Protein 1H21 (pdb70)

Organism: Desulfovibrio desulfuricans (strain ATCC 27774 / DSM 6949 / MB) (NCBI:txid525146)

Foldseek 3Di:
DPPFDDCGFLRDDADAADLQQLLVQLLVQCPVVVLHLLLSLLCSGLVVCCVVPNPPSVVDPRSVLSCCHCNGPVPQFARNLLCSLLVVNRSHDDDVQSVQLSVQLQLCQQPDWDDPDAPAVVQPQDHDDDGTDHQLFSTRCSNQVVRCVVVVHDCPHSRVSSRRSSVSSVSSSSSSVSSNVCVVCPSNDGRPDDQDPQLVVVCVQCVDPPHPNPPDDDRRRPCPAPPPDPVNDDCVPPHD/DPPADDCGFLRDDADQDQLLQLLVQLLVQQPVVVLHLLLSLLCSGLVVCCVVPNPPSVVDPSSVLSCCHCNGPVPQFAHNLLCSLLVNNRSHDDPVLSVQLSVQLFLCQQPDWDDPDAPAVPQPQDHDDDGTDHQLFSTRCSRQVVRCVVVVHPSPHSRVSSRRSSVSSVSSSSSSVSSNVCVVQPPNDHHPDDQDDQQVVVCVQQCDPPHPNPDDDDRRRCPVAPPPDPVNDDCPPPHD/DPPADVCGWLRDDADADQLQQLLVQLLVLQPVVVLHLLLSLLCSGLVVCCVVPNPPSVVDPSSVLSCCHCNGPVPQFAHNLLCSLLVNNRSHDDCVLSVQLSVQLFLCQQPDWDDPDAPAVNQPQDHDDAGTDRQLFSTRCSRQVVRCVVVVHDSPHSRVSSRRSSVSSVSSSSSSVSSNVCVVQPSNDHHPDDQDDQQCVVCVQQCDPPRPNPDDDDRRRCPVAPPPDPVNDDCPPPHD/DPPFDVCGFLRDDADAADLQQLLVQLLVQCPVVNLHLLLSLLCSGLVVCCVVPNPPSVVDPSSVLSCCHCNGPVPQFARNLLCSLLVVSRSHDDDVQSVQLSVQLFLCQQPDWDDPDAPAVVQPQDHDDDGTDHQLFRTRCSNLVVRCVVVVHDSPHSRVSSRRSSVSSVSSSSSSVSSNVCVVCPSNDGRPDDQDPQLVVVCVACVDPPHPNPPDDDRRRPPPAPDPDPVNDDCVPPHD

Sequence (960 aa):
GRFDQVGGAFGWKPHKLDPKECAQVAYDGYWYKGFGCGFGAFYSIVGLMGEKYGAPYNQFPFAMLEANKGGISDWGTICGALYGAAATFSLFWGRKEVHPMVNELFRWYEVTKLPIFNPGDAAQGVKGDLPMSASDSVLCHISVSKWCYENKIEATSKQRSERCGRLTADAAFKAAEIINTKIDQGKDFKSTFPMQASVSSCGECHMTKGNDANWAKGIMDCTPCHSGTAATQNKFVNHPGRFDQVGGAFGWKPHKLDPKECAQVAYDGYWYKGFGCGFGAFYSIVGLMGEKYGAPYNQFPFAMLEANKGGISDWGTICGALYGAAATFSLFWGRKEVHPMVNELFRWYEVTKLPIFNPGDAAQGVKGDLPMSASDSVLCHISVSKWCYENKIEATSKQRSERCGRLTADAAFKAAEIINTKIDQGKDFKSTFPMQASVSSCGECHMTKGNDANWAKGIMDCTPCHSGTAATQNKFVNHPGRFDQVGGAFGWKPHKLDPKECAQVAYDGYWYKGFGCGFGAFYSIVGLMGEKYGAPYNQFPFAMLEANKGGISDWGTICGALYGAAATFSLFWGRKEVHPMVNELFRWYEVTKLPIFNPGDAAQGVKGDLPMSASDSVLCHISVSKWCYENKIEATSKQRSERCGRLTADAAFKAAEIINTKIDQGKDFKSTFPMQASVSSCGECHMTKGNDANWAKGIMDCTPCHSGTAATQNKFVNHPGRFDQVGGAFGWKPHKLDPKECAQVAYDGYWYKGFGCGFGAFYSIVGLMGEKYGAPYNQFPFAMLEANKGGISDWGTICGALYGAAATFSLFWGRKEVHPMVNELFRWYEVTKLPIFNPGDAAQGVKGDLPMSASDSVLCHISVSKWCYENKIEATSKQRSERCGRLTADAAFKAAEIINTKIDQGKDFKSTFPMQASVSSCGECHMTKGNDANWAKGIMDCTPCHSGTAATQNKFVNHP

B-factor: mean 36.42, std 9.52, range [11.33, 88.2]

Nearest PDB structures (foldseek):
  1h21-assembly2_D  TM=1.004E+00  e=1.188E-47  Desulfovibrio desulfuricans
  1h21-assembly2_D  TM=1.004E+00  e=6.186E-46  Desulfovibrio desulfuricans
  1h21-assembly2_D  TM=1.002E+00  e=1.095E-46  Desulfovibrio desulfuricans
  7pmx-assembly1_A  TM=2.430E-01  e=3.155E+00  Homo sapiens
  1h21-assembly2_D  TM=1.002E+00  e=2.588E-48  Desulfovibrio desulfuricans

Radius of gyration: 34.85 Å; Cα contacts (8 Å, |Δi|>4): 2091; chains: 4; bounding box: 76×95×56 Å

Structure (mmCIF, N/CA/C/O backbone):
data_1H21
#
_entry.id   1H21
#
_cell.length_a   96.060
_cell.length_b   100.130
_cell.length_c   109.300
_cell.angle_alpha   90.00
_cell.angle_beta   90.00
_cell.angle_gamma   90.00
#
_symmetry.space_group_name_H-M   'P 21 21 21'
#
loop_
_entity.id
_entity.type
_entity.pdbx_description
1 polymer 'SPLIT-SORET CYTOCHROME C'
2 non-polymer 'HEME C'
3 water water
#
loop_
_atom_site.group_PDB
_atom_site.id
_atom_site.type_symbol
_atom_site.label_atom_id
_atom_site.label_alt_id
_atom_site.label_comp_id
_atom_site.label_asym_id
_atom_site.label_entity_id
_atom_site.label_seq_id
_atom_site.pdbx_PDB_ins_code
_atom_site.Cartn_x
_atom_site.Cartn_y
_atom_site.Cartn_z
_atom_site.occupancy
_atom_site.B_iso_or_equiv
_atom_site.auth_seq_id
_atom_site.auth_comp_id
_atom_site.auth_asym_id
_atom_site.auth_atom_id
_atom_site.pdbx_PDB_model_num
ATOM 1 N N . GLY A 1 8 ? 68.968 -1.862 29.368 1.00 49.57 8 GLY A N 1
ATOM 2 C CA . GLY A 1 8 ? 69.025 -2.330 30.778 1.00 45.14 8 GLY A CA 1
ATOM 3 C C . GLY A 1 8 ? 68.431 -1.302 31.728 1.00 42.21 8 GLY A C 1
ATOM 4 O O . GLY A 1 8 ? 67.764 -0.357 31.306 1.00 38.97 8 GLY A O 1
ATOM 5 N N . ARG A 1 9 ? 68.673 -1.499 33.018 1.00 41.03 9 ARG A N 1
ATOM 6 C CA . ARG A 1 9 ? 68.186 -0.589 34.044 1.00 37.95 9 ARG A CA 1
ATOM 7 C C . ARG A 1 9 ? 68.758 0.834 33.857 1.00 39.28 9 ARG A C 1
ATOM 8 O O . ARG A 1 9 ? 69.913 1.006 33.423 1.00 36.64 9 ARG A O 1
ATOM 16 N N . PHE A 1 10 ? 67.930 1.830 34.191 1.00 37.21 10 PHE A N 1
ATOM 17 C CA . PHE A 1 10 ? 68.260 3.257 34.118 1.00 34.51 10 PHE A CA 1
ATOM 18 C C . PHE A 1 10 ? 68.148 3.869 32.747 1.00 35.94 10 PHE A C 1
ATOM 19 O O . PHE A 1 10 ? 68.146 5.095 32.625 1.00 39.00 10 PHE A O 1
ATOM 27 N N . ASP A 1 11 ? 68.038 3.046 31.717 1.00 35.54 11 ASP A N 1
ATOM 28 C CA . ASP A 1 11 ? 67.927 3.598 30.382 1.00 39.83 11 ASP A CA 1
ATOM 29 C C . ASP A 1 11 ? 66.457 3.864 30.058 1.00 39.09 11 ASP A C 1
ATOM 30 O O . ASP A 1 11 ? 65.577 3.571 30.877 1.00 41.54 11 ASP A O 1
ATOM 35 N N . GLN A 1 12 ? 66.168 4.407 28.881 1.00 37.39 12 GLN A N 1
ATOM 36 C CA . GLN A 1 12 ? 64.782 4.693 28.530 1.00 37.87 12 GLN A CA 1
ATOM 37 C C . GLN A 1 12 ? 64.530 4.646 27.033 1.00 40.58 12 GLN A C 1
ATOM 38 O O . GLN A 1 12 ? 65.450 4.832 26.223 1.00 39.30 12 GLN A O 1
ATOM 44 N N . VAL A 1 13 ? 63.256 4.491 26.677 1.00 39.69 13 VAL A N 1
ATOM 45 C CA . VAL A 1 13 ? 62.836 4.474 25.278 1.00 39.71 13 VAL A CA 1
ATOM 46 C C . VAL A 1 13 ? 63.311 5.780 24.640 1.00 41.52 13 VAL A C 1
ATOM 47 O O . VAL A 1 13 ? 63.092 6.877 25.184 1.00 42.06 13 VAL A O 1
ATOM 51 N N . GLY A 1 14 ? 64.008 5.648 23.518 1.00 43.68 14 GLY A N 1
ATOM 52 C CA . GLY A 1 14 ? 64.505 6.819 22.804 1.00 44.09 14 GLY A CA 1
ATOM 53 C C . GLY A 1 14 ? 65.858 7.317 23.280 1.00 41.22 14 GLY A C 1
ATOM 54 O O . GLY A 1 14 ? 66.506 8.142 22.618 1.00 36.97 14 GLY A O 1
ATOM 55 N N . GLY A 1 15 ? 66.299 6.793 24.420 1.00 41.15 15 GLY A N 1
ATOM 56 C CA . GLY A 1 15 ? 67.574 7.202 24.977 1.00 38.94 15 GLY A CA 1
ATOM 57 C C . GLY A 1 15 ? 67.454 8.514 25.739 1.00 36.89 15 GLY A C 1
ATOM 58 O O . GLY A 1 15 ? 66.487 9.272 25.584 1.00 36.78 15 GLY A O 1
ATOM 59 N N . ALA A 1 16 ? 68.427 8.746 26.607 1.00 34.60 16 ALA A N 1
ATOM 60 C CA . ALA A 1 16 ? 68.484 9.942 27.414 1.00 34.59 16 ALA A CA 1
ATOM 61 C C . ALA A 1 16 ? 68.649 11.161 26.516 1.00 38.30 16 ALA A C 1
ATOM 62 O O . ALA A 1 16 ? 69.584 11.212 25.718 1.00 43.12 16 ALA A O 1
ATOM 64 N N . PHE A 1 17 ? 67.738 12.128 26.641 1.00 38.79 17 PHE A N 1
ATOM 65 C CA . PHE A 1 17 ? 67.771 13.383 25.873 1.00 37.67 17 PHE A CA 1
ATOM 66 C C . PHE A 1 17 ? 67.672 13.109 24.367 1.00 40.23 17 PHE A C 1
ATOM 67 O O . PHE A 1 17 ? 68.134 13.899 23.555 1.00 42.53 17 PHE A O 1
ATOM 75 N N . GLY A 1 18 ? 67.018 12.012 24.005 1.00 39.48 18 GLY A N 1
ATOM 76 C CA . GLY A 1 18 ? 66.901 11.653 22.607 1.00 39.06 18 GLY A CA 1
ATOM 77 C C . GLY A 1 18 ? 65.700 12.155 21.820 1.00 39.92 18 GLY A C 1
ATOM 78 O O . GLY A 1 18 ? 65.491 11.723 20.696 1.00 41.53 18 GLY A O 1
ATOM 79 N N . TRP A 1 19 ? 64.875 13.013 22.400 1.00 39.10 19 TRP A N 1
ATOM 80 C CA . TRP A 1 19 ? 63.731 13.539 21.671 1.00 36.32 19 TRP A CA 1
ATOM 81 C C . TRP A 1 19 ? 64.226 14.620 20.686 1.00 40.04 19 TRP A C 1
ATOM 82 O O . TRP A 1 19 ? 65.275 15.255 20.919 1.00 37.83 19 TRP A O 1
ATOM 93 N N . LYS A 1 20 ? 63.483 14.825 19.597 1.00 41.68 20 LYS A N 1
ATOM 94 C CA . LYS A 1 20 ? 63.828 15.837 18.595 1.00 42.44 20 LYS A CA 1
ATOM 95 C C . LYS A 1 20 ? 63.157 17.171 18.935 1.00 38.91 20 LYS A C 1
ATOM 96 O O . LYS A 1 20 ? 61.932 17.256 19.033 1.00 37.86 20 LYS A O 1
ATOM 102 N N . PRO A 1 21 ? 63.958 18.210 19.203 1.00 39.94 21 PRO A N 1
ATOM 103 C CA . PRO A 1 21 ? 63.343 19.502 19.527 1.00 42.52 21 PRO A CA 1
ATOM 104 C C . PRO A 1 21 ? 62.695 20.106 18.279 1.00 44.29 21 PRO A C 1
ATOM 105 O O . PRO A 1 21 ? 63.091 19.788 17.160 1.00 48.52 21 PRO A O 1
ATOM 109 N N . HIS A 1 22 ? 61.649 20.900 18.470 1.00 43.87 22 HIS A N 1
ATOM 110 C CA . HIS A 1 22 ? 60.959 21.543 17.362 1.00 43.89 22 HIS A CA 1
ATOM 111 C C . HIS A 1 22 ? 60.791 22.995 17.777 1.00 45.77 22 HIS A C 1
ATOM 112 O O . HIS A 1 22 ? 60.544 23.253 18.942 1.00 48.44 22 HIS A O 1
ATOM 119 N N . LYS A 1 23 ? 61.019 23.942 16.872 1.00 46.78 23 LYS A N 1
ATOM 120 C CA . LYS A 1 23 ? 60.808 25.354 17.206 1.00 44.53 23 LYS A CA 1
ATOM 121 C C . LYS A 1 23 ? 59.348 25.567 17.637 1.00 44.37 23 LYS A C 1
ATOM 122 O O . LYS A 1 23 ? 58.434 24.851 17.185 1.00 43.65 23 LYS A O 1
ATOM 128 N N . LEU A 1 24 ? 59.118 26.570 18.476 1.00 41.23 24 LEU A N 1
ATOM 129 C CA . LEU A 1 24 ? 57.774 26.825 18.964 1.00 40.32 24 LEU A CA 1
ATOM 130 C C . LEU A 1 24 ? 57.315 28.243 18.657 1.00 37.73 24 LEU A C 1
ATOM 131 O O . LEU A 1 24 ? 58.113 29.095 18.280 1.00 37.65 24 LEU A O 1
ATOM 136 N N . ASP A 1 25 ? 56.025 28.494 18.844 1.00 35.72 25 ASP A N 1
ATOM 137 C CA . ASP A 1 25 ? 55.483 29.818 18.652 1.00 37.78 25 ASP A CA 1
ATOM 138 C C . ASP A 1 25 ? 55.265 30.337 20.061 1.00 38.53 25 ASP A C 1
ATOM 139 O O . ASP A 1 25 ? 54.296 29.932 20.730 1.00 36.67 25 ASP A O 1
ATOM 144 N N . PRO A 1 26 ? 56.181 31.200 20.559 1.00 39.41 26 PRO A N 1
ATOM 145 C CA . PRO A 1 26 ? 56.061 31.763 21.909 1.00 40.48 26 PRO A CA 1
ATOM 146 C C . PRO A 1 26 ? 54.644 32.300 22.242 1.00 43.54 26 PRO A C 1
ATOM 147 O O . PRO A 1 26 ? 54.092 31.978 23.314 1.00 42.55 26 PRO A O 1
ATOM 151 N N . LYS A 1 27 ? 54.047 33.068 21.321 1.00 40.95 27 LYS A N 1
ATOM 152 C CA . LYS A 1 27 ? 52.706 33.628 21.531 1.00 42.30 27 LYS A CA 1
ATOM 153 C C . LYS A 1 27 ? 51.697 32.499 21.750 1.00 43.51 27 LYS A C 1
ATOM 154 O O . LYS A 1 27 ? 50.828 32.577 22.643 1.00 44.39 27 LYS A O 1
ATOM 160 N N . GLU A 1 28 ? 51.794 31.462 20.918 1.00 41.69 28 GLU A N 1
ATOM 161 C CA . GLU A 1 28 ? 50.897 30.319 21.033 1.00 41.83 28 GLU A CA 1
ATOM 162 C C . GLU A 1 28 ? 51.122 29.668 22.414 1.00 43.43 28 GLU A C 1
ATOM 163 O O . GLU A 1 28 ? 50.169 29.352 23.147 1.00 44.17 28 GLU A O 1
ATOM 169 N N . CYS A 1 29 ? 52.391 29.520 22.781 1.00 41.80 29 CYS A N 1
ATOM 170 C CA . CYS A 1 29 ? 52.758 28.928 24.056 1.00 39.63 29 CYS A CA 1
ATOM 171 C C . CYS A 1 29 ? 52.225 29.675 25.266 1.00 38.30 29 CYS A C 1
ATOM 172 O O . CYS A 1 29 ? 51.639 29.062 26.164 1.00 39.26 29 CYS A O 1
ATOM 175 N N . ALA A 1 30 ? 52.422 30.987 25.291 1.00 34.66 30 ALA A N 1
ATOM 176 C CA . ALA A 1 30 ? 51.961 31.805 26.402 1.00 36.44 30 ALA A CA 1
ATOM 177 C C . ALA A 1 30 ? 50.469 31.549 26.617 1.00 38.71 30 ALA A C 1
ATOM 178 O O . ALA A 1 30 ? 49.981 31.279 27.733 1.00 39.43 30 ALA A O 1
ATOM 180 N N . GLN A 1 31 ? 49.777 31.515 25.490 1.00 42.49 31 GLN A N 1
ATOM 181 C CA . GLN A 1 31 ? 48.342 31.318 25.424 1.00 42.76 31 GLN A CA 1
ATOM 182 C C . GLN A 1 31 ? 47.861 29.976 25.975 1.00 41.00 31 GLN A C 1
ATOM 183 O O . GLN A 1 31 ? 47.010 29.919 26.874 1.00 40.53 31 GLN A O 1
ATOM 189 N N . VAL A 1 32 ? 48.383 28.896 25.403 1.00 39.31 32 VAL A N 1
ATOM 190 C CA . VAL A 1 32 ? 48.016 27.543 25.832 1.00 40.26 32 VAL A CA 1
ATOM 191 C C . VAL A 1 32 ? 48.390 27.298 27.313 1.00 39.58 32 VAL A C 1
ATOM 192 O O . VAL A 1 32 ? 47.654 26.622 28.040 1.00 36.54 32 VAL A O 1
ATOM 196 N N . ALA A 1 33 ? 49.526 27.859 27.744 1.00 39.06 33 ALA A N 1
ATOM 197 C CA . ALA A 1 33 ? 49.996 27.742 29.131 1.00 35.62 33 ALA A CA 1
ATOM 198 C C . ALA A 1 33 ? 48.961 28.356 30.045 1.00 36.15 33 ALA A C 1
ATOM 199 O O . ALA A 1 33 ? 48.570 27.737 31.035 1.00 35.42 33 ALA A O 1
ATOM 201 N N . TYR A 1 34 ? 48.505 29.561 29.696 1.00 37.14 34 TYR A N 1
ATOM 202 C CA . TYR A 1 34 ? 47.486 30.259 30.481 1.00 37.98 34 TYR A CA 1
ATOM 203 C C . TYR A 1 34 ? 46.205 29.413 30.554 1.00 41.38 34 TYR A C 1
ATOM 204 O O . TYR A 1 34 ? 45.591 29.280 31.621 1.00 42.89 34 TYR A O 1
ATOM 213 N N . ASP A 1 35 ? 45.818 28.818 29.429 1.00 45.73 35 ASP A N 1
ATOM 214 C CA . ASP A 1 35 ? 44.616 27.977 29.381 1.00 48.21 35 ASP A CA 1
ATOM 215 C C . ASP A 1 35 ? 44.833 26.693 30.177 1.00 45.12 35 ASP A C 1
ATOM 216 O O . ASP A 1 35 ? 43.977 26.257 30.958 1.00 45.47 35 ASP A O 1
ATOM 221 N N . GLY A 1 36 ? 46.008 26.111 29.990 1.00 43.27 36 GLY A N 1
ATOM 222 C CA . GLY A 1 36 ? 46.352 24.885 30.676 1.00 41.71 36 GLY A CA 1
ATOM 223 C C . GLY A 1 36 ? 46.289 25.047 32.176 1.00 40.81 36 GLY A C 1
ATOM 224 O O . GLY A 1 36 ? 45.824 24.140 32.870 1.00 38.34 36 GLY A O 1
ATOM 225 N N . TYR A 1 37 ? 46.688 26.231 32.656 1.00 37.82 37 TYR A N 1
ATOM 226 C CA . TYR A 1 37 ? 46.710 26.555 34.081 1.00 34.22 37 TYR A CA 1
ATOM 227 C C . TYR A 1 37 ? 45.351 26.323 34.752 1.00 37.95 37 TYR A C 1
ATOM 228 O O . TYR A 1 37 ? 45.274 25.760 35.867 1.00 40.30 37 TYR A O 1
ATOM 237 N N . TRP A 1 38 ? 44.282 26.739 34.075 1.00 36.83 38 TRP A N 1
ATOM 238 C CA . TRP A 1 38 ? 42.941 26.591 34.614 1.00 34.01 38 TRP A CA 1
ATOM 239 C C . TRP A 1 38 ? 42.369 25.188 34.418 1.00 34.16 38 TRP A C 1
ATOM 240 O O . TRP A 1 38 ? 41.576 24.726 35.227 1.00 35.88 38 TRP A O 1
ATOM 251 N N . TYR A 1 39 ? 42.775 24.504 33.357 1.00 34.63 39 TYR A N 1
ATOM 252 C CA . TYR A 1 39 ? 42.261 23.165 33.062 1.00 35.66 39 TYR A CA 1
ATOM 253 C C . TYR A 1 39 ? 42.266 22.193 34.239 1.00 35.35 39 TYR A C 1
ATOM 254 O O . TYR A 1 39 ? 43.321 21.826 34.758 1.00 36.72 39 TYR A O 1
ATOM 263 N N . LYS A 1 40 ? 41.075 21.799 34.673 1.00 36.34 40 LYS A N 1
ATOM 264 C CA . LYS A 1 40 ? 40.923 20.880 35.796 1.00 36.36 40 LYS A CA 1
ATOM 265 C C . LYS A 1 40 ? 41.679 21.372 37.048 1.00 38.50 40 LYS A C 1
ATOM 266 O O . LYS A 1 40 ? 41.901 20.617 38.018 1.00 38.59 40 LYS A O 1
ATOM 272 N N . GLY A 1 41 ? 42.010 22.665 37.033 1.00 38.10 41 GLY A N 1
ATOM 273 C CA . GLY A 1 41 ? 42.736 23.291 38.120 1.00 38.59 41 GLY A CA 1
ATOM 274 C C . GLY A 1 41 ? 44.130 22.726 38.287 1.00 39.78 41 GLY A C 1
ATOM 275 O O . GLY A 1 41 ? 44.668 22.792 39.401 1.00 40.56 41 GLY A O 1
ATOM 276 N N . PHE A 1 42 ? 44.717 22.213 37.199 1.00 35.94 42 PHE A N 1
ATOM 277 C CA . PHE A 1 42 ? 46.051 21.614 37.233 1.00 34.76 42 PHE A CA 1
ATOM 278 C C . PHE A 1 42 ? 47.207 22.556 37.586 1.00 33.60 42 PHE A C 1
ATOM 279 O O . PHE A 1 42 ? 48.202 22.113 38.154 1.00 37.70 42 PHE A O 1
ATOM 287 N N . GLY A 1 43 ? 47.115 23.824 37.193 1.00 30.07 43 GLY A N 1
ATOM 288 C CA . GLY A 1 43 ? 48.130 24.782 37.598 1.00 28.62 43 GLY A CA 1
ATOM 289 C C . GLY A 1 43 ? 49.342 25.161 36.770 1.00 31.83 43 GLY A C 1
ATOM 290 O O . GLY A 1 43 ? 49.499 24.739 35.622 1.00 30.90 43 GLY A O 1
ATOM 291 N N . CYS A 1 44 ? 50.216 25.951 37.411 1.00 33.74 44 CYS A N 1
ATOM 292 C CA . CYS A 1 44 ? 51.427 26.497 36.811 1.00 31.78 44 CYS A CA 1
ATOM 293 C C . CYS A 1 44 ? 52.310 25.501 36.103 1.00 33.22 44 CYS A C 1
ATOM 294 O O . CYS A 1 44 ? 52.709 25.735 34.975 1.00 36.31 44 CYS A O 1
ATOM 297 N N . GLY A 1 45 ? 52.639 24.398 36.755 1.00 34.99 45 GLY A N 1
ATOM 298 C CA . GLY A 1 45 ? 53.509 23.425 36.124 1.00 32.84 45 GLY A CA 1
ATOM 299 C C . GLY A 1 45 ? 52.870 22.756 34.922 1.00 31.96 45 GLY A C 1
ATOM 300 O O . GLY A 1 45 ? 53.487 22.600 33.864 1.00 32.02 45 GLY A O 1
ATOM 301 N N . PHE A 1 46 ? 51.613 22.375 35.071 1.00 30.06 46 PHE A N 1
ATOM 302 C CA . PHE A 1 46 ? 50.908 21.705 33.989 1.00 29.78 46 PHE A CA 1
ATOM 303 C C . PHE A 1 46 ? 50.774 22.615 32.767 1.00 30.52 46 PHE A C 1
ATOM 304 O O . PHE A 1 46 ? 51.261 22.282 31.688 1.00 31.87 46 PHE A O 1
ATOM 312 N N . GLY A 1 47 ? 50.194 23.794 32.950 1.00 31.73 47 GLY A N 1
ATOM 313 C CA . GLY A 1 47 ? 50.046 24.713 31.834 1.00 31.16 47 GLY A CA 1
ATOM 314 C C . GLY A 1 47 ? 51.335 24.984 31.065 1.00 31.72 47 GLY A C 1
ATOM 315 O O . GLY A 1 47 ? 51.354 24.890 29.841 1.00 34.17 47 GLY A O 1
ATOM 316 N N . ALA A 1 48 ? 52.412 25.310 31.772 1.00 30.27 48 ALA A N 1
ATOM 317 C CA . ALA A 1 48 ? 53.679 25.595 31.127 1.00 30.75 48 ALA A CA 1
ATOM 318 C C . ALA A 1 48 ? 54.246 24.360 30.446 1.00 33.46 48 ALA A C 1
ATOM 319 O O . ALA A 1 48 ? 54.640 24.412 29.281 1.00 36.90 48 ALA A O 1
ATOM 321 N N . PHE A 1 49 ? 54.293 23.241 31.159 1.00 36.45 49 PHE A N 1
ATOM 322 C CA . PHE A 1 49 ? 54.845 22.023 30.569 1.00 35.38 49 PHE A CA 1
ATOM 323 C C . PHE A 1 49 ? 54.085 21.675 29.298 1.00 35.52 49 PHE A C 1
ATOM 324 O O . PHE A 1 49 ? 54.661 21.511 28.225 1.00 34.12 49 PHE A O 1
ATOM 332 N N . TYR A 1 50 ? 52.774 21.588 29.419 1.00 36.43 50 TYR A N 1
ATOM 333 C CA . TYR A 1 50 ? 51.970 21.269 28.261 1.00 37.19 50 TYR A CA 1
ATOM 334 C C . TYR A 1 50 ? 52.159 22.241 27.093 1.00 36.69 50 TYR A C 1
ATOM 335 O O . TYR A 1 50 ? 52.313 21.805 25.957 1.00 36.14 50 TYR A O 1
ATOM 344 N N . SER A 1 51 ? 52.210 23.541 27.362 1.00 35.34 51 SER A N 1
ATOM 345 C CA . SER A 1 51 ? 52.365 24.485 26.269 1.00 33.53 51 SER A CA 1
ATOM 346 C C . SER A 1 51 ? 53.618 24.203 25.433 1.00 35.86 51 SER A C 1
ATOM 347 O O . SER A 1 51 ? 53.741 24.672 24.305 1.00 39.82 51 SER A O 1
ATOM 350 N N . ILE A 1 52 ? 54.526 23.395 25.961 1.00 35.38 52 ILE A N 1
ATOM 351 C CA . ILE A 1 52 ? 55.751 23.089 25.242 1.00 33.86 52 ILE A CA 1
ATOM 352 C C . ILE A 1 52 ? 55.734 21.692 24.641 1.00 35.72 52 ILE A C 1
ATOM 353 O O . ILE A 1 52 ? 55.769 21.526 23.421 1.00 37.94 52 ILE A O 1
ATOM 358 N N . VAL A 1 53 ? 55.634 20.684 25.494 1.00 36.51 53 VAL A N 1
ATOM 359 C CA . VAL A 1 53 ? 55.624 19.295 25.045 1.00 31.11 53 VAL A CA 1
ATOM 360 C C . VAL A 1 53 ? 54.233 18.898 24.590 1.00 32.12 53 VAL A C 1
ATOM 361 O O . VAL A 1 53 ? 54.080 18.044 23.719 1.00 35.13 53 VAL A O 1
ATOM 365 N N . GLY A 1 54 ? 53.222 19.537 25.166 1.00 33.53 54 GLY A N 1
ATOM 366 C CA . GLY A 1 54 ? 51.850 19.239 24.793 1.00 35.29 54 GLY A CA 1
ATOM 367 C C . GLY A 1 54 ? 51.568 19.714 23.373 1.00 37.68 54 GLY A C 1
ATOM 368 O O . GLY A 1 54 ? 50.920 19.007 22.592 1.00 39.39 54 GLY A O 1
ATOM 369 N N . LEU A 1 55 ? 52.036 20.914 23.040 1.00 36.16 55 LEU A N 1
ATOM 370 C CA . LEU A 1 55 ? 51.840 21.442 21.695 1.00 36.84 55 LEU A CA 1
ATOM 371 C C . LEU A 1 55 ? 52.688 20.677 20.679 1.00 36.60 55 LEU A C 1
ATOM 372 O O . LEU A 1 55 ? 52.270 20.498 19.544 1.00 40.24 55 LEU A O 1
ATOM 377 N N . MET A 1 56 ? 53.874 20.225 21.073 1.00 38.58 56 MET A N 1
ATOM 378 C CA . MET A 1 56 ? 54.701 19.425 20.167 1.00 40.58 56 MET A CA 1
ATOM 379 C C . MET A 1 56 ? 53.977 18.090 19.900 1.00 43.41 56 MET A C 1
ATOM 380 O O . MET A 1 56 ? 54.098 17.516 18.819 1.00 46.04 56 MET A O 1
ATOM 385 N N . GLY A 1 57 ? 53.222 17.605 20.883 1.00 42.44 57 GLY A N 1
ATOM 386 C CA . GLY A 1 57 ? 52.492 16.360 20.715 1.00 44.64 57 GLY A CA 1
ATOM 387 C C . GLY A 1 57 ? 51.330 16.488 19.739 1.00 46.49 57 GLY A C 1
ATOM 388 O O . GLY A 1 57 ? 51.122 15.599 18.909 1.00 48.76 57 GLY A O 1
ATOM 389 N N . GLU A 1 58 ? 50.558 17.568 19.863 1.00 47.10 58 GLU A N 1
ATOM 390 C CA . GLU A 1 58 ? 49.423 17.833 18.978 1.00 46.76 58 GLU A CA 1
ATOM 391 C C . GLU A 1 58 ? 49.852 17.956 17.504 1.00 48.01 58 GLU A C 1
ATOM 392 O O . GLU A 1 58 ? 49.164 17.448 16.611 1.00 46.29 58 GLU A O 1
ATOM 398 N N . LYS A 1 59 ? 50.987 18.618 17.265 1.00 48.08 59 LYS A N 1
ATOM 399 C CA . LYS A 1 59 ? 51.512 18.831 15.915 1.00 48.89 59 LYS A CA 1
ATOM 400 C C . LYS A 1 59 ? 52.365 17.688 15.333 1.00 50.09 59 LYS A C 1
ATOM 401 O O . LYS A 1 59 ? 52.253 17.355 14.152 1.00 54.94 59 LYS A O 1
ATOM 407 N N . TYR A 1 60 ? 53.214 17.077 16.145 1.00 47.40 60 TYR A N 1
ATOM 408 C CA . TYR A 1 60 ? 54.087 16.026 15.632 1.00 44.22 60 TYR A CA 1
ATOM 409 C C . TYR A 1 60 ? 53.903 14.633 16.221 1.00 43.45 60 TYR A C 1
ATOM 410 O O . TYR A 1 60 ? 54.757 13.763 16.001 1.00 42.50 60 TYR A O 1
ATOM 419 N N . GLY A 1 61 ? 52.826 14.416 16.974 1.00 40.52 61 GLY A N 1
ATOM 420 C CA . GLY A 1 61 ? 52.582 13.102 17.556 1.00 39.58 61 GLY A CA 1
ATOM 421 C C . GLY A 1 61 ? 53.591 12.622 18.598 1.00 39.98 61 GLY A C 1
ATOM 422 O O . GLY A 1 61 ? 54.015 13.387 19.464 1.00 46.46 61 GLY A O 1
ATOM 423 N N . ALA A 1 62 ? 53.919 11.336 18.552 1.00 35.09 62 ALA A N 1
ATOM 424 C CA . ALA A 1 62 ? 54.861 10.703 19.473 1.00 32.04 62 ALA A CA 1
ATOM 425 C C . ALA A 1 62 ? 56.286 11.191 19.282 1.00 35.11 62 ALA A C 1
ATOM 426 O O . ALA A 1 62 ? 56.647 11.622 18.202 1.00 40.91 62 ALA A O 1
ATOM 428 N N . PRO A 1 63 ? 57.138 11.097 20.323 1.00 36.64 63 PRO A N 1
ATOM 429 C CA . PRO A 1 63 ? 56.855 10.565 21.665 1.00 36.96 63 PRO A CA 1
ATOM 430 C C . PRO A 1 63 ? 56.133 11.583 22.566 1.00 38.96 63 PRO A C 1
ATOM 431 O O . PRO A 1 63 ? 55.479 11.202 23.549 1.00 38.62 63 PRO A O 1
ATOM 435 N N . TYR A 1 64 ? 56.216 12.857 22.171 1.00 38.39 64 TYR A N 1
ATOM 436 C CA . TYR A 1 64 ? 55.620 13.982 22.885 1.00 36.86 64 TYR A CA 1
ATOM 437 C C . TYR A 1 64 ? 54.209 13.723 23.375 1.00 40.11 64 TYR A C 1
ATOM 438 O O . TYR A 1 64 ? 53.895 13.969 24.536 1.00 43.93 64 TYR A O 1
ATOM 447 N N . ASN A 1 65 ? 53.359 13.206 22.502 1.00 40.11 65 ASN A N 1
ATOM 448 C CA . ASN A 1 65 ? 51.981 12.967 22.892 1.00 41.70 65 ASN A CA 1
ATOM 449 C C . ASN A 1 65 ? 51.709 11.714 23.742 1.00 40.96 65 ASN A C 1
ATOM 450 O O . ASN A 1 65 ? 50.538 11.358 23.999 1.00 41.52 65 ASN A O 1
ATOM 455 N N . GLN A 1 66 ? 52.777 11.066 24.203 1.00 38.58 66 GLN A N 1
ATOM 456 C CA . GLN A 1 66 ? 52.635 9.873 25.046 1.00 39.93 66 GLN A CA 1
ATOM 457 C C . GLN A 1 66 ? 52.919 10.216 26.516 1.00 43.17 66 GLN A C 1
ATOM 458 O O . GLN A 1 66 ? 52.843 9.349 27.395 1.00 42.92 66 GLN A O 1
ATOM 464 N N . PHE A 1 67 ? 53.274 11.476 26.775 1.00 42.96 67 PHE A N 1
ATOM 465 C CA . PHE A 1 67 ? 53.600 11.930 28.124 1.00 40.23 67 PHE A CA 1
ATOM 466 C C . PHE A 1 67 ? 52.395 12.064 29.075 1.00 41.06 67 PHE A C 1
ATOM 467 O O . PHE A 1 67 ? 51.313 12.528 28.673 1.00 43.35 67 PHE A O 1
ATOM 475 N N . PRO A 1 68 ? 52.543 11.587 30.329 1.00 39.72 68 PRO A N 1
ATOM 476 C CA . PRO A 1 68 ? 51.471 11.669 31.340 1.00 39.06 68 PRO A CA 1
ATOM 477 C C . PRO A 1 68 ? 51.426 13.115 31.896 1.00 37.99 68 PRO A C 1
ATOM 478 O O . PRO A 1 68 ? 51.857 13.376 33.021 1.00 39.44 68 PRO A O 1
ATOM 482 N N . PHE A 1 69 ? 50.875 14.035 31.109 1.00 32.95 69 PHE A N 1
ATOM 483 C CA . PHE A 1 69 ? 50.852 15.462 31.455 1.00 32.54 69 PHE A CA 1
ATOM 484 C C . PHE A 1 69 ? 50.413 15.893 32.840 1.00 29.85 69 PHE A C 1
ATOM 485 O O . PHE A 1 69 ? 51.054 16.738 33.459 1.00 28.86 69 PHE A O 1
ATOM 493 N N . ALA A 1 70 ? 49.333 15.312 33.335 1.00 30.13 70 ALA A N 1
ATOM 494 C CA . ALA A 1 70 ? 48.828 15.680 34.649 1.00 28.44 70 ALA A CA 1
ATOM 495 C C . ALA A 1 70 ? 49.845 15.441 35.759 1.00 32.50 70 ALA A C 1
ATOM 496 O O . ALA A 1 70 ? 49.678 15.963 36.859 1.00 35.14 70 ALA A O 1
ATOM 498 N N . MET A 1 71 ? 50.918 14.702 35.469 1.00 31.06 71 MET A N 1
ATOM 499 C CA . MET A 1 71 ? 51.943 14.466 36.476 1.00 29.03 71 MET A CA 1
ATOM 500 C C . MET A 1 71 ? 52.446 15.828 36.959 1.00 33.09 71 MET A C 1
ATOM 501 O O . MET A 1 71 ? 52.843 15.979 38.126 1.00 33.27 71 MET A O 1
ATOM 506 N N . LEU A 1 72 ? 52.388 16.823 36.074 1.00 30.44 72 LEU A N 1
ATOM 507 C CA . LEU A 1 72 ? 52.845 18.156 36.422 1.00 28.23 72 LEU A CA 1
ATOM 508 C C . LEU A 1 72 ? 51.925 18.921 37.340 1.00 28.75 72 LEU A C 1
ATOM 509 O O . LEU A 1 72 ? 52.238 20.033 37.742 1.00 31.42 72 LEU A O 1
ATOM 514 N N . GLU A 1 73 ? 50.813 18.305 37.718 1.00 31.00 73 GLU A N 1
ATOM 515 C CA . GLU A 1 73 ? 49.903 18.935 38.682 1.00 33.18 73 GLU A CA 1
ATOM 516 C C . GLU A 1 73 ? 50.680 18.975 40.019 1.00 30.04 73 GLU A C 1
ATOM 517 O O . GLU A 1 73 ? 50.486 19.849 40.858 1.00 35.88 73 GLU A O 1
ATOM 523 N N . ALA A 1 74 ? 51.633 18.061 40.145 1.00 27.32 74 ALA A N 1
ATOM 524 C CA . ALA A 1 74 ? 52.477 17.926 41.320 1.00 26.78 74 ALA A CA 1
ATOM 525 C C . ALA A 1 74 ? 53.137 19.238 41.708 1.00 27.60 74 ALA A C 1
ATOM 526 O O . ALA A 1 74 ? 53.388 19.476 42.883 1.00 28.35 74 ALA A O 1
ATOM 528 N N . ASN A 1 75 ? 53.387 20.087 40.720 1.00 26.00 75 ASN A N 1
ATOM 529 C CA . ASN A 1 75 ? 54.063 21.350 40.951 1.00 27.25 75 ASN A CA 1
ATOM 530 C C . ASN A 1 75 ? 53.181 22.528 41.312 1.00 26.30 75 ASN A C 1
ATOM 531 O O . ASN A 1 75 ? 53.668 23.653 41.508 1.00 23.23 75 ASN A O 1
ATOM 536 N N . LYS A 1 76 ? 51.884 22.299 41.391 1.00 26.86 76 LYS A N 1
ATOM 537 C CA . LYS A 1 76 ? 50.992 23.400 41.716 1.00 29.66 76 LYS A CA 1
ATOM 538 C C . LYS A 1 76 ? 51.325 23.931 43.116 1.00 28.71 76 LYS A C 1
ATOM 539 O O . LYS A 1 76 ? 51.673 23.159 44.012 1.00 28.61 76 LYS A O 1
ATOM 545 N N . GLY A 1 77 ? 51.323 25.256 43.255 1.00 28.20 77 GLY A N 1
ATOM 546 C CA . GLY A 1 77 ? 51.603 25.893 44.532 1.00 28.11 77 GLY A CA 1
ATOM 547 C C . GLY A 1 77 ? 52.996 25.642 45.086 1.00 31.60 77 GLY A C 1
ATOM 548 O O . GLY A 1 77 ? 53.221 25.700 46.299 1.00 36.70 77 GLY A O 1
ATOM 549 N N . GLY A 1 78 ? 53.951 25.407 44.195 1.00 31.45 78 GLY A N 1
ATOM 550 C CA . GLY A 1 78 ? 55.305 25.129 44.627 1.00 25.85 78 GLY A CA 1
ATOM 551 C C . GLY A 1 78 ? 55.394 23.731 45.196 1.00 24.39 78 GLY A C 1
ATOM 552 O O . GLY A 1 78 ? 56.222 23.473 46.050 1.00 26.90 78 GLY A O 1
ATOM 553 N N . ILE A 1 79 ? 54.588 22.820 44.653 1.00 26.90 79 ILE A N 1
ATOM 554 C CA . ILE A 1 79 ? 54.494 21.404 45.062 1.00 25.56 79 ILE A CA 1
ATOM 555 C C . ILE A 1 79 ? 53.547 21.248 46.277 1.00 25.12 79 ILE A C 1
ATOM 556 O O . ILE A 1 79 ? 53.935 21.415 47.433 1.00 26.14 79 ILE A O 1
ATOM 561 N N . SER A 1 80 ? 52.274 21.013 45.986 1.00 26.81 80 SER A N 1
ATOM 562 C CA . SER A 1 80 ? 51.270 20.855 47.015 1.00 29.65 80 SER A CA 1
ATOM 563 C C . SER A 1 80 ? 51.294 21.961 48.068 1.00 33.82 80 SER A C 1
ATOM 564 O O . SER A 1 80 ? 51.303 21.683 49.273 1.00 40.51 80 SER A O 1
ATOM 567 N N . ASP A 1 81 ? 51.328 23.207 47.607 1.00 32.78 81 ASP A N 1
ATOM 568 C CA . ASP A 1 81 ? 51.336 24.390 48.479 1.00 32.17 81 ASP A CA 1
ATOM 569 C C . ASP A 1 81 ? 52.516 24.556 49.398 1.00 28.48 81 ASP A C 1
ATOM 570 O O . ASP A 1 81 ? 52.418 25.243 50.403 1.00 32.55 81 ASP A O 1
ATOM 575 N N . TRP A 1 82 ? 53.622 23.903 49.103 1.00 25.01 82 TRP A N 1
ATOM 576 C CA . TRP A 1 82 ? 54.777 24.064 49.948 1.00 23.64 82 TRP A CA 1
ATOM 577 C C . TRP A 1 82 ? 55.536 25.341 49.587 1.00 24.62 82 TRP A C 1
ATOM 578 O O . TRP A 1 82 ? 56.493 25.710 50.267 1.00 28.73 82 TRP A O 1
ATOM 589 N N . GLY A 1 83 ? 55.069 26.035 48.544 1.00 20.18 83 GLY A N 1
ATOM 590 C CA . GLY A 1 83 ? 55.684 27.275 48.112 1.00 18.07 83 GLY A CA 1
ATOM 591 C C . GLY A 1 83 ? 57.154 27.237 47.744 1.00 21.41 83 GLY A C 1
ATOM 592 O O . GLY A 1 83 ? 57.865 28.220 47.916 1.00 23.82 83 GLY A O 1
ATOM 593 N N . THR A 1 84 ? 57.636 26.123 47.220 1.00 24.66 84 THR A N 1
ATOM 594 C CA . THR A 1 84 ? 59.046 26.048 46.836 1.00 25.15 84 THR A CA 1
ATOM 595 C C . THR A 1 84 ? 59.213 26.617 45.411 1.00 25.56 84 THR A C 1
ATOM 596 O O . THR A 1 84 ? 58.726 27.709 45.123 1.00 26.25 84 THR A O 1
ATOM 600 N N . ILE A 1 85 ? 59.876 25.887 44.522 1.00 22.78 85 ILE A N 1
ATOM 601 C CA . ILE A 1 85 ? 60.082 26.341 43.158 1.00 22.92 85 ILE A CA 1
ATOM 602 C C . ILE A 1 85 ? 58.746 26.702 42.500 1.00 24.51 85 ILE A C 1
ATOM 603 O O . ILE A 1 85 ? 57.758 25.975 42.666 1.00 25.79 85 ILE A O 1
ATOM 608 N N . CYS A 1 86 ? 58.686 27.841 41.808 1.00 27.60 86 CYS A N 1
ATOM 609 C CA . CYS A 1 86 ? 57.452 28.198 41.117 1.00 31.07 86 CYS A CA 1
ATOM 610 C C . CYS A 1 86 ? 57.166 27.177 40.018 1.00 27.73 86 CYS A C 1
ATOM 611 O O . CYS A 1 86 ? 58.011 26.910 39.166 1.00 29.00 86 CYS A O 1
ATOM 614 N N . GLY A 1 87 ? 56.012 26.529 40.122 1.00 28.07 87 GLY A N 1
ATOM 615 C CA . GLY A 1 87 ? 55.625 25.492 39.181 1.00 32.55 87 GLY A CA 1
ATOM 616 C C . GLY A 1 87 ? 55.802 25.789 37.703 1.00 35.19 87 GLY A C 1
ATOM 617 O O . GLY A 1 87 ? 56.181 24.915 36.916 1.00 34.55 87 GLY A O 1
ATOM 618 N N . ALA A 1 88 ? 55.480 27.016 37.308 1.00 35.08 88 ALA A N 1
ATOM 619 C CA . ALA A 1 88 ? 55.618 27.399 35.914 1.00 30.54 88 ALA A CA 1
ATOM 620 C C . ALA A 1 88 ? 57.068 27.268 35.501 1.00 29.03 88 ALA A C 1
ATOM 621 O O . ALA A 1 88 ? 57.370 26.776 34.413 1.00 32.42 88 ALA A O 1
ATOM 623 N N . LEU A 1 89 ? 57.971 27.659 36.395 1.00 29.56 89 LEU A N 1
ATOM 624 C CA . LEU A 1 89 ? 59.401 27.598 36.123 1.00 25.24 89 LEU A CA 1
ATOM 625 C C . LEU A 1 89 ? 59.887 26.163 35.970 1.00 27.82 89 LEU A C 1
ATOM 626 O O . LEU A 1 89 ? 60.658 25.849 35.052 1.00 30.93 89 LEU A O 1
ATOM 631 N N . TYR A 1 90 ? 59.438 25.281 36.854 1.00 30.61 90 TYR A N 1
ATOM 632 C CA . TYR A 1 90 ? 59.857 23.887 36.743 1.00 31.26 90 TYR A CA 1
ATOM 633 C C . TYR A 1 90 ? 59.294 23.257 35.465 1.00 31.27 90 TYR A C 1
ATOM 634 O O . TYR A 1 90 ? 60.019 22.627 34.693 1.00 30.39 90 TYR A O 1
ATOM 643 N N . GLY A 1 91 ? 57.988 23.400 35.278 1.00 33.10 91 GLY A N 1
ATOM 644 C CA . GLY A 1 91 ? 57.349 22.859 34.097 1.00 34.74 91 GLY A CA 1
ATOM 645 C C . GLY A 1 91 ? 58.085 23.236 32.820 1.00 34.42 91 GLY A C 1
ATOM 646 O O . GLY A 1 91 ? 58.269 22.397 31.942 1.00 36.04 91 GLY A O 1
ATOM 647 N N . ALA A 1 92 ? 58.531 24.486 32.728 1.00 31.71 92 ALA A N 1
ATOM 648 C CA . ALA A 1 92 ? 59.240 24.949 31.543 1.00 28.94 92 ALA A CA 1
ATOM 649 C C . ALA A 1 92 ? 60.657 24.412 31.476 1.00 31.66 92 ALA A C 1
ATOM 650 O O . ALA A 1 92 ? 61.072 23.898 30.446 1.00 38.50 92 ALA A O 1
ATOM 652 N N . ALA A 1 93 ? 61.394 24.476 32.577 1.00 29.56 93 ALA A N 1
ATOM 653 C CA . ALA A 1 93 ? 62.765 23.998 32.553 1.00 28.15 93 ALA A CA 1
ATOM 654 C C . ALA A 1 93 ? 62.874 22.487 32.382 1.00 29.73 93 ALA A C 1
ATOM 655 O O . ALA A 1 93 ? 63.859 21.988 31.858 1.00 28.29 93 ALA A O 1
ATOM 657 N N . ALA A 1 94 ? 61.856 21.762 32.831 1.00 30.41 94 ALA A N 1
ATOM 658 C CA . ALA A 1 94 ? 61.875 20.307 32.768 1.00 30.34 94 ALA A CA 1
ATOM 659 C C . ALA A 1 94 ? 61.887 19.816 31.351 1.00 31.20 94 ALA A C 1
ATOM 660 O O . ALA A 1 94 ? 62.495 18.776 31.057 1.00 32.02 94 ALA A O 1
ATOM 662 N N . THR A 1 95 ? 61.198 20.556 30.481 1.00 29.86 95 THR A N 1
ATOM 663 C CA . THR A 1 95 ? 61.113 20.203 29.064 1.00 29.42 95 THR A CA 1
ATOM 664 C C . THR A 1 95 ? 62.502 20.179 28.418 1.00 29.38 95 THR A C 1
ATOM 665 O O . THR A 1 95 ? 62.789 19.323 27.579 1.00 32.07 95 THR A O 1
ATOM 669 N N . PHE A 1 96 ? 63.386 21.059 28.873 1.00 28.03 96 PHE A N 1
ATOM 670 C CA . PHE A 1 96 ? 64.729 21.127 28.310 1.00 28.66 96 PHE A CA 1
ATOM 671 C C . PHE A 1 96 ? 65.458 19.803 28.481 1.00 30.67 96 PHE A C 1
ATOM 672 O O . PHE A 1 96 ? 66.306 19.432 27.641 1.00 28.99 96 PHE A O 1
ATOM 680 N N . SER A 1 97 ? 65.129 19.088 29.554 1.00 28.43 97 SER A N 1
ATOM 681 C CA . SER A 1 97 ? 65.800 17.832 29.815 1.00 29.14 97 SER A CA 1
ATOM 682 C C . SER A 1 97 ? 65.311 16.668 28.979 1.00 30.76 97 SER A C 1
ATOM 683 O O . SER A 1 97 ? 65.865 15.566 29.057 1.00 30.30 97 SER A O 1
ATOM 686 N N . LEU A 1 98 ? 64.308 16.938 28.139 1.00 28.45 98 LEU A N 1
ATOM 687 C CA . LEU A 1 98 ? 63.777 15.938 27.221 1.00 28.68 98 LEU A CA 1
ATOM 688 C C . LEU A 1 98 ? 64.627 15.908 25.944 1.00 31.14 98 LEU A C 1
ATOM 689 O O . LEU A 1 98 ? 64.643 14.910 25.201 1.00 29.04 98 LEU A O 1
ATOM 694 N N . PHE A 1 99 ? 65.368 16.994 25.735 1.00 30.24 99 PHE A N 1
ATOM 695 C CA . PHE A 1 99 ? 66.189 17.150 24.558 1.00 31.95 99 PHE A CA 1
ATOM 696 C C . PHE A 1 99 ? 67.695 17.281 24.817 1.00 37.01 99 PHE A C 1
ATOM 697 O O . PHE A 1 99 ? 68.509 16.742 24.051 1.00 39.05 99 PHE A O 1
ATOM 705 N N . TRP A 1 100 ? 68.075 17.973 25.890 1.00 35.41 100 TRP A N 1
ATOM 706 C CA . TRP A 1 100 ? 69.493 18.181 26.182 1.00 34.19 100 TRP A CA 1
ATOM 707 C C . TRP A 1 100 ? 69.911 17.734 27.572 1.00 32.81 100 TRP A C 1
ATOM 708 O O . TRP A 1 100 ? 69.094 17.630 28.469 1.00 38.09 100 TRP A O 1
ATOM 719 N N . GLY A 1 101 ? 71.199 17.507 27.756 1.00 32.10 101 GLY A N 1
ATOM 720 C CA . GLY A 1 101 ? 71.679 17.096 29.055 1.00 32.58 101 GLY A CA 1
ATOM 721 C C . GLY A 1 101 ? 72.194 18.239 29.907 1.00 34.26 101 GLY A C 1
ATOM 722 O O . GLY A 1 101 ? 72.341 19.375 29.454 1.00 36.92 101 GLY A O 1
ATOM 723 N N . ARG A 1 102 ? 72.447 17.908 31.159 1.00 37.01 102 ARG A N 1
ATOM 724 C CA . ARG A 1 102 ? 72.985 18.774 32.206 1.00 37.36 102 ARG A CA 1
ATOM 725 C C . ARG A 1 102 ? 73.874 19.938 31.736 1.00 37.85 102 ARG A C 1
ATOM 726 O O . ARG A 1 102 ? 73.463 21.091 31.846 1.00 39.45 102 ARG A O 1
ATOM 734 N N . LYS A 1 103 ? 75.048 19.648 31.176 1.00 36.68 103 LYS A N 1
ATOM 735 C CA . LYS A 1 103 ? 75.958 20.717 30.720 1.00 37.51 103 LYS A CA 1
ATOM 736 C C . LYS A 1 103 ? 75.292 21.770 29.825 1.00 36.60 103 LYS A C 1
ATOM 737 O O . LYS A 1 103 ? 75.514 22.974 29.982 1.00 37.56 103 LYS A O 1
ATOM 743 N N . GLU A 1 104 ? 74.486 21.304 28.878 1.00 34.31 104 GLU A N 1
ATOM 744 C CA . GLU A 1 104 ? 73.808 22.192 27.949 1.00 33.82 104 GLU A CA 1
ATOM 745 C C . GLU A 1 104 ? 72.595 22.910 28.505 1.00 35.83 104 GLU A C 1
ATOM 746 O O . GLU A 1 104 ? 72.302 24.028 28.081 1.00 38.02 104 GLU A O 1
ATOM 752 N N . VAL A 1 105 ? 71.854 22.257 29.398 1.00 34.72 105 VAL A N 1
ATOM 753 C CA . VAL A 1 105 ? 70.665 22.862 29.977 1.00 31.98 105 VAL A CA 1
ATOM 754 C C . VAL A 1 105 ? 70.967 23.978 30.991 1.00 32.51 105 VAL A C 1
ATOM 755 O O . VAL A 1 105 ? 70.222 24.959 31.096 1.00 33.65 105 VAL A O 1
ATOM 759 N N . HIS A 1 106 ? 72.107 23.878 31.665 1.00 31.98 106 HIS A N 1
ATOM 760 C CA . HIS A 1 106 ? 72.496 24.869 32.660 1.00 35.33 106 HIS A CA 1
ATOM 761 C C . HIS A 1 106 ? 72.318 26.332 32.230 1.00 38.87 106 HIS A C 1
ATOM 762 O O . HIS A 1 106 ? 71.563 27.063 32.863 1.00 40.88 106 HIS A O 1
ATOM 769 N N . PRO A 1 107 ? 72.988 26.783 31.146 1.00 41.63 107 PRO A N 1
ATOM 770 C CA . PRO A 1 107 ? 72.800 28.192 30.777 1.00 37.25 107 PRO A CA 1
ATOM 771 C C . PRO A 1 107 ? 71.373 28.532 30.376 1.00 37.67 107 PRO A C 1
ATOM 772 O O . PRO A 1 107 ? 70.941 29.670 30.563 1.00 38.56 107 PRO A O 1
ATOM 776 N N . MET A 1 108 ? 70.628 27.546 29.877 1.00 34.64 108 MET A N 1
ATOM 777 C CA . MET A 1 108 ? 69.235 27.781 29.477 1.00 34.63 108 MET A CA 1
ATOM 778 C C . MET A 1 108 ? 68.375 28.087 30.720 1.00 33.88 108 MET A C 1
ATOM 779 O O . MET A 1 108 ? 67.602 29.033 30.735 1.00 36.18 108 MET A O 1
ATOM 784 N N . VAL A 1 109 ? 68.509 27.273 31.759 1.00 33.17 109 VAL A N 1
ATOM 785 C CA . VAL A 1 109 ? 67.758 27.476 32.990 1.00 31.49 109 VAL A CA 1
ATOM 786 C C . VAL A 1 109 ? 68.262 28.747 33.693 1.00 32.41 109 VAL A C 1
ATOM 787 O O . VAL A 1 109 ? 67.483 29.460 34.336 1.00 32.62 109 VAL A O 1
ATOM 791 N N . ASN A 1 110 ? 69.552 29.045 33.554 1.00 28.63 110 ASN A N 1
ATOM 792 C CA . ASN A 1 110 ? 70.105 30.238 34.178 1.00 30.48 110 ASN A CA 1
ATOM 793 C C . ASN A 1 110 ? 69.430 31.477 33.616 1.00 32.90 110 ASN A C 1
ATOM 794 O O . ASN A 1 110 ? 69.112 32.410 34.357 1.00 33.93 110 ASN A O 1
ATOM 799 N N . GLU A 1 111 ? 69.210 31.482 32.304 1.00 32.64 111 GLU A N 1
ATOM 800 C CA . GLU A 1 111 ? 68.560 32.615 31.660 1.00 34.61 111 GLU A CA 1
ATOM 801 C C . GLU A 1 111 ? 67.091 32.692 32.075 1.00 34.48 111 GLU A C 1
ATOM 802 O O . GLU A 1 111 ? 66.587 33.761 32.439 1.00 36.80 111 GLU A O 1
ATOM 808 N N . LEU A 1 112 ? 66.401 31.560 32.013 1.00 32.04 112 LEU A N 1
ATOM 809 C CA . LEU A 1 112 ? 65.001 31.503 32.398 1.00 29.73 112 LEU A CA 1
ATOM 810 C C . LEU A 1 112 ? 64.809 31.972 33.847 1.00 28.54 112 LEU A C 1
ATOM 811 O O . LEU A 1 112 ? 63.986 32.851 34.104 1.00 28.89 112 LEU A O 1
ATOM 816 N N . PHE A 1 113 ? 65.613 31.436 34.768 1.00 27.34 113 PHE A N 1
ATOM 817 C CA . PHE A 1 113 ? 65.537 31.786 36.190 1.00 27.32 113 PHE A CA 1
ATOM 818 C C . PHE A 1 113 ? 65.992 33.219 36.549 1.00 29.01 113 PHE A C 1
ATOM 819 O O . PHE A 1 113 ? 65.307 33.897 37.312 1.00 29.51 113 PHE A O 1
ATOM 827 N N . ARG A 1 114 ? 67.132 33.679 36.021 1.00 31.09 114 ARG A N 1
ATOM 828 C CA . ARG A 1 114 ? 67.625 35.044 36.289 1.00 28.06 114 ARG A CA 1
ATOM 829 C C . ARG A 1 114 ? 66.643 36.072 35.718 1.00 32.95 114 ARG A C 1
ATOM 830 O O . ARG A 1 114 ? 66.388 37.120 36.319 1.00 36.01 114 ARG A O 1
ATOM 838 N N . TRP A 1 115 ? 66.049 35.735 34.578 1.00 32.55 115 TRP A N 1
ATOM 839 C CA . TRP A 1 115 ? 65.092 36.608 33.935 1.00 33.09 115 TRP A CA 1
ATOM 840 C C . TRP A 1 115 ? 63.912 36.789 34.869 1.00 36.10 115 TRP A C 1
ATOM 841 O O . TRP A 1 115 ? 63.477 37.921 35.121 1.00 39.89 115 TRP A O 1
ATOM 852 N N . TYR A 1 116 ? 63.417 35.665 35.394 1.00 35.86 116 TYR A N 1
ATOM 853 C CA . TYR A 1 116 ? 62.277 35.666 36.305 1.00 34.67 116 TYR A CA 1
ATOM 854 C C . TYR A 1 116 ? 62.509 36.526 37.546 1.00 35.87 116 TYR A C 1
ATOM 855 O O . TYR A 1 116 ? 61.636 37.315 37.923 1.00 36.22 116 TYR A O 1
ATOM 864 N N . GLU A 1 117 ? 63.678 36.393 38.165 1.00 33.23 117 GLU A N 1
ATOM 865 C CA . GLU A 1 117 ? 63.981 37.178 39.360 1.00 30.90 117 GLU A CA 1
ATOM 866 C C . GLU A 1 117 ? 63.904 38.706 39.156 1.00 33.94 117 GLU A C 1
ATOM 867 O O . GLU A 1 117 ? 63.413 39.427 40.031 1.00 32.16 117 GLU A O 1
ATOM 873 N N . VAL A 1 118 ? 64.388 39.197 38.014 1.00 35.95 118 VAL A N 1
ATOM 874 C CA . VAL A 1 118 ? 64.420 40.636 37.768 1.00 35.25 118 VAL A CA 1
ATOM 875 C C . VAL A 1 118 ? 63.300 41.294 36.978 1.00 36.73 118 VAL A C 1
ATOM 876 O O . VAL A 1 118 ? 63.044 42.484 37.166 1.00 40.64 118 VAL A O 1
ATOM 880 N N . THR A 1 119 ? 62.660 40.556 36.082 1.00 33.88 119 THR A N 1
ATOM 881 C CA . THR A 1 119 ? 61.593 41.117 35.264 1.00 30.39 119 THR A CA 1
ATOM 882 C C . THR A 1 119 ? 60.332 41.422 36.065 1.00 34.54 119 THR A C 1
ATOM 883 O O . THR A 1 119 ? 59.953 40.666 36.959 1.00 37.35 119 THR A O 1
ATOM 887 N N . LYS A 1 120 ? 59.723 42.573 35.788 1.00 37.79 120 LYS A N 1
ATOM 888 C CA . LYS A 1 120 ? 58.479 42.957 36.449 1.00 37.79 120 LYS A CA 1
ATOM 889 C C . LYS A 1 120 ? 57.418 42.193 35.698 1.00 36.70 120 LYS A C 1
ATOM 890 O O . LYS A 1 120 ? 57.287 42.348 34.485 1.00 38.36 120 LYS A O 1
ATOM 896 N N . LEU A 1 121 ? 56.711 41.328 36.414 1.00 38.69 121 LEU A N 1
ATOM 897 C CA . LEU A 1 121 ? 55.668 40.478 35.838 1.00 38.77 121 LEU A CA 1
ATOM 898 C C . LEU A 1 121 ? 54.377 40.610 36.665 1.00 41.14 121 LEU A C 1
ATOM 899 O O . LEU A 1 121 ? 54.391 41.179 37.774 1.00 41.98 121 LEU A O 1
ATOM 904 N N . PRO A 1 122 ? 53.230 40.175 36.105 1.00 41.72 122 PRO A N 1
ATOM 905 C CA . PRO A 1 122 ? 53.061 39.573 34.781 1.00 39.99 122 PRO A CA 1
ATOM 906 C C . PRO A 1 122 ? 53.081 40.617 33.662 1.00 42.37 122 PRO A C 1
ATOM 907 O O . PRO A 1 122 ? 52.949 41.820 33.895 1.00 43.74 122 PRO A O 1
ATOM 911 N N . ILE A 1 123 ? 53.250 40.126 32.450 1.00 44.08 123 ILE A N 1
ATOM 912 C CA . ILE A 1 123 ? 53.272 40.946 31.254 1.00 42.76 123 ILE A CA 1
ATOM 913 C C . ILE A 1 123 ? 52.062 40.505 30.416 1.00 43.47 123 ILE A C 1
ATOM 914 O O . ILE A 1 123 ? 51.311 41.336 29.897 1.00 45.20 123 ILE A O 1
ATOM 919 N N . PHE A 1 124 ? 51.842 39.193 30.355 1.00 41.05 124 PHE A N 1
ATOM 920 C CA . PHE A 1 124 ? 50.740 38.591 29.604 1.00 41.61 124 PHE A CA 1
ATOM 921 C C . PHE A 1 124 ? 49.383 39.060 30.108 1.00 45.70 124 PHE A C 1
ATOM 922 O O . PHE A 1 124 ? 49.182 39.266 31.315 1.00 47.94 124 PHE A O 1
ATOM 930 N N . ASN A 1 125 ? 48.454 39.217 29.174 1.00 48.98 125 ASN A N 1
ATOM 931 C CA . ASN A 1 125 ? 47.085 39.641 29.478 1.00 50.04 125 ASN A CA 1
ATOM 932 C C . ASN A 1 125 ? 46.181 38.810 28.551 1.00 51.81 125 ASN A C 1
ATOM 933 O O . ASN A 1 125 ? 46.342 38.845 27.327 1.00 53.92 125 ASN A O 1
ATOM 938 N N . PRO A 1 126 ? 45.232 38.041 29.119 1.00 52.58 126 PRO A N 1
ATOM 939 C CA . PRO A 1 126 ? 44.350 37.207 28.282 1.00 53.11 126 PRO A CA 1
ATOM 940 C C . PRO A 1 126 ? 43.191 37.984 27.676 1.00 57.60 126 PRO A C 1
ATOM 941 O O . PRO A 1 126 ? 42.436 37.457 26.828 1.00 59.47 126 PRO A O 1
ATOM 945 N N . GLY A 1 127 ? 43.065 39.248 28.091 1.00 57.21 127 GLY A N 1
ATOM 946 C CA . GLY A 1 127 ? 41.978 40.074 27.623 1.00 59.34 127 GLY A CA 1
ATOM 947 C C . GLY A 1 127 ? 40.727 39.555 28.300 1.00 62.35 127 GLY A C 1
ATOM 948 O O . GLY A 1 127 ? 40.693 39.409 29.524 1.00 61.83 127 GLY A O 1
ATOM 949 N N . ASP A 1 128 ? 39.719 39.208 27.510 1.00 66.44 128 ASP A N 1
ATOM 950 C CA . ASP A 1 128 ? 38.485 38.684 28.067 1.00 68.59 128 ASP A CA 1
ATOM 951 C C . ASP A 1 128 ? 38.462 37.161 28.146 1.00 67.72 128 ASP A C 1
ATOM 952 O O . ASP A 1 128 ? 37.461 36.565 28.554 1.00 69.14 128 ASP A O 1
ATOM 957 N N . ALA A 1 129 ? 39.564 36.530 27.748 1.00 66.47 129 ALA A N 1
ATOM 958 C CA . ALA A 1 129 ? 39.666 35.073 27.833 1.00 63.88 129 ALA A CA 1
ATOM 959 C C . ALA A 1 129 ? 40.015 34.786 29.296 1.00 59.94 129 ALA A C 1
ATOM 960 O O . ALA A 1 129 ? 40.277 33.633 29.674 1.00 60.67 129 ALA A O 1
ATOM 962 N N . ALA A 1 130 ? 40.045 35.857 30.099 1.00 54.49 130 ALA A N 1
ATOM 963 C CA . ALA A 1 130 ? 40.367 35.785 31.517 1.00 51.72 130 ALA A CA 1
ATOM 964 C C . ALA A 1 130 ? 39.407 34.848 32.211 1.00 51.33 130 ALA A C 1
ATOM 965 O O . ALA A 1 130 ? 38.189 35.043 32.152 1.00 52.78 130 ALA A O 1
ATOM 967 N N . GLN A 1 131 ? 39.949 33.822 32.861 1.00 50.42 131 GLN A N 1
ATOM 968 C CA . GLN A 1 131 ? 39.110 32.867 33.570 1.00 48.37 131 GLN A CA 1
ATOM 969 C C . GLN A 1 131 ? 38.984 33.148 35.059 1.00 48.85 131 GLN A C 1
ATOM 970 O O . GLN A 1 131 ? 38.150 32.528 35.728 1.00 51.22 131 GLN A O 1
ATOM 976 N N . GLY A 1 132 ? 39.831 34.038 35.582 1.00 46.38 132 GLY A N 1
ATOM 977 C CA . GLY A 1 132 ? 39.776 34.392 36.993 1.00 45.95 132 GLY A CA 1
ATOM 978 C C . GLY A 1 132 ? 39.122 35.744 37.166 1.00 46.57 132 GLY A C 1
ATOM 979 O O . GLY A 1 132 ? 37.978 35.821 37.612 1.00 49.25 132 GLY A O 1
ATOM 980 N N . VAL A 1 133 ? 39.878 36.804 36.898 1.00 47.59 133 VAL A N 1
ATOM 981 C CA . VAL A 1 133 ? 39.374 38.172 36.961 1.00 49.33 133 VAL A CA 1
ATOM 982 C C . VAL A 1 133 ? 39.877 38.921 35.720 1.00 54.12 133 VAL A C 1
ATOM 983 O O . VAL A 1 133 ? 41.059 38.822 35.345 1.00 56.04 133 VAL A O 1
ATOM 987 N N . LYS A 1 134 ? 38.958 39.608 35.049 1.00 55.32 134 LYS A N 1
ATOM 988 C CA . LYS A 1 134 ? 39.289 40.354 33.849 1.00 56.15 134 LYS A CA 1
ATOM 989 C C . LYS A 1 134 ? 39.932 41.648 34.297 1.00 54.08 134 LYS A C 1
ATOM 990 O O . LYS A 1 134 ? 39.632 42.129 35.400 1.00 50.17 134 LYS A O 1
ATOM 996 N N . GLY A 1 135 ? 40.874 42.166 33.508 1.00 54.55 135 GLY A N 1
ATOM 997 C CA . GLY A 1 135 ? 41.461 43.431 33.901 1.00 55.41 135 GLY A CA 1
ATOM 998 C C . GLY A 1 135 ? 42.947 43.680 33.859 1.00 55.95 135 GLY A C 1
ATOM 999 O O . GLY A 1 135 ? 43.660 43.202 32.959 1.00 58.84 135 GLY A O 1
ATOM 1000 N N . ASP A 1 136 ? 43.388 44.450 34.851 1.00 53.81 136 ASP A N 1
ATOM 1001 C CA . ASP A 1 136 ? 44.776 44.855 35.009 1.00 54.89 136 ASP A CA 1
ATOM 1002 C C . ASP A 1 136 ? 45.283 44.351 36.331 1.00 52.92 136 ASP A C 1
ATOM 1003 O O . ASP A 1 136 ? 44.512 44.251 37.287 1.00 54.18 136 ASP A O 1
ATOM 1008 N N . LEU A 1 137 ? 46.573 44.039 36.391 1.00 49.88 137 LEU A N 1
ATOM 1009 C CA . LEU A 1 137 ? 47.182 43.565 37.634 1.00 46.34 137 LEU A CA 1
ATOM 1010 C C . LEU A 1 137 ? 48.507 44.280 37.868 1.00 45.24 137 LEU A C 1
ATOM 1011 O O . LEU A 1 137 ? 49.206 44.630 36.913 1.00 50.10 137 LEU A O 1
ATOM 1016 N N . PRO A 1 138 ? 48.828 44.581 39.140 1.00 43.14 138 PRO A N 1
ATOM 1017 C CA . PRO A 1 138 ? 50.076 45.266 39.496 1.00 41.10 138 PRO A CA 1
ATOM 1018 C C . PRO A 1 138 ? 51.217 44.339 39.137 1.00 42.66 138 PRO A C 1
ATOM 1019 O O . PRO A 1 138 ? 51.091 43.124 39.262 1.00 45.34 138 PRO A O 1
ATOM 1023 N N . MET A 1 139 ? 52.327 44.905 38.697 1.00 44.31 139 MET A N 1
ATOM 1024 C CA . MET A 1 139 ? 53.481 44.102 38.319 1.00 44.93 139 MET A CA 1
ATOM 1025 C C . MET A 1 139 ? 54.593 44.326 39.334 1.00 45.21 139 MET A C 1
ATOM 1026 O O . MET A 1 139 ? 54.686 45.408 39.927 1.00 45.21 139 MET A O 1
ATOM 1031 N N . SER A 1 140 ? 55.449 43.323 39.517 1.00 44.39 140 SER A N 1
ATOM 1032 C CA . SER A 1 140 ? 56.570 43.438 40.442 1.00 42.44 140 SER A CA 1
ATOM 1033 C C . SER A 1 140 ? 57.634 42.402 40.135 1.00 42.34 140 SER A C 1
ATOM 1034 O O . SER A 1 140 ? 57.384 41.426 39.420 1.00 43.03 140 SER A O 1
ATOM 1037 N N . ALA A 1 141 ? 58.846 42.683 40.590 1.00 39.87 141 ALA A N 1
ATOM 1038 C CA . ALA A 1 141 ? 59.960 41.773 40.406 1.00 37.77 141 ALA A CA 1
ATOM 1039 C C . ALA A 1 141 ? 60.052 41.023 41.725 1.00 37.84 141 ALA A C 1
ATOM 1040 O O . ALA A 1 141 ? 60.080 41.636 42.792 1.00 43.32 141 ALA A O 1
ATOM 1042 N N . SER A 1 142 ? 60.079 39.702 41.661 1.00 36.82 142 SER A N 1
ATOM 1043 C CA . SER A 1 142 ? 60.132 38.887 42.861 1.00 36.50 142 SER A CA 1
ATOM 1044 C C . SER A 1 142 ? 61.517 38.779 43.486 1.00 34.25 142 SER A C 1
ATOM 1045 O O . SER A 1 142 ? 61.648 38.779 44.705 1.00 33.85 142 SER A O 1
ATOM 1048 N N . ASP A 1 143 ? 62.540 38.724 42.638 1.00 34.19 143 ASP A N 1
ATOM 1049 C CA . ASP A 1 143 ? 63.931 38.545 43.059 1.00 33.01 143 ASP A CA 1
ATOM 1050 C C . ASP A 1 143 ? 64.054 37.143 43.676 1.00 30.13 143 ASP A C 1
ATOM 1051 O O . ASP A 1 143 ? 64.965 36.844 44.445 1.00 27.64 143 ASP A O 1
ATOM 1056 N N . SER A 1 144 ? 63.106 36.280 43.317 1.00 31.25 144 SER A N 1
ATOM 1057 C CA . SER A 1 144 ? 63.073 34.915 43.811 1.00 32.49 144 SER A CA 1
ATOM 1058 C C . SER A 1 144 ? 62.312 34.010 42.871 1.00 31.66 144 SER A C 1
ATOM 1059 O O . SER A 1 144 ? 61.251 34.345 42.360 1.00 34.48 144 SER A O 1
ATOM 1062 N N . VAL A 1 145 ? 62.887 32.837 42.690 1.00 30.10 145 VAL A N 1
ATOM 1063 C CA . VAL A 1 145 ? 62.375 31.779 41.860 1.00 27.49 145 VAL A CA 1
ATOM 1064 C C . VAL A 1 145 ? 61.424 30.919 42.717 1.00 27.45 145 VAL A C 1
ATOM 1065 O O . VAL A 1 145 ? 60.647 30.104 42.200 1.00 29.83 145 VAL A O 1
ATOM 1069 N N . LEU A 1 146 ? 61.422 31.199 44.020 1.00 27.87 146 LEU A N 1
ATOM 1070 C CA . LEU A 1 146 ? 60.602 30.485 44.985 1.00 26.69 146 LEU A CA 1
ATOM 1071 C C . LEU A 1 146 ? 59.217 31.086 45.090 1.00 26.86 146 LEU A C 1
ATOM 1072 O O . LEU A 1 146 ? 59.087 32.284 45.296 1.00 28.26 146 LEU A O 1
ATOM 1077 N N . CYS A 1 147 ? 58.198 30.243 44.942 1.00 29.16 147 CYS A N 1
ATOM 1078 C CA . CYS A 1 147 ? 56.781 30.609 45.022 1.00 31.05 147 CYS A CA 1
ATOM 1079 C C . CYS A 1 147 ? 56.379 31.359 46.300 1.00 31.62 147 CYS A C 1
ATOM 1080 O O . CYS A 1 147 ? 55.596 32.309 46.254 1.00 32.42 147 CYS A O 1
ATOM 1083 N N . HIS A 1 148 ? 56.876 30.909 47.451 1.00 33.21 148 HIS A N 1
ATOM 1084 C CA . HIS A 1 148 ? 56.543 31.567 48.709 1.00 32.13 148 HIS A CA 1
ATOM 1085 C C . HIS A 1 148 ? 56.932 33.021 48.680 1.00 32.04 148 HIS A C 1
ATOM 1086 O O . HIS A 1 148 ? 56.132 33.877 49.048 1.00 35.66 148 HIS A O 1
ATOM 1093 N N . ILE A 1 149 ? 58.179 33.283 48.297 1.00 26.92 149 ILE A N 1
ATOM 1094 C CA . ILE A 1 149 ? 58.704 34.640 48.219 1.00 27.81 149 ILE A CA 1
ATOM 1095 C C . ILE A 1 149 ? 58.048 35.503 47.142 1.00 30.30 149 ILE A C 1
ATOM 1096 O O . ILE A 1 149 ? 57.742 36.663 47.364 1.00 34.73 149 ILE A O 1
ATOM 1101 N N . SER A 1 150 ? 57.870 34.929 45.967 1.00 33.63 150 SER A N 1
ATOM 1102 C CA . SER A 1 150 ? 57.249 35.609 44.841 1.00 35.26 150 SER A CA 1
ATOM 1103 C C . SER A 1 150 ? 55.808 36.026 45.192 1.00 37.97 150 SER A C 1
ATOM 1104 O O . SER A 1 150 ? 55.464 37.219 45.161 1.00 38.64 150 SER A O 1
ATOM 1107 N N . VAL A 1 151 ? 54.977 35.053 45.559 1.00 38.27 151 VAL A N 1
ATOM 1108 C CA . VAL A 1 151 ? 53.582 35.334 45.886 1.00 40.19 151 VAL A CA 1
ATOM 1109 C C . VAL A 1 151 ? 53.370 36.174 47.158 1.00 38.91 151 VAL A C 1
ATOM 1110 O O . VAL A 1 151 ? 52.739 37.227 47.102 1.00 39.65 151 VAL A O 1
ATOM 1114 N N . SER A 1 152 ? 53.903 35.720 48.290 1.00 37.93 152 SER A N 1
ATOM 1115 C CA . SER A 1 152 ? 53.744 36.429 49.560 1.00 37.75 152 SER A CA 1
ATOM 1116 C C . SER A 1 152 ? 54.117 37.916 49.522 1.00 39.66 152 SER A C 1
ATOM 1117 O O . SER A 1 152 ? 53.365 38.752 50.027 1.00 39.30 152 SER A O 1
ATOM 1120 N N . LYS A 1 153 ? 55.252 38.245 48.903 1.00 41.40 153 LYS A N 1
ATOM 1121 C CA . LYS A 1 153 ? 55.722 39.630 48.784 1.00 40.49 153 LYS A CA 1
ATOM 1122 C C . LYS A 1 153 ? 54.710 40.465 47.972 1.00 41.04 153 LYS A C 1
ATOM 1123 O O . LYS A 1 153 ? 54.233 41.513 48.419 1.00 41.56 153 LYS A O 1
ATOM 1129 N N . TRP A 1 154 ? 54.325 39.953 46.811 1.00 40.26 154 TRP A N 1
ATOM 1130 C CA . TRP A 1 154 ? 53.361 40.637 45.954 1.00 41.36 154 TRP A CA 1
ATOM 1131 C C . TRP A 1 154 ? 52.017 40.907 46.667 1.00 42.79 154 TRP A C 1
ATOM 1132 O O . TRP A 1 154 ? 51.490 42.018 46.592 1.00 44.88 154 TRP A O 1
ATOM 1143 N N . CYS A 1 155 ? 51.457 39.897 47.336 1.00 41.18 155 CYS A N 1
ATOM 1144 C CA . CYS A 1 155 ? 50.190 40.050 48.063 1.00 41.26 155 CYS A CA 1
ATOM 1145 C C . CYS A 1 155 ? 50.334 41.093 49.177 1.00 42.27 155 CYS A C 1
ATOM 1146 O O . CYS A 1 155 ? 49.483 41.977 49.345 1.00 43.07 155 CYS A O 1
ATOM 1149 N N . TYR A 1 156 ? 51.435 40.994 49.916 1.00 43.08 156 TYR A N 1
ATOM 1150 C CA . TYR A 1 156 ? 51.756 41.913 51.005 1.00 42.57 156 TYR A CA 1
ATOM 1151 C C . TYR A 1 156 ? 51.813 43.338 50.504 1.00 44.91 156 TYR A C 1
ATOM 1152 O O . TYR A 1 156 ? 51.119 44.217 51.025 1.00 46.64 156 TYR A O 1
ATOM 1161 N N . GLU A 1 157 ? 52.720 43.563 49.558 1.00 45.91 157 GLU A N 1
ATOM 1162 C CA . GLU A 1 157 ? 52.931 44.860 48.947 1.00 49.13 157 GLU A CA 1
ATOM 1163 C C . GLU A 1 157 ? 51.672 45.463 48.319 1.00 48.69 157 GLU A C 1
ATOM 1164 O O . GLU A 1 157 ? 51.460 46.671 48.405 1.00 47.52 157 GLU A O 1
ATOM 1170 N N . ASN A 1 158 ? 50.822 44.620 47.737 1.00 48.16 158 A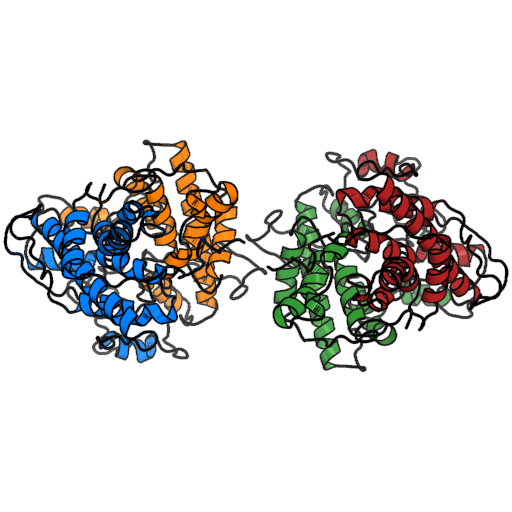SN A N 1
ATOM 1171 C CA . ASN A 1 158 ? 49.587 45.083 47.091 1.00 49.06 158 ASN A CA 1
ATOM 1172 C C . ASN A 1 158 ? 48.302 44.962 47.920 1.00 49.02 158 ASN A C 1
ATOM 1173 O O . ASN A 1 158 ? 47.214 45.240 47.415 1.00 49.05 158 ASN A O 1
ATOM 1178 N N . LYS A 1 159 ? 48.438 44.549 49.184 1.00 49.75 159 LYS A N 1
ATOM 1179 C CA . LYS A 1 159 ? 47.307 44.361 50.107 1.00 49.80 159 LYS A CA 1
ATOM 1180 C C . LYS A 1 159 ? 46.173 43.491 49.550 1.00 50.22 159 LYS A C 1
ATOM 1181 O O . LYS A 1 159 ? 44.979 43.747 49.787 1.00 49.31 159 LYS A O 1
ATOM 1187 N N . ILE A 1 160 ? 46.576 42.454 48.814 1.00 49.17 160 ILE A N 1
ATOM 1188 C CA . ILE A 1 160 ? 45.666 41.484 48.208 1.00 48.54 160 ILE A CA 1
ATOM 1189 C C . ILE A 1 160 ? 45.853 40.185 48.987 1.00 51.21 160 ILE A C 1
ATOM 1190 O O . ILE A 1 160 ? 46.960 39.878 49.441 1.00 52.11 160 ILE A O 1
ATOM 1195 N N . GLU A 1 161 ? 44.771 39.439 49.172 1.00 53.28 161 GLU A N 1
ATOM 1196 C CA . GLU A 1 161 ? 44.851 38.171 49.886 1.00 54.34 161 GLU A CA 1
ATOM 1197 C C . GLU A 1 161 ? 45.344 37.065 48.957 1.00 53.45 161 GLU A C 1
ATOM 1198 O O . GLU A 1 161 ? 44.940 37.000 47.787 1.00 53.94 161 GLU A O 1
ATOM 1204 N N . ALA A 1 162 ? 46.173 36.169 49.490 1.00 52.93 162 ALA A N 1
ATOM 1205 C CA . ALA A 1 162 ? 46.729 35.050 48.719 1.00 53.17 162 ALA A CA 1
ATOM 1206 C C . ALA A 1 162 ? 45.638 34.043 48.300 1.00 52.79 162 ALA A C 1
ATOM 1207 O O . ALA A 1 162 ? 45.890 33.048 47.600 1.00 52.01 162 ALA A O 1
ATOM 1209 N N . THR A 1 163 ? 44.418 34.347 48.718 1.00 54.29 163 THR A N 1
ATOM 1210 C CA . THR A 1 163 ? 43.216 33.565 48.470 1.00 53.15 163 THR A CA 1
ATOM 1211 C C . THR A 1 163 ? 42.378 34.240 47.364 1.00 53.46 163 THR A C 1
ATOM 1212 O O . THR A 1 163 ? 41.493 33.619 46.776 1.00 55.74 163 THR A O 1
ATOM 1216 N N . SER A 1 164 ? 42.646 35.523 47.123 1.00 52.58 164 SER A N 1
ATOM 1217 C CA . SER A 1 164 ? 41.918 36.328 46.145 1.00 52.83 164 SER A CA 1
ATOM 1218 C C . SER A 1 164 ? 41.934 35.744 44.752 1.00 52.67 164 SER A C 1
ATOM 1219 O O . SER A 1 164 ? 42.883 35.043 44.374 1.00 51.73 164 SER A O 1
ATOM 1222 N N . LYS A 1 165 ? 40.901 36.083 43.976 1.00 53.70 165 LYS A N 1
ATOM 1223 C CA . LYS A 1 165 ? 40.799 35.623 42.585 1.00 51.85 165 LYS A CA 1
ATOM 1224 C C . LYS A 1 165 ? 41.912 36.274 41.784 1.00 48.45 165 LYS A C 1
ATOM 1225 O O . LYS A 1 165 ? 42.349 35.761 40.751 1.00 46.04 165 LYS A O 1
ATOM 1231 N N . GLN A 1 166 ? 42.372 37.412 42.283 1.00 47.71 166 GLN A N 1
ATOM 1232 C CA . GLN A 1 166 ? 43.439 38.152 41.646 1.00 46.99 166 GLN A CA 1
ATOM 1233 C C . GLN A 1 166 ? 44.754 37.426 41.654 1.00 44.75 166 GLN A C 1
ATOM 1234 O O . GLN A 1 166 ? 45.429 37.380 40.642 1.00 45.96 166 GLN A O 1
ATOM 1240 N N . ARG A 1 167 ? 45.136 36.861 42.791 1.00 43.73 167 ARG A N 1
ATOM 1241 C CA . ARG A 1 167 ? 46.426 36.200 42.822 1.00 43.97 167 ARG A CA 1
ATOM 1242 C C . ARG A 1 167 ? 46.422 34.893 42.039 1.00 43.08 167 ARG A C 1
ATOM 1243 O O . ARG A 1 167 ? 47.462 34.474 41.515 1.00 46.23 167 ARG A O 1
ATOM 1251 N N . SER A 1 168 ? 45.260 34.258 41.923 1.00 39.52 168 SER A N 1
ATOM 1252 C CA . SER A 1 168 ? 45.183 33.042 41.136 1.00 39.83 168 SER A CA 1
ATOM 1253 C C . SER A 1 168 ? 45.170 33.463 39.653 1.00 41.80 168 SER A C 1
ATOM 1254 O O . SER A 1 168 ? 45.610 32.716 38.787 1.00 41.27 168 SER A O 1
ATOM 1257 N N . GLU A 1 169 ? 44.665 34.666 39.371 1.00 41.56 169 GLU A N 1
ATOM 1258 C CA . GLU A 1 169 ? 44.660 35.189 38.009 1.00 38.75 169 GLU A CA 1
ATOM 1259 C C . GLU A 1 169 ? 46.119 35.513 37.710 1.00 37.23 169 GLU A C 1
ATOM 1260 O O . GLU A 1 169 ? 46.643 35.163 36.658 1.00 40.08 169 GLU A O 1
ATOM 1266 N N . ARG A 1 170 ? 46.788 36.140 38.670 1.00 36.25 170 ARG A N 1
ATOM 1267 C CA . ARG A 1 170 ? 48.197 36.497 38.537 1.00 34.66 170 ARG A CA 1
ATOM 1268 C C . ARG A 1 170 ? 49.068 35.279 38.242 1.00 36.69 170 ARG A C 1
ATOM 1269 O O . ARG A 1 170 ? 49.872 35.312 37.308 1.00 40.35 170 ARG A O 1
ATOM 1277 N N . CYS A 1 171 ? 48.932 34.217 39.037 1.00 35.75 171 CYS A N 1
ATOM 1278 C CA . CYS A 1 171 ? 49.760 33.039 38.808 1.00 37.39 171 CYS A CA 1
ATOM 1279 C C . CYS A 1 171 ? 49.466 32.421 37.448 1.00 34.40 171 CYS A C 1
ATOM 1280 O O . CYS A 1 171 ? 50.384 31.957 36.763 1.00 33.18 171 CYS A O 1
ATOM 1283 N N . GLY A 1 172 ? 48.226 32.576 36.994 1.00 34.37 172 GLY A N 1
ATOM 1284 C CA . GLY A 1 172 ? 47.828 32.050 35.696 1.00 34.93 172 GLY A CA 1
ATOM 1285 C C . GLY A 1 172 ? 48.541 32.777 34.570 1.00 39.06 172 GLY A C 1
ATOM 1286 O O . GLY A 1 172 ? 48.966 32.156 33.590 1.00 42.96 172 GLY A O 1
ATOM 1287 N N . ARG A 1 173 ? 48.689 34.093 34.710 1.00 37.23 173 ARG A N 1
ATOM 1288 C CA . ARG A 1 173 ? 49.363 34.898 33.703 1.00 35.21 173 ARG A CA 1
ATOM 1289 C C . ARG A 1 173 ? 50.860 34.664 33.756 1.00 34.98 173 ARG A C 1
ATOM 1290 O O . ARG A 1 173 ? 51.516 34.622 32.714 1.00 39.56 173 ARG A O 1
ATOM 1298 N N . LEU A 1 174 ? 51.399 34.482 34.960 1.00 33.19 174 LEU A N 1
ATOM 1299 C CA . LEU A 1 174 ? 52.825 34.233 35.117 1.00 31.74 174 LEU A CA 1
ATOM 1300 C C . LEU A 1 174 ? 53.179 32.942 34.407 1.00 29.82 174 LEU A C 1
ATOM 1301 O O . LEU A 1 174 ? 54.244 32.832 33.797 1.00 31.87 174 LEU A O 1
ATOM 1306 N N . THR A 1 175 ? 52.276 31.972 34.462 1.00 28.34 175 THR A N 1
ATOM 1307 C CA . THR A 1 175 ? 52.507 30.704 33.771 1.00 32.66 175 THR A CA 1
ATOM 1308 C C . THR A 1 175 ? 52.783 30.971 32.275 1.00 33.72 175 THR A C 1
ATOM 1309 O O . THR A 1 175 ? 53.699 30.394 31.683 1.00 33.86 175 THR A O 1
ATOM 1313 N N . ALA A 1 176 ? 52.034 31.924 31.716 1.00 34.71 176 ALA A N 1
ATOM 1314 C CA . ALA A 1 176 ? 52.128 32.330 30.316 1.00 29.43 176 ALA A CA 1
ATOM 1315 C C . ALA A 1 176 ? 53.430 33.031 30.028 1.00 29.43 176 ALA A C 1
ATOM 1316 O O . ALA A 1 176 ? 54.111 32.685 29.074 1.00 30.09 176 ALA A O 1
ATOM 1318 N N . ASP A 1 177 ? 53.792 33.993 30.865 1.00 30.42 177 ASP A N 1
ATOM 1319 C CA . ASP A 1 177 ? 55.047 34.707 30.684 1.00 33.88 177 ASP A CA 1
ATOM 1320 C C . ASP A 1 177 ? 56.241 33.753 30.711 1.00 36.10 177 ASP A C 1
ATOM 1321 O O . ASP A 1 177 ? 57.209 33.939 29.971 1.00 38.78 177 ASP A O 1
ATOM 1326 N N . ALA A 1 178 ? 56.196 32.770 31.611 1.00 35.78 178 ALA A N 1
ATOM 1327 C CA . ALA A 1 178 ? 57.284 31.801 31.748 1.00 33.21 178 ALA A CA 1
ATOM 1328 C C . ALA A 1 178 ? 57.310 30.859 30.552 1.00 32.21 178 ALA A C 1
ATOM 1329 O O . ALA A 1 178 ? 58.384 30.462 30.082 1.00 29.60 178 ALA A O 1
ATOM 1331 N N . ALA A 1 179 ? 56.117 30.502 30.077 1.00 32.47 179 ALA A N 1
ATOM 1332 C CA . ALA A 1 179 ? 55.955 29.640 28.911 1.00 31.55 179 ALA A CA 1
ATOM 1333 C C . ALA A 1 179 ? 56.540 30.381 27.703 1.00 36.19 179 ALA A C 1
ATOM 1334 O O . ALA A 1 179 ? 57.345 29.826 26.948 1.00 38.80 179 ALA A O 1
ATOM 1336 N N . PHE A 1 180 ? 56.177 31.657 27.569 1.00 35.54 180 PHE A N 1
ATOM 1337 C CA . PHE A 1 180 ? 56.645 32.507 26.484 1.00 32.63 180 PHE A CA 1
ATOM 1338 C C . PHE A 1 180 ? 58.163 32.594 26.488 1.00 34.01 180 PHE A C 1
ATOM 1339 O O . PHE A 1 180 ? 58.822 32.335 25.476 1.00 40.88 180 PHE A O 1
ATOM 1347 N N . LYS A 1 181 ? 58.728 32.935 27.638 1.00 34.91 181 LYS A N 1
ATOM 1348 C CA . LYS A 1 181 ? 60.179 33.059 27.763 1.00 32.71 181 LYS A CA 1
ATOM 1349 C C . LYS A 1 181 ? 60.913 31.742 27.496 1.00 32.51 181 LYS A C 1
ATOM 1350 O O . LYS A 1 181 ? 61.939 31.712 26.815 1.00 30.40 181 LYS A O 1
ATOM 1356 N N . ALA A 1 182 ? 60.404 30.656 28.066 1.00 34.91 182 ALA A N 1
ATOM 1357 C CA . ALA A 1 182 ? 61.022 29.343 27.891 1.00 35.67 182 ALA A CA 1
ATOM 1358 C C . ALA A 1 182 ? 61.016 28.982 26.414 1.00 34.09 182 ALA A C 1
ATOM 1359 O O . ALA A 1 182 ? 61.994 28.415 25.900 1.00 31.55 182 ALA A O 1
ATOM 1361 N N . ALA A 1 183 ? 59.902 29.305 25.751 1.00 32.92 183 ALA A N 1
ATOM 1362 C CA . ALA A 1 183 ? 59.742 29.032 24.329 1.00 33.26 183 ALA A CA 1
ATOM 1363 C C . ALA A 1 183 ? 60.853 29.758 23.573 1.00 34.19 183 ALA A C 1
ATOM 1364 O O . ALA A 1 183 ? 61.594 29.132 22.816 1.00 35.06 183 ALA A O 1
ATOM 1366 N N . GLU A 1 184 ? 61.045 31.046 23.854 1.00 32.73 184 GLU A N 1
ATOM 1367 C CA . GLU A 1 184 ? 62.099 31.796 23.178 1.00 33.23 184 GLU A CA 1
ATOM 1368 C C . GLU A 1 184 ? 63.470 31.185 23.395 1.00 33.74 184 GLU A C 1
ATOM 1369 O O . GLU A 1 184 ? 64.286 31.121 22.481 1.00 39.69 184 GLU A O 1
ATOM 1375 N N . ILE A 1 185 ? 63.725 30.737 24.610 1.00 34.72 185 ILE A N 1
ATOM 1376 C CA . ILE A 1 185 ? 64.997 30.115 24.941 1.00 32.94 185 ILE A CA 1
ATOM 1377 C C . ILE A 1 185 ? 65.167 28.814 24.143 1.00 30.72 185 ILE A C 1
ATOM 1378 O O . ILE A 1 185 ? 66.254 28.531 23.617 1.00 27.57 185 ILE A O 1
ATOM 1383 N N . ILE A 1 186 ? 64.105 28.019 24.060 1.00 28.68 186 ILE A N 1
ATOM 1384 C CA . ILE A 1 186 ? 64.200 26.766 23.320 1.00 34.29 186 ILE A CA 1
ATOM 1385 C C . ILE A 1 186 ? 64.572 27.088 21.872 1.00 37.61 186 ILE A C 1
ATOM 1386 O O . ILE A 1 186 ? 65.542 26.539 21.340 1.00 37.71 186 ILE A O 1
ATOM 1391 N N . ASN A 1 187 ? 63.840 28.025 21.268 1.00 38.76 187 ASN A N 1
ATOM 1392 C CA . ASN A 1 187 ? 64.089 28.440 19.889 1.00 35.76 187 ASN A CA 1
ATOM 1393 C C . ASN A 1 187 ? 65.544 28.842 19.724 1.00 37.28 187 ASN A C 1
ATOM 1394 O O . ASN A 1 187 ? 66.255 28.304 18.867 1.00 39.62 187 ASN A O 1
ATOM 1399 N N . THR A 1 188 ? 66.006 29.743 20.582 1.00 32.45 188 THR A N 1
ATOM 1400 C CA . THR A 1 188 ? 67.383 30.191 20.503 1.00 33.98 188 THR A CA 1
ATOM 1401 C C . THR A 1 188 ? 68.373 29.030 20.654 1.00 34.36 188 THR A C 1
ATOM 1402 O O . THR A 1 188 ? 69.405 29.008 19.987 1.00 37.53 188 THR A O 1
ATOM 1406 N N . LYS A 1 189 ? 68.045 28.043 21.483 1.00 36.67 189 LYS A N 1
ATOM 1407 C CA . LYS A 1 189 ? 68.934 26.883 21.675 1.00 39.62 189 LYS A CA 1
ATOM 1408 C C . LYS A 1 189 ? 69.037 26.060 20.375 1.00 38.96 189 LYS A C 1
ATOM 1409 O O . LYS A 1 189 ? 70.126 25.645 19.949 1.00 35.35 189 LYS A O 1
ATOM 1415 N N . ILE A 1 190 ? 67.886 25.816 19.766 1.00 39.17 190 ILE A N 1
ATOM 1416 C CA . ILE A 1 190 ? 67.840 25.068 18.531 1.00 42.16 190 ILE A CA 1
ATOM 1417 C C . ILE A 1 190 ? 68.708 25.774 17.484 1.00 47.31 190 ILE A C 1
ATOM 1418 O O . ILE A 1 190 ? 69.427 25.101 16.729 1.00 51.63 190 ILE A O 1
ATOM 1423 N N . ASP A 1 191 ? 68.651 27.115 17.449 1.00 45.80 191 ASP A N 1
ATOM 1424 C CA . ASP A 1 191 ? 69.439 27.922 16.497 1.00 42.64 191 ASP A CA 1
ATOM 1425 C C . ASP A 1 191 ? 70.925 27.962 16.777 1.00 44.39 191 ASP A C 1
ATOM 1426 O O . ASP A 1 191 ? 71.740 27.641 15.907 1.00 47.40 191 ASP A O 1
ATOM 1431 N N . GLN A 1 192 ? 71.289 28.340 17.995 1.00 45.30 192 GLN A N 1
ATOM 1432 C CA . GLN A 1 192 ? 72.696 28.439 18.360 1.00 42.65 192 GLN A CA 1
ATOM 1433 C C . GLN A 1 192 ? 73.410 27.138 18.734 1.00 42.01 192 GLN A C 1
ATOM 1434 O O . GLN A 1 192 ? 74.583 27.175 19.110 1.00 44.39 192 GLN A O 1
ATOM 1440 N N . GLY A 1 193 ? 72.709 26.005 18.667 1.00 40.45 193 GLY A N 1
ATOM 1441 C CA . GLY A 1 193 ? 73.314 24.710 18.977 1.00 40.84 193 GLY A CA 1
ATOM 1442 C C . GLY A 1 193 ? 74.123 24.638 20.257 1.00 39.34 193 GLY A C 1
ATOM 1443 O O . GLY A 1 193 ? 73.646 25.052 21.308 1.00 44.54 193 GLY A O 1
ATOM 1444 N N . LYS A 1 194 ? 75.330 24.099 20.199 1.00 38.06 194 LYS A N 1
ATOM 1445 C CA . LYS A 1 194 ? 76.150 24.040 21.397 1.00 40.43 194 LYS A CA 1
ATOM 1446 C C . LYS A 1 194 ? 76.821 25.372 21.706 1.00 40.55 194 LYS A C 1
ATOM 1447 O O . LYS A 1 194 ? 77.616 25.457 22.618 1.00 42.89 194 LYS A O 1
ATOM 1453 N N . ASP A 1 195 ? 76.506 26.412 20.945 1.00 45.92 195 ASP A N 1
ATOM 1454 C CA . ASP A 1 195 ? 77.092 27.740 21.182 1.00 51.29 195 ASP A CA 1
ATOM 1455 C C . ASP A 1 195 ? 76.273 28.614 22.147 1.00 50.91 195 ASP A C 1
ATOM 1456 O O . ASP A 1 195 ? 76.747 29.671 22.599 1.00 51.99 195 ASP A O 1
ATOM 1461 N N . PHE A 1 196 ? 75.035 28.183 22.408 1.00 48.44 196 PHE A N 1
ATOM 1462 C CA . PHE A 1 196 ? 74.095 28.881 23.284 1.00 42.88 196 PHE A CA 1
ATOM 1463 C C . PHE A 1 196 ? 74.731 29.456 24.540 1.00 44.45 196 PHE A C 1
ATOM 1464 O O . PHE A 1 196 ? 75.523 28.791 25.226 1.00 47.30 196 PHE A O 1
ATOM 1472 N N . LYS A 1 197 ? 74.370 30.688 24.843 1.00 43.09 197 LYS A N 1
ATOM 1473 C CA . LYS A 1 197 ? 74.886 31.361 26.022 1.00 43.33 197 LYS A CA 1
ATOM 1474 C C . LYS A 1 197 ? 73.723 32.118 26.645 1.00 40.53 197 LYS A C 1
ATOM 1475 O O . LYS A 1 197 ? 72.799 32.543 25.953 1.00 39.57 197 LYS A O 1
ATOM 1481 N N . SER A 1 198 ? 73.733 32.225 27.958 1.00 39.33 198 SER A N 1
ATOM 1482 C CA . SER A 1 198 ? 72.688 32.949 28.650 1.00 41.96 198 SER A CA 1
ATOM 1483 C C . SER A 1 198 ? 72.889 34.457 28.424 1.00 42.79 198 SER A C 1
ATOM 1484 O O . SER A 1 198 ? 74.014 34.963 28.462 1.00 38.07 198 SER A O 1
ATOM 1487 N N . THR A 1 199 ? 71.798 35.177 28.198 1.00 46.22 199 THR A N 1
ATOM 1488 C CA . THR A 1 199 ? 71.865 36.620 27.985 1.00 48.18 199 THR A CA 1
ATOM 1489 C C . THR A 1 199 ? 71.798 37.372 29.322 1.00 50.77 199 THR A C 1
ATOM 1490 O O . THR A 1 199 ? 71.928 38.597 29.363 1.00 54.82 199 THR A O 1
ATOM 1494 N N . PHE A 1 200 ? 71.505 36.654 30.402 1.00 47.77 200 PHE A N 1
ATOM 1495 C CA . PHE A 1 200 ? 71.454 37.259 31.722 1.00 43.52 200 PHE A CA 1
ATOM 1496 C C . PHE A 1 200 ? 72.691 36.856 32.510 1.00 44.26 200 PHE A C 1
ATOM 1497 O O . PHE A 1 200 ? 72.881 35.683 32.853 1.00 46.06 200 PHE A O 1
ATOM 1505 N N . PRO A 1 201 ? 73.557 37.827 32.805 1.00 43.86 201 PRO A N 1
ATOM 1506 C CA . PRO A 1 201 ? 74.789 37.571 33.556 1.00 44.21 201 PRO A CA 1
ATOM 1507 C C . PRO A 1 201 ? 74.512 37.054 34.975 1.00 44.34 201 PRO A C 1
ATOM 1508 O O . PRO A 1 201 ? 73.367 37.094 35.459 1.00 41.76 201 PRO A O 1
ATOM 1512 N N . MET A 1 202 ? 75.544 36.539 35.633 1.00 42.36 202 MET A N 1
ATOM 1513 C CA . MET A 1 202 ? 75.360 36.055 36.992 1.00 41.48 202 MET A CA 1
ATOM 1514 C C . MET A 1 202 ? 74.926 37.225 37.893 1.00 42.75 202 MET A C 1
ATOM 1515 O O . MET A 1 202 ? 75.281 38.391 37.629 1.00 40.72 202 MET A O 1
ATOM 1520 N N . GLN A 1 203 ? 74.152 36.905 38.936 1.00 39.87 203 GLN A N 1
ATOM 1521 C CA . GLN A 1 203 ? 73.680 37.906 39.880 1.00 36.82 203 GLN A CA 1
ATOM 1522 C C . GLN A 1 203 ? 74.857 38.479 40.666 1.00 37.20 203 GLN A C 1
ATOM 1523 O O . GLN A 1 203 ? 75.833 37.782 40.950 1.00 36.80 203 GLN A O 1
ATOM 1529 N N . ALA A 1 204 ? 74.734 39.743 41.046 1.00 38.65 204 ALA A N 1
ATOM 1530 C CA . ALA A 1 204 ? 75.773 40.440 41.789 1.00 39.94 204 ALA A CA 1
ATOM 1531 C C . ALA A 1 204 ? 76.136 39.748 43.081 1.00 41.52 204 ALA A C 1
ATOM 1532 O O . ALA A 1 204 ? 77.298 39.421 43.317 1.00 43.54 204 ALA A O 1
ATOM 1534 N N . SER A 1 205 ? 75.133 39.536 43.926 1.00 43.24 205 SER A N 1
ATOM 1535 C CA . SER A 1 205 ? 75.351 38.889 45.217 1.00 41.51 205 SER A CA 1
ATOM 1536 C C . SER A 1 205 ? 75.937 37.486 45.052 1.00 39.98 205 SER A C 1
ATOM 1537 O O . SER A 1 205 ? 76.907 37.135 45.733 1.00 39.49 205 SER A O 1
ATOM 1540 N N . VAL A 1 206 ? 75.391 36.714 44.109 1.00 39.12 206 VAL A N 1
ATOM 1541 C CA . VAL A 1 206 ? 75.873 35.358 43.859 1.00 35.12 206 VAL A CA 1
ATOM 1542 C C . VAL A 1 206 ? 77.363 35.353 43.547 1.00 36.74 206 VAL A C 1
ATOM 1543 O O . VAL A 1 206 ? 78.123 34.556 44.108 1.00 39.11 206 VAL A O 1
ATOM 1547 N N . SER A 1 207 ? 77.781 36.264 42.679 1.00 37.52 207 SER A N 1
ATOM 1548 C CA . SER A 1 207 ? 79.181 36.356 42.320 1.00 38.30 207 SER A CA 1
ATOM 1549 C C . SER A 1 207 ? 80.069 36.773 43.477 1.00 38.84 207 SER A C 1
ATOM 1550 O O . SER A 1 207 ? 81.071 36.112 43.734 1.00 42.18 207 SER A O 1
ATOM 1553 N N . SER A 1 208 ? 79.701 37.824 44.211 1.00 39.09 208 SER A N 1
ATOM 1554 C CA . SER A 1 208 ? 80.551 38.290 45.317 1.00 38.04 208 SER A CA 1
ATOM 1555 C C . SER A 1 208 ? 80.569 37.376 46.537 1.00 37.36 208 SER A C 1
ATOM 1556 O O . SER A 1 208 ? 81.624 37.094 47.092 1.00 37.28 208 SER A O 1
ATOM 1559 N N . CYS A 1 209 ? 79.398 36.935 46.974 1.00 38.96 209 CYS A N 1
ATOM 1560 C CA . CYS A 1 209 ? 79.326 36.030 48.115 1.00 38.17 209 CYS A CA 1
ATOM 1561 C C . CYS A 1 209 ? 79.991 34.729 47.673 1.00 40.08 209 CYS A C 1
ATOM 1562 O O . CYS A 1 209 ? 80.759 34.129 48.435 1.00 37.36 209 CYS A O 1
ATOM 1565 N N . GLY A 1 210 ? 79.712 34.326 46.431 1.00 39.98 210 GLY A N 1
ATOM 1566 C CA . GLY A 1 210 ? 80.269 33.114 45.877 1.00 41.87 210 GLY A CA 1
ATOM 1567 C C . GLY A 1 210 ? 81.784 33.024 45.980 1.00 45.87 210 GLY A C 1
ATOM 1568 O O . GLY A 1 210 ? 82.323 31.922 46.054 1.00 45.92 210 GLY A O 1
ATOM 1569 N N . GLU A 1 211 ? 82.463 34.172 46.034 1.00 47.87 211 GLU A N 1
ATOM 1570 C CA . GLU A 1 211 ? 83.930 34.206 46.121 1.00 53.47 211 GLU A CA 1
ATOM 1571 C C . GLU A 1 211 ? 84.443 33.342 47.264 1.00 52.02 211 GLU A C 1
ATOM 1572 O O . GLU A 1 211 ? 85.502 32.696 47.163 1.00 53.46 211 GLU A O 1
ATOM 1578 N N . CYS A 1 212 ? 83.693 33.335 48.361 1.00 48.99 212 CYS A N 1
ATOM 1579 C CA . CYS A 1 212 ? 84.058 32.523 49.520 1.00 46.93 212 CYS A CA 1
ATOM 1580 C C . CYS A 1 212 ? 83.182 31.285 49.667 1.00 44.79 212 CYS A C 1
ATOM 1581 O O . CYS A 1 212 ? 83.679 30.177 49.841 1.00 44.32 212 CYS A O 1
ATOM 1584 N N . HIS A 1 213 ? 81.877 31.484 49.545 1.00 42.63 213 HIS A N 1
ATOM 1585 C CA . HIS A 1 213 ? 80.924 30.417 49.737 1.00 39.48 213 HIS A CA 1
ATOM 1586 C C . HIS A 1 213 ? 80.691 29.426 48.619 1.00 40.73 213 HIS A C 1
ATOM 1587 O O . HIS A 1 213 ? 80.130 28.362 48.866 1.00 41.20 213 HIS A O 1
ATOM 1594 N N . MET A 1 214 ? 81.154 29.744 47.412 1.00 42.00 214 MET A N 1
ATOM 1595 C CA . MET A 1 214 ? 81.001 28.847 46.263 1.00 42.01 214 MET A CA 1
ATOM 1596 C C . MET A 1 214 ? 82.307 28.617 45.500 1.00 42.28 214 MET A C 1
ATOM 1597 O O . MET A 1 214 ? 82.281 28.297 44.314 1.00 44.25 214 MET A O 1
ATOM 1602 N N . THR A 1 215 ? 83.439 28.787 46.165 1.00 43.67 215 THR A N 1
ATOM 1603 C CA . THR A 1 215 ? 84.732 28.591 45.519 1.00 45.98 215 THR A CA 1
ATOM 1604 C C . THR A 1 215 ? 85.529 27.452 46.167 1.00 46.56 215 THR A C 1
ATOM 1605 O O . THR A 1 215 ? 85.924 27.518 47.342 1.00 42.27 215 THR A O 1
ATOM 1609 N N . LYS A 1 216 ? 85.681 26.374 45.406 1.00 49.37 216 LYS A N 1
ATOM 1610 C CA . LYS A 1 216 ? 86.400 25.188 45.847 1.00 53.11 216 LYS A CA 1
ATOM 1611 C C . LYS A 1 216 ? 87.762 25.574 46.430 1.00 54.48 216 LYS A C 1
ATOM 1612 O O . LYS A 1 216 ? 88.470 26.434 45.885 1.00 55.83 216 LYS A O 1
ATOM 1618 N N . GLY A 1 217 ? 88.109 24.955 47.552 1.00 53.98 217 GLY A N 1
ATOM 1619 C CA . GLY A 1 217 ? 89.365 25.242 48.212 1.00 52.46 217 GLY A CA 1
ATOM 1620 C C . GLY A 1 217 ? 89.185 26.271 49.309 1.00 54.47 217 GLY A C 1
ATOM 1621 O O . GLY A 1 217 ? 89.987 26.320 50.251 1.00 54.54 217 GLY A O 1
ATOM 1622 N N . ASN A 1 218 ? 88.160 27.118 49.192 1.00 54.40 218 ASN A N 1
ATOM 1623 C CA . ASN A 1 218 ? 87.933 28.150 50.207 1.00 50.49 218 ASN A CA 1
ATOM 1624 C C . ASN A 1 218 ? 87.478 27.554 51.522 1.00 51.70 218 ASN A C 1
ATOM 1625 O O . ASN A 1 218 ? 86.648 26.629 51.568 1.00 53.37 218 ASN A O 1
ATOM 1630 N N . ASP A 1 219 ? 87.977 28.140 52.599 1.00 52.79 219 ASP A N 1
ATOM 1631 C CA . ASP A 1 219 ? 87.665 27.695 53.947 1.00 52.74 219 ASP A CA 1
ATOM 1632 C C . ASP A 1 219 ? 86.194 27.915 54.304 1.00 48.63 219 ASP A C 1
ATOM 1633 O O . ASP A 1 219 ? 85.695 27.352 55.279 1.00 49.48 219 ASP A O 1
ATOM 1638 N N . ALA A 1 220 ? 85.508 28.712 53.491 1.00 42.54 220 ALA A N 1
ATOM 1639 C CA . ALA A 1 220 ? 84.103 29.027 53.708 1.00 39.47 220 ALA A CA 1
ATOM 1640 C C . ALA A 1 220 ? 83.181 28.443 52.627 1.00 38.68 220 ALA A C 1
ATOM 1641 O O . ALA A 1 220 ? 81.978 28.725 52.600 1.00 35.28 220 ALA A O 1
ATOM 1643 N N . ASN A 1 221 ? 83.740 27.593 51.770 1.00 38.60 221 ASN A N 1
ATOM 1644 C CA . ASN A 1 221 ? 83.007 26.985 50.665 1.00 39.07 221 ASN A CA 1
ATOM 1645 C C . ASN A 1 221 ? 81.965 25.947 51.114 1.00 44.11 221 ASN A C 1
ATOM 1646 O O . ASN A 1 221 ? 82.144 24.740 50.931 1.00 45.82 221 ASN A O 1
ATOM 1651 N N . TRP A 1 222 ? 80.860 26.434 51.676 1.00 44.16 222 TRP A N 1
ATOM 1652 C CA . TRP A 1 222 ? 79.785 25.570 52.169 1.00 42.58 222 TRP A CA 1
ATOM 1653 C C . TRP A 1 222 ? 78.468 25.611 51.390 1.00 41.83 222 TRP A C 1
ATOM 1654 O O . TRP A 1 222 ? 77.716 24.640 51.401 1.00 43.20 222 TRP A O 1
ATOM 1665 N N . ALA A 1 223 ? 78.177 26.739 50.747 1.00 38.61 223 ALA A N 1
ATOM 1666 C CA . ALA A 1 223 ? 76.908 26.924 50.049 1.00 37.58 223 ALA A CA 1
ATOM 1667 C C . ALA A 1 223 ? 76.661 26.320 48.665 1.00 38.14 223 ALA A C 1
ATOM 1668 O O . ALA A 1 223 ? 77.545 26.300 47.795 1.00 39.12 223 ALA A O 1
ATOM 1670 N N . LYS A 1 224 ? 75.430 25.852 48.469 1.00 34.84 224 LYS A N 1
ATOM 1671 C CA . LYS A 1 224 ? 75.005 25.302 47.187 1.00 37.30 224 LYS A CA 1
ATOM 1672 C C . LYS A 1 224 ? 73.734 26.041 46.804 1.00 34.66 224 LYS A C 1
ATOM 1673 O O . LYS A 1 224 ? 72.874 26.283 47.654 1.00 34.55 224 LYS A O 1
ATOM 1679 N N . GLY A 1 225 ? 73.639 26.437 45.542 1.00 31.20 225 GLY A N 1
ATOM 1680 C CA . GLY A 1 225 ? 72.464 27.153 45.096 1.00 33.51 225 GLY A CA 1
ATOM 1681 C C . GLY A 1 225 ? 72.869 28.506 44.561 1.00 35.69 225 GLY A C 1
ATOM 1682 O O . GLY A 1 225 ? 73.720 29.186 45.140 1.00 36.41 225 GLY A O 1
ATOM 1683 N N . ILE A 1 226 ? 72.289 28.888 43.430 1.00 34.90 226 ILE A N 1
ATOM 1684 C CA . ILE A 1 226 ? 72.621 30.172 42.852 1.00 34.25 226 ILE A CA 1
ATOM 1685 C C . ILE A 1 226 ? 71.441 31.122 42.763 1.00 33.87 226 ILE A C 1
ATOM 1686 O O . ILE A 1 226 ? 71.319 31.905 41.824 1.00 33.20 226 ILE A O 1
ATOM 1691 N N . MET A 1 227 ? 70.551 31.015 43.744 1.00 32.31 227 MET A N 1
ATOM 1692 C CA . MET A 1 227 ? 69.417 31.912 43.829 1.00 31.59 227 MET A CA 1
ATOM 1693 C C . MET A 1 227 ? 70.043 33.219 44.326 1.00 33.47 227 MET A C 1
ATOM 1694 O O . MET A 1 227 ? 71.093 33.190 44.988 1.00 33.58 227 MET A O 1
ATOM 1699 N N . ASP A 1 228 ? 69.436 34.355 44.000 1.00 33.19 228 ASP A N 1
ATOM 1700 C CA . ASP A 1 228 ? 69.983 35.609 44.478 1.00 31.77 228 ASP A CA 1
ATOM 1701 C C . ASP A 1 228 ? 69.936 35.591 46.001 1.00 31.20 228 ASP A C 1
ATOM 1702 O O . ASP A 1 228 ? 68.899 35.268 46.602 1.00 32.03 228 ASP A O 1
ATOM 1707 N N . CYS A 1 229 ? 71.063 35.909 46.625 1.00 27.92 229 CYS A N 1
ATOM 1708 C CA . CYS A 1 229 ? 71.172 35.872 48.077 1.00 25.01 229 CYS A CA 1
ATOM 1709 C C . CYS A 1 229 ? 70.491 36.998 48.847 1.00 30.76 229 CYS A C 1
ATOM 1710 O O . CYS A 1 229 ? 70.168 36.834 50.021 1.00 33.72 229 CYS A O 1
ATOM 1713 N N . THR A 1 230 ? 70.199 38.101 48.169 1.00 31.03 230 THR A N 1
ATOM 1714 C CA . THR A 1 230 ? 69.622 39.282 48.783 1.00 28.61 230 THR A CA 1
ATOM 1715 C C . THR A 1 230 ? 68.382 39.153 49.690 1.00 31.82 230 THR A C 1
ATOM 1716 O O . THR A 1 230 ? 68.380 39.626 50.840 1.00 32.20 230 THR A O 1
ATOM 1720 N N . PRO A 1 231 ? 67.329 38.474 49.214 1.00 29.85 231 PRO A N 1
ATOM 1721 C CA . PRO A 1 231 ? 66.113 38.349 50.036 1.00 28.14 231 PRO A CA 1
ATOM 1722 C C . PRO A 1 231 ? 66.256 37.787 51.441 1.00 30.79 231 PRO A C 1
ATOM 1723 O O . PRO A 1 231 ? 65.664 38.296 52.404 1.00 27.79 231 PRO A O 1
ATOM 1727 N N . CYS A 1 232 ? 67.077 36.752 51.551 1.00 33.74 232 CYS A N 1
ATOM 1728 C CA . CYS A 1 232 ? 67.262 36.047 52.801 1.00 29.03 232 CYS A CA 1
ATOM 1729 C C . CYS A 1 232 ? 68.440 36.451 53.657 1.00 32.48 232 CYS A C 1
ATOM 1730 O O . CYS A 1 232 ? 68.397 36.274 54.871 1.00 32.32 232 CYS A O 1
ATOM 1733 N N . HIS A 1 233 ? 69.487 36.990 53.045 1.00 33.85 233 HIS A N 1
ATOM 1734 C CA . HIS A 1 233 ? 70.684 37.326 53.794 1.00 30.38 233 HIS A CA 1
ATOM 1735 C C . HIS A 1 233 ? 70.958 38.826 53.937 1.00 32.70 233 HIS A C 1
ATOM 1736 O O . HIS A 1 233 ? 72.106 39.252 54.059 1.00 36.05 233 HIS A O 1
ATOM 1743 N N . SER A 1 234 ? 69.883 39.595 54.082 1.00 33.62 234 SER A N 1
ATOM 1744 C CA . SER A 1 234 ? 69.980 41.046 54.201 1.00 37.21 234 SER A CA 1
ATOM 1745 C C . SER A 1 234 ? 69.541 41.679 55.532 1.00 38.53 234 SER A C 1
ATOM 1746 O O . SER A 1 234 ? 69.491 42.893 55.637 1.00 40.44 234 SER A O 1
ATOM 1749 N N . GLY A 1 235 ? 69.227 40.885 56.546 1.00 39.39 235 GLY A N 1
ATOM 1750 C CA . GLY A 1 235 ? 68.789 41.463 57.802 1.00 36.27 235 GLY A CA 1
ATOM 1751 C C . GLY A 1 235 ? 67.592 42.391 57.649 1.00 37.24 235 GLY A C 1
ATOM 1752 O O . GLY A 1 235 ? 67.422 43.318 58.446 1.00 39.22 235 GLY A O 1
ATOM 1753 N N . THR A 1 236 ? 66.749 42.145 56.648 1.00 36.82 236 THR A N 1
ATOM 1754 C CA . THR A 1 236 ? 65.573 42.983 56.429 1.00 37.26 236 THR A CA 1
ATOM 1755 C C . THR A 1 236 ? 64.570 42.802 57.572 1.00 39.12 236 THR A C 1
ATOM 1756 O O . THR A 1 236 ? 64.700 41.885 58.383 1.00 40.75 236 THR A O 1
ATOM 1760 N N . ALA A 1 237 ? 63.553 43.654 57.634 1.00 39.66 237 ALA A N 1
ATOM 1761 C CA . ALA A 1 237 ? 62.561 43.521 58.693 1.00 38.37 237 ALA A CA 1
ATOM 1762 C C . ALA A 1 237 ? 61.912 42.144 58.600 1.00 37.09 237 ALA A C 1
ATOM 1763 O O . ALA A 1 237 ? 61.719 41.465 59.615 1.00 36.37 237 ALA A O 1
ATOM 1765 N N . ALA A 1 238 ? 61.610 41.726 57.371 1.00 38.76 238 ALA A N 1
ATOM 1766 C CA . ALA A 1 238 ? 60.972 40.434 57.128 1.00 37.20 238 ALA A CA 1
ATOM 1767 C C . ALA A 1 238 ? 61.739 39.251 57.736 1.00 36.32 238 ALA A C 1
ATOM 1768 O O . ALA A 1 238 ? 61.123 38.347 58.323 1.00 35.37 238 ALA A O 1
ATOM 1770 N N . THR A 1 239 ? 63.069 39.273 57.631 1.00 31.57 239 THR A N 1
ATOM 1771 C CA . THR A 1 239 ? 63.888 38.181 58.142 1.00 30.95 239 THR A CA 1
ATOM 1772 C C . THR A 1 239 ? 64.385 38.354 59.575 1.00 32.08 239 THR A C 1
ATOM 1773 O O . THR A 1 239 ? 65.311 37.665 60.015 1.00 29.53 239 THR A O 1
ATOM 1777 N N . GLN A 1 240 ? 63.800 39.309 60.285 1.00 33.21 240 GLN A N 1
ATOM 1778 C CA . GLN A 1 240 ? 64.128 39.521 61.690 1.00 35.24 240 GLN A CA 1
ATOM 1779 C C . GLN A 1 240 ? 63.226 38.524 62.440 1.00 35.25 240 GLN A C 1
ATOM 1780 O O . GLN A 1 240 ? 62.272 38.015 61.861 1.00 38.06 240 GLN A O 1
ATOM 1786 N N . ASN A 1 241 ? 63.491 38.262 63.716 1.00 36.21 241 ASN A N 1
ATOM 1787 C CA . ASN A 1 241 ? 62.678 37.299 64.471 1.00 31.93 241 ASN A CA 1
ATOM 1788 C C . ASN A 1 241 ? 61.205 37.651 64.592 1.00 28.17 241 ASN A C 1
ATOM 1789 O O . ASN A 1 241 ? 60.858 38.554 65.339 1.00 31.46 241 ASN A O 1
ATOM 1794 N N . LYS A 1 242 ? 60.350 36.905 63.898 1.00 26.91 242 LYS A N 1
ATOM 1795 C CA . LYS A 1 242 ? 58.901 37.122 63.917 1.00 28.17 242 LYS A CA 1
ATOM 1796 C C . LYS A 1 242 ? 58.236 36.329 65.054 1.00 31.18 242 LYS A C 1
ATOM 1797 O O . LYS A 1 242 ? 57.052 36.523 65.340 1.00 32.08 242 LYS A O 1
ATOM 1803 N N . PHE A 1 243 ? 58.992 35.436 65.695 1.00 35.10 243 PHE A N 1
ATOM 1804 C CA . PHE A 1 243 ? 58.462 34.616 66.787 1.00 39.57 243 PHE A CA 1
ATOM 1805 C C . PHE A 1 243 ? 58.322 35.391 68.112 1.00 42.87 243 PHE A C 1
ATOM 1806 O O . PHE A 1 243 ? 57.654 34.934 69.048 1.00 45.40 243 PHE A O 1
ATOM 1814 N N . VAL A 1 244 ? 58.912 36.577 68.164 1.00 43.96 244 VAL A N 1
ATOM 1815 C CA . VAL A 1 244 ? 58.879 37.413 69.350 1.00 45.43 244 VAL A CA 1
ATOM 1816 C C . VAL A 1 244 ? 58.506 38.831 68.945 1.00 45.84 244 VAL A C 1
ATOM 1817 O O . VAL A 1 244 ? 58.957 39.326 67.912 1.00 42.47 244 VAL A O 1
ATOM 1821 N N . ASN A 1 245 ? 57.633 39.446 69.739 1.00 49.34 245 ASN A N 1
ATOM 1822 C CA . ASN A 1 245 ? 57.187 40.814 69.513 1.00 50.39 245 ASN A CA 1
ATOM 1823 C C . ASN A 1 245 ? 56.891 41.119 68.060 1.00 47.18 245 ASN A C 1
ATOM 1824 O O . ASN A 1 245 ? 57.538 41.949 67.432 1.00 46.70 245 ASN A O 1
ATOM 1829 N N . HIS A 1 246 ? 55.876 40.455 67.540 1.00 46.47 246 HIS A N 1
ATOM 1830 C CA . HIS A 1 246 ? 55.478 40.646 66.161 1.00 46.75 246 HIS A CA 1
ATOM 1831 C C . HIS A 1 246 ? 53.966 40.751 66.155 1.00 47.29 246 HIS A C 1
ATOM 1832 O O . HIS A 1 246 ? 53.268 39.757 66.337 1.00 40.69 246 HIS A O 1
ATOM 1839 N N . PRO A 1 247 ? 53.458 41.992 66.072 1.00 50.02 247 PRO A N 1
ATOM 1840 C CA . PRO A 1 247 ? 52.025 42.231 66.064 1.00 50.64 247 PRO A CA 1
ATOM 1841 C C . PRO A 1 247 ? 51.497 41.555 64.841 1.00 47.48 247 PRO A C 1
ATOM 1842 O O . PRO A 1 247 ? 52.031 41.840 63.763 1.00 51.63 247 PRO A O 1
ATOM 1847 N N . GLY B 1 8 ? 41.671 14.790 23.297 1.00 54.22 8 GLY B N 1
ATOM 1848 C CA . GLY B 1 8 ? 41.469 16.278 23.194 1.00 53.31 8 GLY B CA 1
ATOM 1849 C C . GLY B 1 8 ? 42.688 17.006 23.730 1.00 52.49 8 GLY B C 1
ATOM 1850 O O . GLY B 1 8 ? 43.592 16.366 24.271 1.00 52.76 8 GLY B O 1
ATOM 1851 N N . ARG B 1 9 ? 42.742 18.324 23.542 1.00 49.95 9 ARG B N 1
ATOM 1852 C CA . ARG B 1 9 ? 43.863 19.131 24.038 1.00 44.93 9 ARG B CA 1
ATOM 1853 C C . ARG B 1 9 ? 43.823 19.037 25.550 1.00 45.46 9 ARG B C 1
ATOM 1854 O O . ARG B 1 9 ? 42.731 19.083 26.135 1.00 45.47 9 ARG B O 1
ATOM 1862 N N . PHE B 1 10 ? 45.005 18.875 26.159 1.00 44.66 10 PHE B N 1
ATOM 1863 C CA . PHE B 1 10 ? 45.184 18.759 27.613 1.00 40.93 10 PHE B CA 1
ATOM 1864 C C . PHE B 1 10 ? 44.970 17.353 28.200 1.00 43.63 10 PHE B C 1
ATOM 1865 O O . PHE B 1 10 ? 45.336 17.130 29.356 1.00 48.43 10 PHE B O 1
ATOM 1873 N N . ASP B 1 11 ? 44.340 16.436 27.459 1.00 42.80 11 ASP B N 1
ATOM 1874 C CA . ASP B 1 11 ? 44.139 15.083 27.976 1.00 44.33 11 ASP B CA 1
ATOM 1875 C C . ASP B 1 11 ? 45.405 14.294 27.693 1.00 41.63 11 ASP B C 1
ATOM 1876 O O . ASP B 1 11 ? 46.297 14.803 27.018 1.00 39.54 11 ASP B O 1
ATOM 1881 N N . GLN B 1 12 ? 45.490 13.061 28.193 1.00 41.11 12 GLN B N 1
ATOM 1882 C CA . GLN B 1 12 ? 46.698 12.257 28.026 1.00 38.06 12 GLN B CA 1
ATOM 1883 C C . GLN B 1 12 ? 46.358 10.807 27.862 1.00 38.41 12 GLN B C 1
ATOM 1884 O O . GLN B 1 12 ? 45.283 10.362 28.265 1.00 38.92 12 GLN B O 1
ATOM 1890 N N . VAL B 1 13 ? 47.322 10.048 27.354 1.00 39.36 13 VAL B N 1
ATOM 1891 C CA . VAL B 1 13 ? 47.128 8.622 27.150 1.00 38.82 13 VAL B CA 1
ATOM 1892 C C . VAL B 1 13 ? 46.936 7.951 28.524 1.00 36.99 13 VAL B C 1
ATOM 1893 O O . VAL B 1 13 ? 47.812 8.012 29.398 1.00 38.51 13 VAL B O 1
ATOM 1897 N N . GLY B 1 14 ? 45.756 7.378 28.724 1.00 36.77 14 GLY B N 1
ATOM 1898 C CA . GLY B 1 14 ? 45.458 6.718 29.988 1.00 37.58 14 GLY B CA 1
ATOM 1899 C C . GLY B 1 14 ? 44.609 7.534 30.945 1.00 36.46 14 GLY B C 1
ATOM 1900 O O . GLY B 1 14 ? 44.133 7.011 31.953 1.00 34.38 14 GLY B O 1
ATOM 1901 N N . GLY B 1 15 ? 44.352 8.787 30.575 1.00 38.70 15 GLY B N 1
ATOM 1902 C CA . GLY B 1 15 ? 43.584 9.691 31.408 1.00 38.73 15 GLY B CA 1
ATOM 1903 C C . GLY B 1 15 ? 44.490 10.222 32.510 1.00 40.33 15 GLY B C 1
ATOM 1904 O O . GLY B 1 15 ? 45.521 9.611 32.825 1.00 39.62 15 GLY B O 1
ATOM 1905 N N . ALA B 1 16 ? 44.152 11.392 33.054 1.00 43.59 16 ALA B N 1
ATOM 1906 C CA . ALA B 1 16 ? 44.929 11.995 34.146 1.00 40.73 16 ALA B CA 1
ATOM 1907 C C . ALA B 1 16 ? 44.899 11.020 35.330 1.00 42.06 16 ALA B C 1
ATOM 1908 O O . ALA B 1 16 ? 43.832 10.475 35.651 1.00 44.80 16 ALA B O 1
ATOM 1910 N N . PHE B 1 17 ? 46.054 10.812 35.970 1.00 38.22 17 PHE B N 1
ATOM 1911 C CA . PHE B 1 17 ? 46.186 9.913 37.126 1.00 37.50 17 PHE B CA 1
ATOM 1912 C C . PHE B 1 17 ? 45.613 8.543 36.797 1.00 37.15 17 PHE B C 1
ATOM 1913 O O . PHE B 1 17 ? 44.953 7.891 37.623 1.00 36.98 17 PHE B O 1
ATOM 1921 N N . GLY B 1 18 ? 45.890 8.110 35.577 1.00 36.87 18 GLY B N 1
ATOM 1922 C CA . GLY B 1 18 ? 45.398 6.830 35.128 1.00 38.90 18 GLY B CA 1
ATOM 1923 C C . GLY B 1 18 ? 46.323 5.631 35.297 1.00 39.98 18 GLY B C 1
ATOM 1924 O O . GLY B 1 18 ? 45.984 4.545 34.816 1.00 44.40 18 GLY B O 1
ATOM 1925 N N . TRP B 1 19 ? 47.488 5.775 35.923 1.00 35.07 19 TRP B N 1
ATOM 1926 C CA . TRP B 1 19 ? 48.330 4.589 36.065 1.00 33.74 19 TRP B CA 1
ATOM 1927 C C . TRP B 1 19 ? 47.836 3.697 37.192 1.00 34.42 19 TRP B C 1
ATOM 1928 O O . TRP B 1 19 ? 47.046 4.103 38.051 1.00 31.04 19 TRP B O 1
ATOM 1939 N N . LYS B 1 20 ? 48.236 2.442 37.118 1.00 38.03 20 LYS B N 1
ATOM 1940 C CA . LYS B 1 20 ? 47.847 1.461 38.111 1.00 42.23 20 LYS B CA 1
ATOM 1941 C C . LYS B 1 20 ? 49.028 1.378 39.072 1.00 41.38 20 LYS B C 1
ATOM 1942 O O . LYS B 1 20 ? 50.142 1.031 38.661 1.00 41.49 20 LYS B O 1
ATOM 1948 N N . PRO B 1 21 ? 48.836 1.782 40.338 1.00 38.66 21 PRO B N 1
ATOM 1949 C CA . PRO B 1 21 ? 49.961 1.705 41.275 1.00 38.11 21 PRO B CA 1
ATOM 1950 C C . PRO B 1 21 ? 50.202 0.270 41.748 1.00 37.53 21 PRO B C 1
ATOM 1951 O O . PRO B 1 21 ? 49.279 -0.529 41.825 1.00 38.19 21 PRO B O 1
ATOM 1955 N N . HIS B 1 22 ? 51.454 -0.058 42.025 1.00 36.15 22 HIS B N 1
ATOM 1956 C CA . HIS B 1 22 ? 51.820 -1.387 42.498 1.00 36.21 22 HIS B CA 1
ATOM 1957 C C . HIS B 1 22 ? 52.626 -1.212 43.758 1.00 37.02 22 HIS B C 1
ATOM 1958 O O . HIS B 1 22 ? 53.498 -0.348 43.799 1.00 43.22 22 HIS B O 1
ATOM 1965 N N . LYS B 1 23 ? 52.380 -2.027 44.771 1.00 35.02 23 LYS B N 1
ATOM 1966 C CA . LYS B 1 23 ? 53.183 -1.916 45.975 1.00 35.15 23 LYS B CA 1
ATOM 1967 C C . LYS B 1 23 ? 54.599 -2.254 45.578 1.00 35.74 23 LYS B C 1
ATOM 1968 O O . LYS B 1 23 ? 54.814 -3.061 44.671 1.00 33.97 23 LYS B O 1
ATOM 1974 N N . LEU B 1 24 ? 55.559 -1.653 46.271 1.00 36.91 24 LEU B N 1
ATOM 1975 C CA . LEU B 1 24 ? 56.980 -1.893 46.014 1.00 37.11 24 LEU B CA 1
ATOM 1976 C C . LEU B 1 24 ? 57.708 -2.249 47.321 1.00 37.79 24 LEU B C 1
ATOM 1977 O O . LEU B 1 24 ? 57.170 -2.074 48.414 1.00 41.09 24 LEU B O 1
ATOM 1982 N N . ASP B 1 25 ? 58.942 -2.717 47.223 1.00 33.57 25 ASP B N 1
ATOM 1983 C CA . ASP B 1 25 ? 59.683 -3.027 48.421 1.00 32.65 25 ASP B CA 1
ATOM 1984 C C . ASP B 1 25 ? 60.537 -1.781 48.707 1.00 36.12 25 ASP B C 1
ATOM 1985 O O . ASP B 1 25 ? 61.407 -1.412 47.899 1.00 34.46 25 ASP B O 1
ATOM 1990 N N . PRO B 1 26 ? 60.273 -1.091 49.847 1.00 37.31 26 PRO B N 1
ATOM 1991 C CA . PRO B 1 26 ? 61.018 0.117 50.223 1.00 32.65 26 PRO B CA 1
ATOM 1992 C C . PRO B 1 26 ? 62.539 -0.054 50.213 1.00 32.74 26 PRO B C 1
ATOM 1993 O O . PRO B 1 26 ? 63.266 0.800 49.701 1.00 34.65 26 PRO B O 1
ATOM 1997 N N . LYS B 1 27 ? 63.022 -1.169 50.740 1.00 35.47 27 LYS B N 1
ATOM 1998 C CA . LYS B 1 27 ? 64.456 -1.420 50.765 1.00 37.22 27 LYS B CA 1
ATOM 1999 C C . LYS B 1 27 ? 65.028 -1.558 49.336 1.00 35.85 27 LYS B C 1
ATOM 2000 O O . LYS B 1 27 ? 66.175 -1.193 49.079 1.00 36.45 27 LYS B O 1
ATOM 2006 N N . GLU B 1 28 ? 64.216 -2.052 48.404 1.00 34.51 28 GLU B N 1
ATOM 2007 C CA . GLU B 1 28 ? 64.649 -2.230 47.020 1.00 35.60 28 GLU B CA 1
ATOM 2008 C C . GLU B 1 28 ? 64.820 -0.846 46.406 1.00 33.51 28 GLU B C 1
ATOM 2009 O O . GLU B 1 28 ? 65.874 -0.519 45.846 1.00 32.58 28 GLU B O 1
ATOM 2015 N N . CYS B 1 29 ? 63.783 -0.026 46.556 1.00 34.34 29 CYS B N 1
ATOM 2016 C CA . CYS B 1 29 ? 63.780 1.337 46.040 1.00 32.46 29 CYS B CA 1
ATOM 2017 C C . CYS B 1 29 ? 64.957 2.147 46.563 1.00 31.49 29 CYS B C 1
ATOM 2018 O O . CYS B 1 29 ? 65.623 2.838 45.797 1.00 32.90 29 CYS B O 1
ATOM 2021 N N . ALA B 1 30 ? 65.238 2.028 47.856 1.00 29.04 30 ALA B N 1
ATOM 2022 C CA . ALA B 1 30 ? 66.350 2.744 48.460 1.00 29.26 30 ALA B CA 1
ATOM 2023 C C . ALA B 1 30 ? 67.645 2.376 47.749 1.00 29.77 30 ALA B C 1
ATOM 2024 O O . ALA B 1 30 ? 68.389 3.254 47.329 1.00 29.42 30 ALA B O 1
ATOM 2026 N N . GLN B 1 31 ? 67.897 1.079 47.590 1.00 32.58 31 GLN B N 1
ATOM 2027 C CA . GLN B 1 31 ? 69.112 0.614 46.920 1.00 36.12 31 GLN B CA 1
ATOM 2028 C C . GLN B 1 31 ? 69.215 1.178 45.495 1.00 34.79 31 GLN B C 1
ATOM 2029 O O . GLN B 1 31 ? 70.229 1.769 45.114 1.00 31.61 31 GLN B O 1
ATOM 2035 N N . VAL B 1 32 ? 68.145 0.974 44.729 1.00 32.89 32 VAL B N 1
ATOM 2036 C CA . VAL B 1 32 ? 68.054 1.411 43.345 1.00 31.51 32 VAL B CA 1
ATOM 2037 C C . VAL B 1 32 ? 68.233 2.920 43.213 1.00 35.34 32 VAL B C 1
ATOM 2038 O O . VAL B 1 32 ? 69.014 3.389 42.368 1.00 34.36 32 VAL B O 1
ATOM 2042 N N . ALA B 1 33 ? 67.547 3.666 44.085 1.00 32.74 33 ALA B N 1
ATOM 2043 C CA . ALA B 1 33 ? 67.607 5.122 44.072 1.00 28.61 33 ALA B CA 1
ATOM 2044 C C . ALA B 1 33 ? 69.045 5.524 44.279 1.00 27.55 33 ALA B C 1
ATOM 2045 O O . ALA B 1 33 ? 69.551 6.391 43.568 1.00 31.42 33 ALA B O 1
ATOM 2047 N N . TYR B 1 34 ? 69.717 4.885 45.232 1.00 24.03 34 TYR B N 1
ATOM 2048 C CA . TYR B 1 34 ? 71.110 5.213 45.476 1.00 22.67 34 TYR B CA 1
ATOM 2049 C C . TYR B 1 34 ? 71.961 4.954 44.226 1.00 26.90 34 TYR B C 1
ATOM 2050 O O . TYR B 1 34 ? 72.827 5.761 43.906 1.00 30.06 34 TYR B O 1
ATOM 2059 N N . ASP B 1 35 ? 71.706 3.870 43.492 1.00 28.46 35 ASP B N 1
ATOM 2060 C CA . ASP B 1 35 ? 72.494 3.588 42.284 1.00 31.43 35 ASP B CA 1
ATOM 2061 C C . ASP B 1 35 ? 72.181 4.588 41.210 1.00 32.48 35 ASP B C 1
ATOM 2062 O O . ASP B 1 35 ? 73.079 5.117 40.546 1.00 32.05 35 ASP B O 1
ATOM 2067 N N . GLY B 1 36 ? 70.881 4.802 41.026 1.00 33.14 36 GLY B N 1
ATOM 2068 C CA . GLY B 1 36 ? 70.373 5.723 40.038 1.00 28.69 36 GLY B CA 1
ATOM 2069 C C . GLY B 1 36 ? 70.995 7.083 40.222 1.00 34.63 36 GLY B C 1
ATOM 2070 O O . GLY B 1 36 ? 71.278 7.773 39.244 1.00 37.97 36 GLY B O 1
ATOM 2071 N N . TYR B 1 37 ? 71.227 7.468 41.472 1.00 32.62 37 TYR B N 1
ATOM 2072 C CA . TYR B 1 37 ? 71.824 8.765 41.766 1.00 30.88 37 TYR B CA 1
ATOM 2073 C C . TYR B 1 37 ? 73.168 8.960 41.040 1.00 29.48 37 TYR B C 1
ATOM 2074 O O . TYR B 1 37 ? 73.449 10.044 40.538 1.00 31.13 37 TYR B O 1
ATOM 2083 N N . TRP B 1 38 ? 73.984 7.912 40.972 1.00 28.65 38 TRP B N 1
ATOM 2084 C CA . TRP B 1 38 ? 75.302 8.018 40.352 1.00 28.89 38 TRP B CA 1
ATOM 2085 C C . TRP B 1 38 ? 75.300 7.802 38.862 1.00 31.54 38 TRP B C 1
ATOM 2086 O O . TRP B 1 38 ? 76.219 8.255 38.181 1.00 32.11 38 TRP B O 1
ATOM 2097 N N . TYR B 1 39 ? 74.301 7.067 38.373 1.00 33.43 39 TYR B N 1
ATOM 2098 C CA . TYR B 1 39 ? 74.166 6.743 36.962 1.00 31.90 39 TYR B CA 1
ATOM 2099 C C . TYR B 1 39 ? 74.250 7.970 36.042 1.00 36.49 39 TYR B C 1
ATOM 2100 O O . TYR B 1 39 ? 73.332 8.813 35.997 1.00 36.57 39 TYR B O 1
ATOM 2109 N N . LYS B 1 40 ? 75.389 8.087 35.349 1.00 36.87 40 LYS B N 1
ATOM 2110 C CA . LYS B 1 40 ? 75.656 9.185 34.411 1.00 35.05 40 LYS B CA 1
ATOM 2111 C C . LYS B 1 40 ? 75.635 10.543 35.109 1.00 34.53 40 LYS B C 1
ATOM 2112 O O . LYS B 1 40 ? 75.594 11.610 34.476 1.00 35.84 40 LYS B O 1
ATOM 2118 N N . GLY B 1 41 ? 75.705 10.487 36.429 1.00 32.02 41 GLY B N 1
ATOM 2119 C CA . GLY B 1 41 ? 75.672 11.683 37.237 1.00 33.25 41 GLY B CA 1
ATOM 2120 C C . GLY B 1 41 ? 74.312 12.346 37.206 1.00 32.30 41 GLY B C 1
ATOM 2121 O O . GLY B 1 41 ? 74.230 13.537 37.491 1.00 31.51 41 GLY B O 1
ATOM 2122 N N . PHE B 1 42 ? 73.262 11.592 36.892 1.00 28.07 42 PHE B N 1
ATOM 2123 C CA . PHE B 1 42 ? 71.913 12.151 36.818 1.00 31.58 42 PHE B CA 1
ATOM 2124 C C . PHE B 1 42 ? 71.363 12.723 38.150 1.00 34.26 42 PHE B C 1
ATOM 2125 O O . PHE B 1 42 ? 70.474 13.583 38.147 1.00 33.02 42 PHE B O 1
ATOM 2133 N N . GLY B 1 43 ? 71.834 12.211 39.282 1.00 32.01 43 GLY B N 1
ATOM 2134 C CA . GLY B 1 43 ? 71.419 12.781 40.549 1.00 26.10 43 GLY B CA 1
ATOM 2135 C C . GLY B 1 43 ? 70.183 12.359 41.300 1.00 27.53 43 GLY B C 1
ATOM 2136 O O . GLY B 1 43 ? 69.483 11.413 40.948 1.00 24.57 43 GLY B O 1
ATOM 2137 N N . CYS B 1 44 ? 69.924 13.154 42.338 1.00 29.93 44 CYS B N 1
ATOM 2138 C CA . CYS B 1 44 ? 68.829 13.001 43.291 1.00 28.04 44 CYS B CA 1
ATOM 2139 C C . CYS B 1 44 ? 67.421 12.780 42.725 1.00 28.01 44 CYS B C 1
ATOM 2140 O O . CYS B 1 44 ? 66.704 11.885 43.165 1.00 30.16 44 CYS B O 1
ATOM 2143 N N . GLY B 1 45 ? 67.008 13.580 41.755 1.00 27.28 45 GLY B N 1
ATOM 2144 C CA . GLY B 1 45 ? 65.672 13.409 41.216 1.00 24.04 45 GLY B CA 1
ATOM 2145 C C . GLY B 1 45 ? 65.535 12.164 40.358 1.00 28.25 45 GLY B C 1
ATOM 2146 O O . GLY B 1 45 ? 64.523 11.461 40.432 1.00 28.41 45 GLY B O 1
ATOM 2147 N N . PHE B 1 46 ? 66.550 11.911 39.528 1.00 28.81 46 PHE B N 1
ATOM 2148 C CA . PHE B 1 46 ? 66.587 10.755 38.640 1.00 27.22 46 PHE B CA 1
ATOM 2149 C C . PHE B 1 46 ? 66.500 9.440 39.427 1.00 27.59 46 PHE B C 1
ATOM 2150 O O . PHE B 1 46 ? 65.632 8.598 39.150 1.00 28.63 46 PHE B O 1
ATOM 2158 N N . GLY B 1 47 ? 67.373 9.280 40.423 1.00 26.13 47 GLY B N 1
ATOM 2159 C CA . GLY B 1 47 ? 67.379 8.060 41.221 1.00 25.76 47 GLY B CA 1
ATOM 2160 C C . GLY B 1 47 ? 66.056 7.802 41.930 1.00 29.76 47 GLY B C 1
ATOM 2161 O O . GLY B 1 47 ? 65.485 6.702 41.848 1.00 28.87 47 GLY B O 1
ATOM 2162 N N . ALA B 1 48 ? 65.576 8.824 42.636 1.00 29.40 48 ALA B N 1
ATOM 2163 C CA . ALA B 1 48 ? 64.323 8.749 43.359 1.00 25.31 48 ALA B CA 1
ATOM 2164 C C . ALA B 1 48 ? 63.176 8.363 42.437 1.00 28.13 48 ALA B C 1
ATOM 2165 O O . ALA B 1 48 ? 62.548 7.342 42.662 1.00 33.04 48 ALA B O 1
ATOM 2167 N N . PHE B 1 49 ? 62.901 9.166 41.403 1.00 27.95 49 PHE B N 1
ATOM 2168 C CA . PHE B 1 49 ? 61.806 8.881 40.473 1.00 25.57 49 PHE B CA 1
ATOM 2169 C C . PHE B 1 49 ? 61.924 7.483 39.871 1.00 26.21 49 PHE B C 1
ATOM 2170 O O . PHE B 1 49 ? 60.956 6.716 39.859 1.00 25.31 49 PHE B O 1
ATOM 2178 N N . TYR B 1 50 ? 63.128 7.144 39.416 1.00 28.06 50 TYR B N 1
ATOM 2179 C CA . TYR B 1 50 ? 63.363 5.855 38.809 1.00 29.74 50 TYR B CA 1
ATOM 2180 C C . TYR B 1 50 ? 63.109 4.692 39.741 1.00 30.64 50 TYR B C 1
ATOM 2181 O O . TYR B 1 50 ? 62.461 3.722 39.356 1.00 30.81 50 TYR B O 1
ATOM 2190 N N . SER B 1 51 ? 63.599 4.787 40.968 1.00 30.19 51 SER B N 1
ATOM 2191 C CA . SER B 1 51 ? 63.425 3.698 41.899 1.00 28.00 51 SER B CA 1
ATOM 2192 C C . SER B 1 51 ? 61.963 3.366 42.135 1.00 28.79 51 SER B C 1
ATOM 2193 O O . SER B 1 51 ? 61.672 2.317 42.692 1.00 33.27 51 SER B O 1
ATOM 2196 N N . ILE B 1 52 ? 61.045 4.241 41.728 1.00 26.85 52 ILE B N 1
ATOM 2197 C CA . ILE B 1 52 ? 59.620 3.965 41.897 1.00 24.00 52 ILE B CA 1
ATOM 2198 C C . ILE B 1 52 ? 58.995 3.559 40.561 1.00 31.38 52 ILE B C 1
ATOM 2199 O O . ILE B 1 52 ? 58.659 2.395 40.348 1.00 34.13 52 ILE B O 1
ATOM 2204 N N . VAL B 1 53 ? 58.912 4.515 39.640 1.00 33.91 53 VAL B N 1
ATOM 2205 C CA . VAL B 1 53 ? 58.338 4.307 38.316 1.00 31.66 53 VAL B CA 1
ATOM 2206 C C . VAL B 1 53 ? 59.242 3.400 37.453 1.00 35.07 53 VAL B C 1
ATOM 2207 O O . VAL B 1 53 ? 58.748 2.541 36.717 1.00 35.52 53 VAL B O 1
ATOM 2211 N N . GLY B 1 54 ? 60.557 3.569 37.561 1.00 31.35 54 GLY B N 1
ATOM 2212 C CA . GLY B 1 54 ? 61.467 2.747 36.788 1.00 32.06 54 GLY B CA 1
ATOM 2213 C C . GLY B 1 54 ? 61.320 1.270 37.131 1.00 34.38 54 GLY B C 1
ATOM 2214 O O . GLY B 1 54 ? 61.212 0.422 36.238 1.00 35.22 54 GLY B O 1
ATOM 2215 N N . LEU B 1 55 ? 61.326 0.948 38.425 1.00 36.03 55 LEU B N 1
ATOM 2216 C CA . LEU B 1 55 ? 61.154 -0.441 38.864 1.00 34.69 55 LEU B 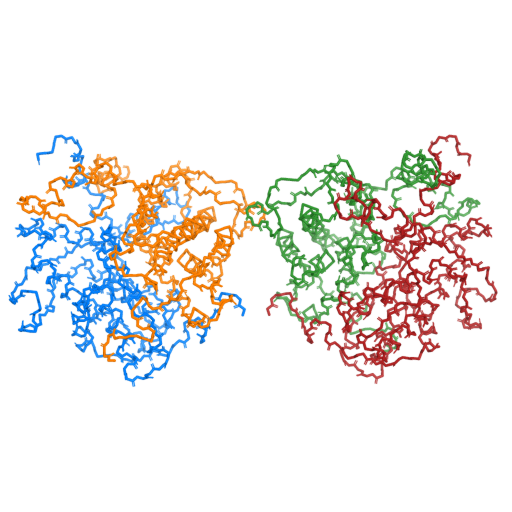CA 1
ATOM 2217 C C . LEU B 1 55 ? 59.813 -0.991 38.412 1.00 34.98 55 LEU B C 1
ATOM 2218 O O . LEU B 1 55 ? 59.704 -2.165 38.082 1.00 37.47 55 LEU B O 1
ATOM 2223 N N . MET B 1 56 ? 58.775 -0.170 38.480 1.00 32.86 56 MET B N 1
ATOM 2224 C CA . MET B 1 56 ? 57.474 -0.614 38.042 1.00 34.27 56 MET B CA 1
ATOM 2225 C C . MET B 1 56 ? 57.568 -0.937 36.552 1.00 37.80 56 MET B C 1
ATOM 2226 O O . MET B 1 56 ? 56.920 -1.859 36.077 1.00 40.81 56 MET B O 1
ATOM 2231 N N . GLY B 1 57 ? 58.399 -0.199 35.824 1.00 36.52 57 GLY B N 1
ATOM 2232 C CA . GLY B 1 57 ? 58.552 -0.453 34.402 1.00 37.31 57 GLY B CA 1
ATOM 2233 C C . GLY B 1 57 ? 59.251 -1.772 34.143 1.00 36.67 57 GLY B C 1
ATOM 2234 O O . GLY B 1 57 ? 58.814 -2.568 33.306 1.00 34.23 57 GLY B O 1
ATOM 2235 N N . GLU B 1 58 ? 60.377 -1.967 34.822 1.00 35.49 58 GLU B N 1
ATOM 2236 C CA . GLU B 1 58 ? 61.137 -3.200 34.703 1.00 38.17 58 GLU B CA 1
ATOM 2237 C C . GLU B 1 58 ? 60.228 -4.409 35.022 1.00 40.99 58 GLU B C 1
ATOM 2238 O O . GLU B 1 58 ? 60.228 -5.427 34.315 1.00 43.03 58 GLU B O 1
ATOM 2244 N N . LYS B 1 59 ? 59.490 -4.302 36.121 1.00 40.47 59 LYS B N 1
ATOM 2245 C CA . LYS B 1 59 ? 58.603 -5.369 36.575 1.00 40.30 59 LYS B CA 1
ATOM 2246 C C . LYS B 1 59 ? 57.256 -5.500 35.870 1.00 41.96 59 LYS B C 1
ATOM 2247 O O . LYS B 1 59 ? 56.715 -6.600 35.820 1.00 43.85 59 LYS B O 1
ATOM 2253 N N . TYR B 1 60 ? 56.701 -4.418 35.328 1.00 40.03 60 TYR B N 1
ATOM 2254 C CA . TYR B 1 60 ? 55.379 -4.518 34.708 1.00 36.22 60 TYR B CA 1
ATOM 2255 C C . TYR B 1 60 ? 55.206 -3.982 33.298 1.00 35.72 60 TYR B C 1
ATOM 2256 O O . TYR B 1 60 ? 54.140 -4.139 32.721 1.00 39.76 60 TYR B O 1
ATOM 2265 N N . GLY B 1 61 ? 56.240 -3.370 32.730 1.00 37.37 61 GLY B N 1
ATOM 2266 C CA . GLY B 1 61 ? 56.131 -2.836 31.382 1.00 39.59 61 GLY B CA 1
ATOM 2267 C C . GLY B 1 61 ? 55.447 -1.483 31.210 1.00 40.61 61 GLY B C 1
ATOM 2268 O O . GLY B 1 61 ? 55.640 -0.548 32.000 1.00 41.75 61 GLY B O 1
ATOM 2269 N N . ALA B 1 62 ? 54.709 -1.356 30.113 1.00 40.52 62 ALA B N 1
ATOM 2270 C CA . ALA B 1 62 ? 54.011 -0.124 29.792 1.00 38.90 62 ALA B CA 1
ATOM 2271 C C . ALA B 1 62 ? 52.892 0.101 30.801 1.00 38.82 62 ALA B C 1
ATOM 2272 O O . ALA B 1 62 ? 52.287 -0.851 31.297 1.00 40.91 62 ALA B O 1
ATOM 2274 N N . PRO B 1 63 ? 52.603 1.368 31.128 1.00 37.49 63 PRO B N 1
ATOM 2275 C CA . PRO B 1 63 ? 53.204 2.616 30.628 1.00 33.22 63 PRO B CA 1
ATOM 2276 C C . PRO B 1 63 ? 54.468 3.086 31.354 1.00 32.79 63 PRO B C 1
ATOM 2277 O O . PRO B 1 63 ? 55.219 3.910 30.819 1.00 34.46 63 PRO B O 1
ATOM 2281 N N . TYR B 1 64 ? 54.698 2.568 32.560 1.00 33.58 64 TYR B N 1
ATOM 2282 C CA . TYR B 1 64 ? 55.859 2.942 33.388 1.00 31.31 64 TYR B CA 1
ATOM 2283 C C . TYR B 1 64 ? 57.189 2.929 32.629 1.00 33.26 64 TYR B C 1
ATOM 2284 O O . TYR B 1 64 ? 57.962 3.886 32.683 1.00 36.37 64 TYR B O 1
ATOM 2293 N N . ASN B 1 65 ? 57.449 1.839 31.916 1.00 36.20 65 ASN B N 1
ATOM 2294 C CA . ASN B 1 65 ? 58.682 1.701 31.156 1.00 33.44 65 ASN B CA 1
ATOM 2295 C C . ASN B 1 65 ? 58.769 2.594 29.915 1.00 32.09 65 ASN B C 1
ATOM 2296 O O . ASN B 1 65 ? 59.757 2.556 29.200 1.00 30.31 65 ASN B O 1
ATOM 2301 N N . GLN B 1 66 ? 57.732 3.380 29.648 1.00 33.16 66 GLN B N 1
ATOM 2302 C CA . GLN B 1 66 ? 57.759 4.278 28.504 1.00 35.59 66 GLN B CA 1
ATOM 2303 C C . GLN B 1 66 ? 58.210 5.688 28.883 1.00 38.49 66 GLN B C 1
ATOM 2304 O O . GLN B 1 66 ? 58.469 6.508 28.006 1.00 43.60 66 GLN B O 1
ATOM 2310 N N . PHE B 1 67 ? 58.381 5.942 30.175 1.00 37.67 67 PHE B N 1
ATOM 2311 C CA . PHE B 1 67 ? 58.749 7.271 30.675 1.00 32.91 67 PHE B CA 1
ATOM 2312 C C . PHE B 1 67 ? 60.152 7.769 30.362 1.00 29.87 67 PHE B C 1
ATOM 2313 O O . PHE B 1 67 ? 61.120 7.017 30.394 1.00 29.23 67 PHE B O 1
ATOM 2321 N N . PRO B 1 68 ? 60.266 9.073 30.009 1.00 32.54 68 PRO B N 1
ATOM 2322 C CA . PRO B 1 68 ? 61.590 9.671 29.717 1.00 31.41 68 PRO B CA 1
ATOM 2323 C C . PRO B 1 68 ? 62.358 9.999 31.003 1.00 32.43 68 PRO B C 1
ATOM 2324 O O . PRO B 1 68 ? 62.624 11.156 31.320 1.00 36.17 68 PRO B O 1
ATOM 2328 N N . PHE B 1 69 ? 62.767 8.952 31.720 1.00 30.66 69 PHE B N 1
ATOM 2329 C CA . PHE B 1 69 ? 63.483 9.069 32.978 1.00 28.19 69 PHE B CA 1
ATOM 2330 C C . PHE B 1 69 ? 64.541 10.161 33.121 1.00 33.23 69 PHE B C 1
ATOM 2331 O O . PHE B 1 69 ? 64.545 10.902 34.121 1.00 34.75 69 PHE B O 1
ATOM 2339 N N . ALA B 1 70 ? 65.435 10.274 32.139 1.00 32.20 70 ALA B N 1
ATOM 2340 C CA . ALA B 1 70 ? 66.519 11.271 32.205 1.00 29.98 70 ALA B CA 1
ATOM 2341 C C . ALA B 1 70 ? 66.023 12.703 32.370 1.00 29.95 70 ALA B C 1
ATOM 2342 O O . ALA B 1 70 ? 66.797 13.589 32.728 1.00 30.29 70 ALA B O 1
ATOM 2344 N N . MET B 1 71 ? 64.739 12.932 32.112 1.00 25.38 71 MET B N 1
ATOM 2345 C CA . MET B 1 71 ? 64.201 14.265 32.275 1.00 28.76 71 MET B CA 1
ATOM 2346 C C . MET B 1 71 ? 64.413 14.694 33.728 1.00 30.11 71 MET B C 1
ATOM 2347 O O . MET B 1 71 ? 64.644 15.878 34.023 1.00 30.62 71 MET B O 1
ATOM 2352 N N . LEU B 1 72 ? 64.399 13.721 34.632 1.00 26.39 72 LEU B N 1
ATOM 2353 C CA . LEU B 1 72 ? 64.575 14.047 36.023 1.00 25.77 72 LEU B CA 1
ATOM 2354 C C . LEU B 1 72 ? 65.936 14.595 36.369 1.00 28.49 72 LEU B C 1
ATOM 2355 O O . LEU B 1 72 ? 66.138 15.088 37.476 1.00 30.28 72 LEU B O 1
ATOM 2360 N N . GLU B 1 73 ? 66.845 14.615 35.394 1.00 27.67 73 GLU B N 1
ATOM 2361 C CA . GLU B 1 73 ? 68.161 15.197 35.635 1.00 28.06 73 GLU B CA 1
ATOM 2362 C C . GLU B 1 73 ? 67.932 16.705 35.832 1.00 26.17 73 GLU B C 1
ATOM 2363 O O . GLU B 1 73 ? 68.732 17.410 36.454 1.00 26.06 73 GLU B O 1
ATOM 2369 N N . ALA B 1 74 ? 66.785 17.166 35.350 1.00 23.34 74 ALA B N 1
ATOM 2370 C CA . ALA B 1 74 ? 66.405 18.566 35.447 1.00 25.42 74 ALA B CA 1
ATOM 2371 C C . ALA B 1 74 ? 66.476 19.040 36.894 1.00 26.51 74 ALA B C 1
ATOM 2372 O O . ALA B 1 74 ? 66.837 20.179 37.167 1.00 25.46 74 ALA B O 1
ATOM 2374 N N . ASN B 1 75 ? 66.216 18.108 37.804 1.00 27.34 75 ASN B N 1
ATOM 2375 C CA . ASN B 1 75 ? 66.182 18.379 39.229 1.00 28.16 75 ASN B CA 1
ATOM 2376 C C . ASN B 1 75 ? 67.502 18.325 39.993 1.00 28.35 75 ASN B C 1
ATOM 2377 O O . ASN B 1 75 ? 67.536 18.671 41.180 1.00 32.68 75 ASN B O 1
ATOM 2382 N N . LYS B 1 76 ? 68.581 17.881 39.361 1.00 27.83 76 LYS B N 1
ATOM 2383 C CA . LYS B 1 76 ? 69.853 17.782 40.073 1.00 28.55 76 LYS B CA 1
ATOM 2384 C C . LYS B 1 76 ? 70.313 19.106 40.729 1.00 30.61 76 LYS B C 1
ATOM 2385 O O . LYS B 1 76 ? 70.213 20.182 40.127 1.00 30.87 76 LYS B O 1
ATOM 2391 N N . GLY B 1 77 ? 70.735 19.031 41.988 1.00 28.42 77 GLY B N 1
ATOM 2392 C CA . GLY B 1 77 ? 71.217 20.217 42.666 1.00 25.80 77 GLY B CA 1
ATOM 2393 C C . GLY B 1 77 ? 70.178 21.290 42.898 1.00 28.52 77 GLY B C 1
ATOM 2394 O O . GLY B 1 77 ? 70.504 22.471 42.869 1.00 28.33 77 GLY B O 1
ATOM 2395 N N . GLY B 1 78 ? 68.933 20.880 43.127 1.00 28.22 78 GLY B N 1
ATOM 2396 C CA . GLY B 1 78 ? 67.854 21.821 43.385 1.00 28.52 78 GLY B CA 1
ATOM 2397 C C . GLY B 1 78 ? 67.452 22.567 42.140 1.00 29.70 78 GLY B C 1
ATOM 2398 O O . GLY B 1 78 ? 67.109 23.744 42.185 1.00 32.04 78 GLY B O 1
ATOM 2399 N N . ILE B 1 79 ? 67.459 21.836 41.035 1.00 31.41 79 ILE B N 1
ATOM 2400 C CA . ILE B 1 79 ? 67.137 22.325 39.690 1.00 28.54 79 ILE B CA 1
ATOM 2401 C C . ILE B 1 79 ? 68.284 23.106 39.050 1.00 27.62 79 ILE B C 1
ATOM 2402 O O . ILE B 1 79 ? 68.455 24.316 39.264 1.00 25.19 79 ILE B O 1
ATOM 2407 N N . SER B 1 80 ? 69.086 22.383 38.282 1.00 31.11 80 SER B N 1
ATOM 2408 C CA . SER B 1 80 ? 70.217 22.948 37.579 1.00 32.06 80 SER B CA 1
ATOM 2409 C C . SER B 1 80 ? 71.127 23.771 38.503 1.00 35.37 80 SER B C 1
ATOM 2410 O O . SER B 1 80 ? 71.596 24.853 38.120 1.00 37.52 80 SER B O 1
ATOM 2413 N N . ASP B 1 81 ? 71.368 23.245 39.712 1.00 37.69 81 ASP B N 1
ATOM 2414 C CA . ASP B 1 81 ? 72.236 23.873 40.718 1.00 37.06 81 ASP B CA 1
ATOM 2415 C C . ASP B 1 81 ? 71.669 25.155 41.361 1.00 33.82 81 ASP B C 1
ATOM 2416 O O . ASP B 1 81 ? 72.397 25.928 41.976 1.00 35.38 81 ASP B O 1
ATOM 2421 N N . TRP B 1 82 ? 70.369 25.389 41.223 1.00 32.30 82 TRP B N 1
ATOM 2422 C CA . TRP B 1 82 ? 69.753 26.570 41.807 1.00 29.97 82 TRP B CA 1
ATOM 2423 C C . TRP B 1 82 ? 69.449 26.464 43.294 1.00 29.47 82 TRP B C 1
ATOM 2424 O O . TRP B 1 82 ? 69.250 27.477 43.950 1.00 28.50 82 TRP B O 1
ATOM 2435 N N . GLY B 1 83 ? 69.469 25.237 43.814 1.00 25.40 83 GLY B N 1
ATOM 2436 C CA . GLY B 1 83 ? 69.252 24.998 45.228 1.00 22.70 83 GLY B CA 1
ATOM 2437 C C . GLY B 1 83 ? 67.848 25.121 45.762 1.00 22.89 83 GLY B C 1
ATOM 2438 O O . GLY B 1 83 ? 67.664 25.343 46.953 1.00 23.17 83 GLY B O 1
ATOM 2439 N N . THR B 1 84 ? 66.861 24.943 44.905 1.00 20.90 84 THR B N 1
ATOM 2440 C CA . THR B 1 84 ? 65.490 25.041 45.338 1.00 25.00 84 THR B CA 1
ATOM 2441 C C . THR B 1 84 ? 65.022 23.694 45.929 1.00 27.65 84 THR B C 1
ATOM 2442 O O . THR B 1 84 ? 65.745 23.120 46.749 1.00 28.45 84 THR B O 1
ATOM 2446 N N . ILE B 1 85 ? 63.851 23.182 45.542 1.00 22.91 85 ILE B N 1
ATOM 2447 C CA . ILE B 1 85 ? 63.369 21.915 46.100 1.00 24.54 85 ILE B CA 1
ATOM 2448 C C . ILE B 1 85 ? 64.438 20.832 45.954 1.00 28.81 85 ILE B C 1
ATOM 2449 O O . ILE B 1 85 ? 65.192 20.847 44.983 1.00 30.21 85 ILE B O 1
ATOM 2454 N N . CYS B 1 86 ? 64.589 19.967 46.959 1.00 31.10 86 CYS B N 1
ATOM 2455 C CA . CYS B 1 86 ? 65.582 18.899 46.856 1.00 28.30 86 CYS B CA 1
ATOM 2456 C C . CYS B 1 86 ? 65.091 17.911 45.820 1.00 26.02 86 CYS B C 1
ATOM 2457 O O . CYS B 1 86 ? 63.931 17.485 45.843 1.00 23.39 86 CYS B O 1
ATOM 2460 N N . GLY B 1 87 ? 65.981 17.595 44.887 1.00 27.09 87 GLY B N 1
ATOM 2461 C CA . GLY B 1 87 ? 65.683 16.702 43.782 1.00 24.20 87 GLY B CA 1
ATOM 2462 C C . GLY B 1 87 ? 65.066 15.387 44.167 1.00 26.72 87 GLY B C 1
ATOM 2463 O O . GLY B 1 87 ? 64.151 14.899 43.482 1.00 22.67 87 GLY B O 1
ATOM 2464 N N . ALA B 1 88 ? 65.581 14.799 45.244 1.00 25.72 88 ALA B N 1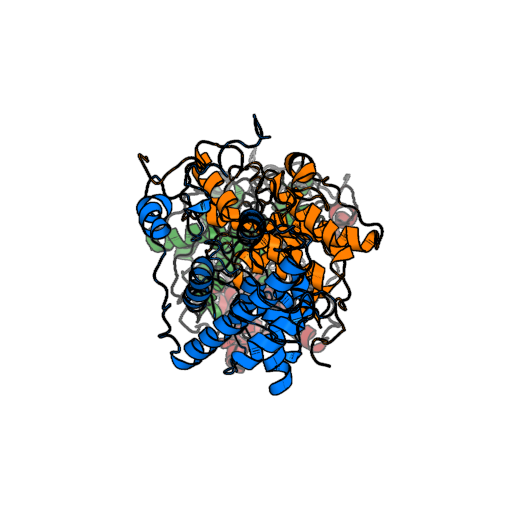
ATOM 2465 C CA . ALA B 1 88 ? 65.055 13.540 45.734 1.00 23.17 88 ALA B CA 1
ATOM 2466 C C . ALA B 1 88 ? 63.596 13.722 46.150 1.00 25.08 88 ALA B C 1
ATOM 2467 O O . ALA B 1 88 ? 62.740 12.902 45.799 1.00 27.05 88 ALA B O 1
ATOM 2469 N N . LEU B 1 89 ? 63.285 14.835 46.817 1.00 25.13 89 LEU B N 1
ATOM 2470 C CA . LEU B 1 89 ? 61.913 15.060 47.259 1.00 25.11 89 LEU B CA 1
ATOM 2471 C C . LEU B 1 89 ? 60.970 15.237 46.105 1.00 26.75 89 LEU B C 1
ATOM 2472 O O . LEU B 1 89 ? 59.880 14.657 46.102 1.00 28.07 89 LEU B O 1
ATOM 2477 N N . TYR B 1 90 ? 61.351 16.074 45.148 1.00 25.29 90 TYR B N 1
ATOM 2478 C CA . TYR B 1 90 ? 60.491 16.284 43.997 1.00 24.40 90 TYR B CA 1
ATOM 2479 C C . TYR B 1 90 ? 60.342 15.000 43.190 1.00 25.26 90 TYR B C 1
ATOM 2480 O O . TYR B 1 90 ? 59.231 14.634 42.799 1.00 24.19 90 TYR B O 1
ATOM 2489 N N . GLY B 1 91 ? 61.458 14.334 42.913 1.00 24.99 91 GLY B N 1
ATOM 2490 C CA . GLY B 1 91 ? 61.391 13.092 42.156 1.00 28.66 91 GLY B CA 1
ATOM 2491 C C . GLY B 1 91 ? 60.399 12.100 42.743 1.00 29.10 91 GLY B C 1
ATOM 2492 O O . GLY B 1 91 ? 59.553 11.545 42.039 1.00 32.04 91 GLY B O 1
ATOM 2493 N N . ALA B 1 92 ? 60.474 11.911 44.050 1.00 27.58 92 ALA B N 1
ATOM 2494 C CA . ALA B 1 92 ? 59.586 10.992 44.734 1.00 25.44 92 ALA B CA 1
ATOM 2495 C C . ALA B 1 92 ? 58.154 11.456 44.707 1.00 26.52 92 ALA B C 1
ATOM 2496 O O . ALA B 1 92 ? 57.254 10.673 44.415 1.00 34.00 92 ALA B O 1
ATOM 2498 N N . ALA B 1 93 ? 57.937 12.727 45.005 1.00 23.93 93 ALA B N 1
ATOM 2499 C CA . ALA B 1 93 ? 56.591 13.273 45.040 1.00 22.83 93 ALA B CA 1
ATOM 2500 C C . ALA B 1 93 ? 55.911 13.221 43.695 1.00 24.81 93 ALA B C 1
ATOM 2501 O O . ALA B 1 93 ? 54.725 12.919 43.609 1.00 27.65 93 ALA B O 1
ATOM 2503 N N . ALA B 1 94 ? 56.672 13.537 42.650 1.00 29.24 94 ALA B N 1
ATOM 2504 C CA . ALA B 1 94 ? 56.185 13.563 41.268 1.00 26.27 94 ALA B CA 1
ATOM 2505 C C . ALA B 1 94 ? 55.443 12.290 40.917 1.00 27.06 94 ALA B C 1
ATOM 2506 O O . ALA B 1 94 ? 54.358 12.335 40.352 1.00 29.64 94 ALA B O 1
ATOM 2508 N N . THR B 1 95 ? 56.018 11.156 41.309 1.00 30.59 95 THR B N 1
ATOM 2509 C CA . THR B 1 95 ? 55.439 9.844 41.029 1.00 26.30 95 THR B CA 1
ATOM 2510 C C . THR B 1 95 ? 54.025 9.739 41.548 1.00 28.54 95 THR B C 1
ATOM 2511 O O . THR B 1 95 ? 53.194 9.118 40.893 1.00 30.06 95 THR B O 1
ATOM 2515 N N . PHE B 1 96 ? 53.721 10.388 42.677 1.00 29.27 96 PHE B N 1
ATOM 2516 C CA . PHE B 1 96 ? 52.365 10.313 43.250 1.00 28.30 96 PHE B CA 1
ATOM 2517 C C . PHE B 1 96 ? 51.310 10.819 42.281 1.00 29.51 96 PHE B C 1
ATOM 2518 O O . PHE B 1 96 ? 50.200 10.273 42.230 1.00 30.11 96 PHE B O 1
ATOM 2526 N N . SER B 1 97 ? 51.669 11.836 41.494 1.00 28.79 97 SER B N 1
ATOM 2527 C CA . SER B 1 97 ? 50.745 12.447 40.536 1.00 30.79 97 SER B CA 1
ATOM 2528 C C . SER B 1 97 ? 50.489 11.650 39.240 1.00 30.49 97 SER B C 1
ATOM 2529 O O . SER B 1 97 ? 49.781 12.103 38.325 1.00 29.13 97 SER B O 1
ATOM 2532 N N . LEU B 1 98 ? 51.091 10.470 39.161 1.00 28.03 98 LEU B N 1
ATOM 2533 C CA . LEU B 1 98 ? 50.882 9.593 38.028 1.00 28.13 98 LEU B CA 1
ATOM 2534 C C . LEU B 1 98 ? 49.728 8.668 38.377 1.00 28.11 98 LEU B C 1
ATOM 2535 O O . LEU B 1 98 ? 49.081 8.117 37.490 1.00 33.94 98 LEU B O 1
ATOM 2540 N N . PHE B 1 99 ? 49.441 8.558 39.671 1.00 26.67 99 PHE B N 1
ATOM 2541 C CA . PHE B 1 99 ? 48.391 7.678 40.175 1.00 25.71 99 PHE B CA 1
ATOM 2542 C C . PHE B 1 99 ? 47.206 8.361 40.858 1.00 29.42 99 PHE B C 1
ATOM 2543 O O . PHE B 1 99 ? 46.098 7.814 40.883 1.00 34.01 99 PHE B O 1
ATOM 2551 N N . TRP B 1 100 ? 47.432 9.535 41.442 1.00 30.60 100 TRP B N 1
ATOM 2552 C CA . TRP B 1 100 ? 46.376 10.238 42.186 1.00 29.41 100 TRP B CA 1
ATOM 2553 C C . TRP B 1 100 ? 46.312 11.746 41.880 1.00 31.66 100 TRP B C 1
ATOM 2554 O O . TRP B 1 100 ? 47.323 12.345 41.481 1.00 31.06 100 TRP B O 1
ATOM 2565 N N . GLY B 1 101 ? 45.127 12.341 42.087 1.00 32.69 101 GLY B N 1
ATOM 2566 C CA . GLY B 1 101 ? 44.900 13.772 41.880 1.00 29.82 101 GLY B CA 1
ATOM 2567 C C . GLY B 1 101 ? 45.334 14.567 43.113 1.00 34.43 101 GLY B C 1
ATOM 2568 O O . GLY B 1 101 ? 45.375 13.992 44.206 1.00 36.78 101 GLY B O 1
ATOM 2569 N N . ARG B 1 102 ? 45.558 15.881 42.978 1.00 33.10 102 ARG B N 1
ATOM 2570 C CA . ARG B 1 102 ? 46.045 16.723 44.084 1.00 34.25 102 ARG B CA 1
ATOM 2571 C C . ARG B 1 102 ? 45.386 16.601 45.446 1.00 34.17 102 ARG B C 1
ATOM 2572 O O . ARG B 1 102 ? 46.083 16.615 46.474 1.00 34.38 102 ARG B O 1
ATOM 2580 N N . LYS B 1 103 ? 44.062 16.475 45.454 1.00 33.33 103 LYS B N 1
ATOM 2581 C CA . LYS B 1 103 ? 43.306 16.324 46.695 1.00 34.78 103 LYS B CA 1
ATOM 2582 C C . LYS B 1 103 ? 43.905 15.173 47.472 1.00 32.21 103 LYS B C 1
ATOM 2583 O O . LYS B 1 103 ? 44.254 15.298 48.638 1.00 32.37 103 LYS B O 1
ATOM 2589 N N . GLU B 1 104 ? 43.999 14.038 46.803 1.00 31.40 104 GLU B N 1
ATOM 2590 C CA . GLU B 1 104 ? 44.548 12.843 47.408 1.00 33.14 104 GLU B CA 1
ATOM 2591 C C . GLU B 1 104 ? 46.041 12.876 47.666 1.00 31.87 104 GLU B C 1
ATOM 2592 O O . GLU B 1 104 ? 46.503 12.306 48.644 1.00 35.55 104 GLU B O 1
ATOM 2598 N N . VAL B 1 105 ? 46.799 13.532 46.794 1.00 33.97 105 VAL B N 1
ATOM 2599 C CA . VAL B 1 105 ? 48.253 13.592 46.940 1.00 31.66 105 VAL B CA 1
ATOM 2600 C C . VAL B 1 105 ? 48.752 14.513 48.036 1.00 33.95 105 VAL B C 1
ATOM 2601 O O . VAL B 1 105 ? 49.773 14.228 48.669 1.00 33.26 105 VAL B O 1
ATOM 2605 N N . HIS B 1 106 ? 47.995 15.571 48.316 1.00 34.76 106 HIS B N 1
ATOM 2606 C CA . HIS B 1 106 ? 48.408 16.523 49.333 1.00 31.91 106 HIS B CA 1
ATOM 2607 C C . HIS B 1 106 ? 48.893 15.911 50.639 1.00 30.07 106 HIS B C 1
ATOM 2608 O O . HIS B 1 106 ? 49.997 16.214 51.080 1.00 29.34 106 HIS B O 1
ATOM 2615 N N . PRO B 1 107 ? 48.089 15.044 51.282 1.00 31.13 107 PRO B N 1
ATOM 2616 C CA . PRO B 1 107 ? 48.556 14.447 52.548 1.00 30.75 107 PRO B CA 1
ATOM 2617 C C . PRO B 1 107 ? 49.786 13.555 52.385 1.00 28.85 107 PRO B C 1
ATOM 2618 O O . PRO B 1 107 ? 50.531 13.338 53.342 1.00 30.41 107 PRO B O 1
ATOM 2622 N N . MET B 1 108 ? 49.990 13.038 51.174 1.00 25.96 108 MET B N 1
ATOM 2623 C CA . MET B 1 108 ? 51.145 12.187 50.898 1.00 25.03 108 MET B CA 1
ATOM 2624 C C . MET B 1 108 ? 52.394 13.033 50.873 1.00 23.84 108 MET B C 1
ATOM 2625 O O . MET B 1 108 ? 53.388 12.683 51.494 1.00 24.24 108 MET B O 1
ATOM 2630 N N . VAL B 1 109 ? 52.340 14.151 50.153 1.00 25.53 109 VAL B N 1
ATOM 2631 C CA . VAL B 1 109 ? 53.478 15.066 50.059 1.00 22.35 109 VAL B CA 1
ATOM 2632 C C . VAL B 1 109 ? 53.702 15.696 51.432 1.00 21.30 109 VAL B C 1
ATOM 2633 O O . VAL B 1 109 ? 54.832 15.830 51.886 1.00 22.47 109 VAL B O 1
ATOM 2637 N N . ASN B 1 110 ? 52.627 16.028 52.130 1.00 21.64 110 ASN B N 1
ATOM 2638 C CA . ASN B 1 110 ? 52.775 16.615 53.455 1.00 23.57 110 ASN B CA 1
ATOM 2639 C C . ASN B 1 110 ? 53.606 15.726 54.369 1.00 27.73 110 ASN B C 1
ATOM 2640 O O . ASN B 1 110 ? 54.495 16.217 55.057 1.00 32.16 110 ASN B O 1
ATOM 2645 N N . GLU B 1 111 ? 53.370 14.419 54.335 1.00 27.25 111 GLU B N 1
ATOM 2646 C CA . GLU B 1 111 ? 54.128 13.530 55.185 1.00 27.24 111 GLU B CA 1
ATOM 2647 C C . GLU B 1 111 ? 55.586 13.390 54.747 1.00 27.29 111 GLU B C 1
ATOM 2648 O O . GLU B 1 111 ? 56.513 13.386 55.579 1.00 24.84 111 GLU B O 1
ATOM 2654 N N . LEU B 1 112 ? 55.792 13.293 53.439 1.00 26.66 112 LEU B N 1
ATOM 2655 C CA . LEU B 1 112 ? 57.136 13.124 52.914 1.00 23.88 112 LEU B CA 1
ATOM 2656 C C . LEU B 1 112 ? 57.966 14.352 53.213 1.00 19.90 112 LEU B C 1
ATOM 2657 O O . LEU B 1 112 ? 59.070 14.258 53.704 1.00 21.43 112 LEU B O 1
ATOM 2662 N N . PHE B 1 113 ? 57.401 15.513 52.957 1.00 22.05 113 PHE B N 1
ATOM 2663 C CA . PHE B 1 113 ? 58.103 16.758 53.182 1.00 26.13 113 PHE B CA 1
ATOM 2664 C C . PHE B 1 113 ? 58.321 17.059 54.677 1.00 29.30 113 PHE B C 1
ATOM 2665 O O . PHE B 1 113 ? 59.435 17.382 55.090 1.00 31.68 113 PHE B O 1
ATOM 2673 N N . ARG B 1 114 ? 57.293 16.852 55.502 1.00 30.82 114 ARG B N 1
ATOM 2674 C CA . ARG B 1 114 ? 57.422 17.082 56.939 1.00 26.77 114 ARG B CA 1
ATOM 2675 C C . ARG B 1 114 ? 58.425 16.118 57.516 1.00 26.55 114 ARG B C 1
ATOM 2676 O O . ARG B 1 114 ? 59.235 16.504 58.359 1.00 27.14 114 ARG B O 1
ATOM 2684 N N . TRP B 1 115 ? 58.370 14.867 57.050 1.00 25.31 115 TRP B N 1
ATOM 2685 C CA . TRP B 1 115 ? 59.290 13.825 57.504 1.00 24.19 115 TRP B CA 1
ATOM 2686 C C . TRP B 1 115 ? 60.737 14.266 57.256 1.00 23.28 115 TRP B C 1
ATOM 2687 O O . TRP B 1 115 ? 61.609 14.158 58.129 1.00 23.07 115 TRP B O 1
ATOM 2698 N N . TYR B 1 116 ? 60.973 14.801 56.067 1.00 24.40 116 TYR B N 1
ATOM 2699 C CA . TYR B 1 116 ? 62.301 15.240 55.687 1.00 24.74 116 TYR B CA 1
ATOM 2700 C C . TYR B 1 116 ? 62.818 16.399 56.581 1.00 25.81 116 TYR B C 1
ATOM 2701 O O . TYR B 1 116 ? 63.979 16.401 57.006 1.00 25.06 116 TYR B O 1
ATOM 2710 N N . GLU B 1 117 ? 61.941 17.350 56.899 1.00 27.00 117 GLU B N 1
ATOM 2711 C CA . GLU B 1 117 ? 62.306 18.486 57.737 1.00 27.85 117 GLU B CA 1
ATOM 2712 C C . GLU B 1 117 ? 62.782 18.100 59.134 1.00 31.36 117 GLU B C 1
ATOM 2713 O O . GLU B 1 117 ? 63.830 18.573 59.585 1.00 30.98 117 GLU B O 1
ATOM 2719 N N . VAL B 1 118 ? 62.003 17.246 59.805 1.00 34.42 118 VAL B N 1
ATOM 2720 C CA . VAL B 1 118 ? 62.281 16.827 61.181 1.00 36.10 118 VAL B CA 1
ATOM 2721 C C . VAL B 1 118 ? 63.215 15.639 61.444 1.00 36.63 118 VAL B C 1
ATOM 2722 O O . VAL B 1 118 ? 63.794 15.539 62.526 1.00 40.33 118 VAL B O 1
ATOM 2726 N N . THR B 1 119 ? 63.387 14.769 60.456 1.00 35.37 119 THR B N 1
ATOM 2727 C CA . THR B 1 119 ? 64.233 13.587 60.585 1.00 31.23 119 THR B CA 1
ATOM 2728 C C . THR B 1 119 ? 65.727 13.795 60.391 1.00 29.97 119 THR B C 1
ATOM 2729 O O . THR B 1 119 ? 66.146 14.504 59.487 1.00 34.75 119 THR B O 1
ATOM 2733 N N . LYS B 1 120 ? 66.536 13.161 61.229 1.00 28.92 120 LYS B N 1
ATOM 2734 C CA . LYS B 1 120 ? 67.965 13.275 61.086 1.00 33.43 120 LYS B CA 1
ATOM 2735 C C . LYS B 1 120 ? 68.423 12.327 59.979 1.00 33.76 120 LYS B C 1
ATOM 2736 O O . LYS B 1 120 ? 68.202 11.113 60.061 1.00 35.67 120 LYS B O 1
ATOM 2742 N N . LEU B 1 121 ? 69.076 12.866 58.954 1.00 32.71 121 LEU B N 1
ATOM 2743 C CA . LEU B 1 121 ? 69.557 12.079 57.830 1.00 30.48 121 LEU B CA 1
ATOM 2744 C C . LEU B 1 121 ? 70.990 12.434 57.510 1.00 32.17 121 LEU B C 1
ATOM 2745 O O . LEU B 1 121 ? 71.490 13.506 57.894 1.00 34.70 121 LEU B O 1
ATOM 2750 N N . PRO B 1 122 ? 71.666 11.624 56.677 1.00 30.67 122 PRO B N 1
ATOM 2751 C CA . PRO B 1 122 ? 71.106 10.409 56.057 1.00 30.68 122 PRO B CA 1
ATOM 2752 C C . PRO B 1 122 ? 71.047 9.208 56.988 1.00 31.80 122 PRO B C 1
ATOM 2753 O O . PRO B 1 122 ? 71.773 9.149 57.966 1.00 31.16 122 PRO B O 1
ATOM 2757 N N . ILE B 1 123 ? 70.157 8.257 56.674 1.00 29.03 123 ILE B N 1
ATOM 2758 C CA . ILE B 1 123 ? 70.051 7.036 57.423 1.00 31.28 123 ILE B CA 1
ATOM 2759 C C . 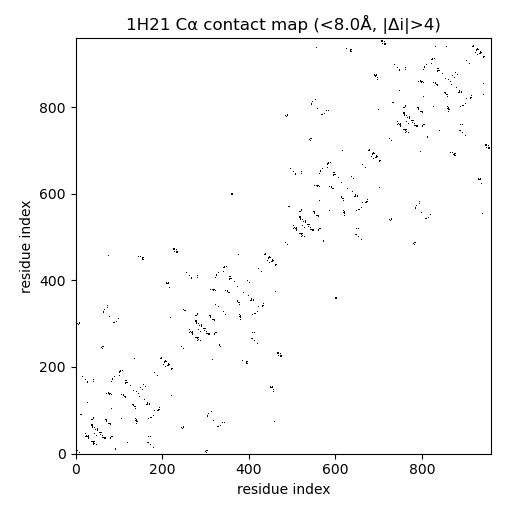ILE B 1 123 ? 70.754 5.927 56.614 1.00 35.72 123 ILE B C 1
ATOM 2760 O O . ILE B 1 123 ? 71.669 5.242 57.117 1.00 37.59 123 ILE B O 1
ATOM 2765 N N . PHE B 1 124 ? 70.358 5.802 55.345 1.00 36.10 124 PHE B N 1
ATOM 2766 C CA . PHE B 1 124 ? 70.919 4.812 54.411 1.00 32.98 124 PHE B CA 1
ATOM 2767 C C . PHE B 1 124 ? 72.443 4.806 54.428 1.00 31.96 124 PHE B C 1
ATOM 2768 O O . PHE B 1 124 ? 73.081 5.856 54.362 1.00 30.78 124 PHE B O 1
ATOM 2776 N N . ASN B 1 125 ? 73.016 3.612 54.526 1.00 33.77 125 ASN B N 1
ATOM 2777 C CA . ASN B 1 125 ? 74.463 3.458 54.592 1.00 34.66 125 ASN B CA 1
ATOM 2778 C C . ASN B 1 125 ? 74.873 2.280 53.718 1.00 35.81 125 ASN B C 1
ATOM 2779 O O . ASN B 1 125 ? 74.591 1.119 54.039 1.00 36.27 125 ASN B O 1
ATOM 2784 N N . PRO B 1 126 ? 75.504 2.564 52.570 1.00 35.55 126 PRO B N 1
ATOM 2785 C CA . PRO B 1 126 ? 75.950 1.522 51.648 1.00 38.09 126 PRO B CA 1
ATOM 2786 C C . PRO B 1 126 ? 77.229 0.818 52.094 1.00 40.07 126 PRO B C 1
ATOM 2787 O O . PRO B 1 126 ? 77.755 -0.029 51.368 1.00 42.87 126 PRO B O 1
ATOM 2791 N N . GLY B 1 127 ? 77.763 1.211 53.245 1.00 38.61 127 GLY B N 1
ATOM 2792 C CA . GLY B 1 127 ? 78.975 0.594 53.736 1.00 36.97 127 GLY B CA 1
ATOM 2793 C C . GLY B 1 127 ? 80.087 0.606 52.712 1.00 38.98 127 GLY B C 1
ATOM 2794 O O . GLY B 1 127 ? 80.356 1.648 52.104 1.00 39.52 127 GLY B O 1
ATOM 2795 N N . ASP B 1 128 ? 80.718 -0.553 52.512 1.00 39.09 128 ASP B N 1
ATOM 2796 C CA . ASP B 1 128 ? 81.822 -0.694 51.556 1.00 38.07 128 ASP B CA 1
ATOM 2797 C C . ASP B 1 128 ? 81.354 -0.544 50.112 1.00 38.38 128 ASP B C 1
ATOM 2798 O O . ASP B 1 128 ? 82.165 -0.466 49.196 1.00 38.94 128 ASP B O 1
ATOM 2803 N N . ALA B 1 129 ? 80.042 -0.522 49.909 1.00 39.15 129 ALA B N 1
ATOM 2804 C CA . ALA B 1 129 ? 79.491 -0.371 48.565 1.00 37.44 129 ALA B CA 1
ATOM 2805 C C . ALA B 1 129 ? 79.267 1.100 48.180 1.00 36.56 129 ALA B C 1
ATOM 2806 O O . ALA B 1 129 ? 78.606 1.383 47.176 1.00 37.18 129 ALA B O 1
ATOM 2808 N N . ALA B 1 130 ? 79.777 2.018 49.004 1.00 35.10 130 ALA B N 1
ATOM 2809 C CA . ALA B 1 130 ? 79.662 3.460 48.771 1.00 32.94 130 ALA B CA 1
ATOM 2810 C C . ALA B 1 130 ? 80.319 3.791 47.426 1.00 33.48 130 ALA B C 1
ATOM 2811 O O . ALA B 1 130 ? 81.470 3.441 47.212 1.00 35.84 130 ALA B O 1
ATOM 2813 N N . GLN B 1 131 ? 79.602 4.459 46.524 1.00 33.41 131 GLN B N 1
ATOM 2814 C CA . GLN B 1 131 ? 80.183 4.796 45.223 1.00 32.81 131 GLN B CA 1
ATOM 2815 C C . GLN B 1 131 ? 80.858 6.157 45.168 1.00 29.94 131 GLN B C 1
ATOM 2816 O O . GLN B 1 131 ? 81.522 6.467 44.195 1.00 29.90 131 GLN B O 1
ATOM 2822 N N . GLY B 1 132 ? 80.688 6.954 46.214 1.00 29.72 132 GLY B N 1
ATOM 2823 C CA . GLY B 1 132 ? 81.312 8.259 46.276 1.00 32.65 132 GLY B CA 1
ATOM 2824 C C . GLY B 1 132 ? 82.459 8.246 47.272 1.00 37.44 132 GLY B C 1
ATOM 2825 O O . GLY B 1 132 ? 83.605 8.548 46.928 1.00 39.47 132 GLY B O 1
ATOM 2826 N N . VAL B 1 133 ? 82.144 7.943 48.521 1.00 35.71 133 VAL B N 1
ATOM 2827 C CA . VAL B 1 133 ? 83.156 7.861 49.542 1.00 40.50 133 VAL B CA 1
ATOM 2828 C C . VAL B 1 133 ? 82.637 7.069 50.760 1.00 46.24 133 VAL B C 1
ATOM 2829 O O . VAL B 1 133 ? 81.581 7.378 51.344 1.00 44.70 133 VAL B O 1
ATOM 2833 N N . LYS B 1 134 ? 83.368 5.997 51.074 1.00 48.21 134 LYS B N 1
ATOM 2834 C CA . LYS B 1 134 ? 83.067 5.084 52.177 1.00 44.50 134 LYS B CA 1
ATOM 2835 C C . LYS B 1 134 ? 83.116 5.748 53.560 1.00 40.98 134 LYS B C 1
ATOM 2836 O O . LYS B 1 134 ? 83.973 6.609 53.820 1.00 39.02 134 LYS B O 1
ATOM 2842 N N . GLY B 1 135 ? 82.232 5.314 54.455 1.00 38.95 135 GLY B N 1
ATOM 2843 C CA . GLY B 1 135 ? 82.275 5.845 55.800 1.00 41.99 135 GLY B CA 1
ATOM 2844 C C . GLY B 1 135 ? 81.011 6.469 56.304 1.00 45.00 135 GLY B C 1
ATOM 2845 O O . GLY B 1 135 ? 80.086 6.758 55.538 1.00 47.32 135 GLY B O 1
ATOM 2846 N N . ASP B 1 136 ? 80.958 6.621 57.618 1.00 47.46 136 ASP B N 1
ATOM 2847 C CA . ASP B 1 136 ? 79.826 7.238 58.271 1.00 47.14 136 ASP B CA 1
ATOM 2848 C C . ASP B 1 136 ? 79.849 8.716 57.961 1.00 45.01 136 ASP B C 1
ATOM 2849 O O . ASP B 1 136 ? 80.905 9.274 57.618 1.00 44.59 136 ASP B O 1
ATOM 2854 N N . LEU B 1 137 ? 78.676 9.329 58.047 1.00 41.66 137 LEU B N 1
ATOM 2855 C CA . LEU B 1 137 ? 78.524 10.755 57.799 1.00 38.98 137 LEU B CA 1
ATOM 2856 C C . LEU B 1 137 ? 77.697 11.359 58.916 1.00 38.24 137 LEU B C 1
ATOM 2857 O O . LEU B 1 137 ? 76.821 10.694 59.481 1.00 35.26 137 LEU B O 1
ATOM 2862 N N . PRO B 1 138 ? 78.032 12.600 59.321 1.00 38.82 138 PRO B N 1
ATOM 2863 C CA . PRO B 1 138 ? 77.262 13.239 60.392 1.00 36.66 138 PRO B CA 1
ATOM 2864 C C . PRO B 1 138 ? 75.828 13.444 59.924 1.00 36.34 138 PRO B C 1
ATOM 2865 O O . PRO B 1 138 ? 75.582 13.782 58.764 1.00 33.98 138 PRO B O 1
ATOM 2869 N N . MET B 1 139 ? 74.897 13.181 60.824 1.00 37.74 139 MET B N 1
ATOM 2870 C CA . MET B 1 139 ? 73.482 13.311 60.544 1.00 39.06 139 MET B CA 1
ATOM 2871 C C . MET B 1 139 ? 72.944 14.629 61.106 1.00 41.77 139 MET B C 1
ATOM 2872 O O . MET B 1 139 ? 73.615 15.294 61.926 1.00 43.82 139 MET B O 1
ATOM 2877 N N . SER B 1 140 ? 71.754 15.017 60.648 1.00 39.95 140 SER B N 1
ATOM 2878 C CA . SER B 1 140 ? 71.134 16.248 61.111 1.00 40.25 140 SER B CA 1
ATOM 2879 C C . SER B 1 140 ? 69.794 16.418 60.461 1.00 37.90 140 SER B C 1
ATOM 2880 O O . SER B 1 140 ? 69.506 15.761 59.462 1.00 38.26 140 SER B O 1
ATOM 2883 N N . ALA B 1 141 ? 68.931 17.189 61.109 1.00 38.10 141 ALA B N 1
ATOM 2884 C CA . ALA B 1 141 ? 67.624 17.498 60.548 1.00 37.18 141 ALA B CA 1
ATOM 2885 C C . ALA B 1 141 ? 67.868 18.845 59.836 1.00 37.16 141 ALA B C 1
ATOM 2886 O O . ALA B 1 141 ? 68.567 19.702 60.367 1.00 39.34 141 ALA B O 1
ATOM 2888 N N . SER B 1 142 ? 67.372 18.991 58.612 1.00 34.85 142 SER B N 1
ATOM 2889 C CA . SER B 1 142 ? 67.569 20.207 57.830 1.00 34.13 142 SER B CA 1
ATOM 2890 C C . SER B 1 142 ? 66.597 21.333 58.161 1.00 34.91 142 SER B C 1
ATOM 2891 O O . SER B 1 142 ? 66.970 22.509 58.100 1.00 34.96 142 SER B O 1
ATOM 2894 N N . ASP B 1 143 ? 65.368 20.960 58.512 1.00 33.96 143 ASP B N 1
ATOM 2895 C CA . ASP B 1 143 ? 64.283 21.904 58.802 1.00 35.86 143 ASP B CA 1
ATOM 2896 C C . ASP B 1 143 ? 63.834 22.617 57.502 1.00 31.38 143 ASP B C 1
ATOM 2897 O O . ASP B 1 143 ? 63.057 23.559 57.530 1.00 26.70 143 ASP B O 1
ATOM 2902 N N . SER B 1 144 ? 64.287 22.104 56.361 1.00 31.62 144 SER B N 1
ATOM 2903 C CA . SER B 1 144 ? 63.952 22.696 55.075 1.00 30.47 144 SER B CA 1
ATOM 2904 C C . SER B 1 144 ? 63.923 21.662 53.946 1.00 29.69 144 SER B C 1
ATOM 2905 O O . SER B 1 144 ? 64.766 20.756 53.903 1.00 24.21 144 SER B O 1
ATOM 2908 N N . VAL B 1 145 ? 62.935 21.776 53.054 1.00 28.07 145 VAL B N 1
ATOM 2909 C CA . VAL B 1 145 ? 62.850 20.879 51.896 1.00 27.24 145 VAL B CA 1
ATOM 2910 C C . VAL B 1 145 ? 63.625 21.516 50.736 1.00 29.20 145 VAL B C 1
ATOM 2911 O O . VAL B 1 145 ? 63.585 21.024 49.605 1.00 29.66 145 VAL B O 1
ATOM 2915 N N . LEU B 1 146 ? 64.331 22.608 51.033 1.00 28.93 146 LEU B N 1
ATOM 2916 C CA . LEU B 1 146 ? 65.130 23.319 50.047 1.00 25.45 146 LEU B CA 1
ATOM 2917 C C . LEU B 1 146 ? 66.582 22.893 50.099 1.00 26.58 146 LEU B C 1
ATOM 2918 O O . LEU B 1 146 ? 67.264 23.102 51.094 1.00 30.12 146 LEU B O 1
ATOM 2923 N N . CYS B 1 147 ? 67.068 22.361 48.991 1.00 29.21 147 CYS B N 1
ATOM 2924 C CA . CYS B 1 147 ? 68.445 21.905 48.874 1.00 29.02 147 CYS B CA 1
ATOM 2925 C C . CYS B 1 147 ? 69.510 22.918 49.354 1.00 28.99 147 CYS B C 1
ATOM 2926 O O . CYS B 1 147 ? 70.521 22.520 49.931 1.00 31.98 147 CYS B O 1
ATOM 2929 N N . HIS B 1 148 ? 69.278 24.213 49.156 1.00 25.82 148 HIS B N 1
ATOM 2930 C CA . HIS B 1 148 ? 70.250 25.206 49.614 1.00 25.85 148 HIS B CA 1
ATOM 2931 C C . HIS B 1 148 ? 70.418 25.226 51.139 1.00 28.54 148 HIS B C 1
ATOM 2932 O O . HIS B 1 148 ? 71.551 25.226 51.655 1.00 24.37 148 HIS B O 1
ATOM 2939 N N . ILE B 1 149 ? 69.298 25.289 51.856 1.00 27.73 149 ILE B N 1
ATOM 2940 C CA . ILE B 1 149 ? 69.334 25.327 53.313 1.00 28.24 149 ILE B CA 1
ATOM 2941 C C . ILE B 1 149 ? 69.814 23.994 53.882 1.00 27.83 149 ILE B C 1
ATOM 2942 O O . ILE B 1 149 ? 70.611 23.941 54.817 1.00 31.01 149 ILE B O 1
ATOM 2947 N N . SER B 1 150 ? 69.376 22.919 53.260 1.00 28.80 150 SER B N 1
ATOM 2948 C CA . SER B 1 150 ? 69.729 21.594 53.711 1.00 29.21 150 SER B CA 1
ATOM 2949 C C . SER B 1 150 ? 71.225 21.360 53.627 1.00 29.95 150 SER B C 1
ATOM 2950 O O . SER B 1 150 ? 71.897 21.113 54.641 1.00 32.03 150 SER B O 1
ATOM 2953 N N . VAL B 1 151 ? 71.743 21.475 52.411 1.00 29.92 151 VAL B N 1
ATOM 2954 C CA . VAL B 1 151 ? 73.153 21.260 52.139 1.00 29.89 151 VAL B CA 1
ATOM 2955 C C . VAL B 1 151 ? 74.103 22.259 52.820 1.00 31.75 151 VAL B C 1
ATOM 2956 O O . VAL B 1 151 ? 75.023 21.851 53.538 1.00 35.62 151 VAL B O 1
ATOM 2960 N N . SER B 1 152 ? 73.899 23.553 52.574 1.00 29.77 152 SER B N 1
ATOM 2961 C CA . SER B 1 152 ? 74.749 24.598 53.149 1.00 30.97 152 SER B CA 1
ATOM 2962 C C . SER B 1 152 ? 74.876 24.541 54.679 1.00 30.74 152 SER B C 1
ATOM 2963 O O . SER B 1 152 ? 75.976 24.634 55.215 1.00 30.72 152 SER B O 1
ATOM 2966 N N . LYS B 1 153 ? 73.752 24.402 55.378 1.00 31.80 153 LYS B N 1
ATOM 2967 C CA . LYS B 1 153 ? 73.759 24.333 56.829 1.00 31.67 153 LYS B CA 1
ATOM 2968 C C . LYS B 1 153 ? 74.542 23.090 57.305 1.00 33.38 153 LYS B C 1
ATOM 2969 O O . LYS B 1 153 ? 75.333 23.154 58.237 1.00 35.07 153 LYS B O 1
ATOM 2975 N N . TRP B 1 154 ? 74.356 21.973 56.616 1.00 34.80 154 TRP B N 1
ATOM 2976 C CA . TRP B 1 154 ? 75.053 20.743 56.947 1.00 33.28 154 TRP B CA 1
ATOM 2977 C C . TRP B 1 154 ? 76.568 20.861 56.697 1.00 33.56 154 TRP B C 1
ATOM 2978 O O . TRP B 1 154 ? 77.370 20.332 57.458 1.00 35.09 154 TRP B O 1
ATOM 2989 N N . CYS B 1 155 ? 76.962 21.543 55.628 1.00 33.76 155 CYS B N 1
ATOM 2990 C CA . CYS B 1 155 ? 78.378 21.719 55.323 1.00 36.57 155 CYS B CA 1
ATOM 2991 C C . CYS B 1 155 ? 79.023 22.642 56.324 1.00 38.78 155 CYS B C 1
ATOM 2992 O O . CYS B 1 155 ? 80.172 22.450 56.722 1.00 41.39 155 CYS B O 1
ATOM 2995 N N . TYR B 1 156 ? 78.282 23.675 56.692 1.00 39.70 156 TYR B N 1
ATOM 2996 C CA . TYR B 1 156 ? 78.724 24.672 57.653 1.00 41.97 156 TYR B CA 1
ATOM 2997 C C . TYR B 1 156 ? 78.960 24.062 59.035 1.00 42.44 156 TYR B C 1
ATOM 2998 O O . TYR B 1 156 ? 80.072 24.146 59.580 1.00 42.99 156 TYR B O 1
ATOM 3007 N N . GLU B 1 157 ? 77.917 23.427 59.574 1.00 43.76 157 GLU B N 1
ATOM 3008 C CA . GLU B 1 157 ? 77.954 22.796 60.892 1.00 44.33 157 GLU B CA 1
ATOM 3009 C C . GLU B 1 157 ? 78.974 21.669 61.043 1.00 45.15 157 GLU B C 1
ATOM 3010 O O . GLU B 1 157 ? 79.345 21.311 62.159 1.00 46.86 157 GLU B O 1
ATOM 3016 N N . ASN B 1 158 ? 79.442 21.124 59.926 1.00 42.71 158 ASN B N 1
ATOM 3017 C CA . ASN B 1 158 ? 80.407 20.044 59.970 1.00 39.84 158 ASN B CA 1
ATOM 3018 C C . ASN B 1 158 ? 81.716 20.421 59.319 1.00 42.39 158 ASN B C 1
ATOM 3019 O O . ASN B 1 158 ? 82.642 19.605 59.248 1.00 44.10 158 ASN B O 1
ATOM 3024 N N . LYS B 1 159 ? 81.786 21.649 58.819 1.00 44.74 159 LYS B N 1
ATOM 3025 C CA . LYS B 1 159 ? 82.985 22.147 58.155 1.00 45.51 159 LYS B CA 1
ATOM 3026 C C . LYS B 1 159 ? 83.437 21.177 57.059 1.00 43.47 159 LYS B C 1
ATOM 3027 O O . LYS B 1 159 ? 84.519 20.553 57.130 1.00 42.73 159 LYS B O 1
ATOM 3033 N N . ILE B 1 160 ? 82.560 21.041 56.067 1.00 40.54 160 ILE B N 1
ATOM 3034 C CA . ILE B 1 160 ? 82.766 20.184 54.914 1.00 40.13 160 ILE B CA 1
ATOM 3035 C C . ILE B 1 160 ? 82.477 21.002 53.650 1.00 42.09 160 ILE B C 1
ATOM 3036 O O . ILE B 1 160 ? 81.413 21.628 53.536 1.00 41.99 160 ILE B O 1
ATOM 3041 N N . GLU B 1 161 ? 83.447 21.056 52.738 1.00 44.10 161 GLU B N 1
ATOM 3042 C CA . GLU B 1 161 ? 83.260 21.788 51.493 1.00 45.78 161 GLU B CA 1
ATOM 3043 C C . GLU B 1 161 ? 82.074 21.190 50.741 1.00 47.99 161 GLU B C 1
ATOM 3044 O O . GLU B 1 161 ? 81.956 19.961 50.652 1.00 48.09 161 GLU B O 1
ATOM 3050 N N . ALA B 1 162 ? 81.208 22.056 50.207 1.00 48.46 162 ALA B N 1
ATOM 3051 C CA . ALA B 1 162 ? 80.021 21.630 49.473 1.00 44.56 162 ALA B CA 1
ATOM 3052 C C . ALA B 1 162 ? 80.403 20.950 48.142 1.00 46.17 162 ALA B C 1
ATOM 3053 O O . ALA B 1 162 ? 79.548 20.371 47.451 1.00 45.66 162 ALA B O 1
ATOM 3055 N N . THR B 1 163 ? 81.692 21.016 47.796 1.00 48.84 163 THR B N 1
ATOM 3056 C CA . THR B 1 163 ? 82.220 20.409 46.566 1.00 50.44 163 THR B CA 1
ATOM 3057 C C . THR B 1 163 ? 82.939 19.079 46.843 1.00 47.94 163 THR B C 1
ATOM 3058 O O . THR B 1 163 ? 83.518 18.474 45.936 1.00 53.32 163 THR B O 1
ATOM 3062 N N . SER B 1 164 ? 82.934 18.644 48.093 1.00 39.60 164 SER B N 1
ATOM 3063 C CA . SER B 1 164 ? 83.608 17.414 48.449 1.00 38.14 164 SER B CA 1
ATOM 3064 C C . SER B 1 164 ? 82.834 16.166 48.021 1.00 39.87 164 SER B C 1
ATOM 3065 O O . SER B 1 164 ? 81.643 16.227 47.685 1.00 41.53 164 SER B O 1
ATOM 3068 N N . LYS B 1 165 ? 83.532 15.033 48.048 1.00 38.06 165 LYS B N 1
ATOM 3069 C CA . LYS B 1 165 ? 82.935 13.755 47.711 1.00 37.17 165 LYS B CA 1
ATOM 3070 C C . LYS B 1 165 ? 82.003 13.412 48.855 1.00 37.14 165 LYS B C 1
ATOM 3071 O O . LYS B 1 165 ? 80.984 12.756 48.665 1.00 39.06 165 LYS B O 1
ATOM 3077 N N . GLN B 1 166 ? 82.349 13.887 50.047 1.00 37.20 166 GLN B N 1
ATOM 3078 C CA . GLN B 1 166 ? 81.549 13.631 51.232 1.00 35.76 166 GLN B CA 1
ATOM 3079 C C . GLN B 1 166 ? 80.133 14.125 51.061 1.00 37.46 166 GLN B C 1
ATOM 3080 O O . GLN B 1 166 ? 79.172 13.419 51.377 1.00 38.00 166 GLN B O 1
ATOM 3086 N N . ARG B 1 167 ? 79.981 15.338 50.558 1.00 38.10 167 ARG B N 1
ATOM 3087 C CA . ARG B 1 167 ? 78.640 15.822 50.398 1.00 34.48 167 ARG B CA 1
ATOM 3088 C C . ARG B 1 167 ? 77.939 15.194 49.202 1.00 31.28 167 ARG B C 1
ATOM 3089 O O . ARG B 1 167 ? 76.737 14.966 49.243 1.00 27.64 167 ARG B O 1
ATOM 3097 N N . SER B 1 168 ? 78.710 14.788 48.198 1.00 31.28 168 SER B N 1
ATOM 3098 C CA . SER B 1 168 ? 78.153 14.140 47.016 1.00 27.48 168 SER B CA 1
ATOM 3099 C C . SER B 1 168 ? 77.587 12.792 47.485 1.00 31.10 168 SER B C 1
ATOM 3100 O O . SER B 1 168 ? 76.473 12.413 47.106 1.00 36.03 168 SER B O 1
ATOM 3103 N N . GLU B 1 169 ? 78.314 12.129 48.392 1.00 32.94 169 GLU B N 1
ATOM 3104 C CA . GLU B 1 169 ? 77.915 10.844 48.986 1.00 30.53 169 GLU B CA 1
ATOM 3105 C C . GLU B 1 169 ? 76.654 11.029 49.840 1.00 29.63 169 GLU B C 1
ATOM 3106 O O . GLU B 1 169 ? 75.715 10.239 49.782 1.00 33.95 169 GLU B O 1
ATOM 3112 N N . ARG B 1 170 ? 76.638 12.081 50.639 1.00 29.71 170 ARG B N 1
ATOM 3113 C CA . ARG B 1 170 ? 75.498 12.380 51.478 1.00 28.22 170 ARG B CA 1
ATOM 3114 C C . ARG B 1 170 ? 74.217 12.549 50.646 1.00 27.65 170 ARG B C 1
ATOM 3115 O O . ARG B 1 170 ? 73.185 11.972 50.984 1.00 29.66 170 ARG B O 1
ATOM 3123 N N . CYS B 1 171 ? 74.276 13.319 49.560 1.00 28.04 171 CYS B N 1
ATOM 3124 C CA . CYS B 1 171 ? 73.082 13.520 48.728 1.00 30.71 171 CYS B CA 1
ATOM 3125 C C . CYS B 1 171 ? 72.631 12.203 48.078 1.00 28.04 171 CYS B C 1
ATOM 3126 O O . CYS B 1 171 ? 71.442 11.952 47.918 1.00 29.21 171 CYS B O 1
ATOM 3129 N N . GLY B 1 172 ? 73.581 11.325 47.788 1.00 31.56 172 GLY B N 1
ATOM 3130 C CA . GLY B 1 172 ? 73.240 10.033 47.222 1.00 26.64 172 GLY B CA 1
ATOM 3131 C C . GLY B 1 172 ? 72.450 9.240 48.248 1.00 28.70 172 GLY B C 1
ATOM 3132 O O . GLY B 1 172 ? 71.393 8.682 47.937 1.00 29.03 172 GLY B O 1
ATOM 3133 N N . ARG B 1 173 ? 72.943 9.214 49.489 1.00 29.13 173 ARG B N 1
ATOM 3134 C CA . ARG B 1 173 ? 72.271 8.493 50.578 1.00 27.62 173 ARG B CA 1
ATOM 3135 C C . ARG B 1 173 ? 70.901 9.111 50.881 1.00 28.35 173 ARG B C 1
AT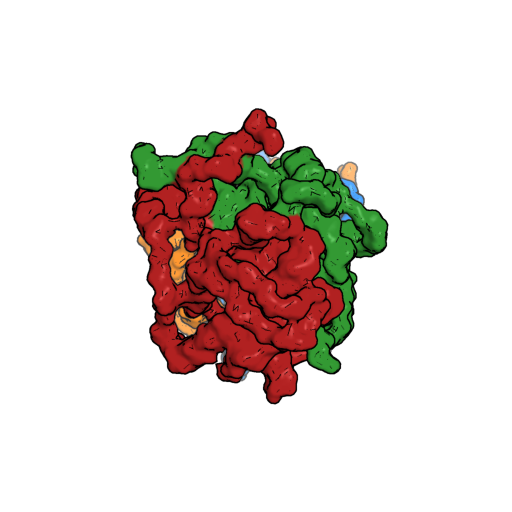OM 3136 O O . ARG B 1 173 ? 69.906 8.408 51.120 1.00 26.26 173 ARG B O 1
ATOM 3144 N N . LEU B 1 174 ? 70.844 10.431 50.808 1.00 27.57 174 LEU B N 1
ATOM 3145 C CA . LEU B 1 174 ? 69.608 11.145 51.052 1.00 28.60 174 LEU B CA 1
ATOM 3146 C C . LEU B 1 174 ? 68.558 10.725 50.034 1.00 28.93 174 LEU B C 1
ATOM 3147 O O . LEU B 1 174 ? 67.370 10.614 50.363 1.00 30.13 174 LEU B O 1
ATOM 3152 N N . THR B 1 175 ? 69.005 10.466 48.803 1.00 27.69 175 THR B N 1
ATOM 3153 C CA . THR B 1 175 ? 68.112 10.045 47.713 1.00 24.78 175 THR B CA 1
ATOM 3154 C C . THR B 1 175 ? 67.483 8.700 48.093 1.00 25.01 175 THR B C 1
ATOM 3155 O O . THR B 1 175 ? 66.272 8.490 47.943 1.00 21.77 175 THR B O 1
ATOM 3159 N N . ALA B 1 176 ? 68.313 7.819 48.648 1.00 25.79 176 ALA B N 1
ATOM 3160 C CA . ALA B 1 176 ? 67.880 6.501 49.100 1.00 24.07 176 ALA B CA 1
ATOM 3161 C C . ALA B 1 176 ? 66.818 6.625 50.208 1.00 25.76 176 ALA B C 1
ATOM 3162 O O . ALA B 1 176 ? 65.746 5.998 50.135 1.00 26.01 176 ALA B O 1
ATOM 3164 N N . ASP B 1 177 ? 67.091 7.467 51.205 1.00 27.69 177 ASP B N 1
ATOM 3165 C CA . ASP B 1 177 ? 66.147 7.666 52.302 1.00 27.05 177 ASP B CA 1
ATOM 3166 C C . ASP B 1 177 ? 64.822 8.176 51.796 1.00 27.12 177 ASP B C 1
ATOM 3167 O O . ASP B 1 177 ? 63.771 7.640 52.153 1.00 28.67 177 ASP B O 1
ATOM 3172 N N . ALA B 1 178 ? 64.878 9.193 50.938 1.00 29.34 178 ALA B N 1
ATOM 3173 C CA . ALA B 1 178 ? 63.672 9.778 50.354 1.00 27.71 178 ALA B CA 1
ATOM 3174 C C . ALA B 1 178 ? 62.873 8.726 49.578 1.00 29.68 178 ALA B C 1
ATOM 3175 O O . ALA B 1 178 ? 61.655 8.619 49.754 1.00 29.59 178 ALA B O 1
ATOM 3177 N N . ALA B 1 179 ? 63.553 7.949 48.726 1.00 29.72 179 ALA B N 1
ATOM 3178 C CA . ALA B 1 179 ? 62.897 6.908 47.936 1.00 25.98 179 ALA B CA 1
ATOM 3179 C C . ALA B 1 179 ? 62.227 5.911 48.873 1.00 29.05 179 ALA B C 1
ATOM 3180 O O . ALA B 1 179 ? 61.067 5.549 48.690 1.00 28.27 179 ALA B O 1
ATOM 3182 N N . PHE B 1 180 ? 62.953 5.531 49.923 1.00 33.45 180 PHE B N 1
ATOM 3183 C CA . PHE B 1 180 ? 62.469 4.581 50.931 1.00 30.50 180 PHE B CA 1
ATOM 3184 C C . PHE B 1 180 ? 61.156 5.053 51.530 1.00 30.44 180 PHE B C 1
ATOM 3185 O O . PHE B 1 180 ? 60.157 4.326 51.504 1.00 32.71 180 PHE B O 1
ATOM 3193 N N . LYS B 1 181 ? 61.157 6.285 52.038 1.00 27.77 181 LYS B N 1
ATOM 3194 C CA . LYS B 1 181 ? 59.965 6.859 52.649 1.00 23.65 181 LYS B CA 1
ATOM 3195 C C . LYS B 1 181 ? 58.805 6.994 51.679 1.00 24.03 181 LYS B C 1
ATOM 3196 O O . LYS B 1 181 ? 57.650 6.743 52.046 1.00 30.43 181 LYS B O 1
ATOM 3202 N N . ALA B 1 182 ? 59.099 7.395 50.444 1.00 25.01 182 ALA B N 1
ATOM 3203 C CA . ALA B 1 182 ? 58.051 7.583 49.447 1.00 23.38 182 ALA B CA 1
ATOM 3204 C C . ALA B 1 182 ? 57.393 6.256 49.095 1.00 25.67 182 ALA B C 1
ATOM 3205 O O . ALA B 1 182 ? 56.202 6.192 48.817 1.00 27.69 182 ALA B O 1
ATOM 3207 N N . ALA B 1 183 ? 58.175 5.188 49.094 1.00 29.14 183 ALA B N 1
ATOM 3208 C CA . ALA B 1 183 ? 57.631 3.871 48.799 1.00 26.69 183 ALA B CA 1
ATOM 3209 C C . ALA B 1 183 ? 56.690 3.470 49.926 1.00 28.17 183 ALA B C 1
ATOM 3210 O O . ALA B 1 183 ? 55.580 2.993 49.670 1.00 31.86 183 ALA B O 1
ATOM 3212 N N . GLU B 1 184 ? 57.100 3.715 51.170 1.00 28.98 184 GLU B N 1
ATOM 3213 C CA . GLU B 1 184 ? 56.258 3.380 52.312 1.00 25.95 184 GLU B CA 1
ATOM 3214 C C . GLU B 1 184 ? 54.957 4.113 52.175 1.00 27.49 184 GLU B C 1
ATOM 3215 O O . GLU B 1 184 ? 53.898 3.533 52.369 1.00 32.33 184 GLU B O 1
ATOM 3221 N N . ILE B 1 185 ? 55.035 5.380 51.794 1.00 27.00 185 ILE B N 1
ATOM 3222 C CA . ILE B 1 185 ? 53.841 6.212 51.645 1.00 26.38 185 ILE B CA 1
ATOM 3223 C C . ILE B 1 185 ? 52.923 5.692 50.576 1.00 27.99 185 ILE B C 1
ATOM 3224 O O . ILE B 1 185 ? 51.703 5.630 50.760 1.00 29.76 185 ILE B O 1
ATOM 3229 N N . ILE B 1 186 ? 53.518 5.328 49.448 1.00 32.28 186 ILE B N 1
ATOM 3230 C CA . ILE B 1 186 ? 52.784 4.791 48.309 1.00 29.60 186 ILE B CA 1
ATOM 3231 C C . ILE B 1 186 ? 52.077 3.495 48.723 1.00 28.59 186 ILE B C 1
ATOM 3232 O O . ILE B 1 186 ? 50.873 3.347 48.522 1.00 27.01 186 ILE B O 1
ATOM 3237 N N . ASN B 1 187 ? 52.812 2.601 49.375 1.00 27.71 187 ASN B N 1
ATOM 3238 C CA . ASN B 1 187 ? 52.245 1.344 49.841 1.00 28.94 187 ASN B CA 1
ATOM 3239 C C . ASN B 1 187 ? 51.052 1.580 50.780 1.00 32.91 187 ASN B C 1
ATOM 3240 O O . ASN B 1 187 ? 49.963 1.032 50.571 1.00 33.64 187 ASN B O 1
ATOM 3245 N N . THR B 1 188 ? 51.270 2.388 51.816 1.00 34.25 188 THR B N 1
ATOM 3246 C CA . THR B 1 188 ? 50.239 2.723 52.781 1.00 31.23 188 THR B CA 1
ATOM 3247 C C . THR B 1 188 ? 49.043 3.338 52.047 1.00 33.89 188 THR B C 1
ATOM 3248 O O . THR B 1 188 ? 47.886 3.009 52.349 1.00 36.78 188 THR B O 1
ATOM 3252 N N . LYS B 1 189 ? 49.309 4.226 51.086 1.00 32.13 189 LYS B N 1
ATOM 3253 C CA . LYS B 1 189 ? 48.229 4.856 50.309 1.00 32.20 189 LYS B CA 1
ATOM 3254 C C . LYS B 1 189 ? 47.437 3.797 49.511 1.00 35.48 189 LYS B C 1
ATOM 3255 O O . LYS B 1 189 ? 46.220 3.915 49.321 1.00 35.86 189 LYS B O 1
ATOM 3261 N N . ILE B 1 190 ? 48.130 2.772 49.017 1.00 38.14 190 ILE B N 1
ATOM 3262 C CA . ILE B 1 190 ? 47.463 1.712 48.266 1.00 37.35 190 ILE B CA 1
ATOM 3263 C C . ILE B 1 190 ? 46.495 0.972 49.195 1.00 40.09 190 ILE B C 1
ATOM 3264 O O . ILE B 1 190 ? 45.321 0.789 48.854 1.00 39.85 190 ILE B O 1
ATOM 3269 N N . ASP B 1 191 ? 46.975 0.598 50.383 1.00 40.45 191 ASP B N 1
ATOM 3270 C CA . ASP B 1 191 ? 46.149 -0.100 51.363 1.00 37.76 191 ASP B CA 1
ATOM 3271 C C . ASP B 1 191 ? 44.983 0.760 51.869 1.00 41.33 191 ASP B C 1
ATOM 3272 O O . ASP B 1 191 ? 43.830 0.340 51.819 1.00 44.00 191 ASP B O 1
ATOM 3277 N N . GLN B 1 192 ? 45.274 1.976 52.315 1.00 42.25 192 GLN B N 1
ATOM 3278 C CA . GLN B 1 192 ? 44.250 2.868 52.854 1.00 41.25 192 GLN B CA 1
ATOM 3279 C C . GLN B 1 192 ? 43.278 3.611 51.930 1.00 41.00 192 GLN B C 1
ATOM 3280 O O . GLN B 1 192 ? 42.248 4.100 52.390 1.00 41.69 192 GLN B O 1
ATOM 3286 N N . GLY B 1 193 ? 43.596 3.719 50.649 1.00 43.51 193 GLY B N 1
ATOM 3287 C CA . GLY B 1 193 ? 42.710 4.417 49.723 1.00 43.99 193 GLY B CA 1
ATOM 3288 C C . GLY B 1 193 ? 42.401 5.852 50.118 1.00 45.55 193 GLY B C 1
ATOM 3289 O O . GLY B 1 193 ? 43.294 6.624 50.493 1.00 46.41 193 GLY B O 1
ATOM 3290 N N . LYS B 1 194 ? 41.131 6.220 50.039 1.00 47.33 194 LYS B N 1
ATOM 3291 C CA . LYS B 1 194 ? 40.710 7.567 50.404 1.00 49.56 194 LYS B CA 1
ATOM 3292 C C . LYS B 1 194 ? 40.753 7.897 51.897 1.00 49.97 194 LYS B C 1
ATOM 3293 O O . LYS B 1 194 ? 40.411 8.998 52.290 1.00 55.04 194 LYS B O 1
ATOM 3299 N N . ASP B 1 195 ? 41.189 6.959 52.721 1.00 49.72 195 ASP B N 1
ATOM 3300 C CA . ASP B 1 195 ? 41.267 7.190 54.160 1.00 49.43 195 ASP B CA 1
ATOM 3301 C C . ASP B 1 195 ? 42.687 7.528 54.603 1.00 48.27 195 ASP B C 1
ATOM 3302 O O . ASP B 1 195 ? 42.978 7.604 55.802 1.00 48.30 195 ASP B O 1
ATOM 3307 N N . PHE B 1 196 ? 43.598 7.663 53.641 1.00 44.98 196 PHE B N 1
ATOM 3308 C CA . PHE B 1 196 ? 44.987 7.991 53.958 1.00 37.98 196 PHE B CA 1
ATOM 3309 C C . PHE B 1 196 ? 45.099 9.321 54.719 1.00 36.82 196 PHE B C 1
ATOM 3310 O O . PHE B 1 196 ? 44.490 10.323 54.354 1.00 36.25 196 PHE B O 1
ATOM 3318 N N . LYS B 1 197 ? 45.891 9.313 55.774 1.00 37.99 197 LYS B N 1
ATOM 3319 C CA . LYS B 1 197 ? 46.122 10.495 56.602 1.00 39.12 197 LYS B CA 1
ATOM 3320 C C . LYS B 1 197 ? 47.629 10.470 56.900 1.00 38.12 197 LYS B C 1
ATOM 3321 O O . LYS B 1 197 ? 48.229 9.392 57.054 1.00 36.95 197 LYS B O 1
ATOM 3327 N N . SER B 1 198 ? 48.262 11.632 56.917 1.00 37.39 198 SER B N 1
ATOM 3328 C CA . SER B 1 198 ? 49.683 11.653 57.203 1.00 41.91 198 SER B CA 1
ATOM 3329 C C . SER B 1 198 ? 49.994 11.457 58.688 1.00 43.55 198 SER B C 1
ATOM 3330 O O . SER B 1 198 ? 49.258 11.915 59.566 1.00 44.69 198 SER B O 1
ATOM 3333 N N . THR B 1 199 ? 51.093 10.769 58.960 1.00 41.13 199 THR B N 1
ATOM 3334 C CA . THR B 1 199 ? 51.500 10.520 60.318 1.00 40.41 199 THR B CA 1
ATOM 3335 C C . THR B 1 199 ? 52.128 11.791 60.896 1.00 41.48 199 THR B C 1
ATOM 3336 O O . THR B 1 199 ? 52.155 11.994 62.100 1.00 45.90 199 THR B O 1
ATOM 3340 N N . PHE B 1 200 ? 52.652 12.645 60.030 1.00 42.90 200 PHE B N 1
ATOM 3341 C CA . PHE B 1 200 ? 53.252 13.893 60.478 1.00 39.04 200 PHE B CA 1
ATOM 3342 C C . PHE B 1 200 ? 52.233 15.027 60.453 1.00 37.41 200 PHE B C 1
ATOM 3343 O O . PHE B 1 200 ? 51.645 15.334 59.414 1.00 31.81 200 PHE B O 1
ATOM 3351 N N . PRO B 1 201 ? 52.008 15.655 61.614 1.00 38.61 201 PRO B N 1
ATOM 3352 C CA . PRO B 1 201 ? 51.057 16.758 61.764 1.00 39.11 201 PRO B CA 1
ATOM 3353 C C . PRO B 1 201 ? 51.631 18.072 61.241 1.00 38.35 201 PRO B C 1
ATOM 3354 O O . PRO B 1 201 ? 52.842 18.174 60.995 1.00 32.72 201 PRO B O 1
ATOM 3358 N N . MET B 1 202 ? 50.764 19.076 61.100 1.00 35.62 202 MET B N 1
ATOM 3359 C CA . MET B 1 202 ? 51.222 20.372 60.660 1.00 32.31 202 MET B CA 1
ATOM 3360 C C . MET B 1 202 ? 52.213 20.917 61.677 1.00 35.99 202 MET B C 1
ATOM 3361 O O . MET B 1 202 ? 51.976 20.903 62.889 1.00 40.13 202 MET B O 1
ATOM 3366 N N . GLN B 1 203 ? 53.319 21.409 61.160 1.00 36.09 203 GLN B N 1
ATOM 3367 C CA . GLN B 1 203 ? 54.401 21.967 61.961 1.00 38.41 203 GLN B CA 1
ATOM 3368 C C . GLN B 1 203 ? 53.889 23.114 62.836 1.00 36.49 203 GLN B C 1
ATOM 3369 O O . GLN B 1 203 ? 52.949 23.812 62.457 1.00 38.18 203 GLN B O 1
ATOM 3375 N N . ALA B 1 204 ? 54.509 23.311 63.994 1.00 34.57 204 ALA B N 1
ATOM 3376 C CA . ALA B 1 204 ? 54.080 24.349 64.933 1.00 36.39 204 ALA B CA 1
ATOM 3377 C C . ALA B 1 204 ? 54.047 25.786 64.399 1.00 36.05 204 ALA B C 1
ATOM 3378 O O . ALA B 1 204 ? 53.003 26.454 64.446 1.00 36.02 204 ALA B O 1
ATOM 3380 N N . SER B 1 205 ? 55.169 26.257 63.869 1.00 34.16 205 SER B N 1
ATOM 3381 C CA . SER B 1 205 ? 55.230 27.616 63.355 1.00 34.19 205 SER B CA 1
ATOM 3382 C C . SER B 1 205 ? 54.241 27.877 62.219 1.00 31.06 205 SER B C 1
ATOM 3383 O O . SER B 1 205 ? 53.649 28.949 62.144 1.00 32.72 205 SER B O 1
ATOM 3386 N N . VAL B 1 206 ? 54.020 26.873 61.376 1.00 29.84 206 VAL B N 1
ATOM 3387 C CA . VAL B 1 206 ? 53.114 26.999 60.236 1.00 25.65 206 VAL B CA 1
ATOM 3388 C C . VAL B 1 206 ? 51.688 27.232 60.682 1.00 27.85 206 VAL B C 1
ATOM 3389 O O . VAL B 1 206 ? 51.013 28.111 60.138 1.00 27.93 206 VAL B O 1
ATOM 3393 N N . SER B 1 207 ? 51.217 26.487 61.682 1.00 32.54 207 SER B N 1
ATOM 3394 C CA . SER B 1 207 ? 49.847 26.723 62.118 1.00 39.01 207 SER B CA 1
ATOM 3395 C C . SER B 1 207 ? 49.764 27.951 63.024 1.00 35.32 207 SER B C 1
ATOM 3396 O O . SER B 1 207 ? 48.797 28.703 62.920 1.00 37.09 207 SER B O 1
ATOM 3399 N N . SER B 1 208 ? 50.799 28.212 63.828 1.00 30.64 208 SER B N 1
ATOM 3400 C CA . SER B 1 208 ? 50.763 29.386 64.685 1.00 33.16 208 SER B CA 1
ATOM 3401 C C . SER B 1 208 ? 50.861 30.670 63.835 1.00 33.67 208 SER B C 1
ATOM 3402 O O . SER B 1 208 ? 50.001 31.543 63.947 1.00 36.93 208 SER B O 1
ATOM 3405 N N . CYS B 1 209 ? 51.858 30.764 62.951 1.00 32.19 209 CYS B N 1
ATOM 3406 C CA . CYS B 1 209 ? 51.975 31.916 62.032 1.00 30.95 209 CYS B CA 1
ATOM 3407 C C . CYS B 1 209 ? 50.800 31.903 61.037 1.00 30.91 209 CYS B C 1
ATOM 3408 O O . CYS B 1 209 ? 50.276 32.959 60.648 1.00 32.74 209 CYS B O 1
ATOM 3411 N N . GLY B 1 210 ? 50.421 30.702 60.608 1.00 27.84 210 GLY B N 1
ATOM 3412 C CA . GLY B 1 210 ? 49.322 30.525 59.688 1.00 32.20 210 GLY B CA 1
ATOM 3413 C C . GLY B 1 210 ? 48.012 31.054 60.211 1.00 37.43 210 GLY B C 1
ATOM 3414 O O . GLY B 1 210 ? 47.173 31.455 59.412 1.00 41.57 210 GLY B O 1
ATOM 3415 N N . GLU B 1 211 ? 47.830 31.084 61.528 1.00 39.20 211 GLU B N 1
ATOM 3416 C CA . GLU B 1 211 ? 46.586 31.596 62.103 1.00 43.90 211 GLU B CA 1
ATOM 3417 C C . GLU B 1 211 ? 46.243 32.957 61.505 1.00 42.85 211 GLU B C 1
ATOM 3418 O O . GLU B 1 211 ? 45.083 33.289 61.309 1.00 42.63 211 GLU B O 1
ATOM 3424 N N . CYS B 1 212 ? 47.263 33.741 61.205 1.00 41.06 212 CYS B N 1
ATOM 3425 C CA . CYS B 1 212 ? 47.073 35.058 60.628 1.00 40.53 212 CYS B CA 1
ATOM 3426 C C . CYS B 1 212 ? 47.379 35.145 59.131 1.00 41.49 212 CYS B C 1
ATOM 3427 O O . CYS B 1 212 ? 46.631 35.748 58.355 1.00 38.09 212 CYS B O 1
ATOM 3430 N N . HIS B 1 213 ? 48.501 34.541 58.750 1.00 41.94 213 HIS B N 1
ATOM 3431 C CA . HIS B 1 213 ? 49.012 34.586 57.393 1.00 36.41 213 HIS B CA 1
ATOM 3432 C C . HIS B 1 213 ? 48.472 33.680 56.326 1.00 38.63 213 HIS B C 1
ATOM 3433 O O . HIS B 1 213 ? 48.630 33.971 55.141 1.00 39.73 213 HIS B O 1
ATOM 3440 N N . MET B 1 214 ? 47.870 32.572 56.730 1.00 37.53 214 MET B N 1
ATOM 3441 C CA . MET B 1 214 ? 47.312 31.639 55.766 1.00 38.85 214 MET B CA 1
ATOM 3442 C C . MET B 1 214 ? 45.892 31.283 56.133 1.00 38.25 214 MET B C 1
ATOM 3443 O O . MET B 1 214 ? 45.509 30.121 56.073 1.00 40.01 214 MET B O 1
ATOM 3448 N N . THR B 1 215 ? 45.114 32.283 56.519 1.00 41.77 215 THR B N 1
ATOM 3449 C CA . THR B 1 215 ? 43.723 32.075 56.911 1.00 42.52 215 THR B CA 1
ATOM 3450 C C . THR B 1 215 ? 42.846 33.110 56.202 1.00 42.22 215 THR B C 1
ATOM 3451 O O . THR B 1 215 ? 43.044 34.320 56.342 1.00 39.68 215 THR B O 1
ATOM 3455 N N . LYS B 1 216 ? 41.903 32.605 55.410 1.00 45.47 216 LYS B N 1
ATOM 3456 C CA . LYS B 1 216 ? 40.997 33.423 54.611 1.00 49.68 216 LYS B CA 1
ATOM 3457 C C . LYS B 1 216 ? 40.277 34.498 55.454 1.00 53.43 216 LYS B C 1
ATOM 3458 O O . LYS B 1 216 ? 39.875 34.228 56.591 1.00 57.63 216 LYS B O 1
ATOM 3464 N N . GLY B 1 217 ? 40.178 35.724 54.945 1.00 53.68 217 GLY B N 1
ATOM 3465 C CA . GLY B 1 217 ? 39.483 36.760 55.693 1.00 54.09 217 GLY B CA 1
ATOM 3466 C C . GLY B 1 217 ? 40.318 37.650 56.591 1.00 53.19 217 GLY B C 1
ATOM 3467 O O . GLY B 1 217 ? 39.909 38.768 56.906 1.00 56.39 217 GLY B O 1
ATOM 3468 N N . ASN B 1 218 ? 41.451 37.146 57.056 1.00 52.10 218 ASN B N 1
ATOM 3469 C CA . ASN B 1 218 ? 42.371 37.910 57.903 1.00 50.55 218 ASN B CA 1
ATOM 3470 C C . ASN B 1 218 ? 43.128 38.918 57.020 1.00 51.51 218 ASN B C 1
ATOM 3471 O O . ASN B 1 218 ? 43.581 38.567 55.926 1.00 51.14 218 ASN B O 1
ATOM 3476 N N . ASP B 1 219 ? 43.272 40.153 57.491 1.00 54.66 219 ASP B N 1
ATOM 3477 C CA . ASP B 1 219 ? 44.001 41.217 56.771 1.00 57.70 219 ASP B CA 1
ATOM 3478 C C . ASP B 1 219 ? 45.402 40.779 56.337 1.00 54.31 219 ASP B C 1
ATOM 3479 O O . ASP B 1 219 ? 45.913 41.178 55.283 1.00 55.85 219 ASP B O 1
ATOM 3484 N N . ALA B 1 220 ? 46.060 40.070 57.247 1.00 48.16 220 ALA B N 1
ATOM 3485 C CA . ALA B 1 220 ? 47.422 39.606 57.058 1.00 45.35 220 ALA B CA 1
ATOM 3486 C C . ALA B 1 220 ? 47.557 38.338 56.220 1.00 46.05 220 ALA B C 1
ATOM 3487 O O . ALA B 1 220 ? 48.659 37.781 56.130 1.00 44.18 220 ALA B O 1
ATOM 3489 N N . ASN B 1 221 ? 46.457 37.888 55.608 1.00 47.72 221 ASN B N 1
ATOM 3490 C CA . ASN B 1 221 ? 46.461 36.671 54.772 1.00 47.48 221 ASN B CA 1
ATOM 3491 C C . ASN B 1 221 ? 47.156 36.875 53.406 1.00 45.66 221 ASN B C 1
ATOM 3492 O O . ASN B 1 221 ? 46.518 36.910 52.341 1.00 45.01 221 ASN B O 1
ATOM 3497 N N . TRP B 1 222 ? 48.482 36.960 53.454 1.00 44.39 222 TRP B N 1
ATOM 3498 C CA . TRP B 1 222 ? 49.293 37.181 52.269 1.00 42.06 222 TRP B CA 1
ATOM 3499 C C . TRP B 1 222 ? 50.209 36.029 51.868 1.00 40.46 222 TRP B C 1
ATOM 3500 O O . TRP B 1 222 ? 50.596 35.943 50.706 1.00 40.18 222 TRP B O 1
ATOM 3511 N N . ALA B 1 223 ? 50.540 35.139 52.802 1.00 38.58 223 ALA B N 1
ATOM 3512 C CA . ALA B 1 223 ? 51.488 34.077 52.495 1.00 36.81 223 ALA B CA 1
ATOM 3513 C C . ALA B 1 223 ? 50.973 32.808 51.844 1.00 36.66 223 ALA B C 1
ATOM 3514 O O . ALA B 1 223 ? 49.797 32.457 51.970 1.00 39.06 223 ALA B O 1
ATOM 3516 N N . LYS B 1 224 ? 51.867 32.156 51.100 1.00 36.02 224 LYS B N 1
ATOM 3517 C CA . LYS B 1 224 ? 51.571 30.899 50.398 1.00 33.29 224 LYS B CA 1
ATOM 3518 C C . LYS B 1 224 ? 52.773 30.019 50.645 1.00 28.71 224 LYS B C 1
ATOM 3519 O O . LYS B 1 224 ? 53.903 30.444 50.446 1.00 28.45 224 LYS B O 1
ATOM 3525 N N . GLY B 1 225 ? 52.541 28.810 51.118 1.00 27.88 225 GLY B N 1
ATOM 3526 C CA . GLY B 1 225 ? 53.654 27.933 51.410 1.00 27.99 225 GLY B CA 1
ATOM 3527 C C . GLY B 1 225 ? 53.529 27.358 52.805 1.00 29.38 225 GLY B C 1
ATOM 3528 O O . GLY B 1 225 ? 53.164 28.059 53.751 1.00 32.39 225 GLY B O 1
ATOM 3529 N N . ILE B 1 226 ? 53.766 26.064 52.931 1.00 29.79 226 ILE B N 1
ATOM 3530 C CA . ILE B 1 226 ? 53.668 25.434 54.219 1.00 27.16 226 ILE B CA 1
ATOM 3531 C C . ILE B 1 226 ? 54.989 24.863 54.673 1.00 27.25 226 ILE B C 1
ATOM 3532 O O . ILE B 1 226 ? 55.034 23.810 55.311 1.00 28.94 226 ILE B O 1
ATOM 3537 N N . MET B 1 227 ? 56.066 25.536 54.274 1.00 24.10 227 MET B N 1
ATOM 3538 C CA . MET B 1 227 ? 57.415 25.183 54.692 1.00 22.99 227 MET B CA 1
ATOM 3539 C C . MET B 1 227 ? 57.548 25.718 56.116 1.00 24.28 227 MET B C 1
ATOM 3540 O O . MET B 1 227 ? 56.925 26.709 56.466 1.00 25.98 227 MET B O 1
ATOM 3545 N N . ASP B 1 228 ? 58.380 25.101 56.934 1.00 28.44 228 ASP B N 1
ATOM 3546 C CA . ASP B 1 228 ? 58.536 25.589 58.287 1.00 30.24 228 ASP B CA 1
ATOM 3547 C C . ASP B 1 228 ? 59.091 27.004 58.183 1.00 27.44 228 ASP B C 1
ATOM 3548 O O . ASP B 1 228 ? 60.073 27.224 57.493 1.00 27.16 228 ASP B O 1
ATOM 3553 N N . CYS B 1 229 ? 58.441 27.952 58.854 1.00 27.12 229 CYS B N 1
ATOM 3554 C CA . CYS B 1 229 ? 58.824 29.365 58.854 1.00 26.23 229 CYS B CA 1
ATOM 3555 C C . CYS B 1 229 ? 60.086 29.729 59.636 1.00 27.92 229 CYS B C 1
ATOM 3556 O O . CYS B 1 229 ? 60.720 30.760 59.386 1.00 29.10 229 CYS B O 1
ATOM 3559 N N . THR B 1 230 ? 60.472 28.863 60.554 1.00 28.04 230 THR B N 1
ATOM 3560 C CA . THR B 1 230 ? 61.597 29.103 61.436 1.00 24.71 230 THR B CA 1
ATOM 3561 C C . THR B 1 230 ? 62.965 29.436 60.880 1.00 26.66 230 THR B C 1
ATOM 3562 O O . THR B 1 230 ? 63.665 30.312 61.395 1.00 29.90 230 THR B O 1
ATOM 3566 N N . PRO B 1 231 ? 63.389 28.75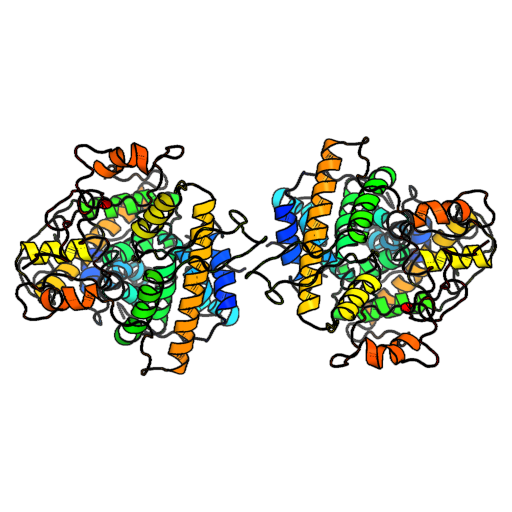4 59.823 1.00 27.76 231 PRO B N 1
ATOM 3567 C CA . PRO B 1 231 ? 64.726 29.118 59.354 1.00 29.05 231 PRO B CA 1
ATOM 3568 C C . PRO B 1 231 ? 64.853 30.519 58.786 1.00 27.81 231 PRO B C 1
ATOM 3569 O O . PRO B 1 231 ? 65.887 31.160 58.926 1.00 24.75 231 PRO B O 1
ATOM 3573 N N . CYS B 1 232 ? 63.783 31.018 58.196 1.00 23.97 232 CYS B N 1
ATOM 3574 C CA . CYS B 1 232 ? 63.871 32.313 57.573 1.00 27.36 232 CYS B CA 1
ATOM 3575 C C . CYS B 1 232 ? 63.273 33.490 58.322 1.00 31.89 232 CYS B C 1
ATOM 3576 O O . CYS B 1 232 ? 63.599 34.639 58.039 1.00 31.23 232 CYS B O 1
ATOM 3579 N N . HIS B 1 233 ? 62.400 33.225 59.277 1.00 32.62 233 HIS B N 1
ATOM 3580 C CA . HIS B 1 233 ? 61.776 34.323 59.978 1.00 30.83 233 HIS B CA 1
ATOM 3581 C C . HIS B 1 233 ? 62.083 34.312 61.466 1.00 29.68 233 HIS B C 1
ATOM 3582 O O . HIS B 1 233 ? 61.236 34.640 62.280 1.00 32.89 233 HIS B O 1
ATOM 3589 N N . SER B 1 234 ? 63.308 33.953 61.813 1.00 26.77 234 SER B N 1
ATOM 3590 C CA . SER B 1 234 ? 63.724 33.905 63.208 1.00 30.92 234 SER B CA 1
ATOM 3591 C C . SER B 1 234 ? 64.799 34.924 63.569 1.00 33.21 234 SER B C 1
ATOM 3592 O O . SER B 1 234 ? 65.241 34.973 64.704 1.00 37.06 234 SER B O 1
ATOM 3595 N N . GLY B 1 235 ? 65.242 35.716 62.605 1.00 33.05 235 GLY B N 1
ATOM 3596 C CA . GLY B 1 235 ? 66.258 36.700 62.886 1.00 30.60 235 GLY B CA 1
ATOM 3597 C C . GLY B 1 235 ? 67.539 36.078 63.403 1.00 35.41 235 GLY B C 1
ATOM 3598 O O . GLY B 1 235 ? 68.231 36.667 64.239 1.00 36.87 235 GLY B O 1
ATOM 3599 N N . THR B 1 236 ? 67.867 34.887 62.913 1.00 36.17 236 THR B N 1
ATOM 3600 C CA . THR B 1 236 ? 69.084 34.210 63.345 1.00 34.46 236 THR B CA 1
ATOM 3601 C C . THR B 1 236 ? 70.296 34.963 62.810 1.00 35.52 236 THR B C 1
ATOM 3602 O O . THR B 1 236 ? 70.161 35.924 62.045 1.00 35.50 236 THR B O 1
ATOM 3606 N N . ALA B 1 237 ? 71.485 34.519 63.202 1.00 33.55 237 ALA B N 1
ATOM 3607 C CA . ALA B 1 237 ? 72.707 35.146 62.728 1.00 33.30 237 ALA B CA 1
ATOM 3608 C C . ALA B 1 237 ? 72.763 35.062 61.193 1.00 38.25 237 ALA B C 1
ATOM 3609 O O . ALA B 1 237 ? 73.146 36.019 60.511 1.00 36.28 237 ALA B O 1
ATOM 3611 N N . ALA B 1 238 ? 72.314 33.928 60.660 1.00 37.38 238 ALA B N 1
ATOM 3612 C CA . ALA B 1 238 ? 72.318 33.692 59.224 1.00 34.45 238 ALA B CA 1
ATOM 3613 C C . ALA B 1 238 ? 71.518 34.702 58.392 1.00 32.57 238 ALA B C 1
ATOM 3614 O O . ALA B 1 238 ? 71.989 35.150 57.349 1.00 25.22 238 ALA B O 1
ATOM 3616 N N . THR B 1 239 ? 70.317 35.059 58.846 1.00 33.47 239 THR B N 1
ATOM 3617 C CA . THR B 1 239 ? 69.480 35.987 58.098 1.00 35.33 239 THR B CA 1
ATOM 3618 C C . THR B 1 239 ? 69.705 37.471 58.359 1.00 37.66 239 THR B C 1
ATOM 3619 O O . THR B 1 239 ? 68.961 38.321 57.867 1.00 38.19 239 THR B O 1
ATOM 3623 N N . GLN B 1 240 ? 70.724 37.783 59.147 1.00 41.72 240 GLN B N 1
ATOM 3624 C CA . GLN B 1 240 ? 71.071 39.172 59.409 1.00 42.80 240 GLN B CA 1
ATOM 3625 C C . GLN B 1 240 ? 71.780 39.656 58.144 1.00 43.31 240 GLN B C 1
ATOM 3626 O O . GLN B 1 240 ? 72.151 38.842 57.290 1.00 43.39 240 GLN B O 1
ATOM 3632 N N . ASN B 1 241 ? 71.998 40.960 58.025 1.00 43.05 241 ASN B N 1
ATOM 3633 C CA . ASN B 1 241 ? 72.636 41.491 56.824 1.00 43.08 241 ASN B CA 1
ATOM 3634 C C . ASN B 1 241 ? 74.087 41.033 56.639 1.00 42.68 241 ASN B C 1
ATOM 3635 O O . ASN B 1 241 ? 74.974 41.406 57.406 1.00 44.38 241 ASN B O 1
ATOM 3640 N N . LYS B 1 242 ? 74.306 40.189 55.636 1.00 41.72 242 LYS B N 1
ATOM 3641 C CA . LYS B 1 242 ? 75.635 39.665 55.312 1.00 40.47 242 LYS B CA 1
ATOM 3642 C C . LYS B 1 242 ? 76.327 40.507 54.233 1.00 40.88 242 LYS B C 1
ATOM 3643 O O . LYS B 1 242 ? 77.442 40.179 53.811 1.00 39.16 242 LYS B O 1
ATOM 3649 N N . PHE B 1 243 ? 75.654 41.571 53.780 1.00 43.58 243 PHE B N 1
ATOM 3650 C CA . PHE B 1 243 ? 76.180 42.476 52.744 1.00 45.01 243 PHE B CA 1
ATOM 3651 C C . PHE B 1 243 ? 77.031 43.634 53.302 1.00 47.21 243 PHE B C 1
ATOM 3652 O O . PHE B 1 243 ? 77.784 44.284 52.566 1.00 49.57 243 PHE B O 1
ATOM 3660 N N . VAL B 1 244 ? 76.908 43.883 54.602 1.00 46.98 244 VAL B N 1
ATOM 3661 C CA . VAL B 1 244 ? 77.619 44.967 55.262 1.00 49.21 244 VAL B CA 1
ATOM 3662 C C . VAL B 1 244 ? 78.326 44.401 56.496 1.00 50.16 244 VAL B C 1
ATOM 3663 O O . VAL B 1 244 ? 77.668 43.744 57.304 1.00 49.90 244 VAL B O 1
ATOM 3667 N N . ASN B 1 245 ? 79.629 44.675 56.661 1.00 52.25 245 ASN B N 1
ATOM 3668 C CA . ASN B 1 245 ? 80.413 44.181 57.810 1.00 54.72 245 ASN B CA 1
ATOM 3669 C C . ASN B 1 245 ? 80.377 42.663 57.982 1.00 54.64 245 ASN B C 1
ATOM 3670 O O . ASN B 1 245 ? 79.993 42.157 59.048 1.00 54.71 245 ASN B O 1
ATOM 3675 N N . HIS B 1 246 ? 80.736 41.945 56.916 1.00 53.20 246 HIS B N 1
ATOM 3676 C CA . HIS B 1 246 ? 80.756 40.488 56.943 1.00 48.25 246 HIS B CA 1
ATOM 3677 C C . HIS B 1 246 ? 81.865 40.033 56.027 1.00 47.54 246 HIS B C 1
ATOM 3678 O O . HIS B 1 246 ? 81.988 40.532 54.913 1.00 48.52 246 HIS B O 1
ATOM 3685 N N . PRO B 1 247 ? 82.716 39.106 56.493 1.00 48.20 247 PRO B N 1
ATOM 3686 C CA . PRO B 1 247 ? 82.657 38.505 57.838 1.00 49.57 247 PRO B CA 1
ATOM 3687 C C . PRO B 1 247 ? 83.313 39.326 58.982 1.00 51.36 247 PRO B C 1
ATOM 3688 O O . PRO B 1 247 ? 83.157 40.566 59.025 1.00 51.18 247 PRO B O 1
ATOM 3693 N N . GLY C 1 8 ? 100.130 -22.813 15.807 1.00 44.92 8 GLY C N 1
ATOM 3694 C CA . GLY C 1 8 ? 100.333 -24.299 15.976 1.00 47.73 8 GLY C CA 1
ATOM 3695 C C . GLY C 1 8 ? 99.422 -24.895 17.039 1.00 48.48 8 GLY C C 1
ATOM 3696 O O . GLY C 1 8 ? 98.753 -24.137 17.732 1.00 50.02 8 GLY C O 1
ATOM 3697 N N . ARG C 1 9 ? 99.340 -26.227 17.124 1.00 44.46 9 ARG C N 1
ATOM 3698 C CA . ARG C 1 9 ? 98.530 -26.901 18.141 1.00 39.98 9 ARG C CA 1
ATOM 3699 C C . ARG C 1 9 ? 99.128 -26.520 19.510 1.00 41.40 9 ARG C C 1
ATOM 3700 O O . ARG C 1 9 ? 100.351 -26.450 19.648 1.00 41.64 9 ARG C O 1
ATOM 3708 N N . PHE C 1 10 ? 98.262 -26.237 20.486 1.00 39.24 10 PHE C N 1
ATOM 3709 C CA . PHE C 1 10 ? 98.628 -25.830 21.857 1.00 38.20 10 PHE C CA 1
ATOM 3710 C C . PHE C 1 10 ? 98.976 -24.352 22.075 1.00 40.49 10 PHE C C 1
ATOM 3711 O O . PHE C 1 10 ? 99.015 -23.909 23.223 1.00 42.49 10 PHE C O 1
ATOM 3719 N N . ASP C 1 11 ? 99.277 -23.602 21.014 1.00 40.81 11 ASP C N 1
ATOM 3720 C CA . ASP C 1 11 ? 99.562 -22.172 21.168 1.00 40.16 11 ASP C CA 1
ATOM 3721 C C . ASP C 1 11 ? 98.219 -21.424 21.212 1.00 37.97 11 ASP C C 1
ATOM 3722 O O . ASP C 1 11 ? 97.176 -22.018 20.973 1.00 42.04 11 ASP C O 1
ATOM 3727 N N . GLN C 1 12 ? 98.227 -20.125 21.468 1.00 35.20 12 GLN C N 1
ATOM 3728 C CA . GLN C 1 12 ? 96.984 -19.378 21.571 1.00 31.90 12 GLN C CA 1
ATOM 3729 C C . GLN C 1 12 ? 97.139 -17.969 21.025 1.00 33.48 12 GLN C C 1
ATOM 3730 O O . GLN C 1 12 ? 98.253 -17.440 20.957 1.00 32.25 12 GLN C O 1
ATOM 3736 N N . VAL C 1 13 ? 96.018 -17.337 20.698 1.00 31.86 13 VAL C N 1
ATOM 3737 C CA . VAL C 1 13 ? 96.036 -15.974 20.199 1.00 32.49 13 VAL C CA 1
ATOM 3738 C C . VAL C 1 13 ? 96.682 -15.075 21.263 1.00 34.53 13 VAL C C 1
ATOM 3739 O O . VAL C 1 13 ? 96.208 -15.013 22.400 1.00 37.65 13 VAL C O 1
ATOM 3743 N N . GLY C 1 14 ? 97.806 -14.456 20.907 1.00 30.55 14 GLY C N 1
ATOM 3744 C CA . GLY C 1 14 ? 98.506 -13.569 21.817 1.00 31.68 14 GLY C CA 1
ATOM 3745 C C . GLY C 1 14 ? 99.673 -14.223 22.529 1.00 34.98 14 GLY C C 1
ATOM 3746 O O . GLY C 1 14 ? 100.460 -13.543 23.195 1.00 35.77 14 GLY C O 1
ATOM 3747 N N . GLY C 1 15 ? 99.828 -15.530 22.333 1.00 35.66 15 GLY C N 1
ATOM 3748 C CA . GLY C 1 15 ? 100.896 -16.253 22.992 1.00 35.98 15 GLY C CA 1
ATOM 3749 C C . GLY C 1 15 ? 100.505 -16.517 24.432 1.00 36.87 15 GLY C C 1
ATOM 3750 O O . GLY C 1 15 ? 99.648 -15.841 24.997 1.00 37.57 15 GLY C O 1
ATOM 3751 N N . ALA C 1 16 ? 101.085 -17.552 25.012 1.00 40.43 16 ALA C N 1
ATOM 3752 C CA . ALA C 1 16 ? 100.800 -17.901 26.393 1.00 38.53 16 ALA C CA 1
ATOM 3753 C C . ALA C 1 16 ? 101.209 -16.735 27.281 1.00 37.97 16 ALA C C 1
ATOM 3754 O O . ALA C 1 16 ? 102.278 -16.166 27.077 1.00 38.07 16 ALA C O 1
ATOM 3756 N N . PHE C 1 17 ? 100.339 -16.380 28.237 1.00 36.78 17 PHE C N 1
ATOM 3757 C CA . PHE C 1 17 ? 100.577 -15.296 29.192 1.00 34.21 17 PHE C CA 1
ATOM 3758 C C . PHE C 1 17 ? 100.908 -14.025 28.437 1.00 36.14 17 PHE C C 1
ATOM 3759 O O . PHE C 1 17 ? 101.774 -13.248 28.857 1.00 36.82 17 PHE C O 1
ATOM 3767 N N . GLY C 1 18 ? 100.206 -13.816 27.331 1.00 34.82 18 GLY C N 1
ATOM 3768 C CA . GLY C 1 18 ? 100.460 -12.653 26.509 1.00 35.38 18 GLY C CA 1
ATOM 3769 C C . GLY C 1 18 ? 99.580 -11.437 26.716 1.00 39.35 18 GLY C C 1
ATOM 3770 O O . GLY C 1 18 ? 99.637 -10.522 25.896 1.00 42.31 18 GLY C O 1
ATOM 3771 N N . TRP C 1 19 ? 98.738 -11.415 27.752 1.00 36.27 19 TRP C N 1
ATOM 3772 C CA . TRP C 1 19 ? 97.900 -10.251 27.976 1.00 31.40 19 TRP C CA 1
ATOM 3773 C C . TRP C 1 19 ? 98.699 -9.166 28.705 1.00 32.31 19 TRP C C 1
ATOM 3774 O O . TRP C 1 19 ? 99.711 -9.434 29.350 1.00 29.63 19 TRP C O 1
ATOM 3785 N N . LYS C 1 20 ? 98.289 -7.925 28.507 1.00 35.89 20 LYS C N 1
ATOM 3786 C CA . LYS C 1 20 ? 98.948 -6.793 29.119 1.00 38.79 20 LYS C CA 1
ATOM 3787 C C . LYS C 1 20 ? 98.185 -6.529 30.418 1.00 37.97 20 LYS C C 1
ATOM 3788 O O . LYS C 1 20 ? 96.970 -6.323 30.385 1.00 37.80 20 LYS C O 1
ATOM 3794 N N . PRO C 1 21 ? 98.850 -6.645 31.579 1.00 35.36 21 PRO C N 1
ATOM 3795 C CA . PRO C 1 21 ? 98.114 -6.387 32.823 1.00 34.66 21 PRO C CA 1
ATOM 3796 C C . PRO C 1 21 ? 97.969 -4.884 33.063 1.00 37.20 21 PRO C C 1
ATOM 3797 O O . PRO C 1 21 ? 98.803 -4.091 32.614 1.00 39.27 21 PRO C O 1
ATOM 3801 N N . HIS C 1 22 ? 96.888 -4.496 33.733 1.00 39.16 22 HIS C N 1
ATOM 3802 C CA . HIS C 1 22 ? 96.613 -3.098 34.045 1.00 36.96 22 HIS C CA 1
ATOM 3803 C C . HIS C 1 22 ? 96.337 -3.023 35.517 1.00 36.58 22 HIS C C 1
ATOM 3804 O O . HIS C 1 22 ? 95.587 -3.839 36.041 1.00 36.17 22 HIS C O 1
ATOM 3811 N N . LYS C 1 23 ? 96.895 -2.028 36.181 1.00 37.00 23 LYS C N 1
ATOM 3812 C CA . LYS C 1 23 ? 96.610 -1.866 37.581 1.00 33.79 23 LYS C CA 1
ATOM 3813 C C . LYS C 1 23 ? 95.100 -1.625 37.731 1.00 34.32 23 LYS C C 1
ATOM 3814 O O . LYS C 1 23 ? 94.460 -1.055 36.843 1.00 32.07 23 LYS C O 1
ATOM 3820 N N . LEU C 1 24 ? 94.541 -2.056 38.855 1.00 35.33 24 LEU C N 1
ATOM 3821 C CA . LEU C 1 24 ? 93.121 -1.903 39.110 1.00 33.81 24 LEU C CA 1
ATOM 3822 C C . LEU C 1 24 ? 92.911 -1.252 40.464 1.00 34.91 24 LEU C C 1
ATOM 3823 O O . LEU C 1 24 ? 93.852 -1.120 41.246 1.00 36.01 24 LEU C O 1
ATOM 3828 N N . ASP C 1 25 ? 91.682 -0.846 40.750 1.00 32.73 25 ASP C N 1
ATOM 3829 C CA . ASP C 1 25 ? 91.378 -0.270 42.048 1.00 36.11 25 ASP C CA 1
ATOM 3830 C C . ASP C 1 25 ? 90.727 -1.386 42.869 1.00 36.69 25 ASP C C 1
ATOM 3831 O O . ASP C 1 25 ? 89.591 -1.812 42.589 1.00 34.98 25 ASP C O 1
ATOM 3836 N N . PRO C 1 26 ? 91.436 -1.881 43.896 1.00 32.80 26 PRO C N 1
ATOM 3837 C CA . PRO C 1 26 ? 90.925 -2.954 44.757 1.00 31.19 26 PRO C CA 1
ATOM 3838 C C . PRO C 1 26 ? 89.480 -2.758 45.232 1.00 34.57 26 PRO C C 1
ATOM 3839 O O . PRO C 1 26 ? 88.658 -3.686 45.161 1.00 35.10 26 PRO C O 1
ATOM 3843 N N . LYS C 1 27 ? 89.157 -1.549 45.687 1.00 37.32 27 LYS C N 1
ATOM 3844 C CA . LYS C 1 27 ? 87.816 -1.267 46.179 1.00 36.93 27 LYS C CA 1
ATOM 3845 C C . LYS C 1 27 ? 86.777 -1.420 45.077 1.00 37.63 27 LYS C C 1
ATOM 3846 O O . LYS C 1 27 ? 85.660 -1.883 45.330 1.00 38.57 27 LYS C O 1
ATOM 3852 N N . GLU C 1 28 ? 87.159 -1.090 43.846 1.00 37.03 28 GLU C N 1
ATOM 3853 C CA . GLU C 1 28 ? 86.243 -1.200 42.707 1.00 35.88 28 GLU C CA 1
ATOM 3854 C C . GLU C 1 28 ? 85.960 -2.693 42.444 1.00 34.21 28 GLU C C 1
ATOM 3855 O O . GLU C 1 28 ? 84.794 -3.123 42.343 1.00 29.88 28 GLU C O 1
ATOM 3861 N N . CYS C 1 29 ? 87.035 -3.482 42.383 1.00 33.34 29 CYS C N 1
ATOM 3862 C CA . CYS C 1 29 ? 86.939 -4.922 42.168 1.00 31.69 29 CYS C CA 1
ATOM 3863 C C . CYS C 1 29 ? 86.049 -5.561 43.222 1.00 33.71 29 CYS C C 1
ATOM 3864 O O . CYS C 1 29 ? 85.165 -6.353 42.899 1.00 34.59 29 CYS C O 1
ATOM 3867 N N . ALA C 1 30 ? 86.261 -5.190 44.482 1.00 29.95 30 ALA C N 1
ATOM 3868 C CA . ALA C 1 30 ? 85.465 -5.745 45.564 1.00 27.86 30 ALA C CA 1
ATOM 3869 C C . ALA C 1 30 ? 83.983 -5.517 45.329 1.00 28.20 30 ALA C C 1
ATOM 3870 O O . ALA C 1 30 ? 83.200 -6.457 45.343 1.00 28.82 30 ALA C O 1
ATOM 3872 N N . GLN C 1 31 ? 83.601 -4.273 45.061 1.00 35.77 31 GLN C N 1
ATOM 3873 C CA . GLN C 1 31 ? 82.194 -3.944 44.823 1.00 33.80 31 GLN C CA 1
ATOM 3874 C C . GLN C 1 31 ? 81.644 -4.752 43.663 1.00 29.93 31 GLN C C 1
ATOM 3875 O O . GLN C 1 31 ? 80.652 -5.436 43.805 1.00 31.16 31 GLN C O 1
ATOM 3881 N N . VAL C 1 32 ? 82.323 -4.673 42.524 1.00 31.33 32 VAL C N 1
ATOM 3882 C CA . VAL C 1 32 ? 81.930 -5.387 41.305 1.00 31.72 32 VAL C CA 1
ATOM 3883 C C . VAL C 1 32 ? 81.834 -6.912 41.537 1.00 32.38 32 VAL C C 1
ATOM 3884 O O . VAL C 1 32 ? 80.865 -7.547 41.132 1.00 30.22 32 VAL C O 1
ATOM 3888 N N . ALA C 1 33 ? 82.828 -7.483 42.222 1.00 33.12 33 ALA C N 1
ATOM 3889 C CA . ALA C 1 33 ? 82.861 -8.918 42.506 1.00 27.98 33 ALA C CA 1
ATOM 3890 C C . ALA C 1 33 ? 81.611 -9.264 43.276 1.00 27.50 33 ALA C C 1
ATOM 3891 O O . ALA C 1 33 ? 80.936 -10.249 42.969 1.00 28.51 33 ALA C O 1
ATOM 3893 N N . TYR C 1 34 ? 81.267 -8.402 44.233 1.00 27.77 34 TYR C N 1
ATOM 3894 C CA . TYR C 1 34 ? 80.089 -8.615 45.047 1.00 26.41 34 TYR C CA 1
ATOM 3895 C C . TYR C 1 34 ? 78.833 -8.606 44.200 1.00 29.26 34 TYR C C 1
ATOM 3896 O O . TYR C 1 34 ? 77.958 -9.437 44.405 1.00 32.29 34 TYR C O 1
ATOM 3905 N N . ASP C 1 35 ? 78.742 -7.698 43.232 1.00 31.14 35 ASP C N 1
ATOM 3906 C CA . ASP C 1 35 ? 77.566 -7.644 42.366 1.00 31.55 35 ASP C CA 1
ATOM 3907 C C . ASP C 1 35 ? 77.531 -8.832 41.416 1.00 33.47 35 ASP C C 1
ATOM 3908 O O . ASP C 1 35 ? 76.477 -9.413 41.176 1.00 33.90 35 ASP C O 1
ATOM 3913 N N . GLY C 1 36 ? 78.699 -9.148 40.848 1.00 36.74 36 GLY C N 1
ATOM 3914 C CA . GLY C 1 36 ? 78.858 -10.254 39.915 1.00 33.16 36 GLY C CA 1
ATOM 3915 C C . GLY C 1 36 ? 78.403 -11.537 40.555 1.00 35.96 36 GLY C C 1
ATOM 3916 O O . GLY C 1 36 ? 77.773 -12.362 39.902 1.00 37.07 36 GLY C O 1
ATOM 3917 N N . TYR C 1 37 ? 78.693 -11.681 41.849 1.00 34.12 37 TYR C N 1
ATOM 3918 C CA . TYR C 1 37 ? 78.288 -12.841 42.623 1.00 29.44 37 TYR C CA 1
ATOM 3919 C C . TYR C 1 37 ? 76.792 -13.154 42.449 1.00 31.48 37 TYR C C 1
ATOM 3920 O O . TYR C 1 37 ? 76.404 -14.305 42.252 1.00 34.49 37 TYR C O 1
ATOM 3929 N N . TRP C 1 38 ? 75.955 -12.126 42.562 1.00 31.48 38 TRP C N 1
ATOM 3930 C CA . TRP C 1 38 ? 74.501 -12.273 42.442 1.00 28.58 38 TRP C CA 1
ATOM 3931 C C . TRP C 1 38 ? 73.984 -12.397 41.018 1.00 29.96 38 TRP C C 1
ATOM 3932 O O . TRP C 1 38 ? 72.949 -13.020 40.795 1.00 32.33 38 TRP C O 1
ATOM 3943 N N . TYR C 1 39 ? 74.705 -11.811 40.063 1.00 32.85 39 TYR C N 1
ATOM 3944 C CA . TYR C 1 39 ? 74.312 -11.800 38.656 1.00 31.55 39 TYR C CA 1
ATOM 3945 C C . TYR C 1 39 ? 73.958 -13.169 38.078 1.00 34.96 39 TYR C C 1
ATOM 3946 O O . TYR C 1 39 ? 74.838 -13.995 37.869 1.00 37.28 39 TYR C O 1
ATOM 3955 N N . LYS C 1 40 ? 72.663 -13.393 37.841 1.00 35.59 40 LYS C N 1
ATOM 3956 C CA . LYS C 1 40 ? 72.119 -14.647 37.296 1.00 33.84 40 LYS C CA 1
ATOM 3957 C C . LYS C 1 40 ? 72.420 -15.859 38.196 1.00 33.87 40 LYS C C 1
ATOM 3958 O O . LYS C 1 40 ? 72.252 -17.029 37.812 1.00 30.17 40 LYS C O 1
ATOM 3964 N N . GLY C 1 41 ? 72.841 -15.555 39.414 1.00 34.97 41 GLY C N 1
ATOM 3965 C CA . GLY C 1 41 ? 73.175 -16.591 40.356 1.00 34.31 41 GLY C CA 1
ATOM 3966 C C . GLY C 1 41 ? 74.475 -17.263 39.961 1.00 35.67 41 GLY C C 1
ATOM 3967 O O . GLY C 1 41 ? 74.729 -18.378 40.423 1.00 35.21 41 GLY C O 1
ATOM 3968 N N . PHE C 1 42 ? 75.315 -16.578 39.180 1.00 33.03 42 PHE C N 1
ATOM 3969 C CA . PHE C 1 42 ? 76.584 -17.137 38.728 1.00 29.52 42 PHE C CA 1
ATOM 3970 C C . PHE C 1 42 ? 77.585 -17.454 39.844 1.00 31.61 42 PHE C C 1
ATOM 3971 O O . PHE C 1 42 ? 78.438 -18.324 39.675 1.00 34.42 42 PHE C O 1
ATOM 3979 N N . GLY C 1 43 ? 77.547 -16.722 40.952 1.00 28.92 43 GLY C N 1
ATOM 3980 C CA . GLY C 1 43 ? 78.423 -17.058 42.056 1.00 24.02 43 GLY C CA 1
ATOM 3981 C C . GLY C 1 43 ? 79.824 -16.545 42.198 1.00 27.78 43 GLY C C 1
ATOM 3982 O O . GLY C 1 43 ? 80.297 -15.717 41.429 1.00 29.69 43 GLY C O 1
ATOM 3983 N N . CYS C 1 44 ? 80.490 -17.108 43.205 1.00 29.05 44 CYS C N 1
ATOM 3984 C CA . CYS C 1 44 ? 81.839 -16.752 43.620 1.00 25.85 44 CYS C CA 1
ATOM 3985 C C . CYS C 1 44 ? 82.925 -16.651 42.558 1.00 27.02 44 CYS C C 1
ATOM 3986 O O . CYS C 1 44 ? 83.726 -15.723 42.571 1.00 27.78 44 CYS C O 1
ATOM 3989 N N . GLY C 1 45 ? 82.991 -17.623 41.663 1.00 28.68 45 GLY C N 1
ATOM 3990 C CA . GLY C 1 45 ? 84.017 -17.596 40.641 1.00 27.70 45 GLY C CA 1
ATOM 3991 C C . GLY C 1 45 ? 83.777 -16.532 39.597 1.00 30.50 45 GLY C C 1
ATOM 3992 O O . GLY C 1 45 ? 84.716 -15.820 39.196 1.00 31.79 45 GLY C O 1
ATOM 3993 N N . PHE C 1 46 ? 82.522 -16.422 39.160 1.00 29.47 46 PHE C N 1
ATOM 3994 C CA . PHE C 1 46 ? 82.119 -15.436 38.152 1.00 27.02 46 PHE C CA 1
ATOM 3995 C C . PHE C 1 46 ? 82.390 -13.999 38.603 1.00 25.90 46 PHE C C 1
ATOM 3996 O O . PHE C 1 46 ? 83.021 -13.222 37.885 1.00 29.61 46 PHE C O 1
ATOM 4004 N N . GLY C 1 47 ? 81.937 -13.655 39.803 1.00 25.85 47 GLY C N 1
ATOM 4005 C CA . GLY C 1 47 ? 82.163 -12.317 40.321 1.00 23.60 47 GLY C CA 1
ATOM 4006 C C . GLY C 1 47 ? 83.634 -11.980 40.425 1.00 25.80 47 GLY C C 1
ATOM 4007 O O . GLY C 1 47 ? 84.063 -10.965 39.913 1.00 30.42 47 GLY C O 1
ATOM 4008 N N . ALA C 1 48 ? 84.410 -12.839 41.079 1.00 27.02 48 ALA C N 1
ATOM 4009 C CA . ALA C 1 48 ? 85.844 -12.635 41.250 1.00 23.63 48 ALA C CA 1
ATOM 4010 C C . ALA C 1 48 ? 86.566 -12.461 39.924 1.00 26.96 48 ALA C C 1
ATOM 4011 O O . ALA C 1 48 ? 87.194 -11.444 39.687 1.00 33.20 48 ALA C O 1
ATOM 4013 N N . PHE C 1 49 ? 86.478 -13.457 39.054 1.00 27.30 49 PHE C N 1
ATOM 4014 C CA . PHE C 1 49 ? 87.156 -13.396 37.774 1.00 28.32 49 PHE C CA 1
ATOM 4015 C C . PHE C 1 49 ? 86.753 -12.117 37.040 1.00 28.55 49 PHE C C 1
ATOM 4016 O O . PHE C 1 49 ? 87.604 -11.353 36.588 1.00 28.91 49 PHE C O 1
ATOM 4024 N N . TYR C 1 50 ? 85.455 -11.869 36.963 1.00 27.69 50 TYR C N 1
ATOM 4025 C CA . TYR C 1 50 ? 84.978 -10.711 36.261 1.00 27.91 50 TYR C CA 1
ATOM 4026 C C . TYR C 1 50 ? 85.446 -9.386 36.816 1.00 26.89 50 TYR C C 1
ATOM 4027 O O . TYR C 1 50 ? 85.777 -8.481 36.055 1.00 27.31 50 TYR C O 1
ATOM 4036 N N . SER C 1 51 ? 85.498 -9.260 38.128 1.00 27.77 51 SER C N 1
ATOM 4037 C CA . SER C 1 51 ? 85.902 -7.995 38.692 1.00 26.80 51 SER C CA 1
ATOM 4038 C C . SER C 1 51 ? 87.330 -7.636 38.290 1.00 26.75 51 SER C C 1
ATOM 4039 O O . SER C 1 51 ? 87.741 -6.487 38.407 1.00 30.09 51 SER C O 1
ATOM 4042 N N . ILE C 1 52 ? 88.084 -8.610 37.803 1.00 27.90 52 ILE C N 1
ATOM 4043 C CA . ILE C 1 52 ? 89.456 -8.342 37.369 1.00 28.76 52 ILE C CA 1
ATOM 4044 C C . ILE C 1 52 ? 89.550 -8.209 35.840 1.00 28.33 52 ILE C C 1
ATOM 4045 O O . ILE C 1 52 ? 89.782 -7.121 35.328 1.00 30.50 52 ILE C O 1
ATOM 4050 N N . VAL C 1 53 ? 89.294 -9.310 35.135 1.00 26.17 53 VAL C N 1
ATOM 4051 C CA . VAL C 1 53 ? 89.311 -9.385 33.674 1.00 27.96 53 VAL C CA 1
ATOM 4052 C C . VAL C 1 53 ? 88.105 -8.686 33.011 1.00 31.15 53 VAL C C 1
ATOM 4053 O O . VAL C 1 53 ? 88.231 -8.088 31.931 1.00 27.77 53 VAL C O 1
ATOM 4057 N N . GLY C 1 54 ? 86.938 -8.784 33.639 1.00 30.71 54 GLY C N 1
ATOM 4058 C CA . GLY C 1 54 ? 85.750 -8.135 33.110 1.00 31.97 54 GLY C CA 1
ATOM 4059 C C . GLY C 1 54 ? 85.925 -6.624 33.088 1.00 35.90 54 GLY C C 1
ATOM 4060 O O . GLY C 1 54 ? 85.621 -5.990 32.079 1.00 36.36 54 GLY C O 1
ATOM 4061 N N . LEU C 1 55 ? 86.416 -6.052 34.196 1.00 34.94 55 LEU C N 1
ATOM 4062 C CA . LEU C 1 55 ? 86.678 -4.611 34.300 1.00 33.14 55 LEU C CA 1
ATOM 4063 C C . LEU C 1 55 ? 87.734 -4.162 33.284 1.00 33.27 55 LEU C C 1
ATOM 4064 O O . LEU C 1 55 ? 87.617 -3.094 32.683 1.00 35.49 55 LEU C O 1
ATOM 4069 N N . MET C 1 56 ? 88.797 -4.942 33.136 1.00 30.94 56 MET C N 1
ATOM 4070 C CA . MET C 1 56 ? 89.818 -4.592 32.166 1.00 31.32 56 MET C CA 1
ATOM 4071 C C . MET C 1 56 ? 89.191 -4.600 30.780 1.00 35.35 56 MET C C 1
ATOM 4072 O O . MET C 1 56 ? 89.602 -3.835 29.914 1.00 40.43 56 MET C O 1
ATOM 4077 N N . GLY C 1 57 ? 88.191 -5.455 30.579 1.00 33.16 57 GLY C N 1
ATOM 4078 C CA . GLY C 1 57 ? 87.522 -5.536 29.294 1.00 31.80 57 GLY C CA 1
ATOM 4079 C C . GLY C 1 57 ? 86.678 -4.311 29.047 1.00 36.07 57 GLY C C 1
ATOM 4080 O O . GLY C 1 57 ? 86.698 -3.789 27.945 1.00 36.28 57 GLY C O 1
ATOM 4081 N N . GLU C 1 58 ? 85.889 -3.907 30.048 1.00 38.35 58 GLU C N 1
ATOM 4082 C CA . GLU C 1 58 ? 85.036 -2.719 29.977 1.00 37.14 58 GLU C CA 1
ATOM 4083 C C . GLU C 1 58 ? 85.920 -1.492 29.702 1.00 42.81 58 GLU C C 1
ATOM 4084 O O . GLU C 1 58 ? 85.617 -0.672 28.819 1.00 41.36 58 GLU C O 1
ATOM 4090 N N . LYS C 1 59 ? 87.003 -1.386 30.480 1.00 41.85 59 LYS C N 1
ATOM 4091 C CA . LYS C 1 59 ? 87.948 -0.285 30.389 1.00 39.75 59 LYS C CA 1
ATOM 4092 C C . LYS C 1 59 ? 88.916 -0.319 29.201 1.00 43.39 59 LYS C C 1
ATOM 4093 O O . LYS C 1 59 ? 89.285 0.720 28.671 1.00 47.28 59 LYS C O 1
ATOM 4099 N N . TYR C 1 60 ? 89.302 -1.496 28.735 1.00 41.40 60 TYR C N 1
ATOM 4100 C CA . TYR C 1 60 ? 90.294 -1.535 27.665 1.00 39.26 60 TYR C CA 1
ATOM 4101 C C . TYR C 1 60 ? 89.993 -2.341 26.407 1.00 38.20 60 TYR C C 1
ATOM 4102 O O . TYR C 1 60 ? 90.803 -2.365 25.477 1.00 37.21 60 TYR C O 1
ATOM 4111 N N . GLY C 1 61 ? 88.834 -2.993 26.380 1.00 39.21 61 GLY C N 1
ATOM 4112 C CA . GLY C 1 61 ? 88.441 -3.807 25.237 1.00 37.24 61 GLY C CA 1
ATOM 4113 C C . GLY C 1 61 ? 89.105 -5.179 25.069 1.00 37.38 61 GLY C C 1
ATOM 4114 O O . GLY C 1 61 ? 89.237 -5.949 26.025 1.00 36.26 61 GLY C O 1
ATOM 4115 N N . ALA C 1 62 ? 89.465 -5.508 23.831 1.00 33.51 62 ALA C N 1
ATOM 4116 C CA . ALA C 1 62 ? 90.081 -6.771 23.513 1.00 32.56 62 ALA C CA 1
ATOM 4117 C C . ALA C 1 62 ? 91.512 -6.825 24.025 1.00 32.11 62 ALA C C 1
ATOM 4118 O O . ALA C 1 62 ? 92.189 -5.807 24.099 1.00 34.58 62 ALA C O 1
ATOM 4120 N N . PRO C 1 63 ? 91.982 -8.018 24.430 1.00 30.63 63 PRO C N 1
ATOM 4121 C CA . PRO C 1 63 ? 91.306 -9.327 24.436 1.00 26.21 63 PRO C CA 1
ATOM 4122 C C . PRO C 1 63 ? 90.400 -9.615 25.643 1.00 26.74 63 PRO C C 1
ATOM 4123 O O . PRO C 1 63 ? 89.523 -10.467 25.546 1.00 25.55 63 PRO C O 1
ATOM 4127 N N . TYR C 1 64 ? 90.594 -8.891 26.750 1.00 25.03 64 TYR C N 1
ATOM 4128 C CA . TYR C 1 64 ? 89.819 -9.075 27.987 1.00 25.17 64 TYR C CA 1
ATOM 4129 C C . TYR C 1 64 ? 88.307 -9.159 27.792 1.00 27.78 64 TYR C C 1
ATOM 4130 O O . TYR C 1 64 ? 87.657 -10.040 28.334 1.00 30.19 64 TYR C O 1
ATOM 4139 N N . ASN C 1 65 ? 87.749 -8.249 27.001 1.00 30.40 65 ASN C N 1
ATOM 4140 C CA . ASN C 1 65 ? 86.313 -8.219 26.763 1.00 30.61 65 ASN C CA 1
ATOM 4141 C C . ASN C 1 65 ? 85.830 -9.328 25.854 1.00 33.44 65 ASN C C 1
ATOM 4142 O O . ASN C 1 65 ? 84.633 -9.420 25.565 1.00 30.56 65 ASN C O 1
ATOM 4147 N N . GLN C 1 66 ? 86.759 -10.151 25.377 1.00 37.02 66 GLN C N 1
ATOM 4148 C CA . GLN C 1 66 ? 86.405 -11.264 24.502 1.00 36.59 66 GLN C CA 1
ATOM 4149 C C . GLN C 1 66 ? 86.216 -12.560 25.295 1.00 38.01 66 GLN C C 1
ATOM 4150 O O . GLN C 1 66 ? 85.704 -13.527 24.756 1.00 40.97 66 GLN C O 1
ATOM 4156 N N . PHE C 1 67 ? 86.569 -12.569 26.582 1.00 35.39 67 PHE C N 1
ATOM 4157 C CA . PHE C 1 67 ? 86.455 -13.780 27.405 1.00 33.77 67 PHE C CA 1
ATOM 4158 C C . PHE C 1 67 ? 85.031 -14.303 27.726 1.00 35.33 67 PHE C C 1
ATOM 4159 O O . PHE C 1 67 ? 84.097 -13.515 27.967 1.00 34.14 67 PHE C O 1
ATOM 4167 N N . PRO C 1 68 ? 84.833 -15.638 27.680 1.00 35.25 68 PRO C N 1
ATOM 4168 C CA . PRO C 1 68 ? 83.530 -16.258 27.976 1.00 33.89 68 PRO C CA 1
ATOM 4169 C C . PRO C 1 68 ? 83.335 -16.305 29.504 1.00 32.99 68 PRO C C 1
ATOM 4170 O O . PRO C 1 68 ? 83.406 -17.374 30.108 1.00 33.45 68 PRO C O 1
ATOM 4174 N N . PHE C 1 69 ? 83.048 -15.148 30.098 1.00 30.93 69 PHE C N 1
ATOM 4175 C CA . PHE C 1 69 ? 82.873 -14.987 31.544 1.00 28.72 69 PHE C CA 1
ATOM 4176 C C . PHE C 1 69 ? 82.033 -16.012 32.282 1.00 27.98 69 PHE C C 1
ATOM 4177 O O . PHE C 1 69 ? 82.482 -16.558 33.286 1.00 26.44 69 PHE C O 1
ATOM 4185 N N . ALA C 1 70 ? 80.842 -16.308 31.761 1.00 29.33 70 ALA C N 1
ATOM 4186 C CA . ALA C 1 70 ? 79.921 -17.258 32.405 1.00 27.02 70 ALA C CA 1
ATOM 4187 C C . ALA C 1 70 ? 80.519 -18.637 32.632 1.00 29.95 70 ALA C C 1
ATOM 4188 O O . ALA C 1 70 ? 79.971 -19.433 33.403 1.00 29.83 70 ALA C O 1
ATOM 4190 N N . MET C 1 71 ? 81.632 -18.926 31.958 1.00 27.80 71 MET C N 1
ATOM 4191 C CA . MET C 1 71 ? 82.300 -20.203 32.139 1.00 26.76 71 MET C CA 1
ATOM 4192 C C . MET C 1 71 ? 82.672 -20.341 33.623 1.00 26.49 71 MET C C 1
ATOM 4193 O O . MET C 1 71 ? 82.695 -21.448 34.175 1.00 24.10 71 MET C O 1
ATOM 4198 N N . LEU C 1 72 ? 82.938 -19.213 34.273 1.00 21.16 72 LEU C N 1
ATOM 4199 C CA . LEU C 1 72 ? 83.289 -19.259 35.678 1.00 24.87 72 LEU C CA 1
ATOM 4200 C C . LEU C 1 72 ? 82.160 -19.708 36.612 1.00 26.99 72 LEU C C 1
ATOM 4201 O O . LEU C 1 72 ? 82.392 -19.941 37.786 1.00 25.84 72 LEU C O 1
ATOM 4206 N N . GLU C 1 73 ? 80.962 -19.908 36.060 1.00 28.07 73 GLU C N 1
ATOM 4207 C CA . GLU C 1 73 ? 79.839 -20.409 36.837 1.00 25.85 73 GLU C CA 1
ATOM 4208 C C . GLU C 1 73 ? 80.200 -21.854 37.223 1.00 27.53 73 GLU C C 1
ATOM 4209 O O . GLU C 1 73 ? 79.686 -22.406 38.195 1.00 28.50 73 GLU C O 1
ATOM 4215 N N . ALA C 1 74 ? 81.103 -22.452 36.451 1.00 25.76 74 ALA C N 1
ATOM 4216 C CA . ALA C 1 74 ? 81.557 -23.808 36.680 1.00 24.45 74 ALA C CA 1
ATOM 4217 C C . ALA C 1 74 ? 82.059 -23.974 38.115 1.00 25.04 74 ALA C C 1
ATOM 4218 O O . ALA C 1 74 ? 81.913 -25.027 38.708 1.00 26.16 74 ALA C O 1
ATOM 4220 N N . ASN C 1 75 ? 82.615 -22.900 38.662 1.00 25.46 75 ASN C N 1
ATOM 4221 C CA . ASN C 1 75 ? 83.185 -22.858 40.005 1.00 24.90 75 ASN C CA 1
ATOM 4222 C C . ASN C 1 75 ? 82.225 -22.613 41.186 1.00 25.38 75 ASN C C 1
ATOM 4223 O O . ASN C 1 75 ? 82.641 -22.657 42.340 1.00 26.57 75 ASN C O 1
ATOM 4228 N N . LYS C 1 76 ? 80.961 -22.321 40.930 1.00 27.15 76 LYS C N 1
ATOM 4229 C CA . LYS C 1 76 ? 80.042 -22.048 42.037 1.00 30.32 76 LYS C CA 1
ATOM 4230 C C . LYS C 1 76 ? 79.936 -23.207 43.012 1.00 32.74 76 LYS C C 1
ATOM 4231 O O . LYS C 1 76 ? 79.858 -24.370 42.617 1.00 34.08 76 LYS C O 1
ATOM 4237 N N . GLY C 1 77 ? 80.004 -22.874 44.293 1.00 31.09 77 GLY C N 1
ATOM 4238 C CA . GLY C 1 77 ? 79.877 -23.878 45.320 1.00 29.47 77 GLY C CA 1
ATOM 4239 C C . GLY C 1 77 ? 80.973 -24.918 45.316 1.00 30.46 77 GLY C C 1
ATOM 4240 O O . GLY C 1 77 ? 80.711 -26.097 45.546 1.00 27.99 77 GLY C O 1
ATOM 4241 N N . GLY C 1 78 ? 82.200 -24.484 45.059 1.00 27.62 78 GLY C N 1
ATOM 4242 C CA . GLY C 1 78 ? 83.329 -25.399 45.029 1.00 25.85 78 GLY C CA 1
ATOM 4243 C C . GLY C 1 78 ? 83.263 -26.356 43.856 1.00 26.22 78 GLY C C 1
ATOM 4244 O O . GLY C 1 78 ? 83.622 -27.521 43.971 1.00 28.26 78 GLY C O 1
ATOM 4245 N N . ILE C 1 79 ? 82.806 -25.834 42.726 1.00 25.15 79 ILE C N 1
ATOM 4246 C CA . ILE C 1 79 ? 82.645 -26.552 41.472 1.00 22.80 79 ILE C CA 1
ATOM 4247 C C . ILE C 1 79 ? 81.422 -27.416 41.452 1.00 25.07 79 ILE C C 1
ATOM 4248 O O . ILE C 1 79 ? 81.446 -28.557 41.908 1.00 27.50 79 ILE C O 1
ATOM 4253 N N . SER C 1 80 ? 80.344 -26.855 40.916 1.00 26.30 80 SER C N 1
ATOM 4254 C CA . SER C 1 80 ? 79.086 -27.570 40.785 1.00 29.82 80 SER C CA 1
ATOM 4255 C C . SER C 1 80 ? 78.617 -28.183 42.116 1.00 32.46 80 SER C C 1
ATOM 4256 O O . SER C 1 80 ? 78.151 -29.323 42.151 1.00 35.46 80 SER C O 1
ATOM 4259 N N . ASP C 1 81 ? 78.796 -27.427 43.198 1.00 34.64 81 ASP C N 1
ATOM 4260 C CA . ASP C 1 81 ? 78.389 -27.833 44.539 1.00 37.38 81 ASP C CA 1
ATOM 4261 C C . ASP C 1 81 ? 79.208 -28.980 45.173 1.00 35.03 81 ASP C C 1
ATOM 4262 O O . ASP C 1 81 ? 78.786 -29.589 46.143 1.00 38.78 81 ASP C O 1
ATOM 4267 N N . TRP C 1 82 ? 80.385 -29.271 44.633 1.00 31.86 82 TRP C N 1
ATOM 4268 C CA . TRP C 1 82 ? 81.232 -30.337 45.162 1.00 29.07 82 TRP C CA 1
ATOM 4269 C C . TRP C 1 82 ? 82.035 -29.935 46.402 1.00 27.17 82 TRP C C 1
ATOM 4270 O O . TRP C 1 82 ? 82.558 -30.794 47.109 1.00 26.77 82 TRP C O 1
ATOM 4281 N N . GLY C 1 83 ? 82.131 -28.628 46.644 1.00 23.52 83 GLY C N 1
ATOM 4282 C CA . GLY C 1 83 ? 82.829 -28.100 47.798 1.00 15.91 83 GLY C CA 1
ATOM 4283 C C . GLY C 1 83 ? 84.339 -28.142 47.773 1.00 22.89 83 GLY C C 1
ATOM 4284 O O . GLY C 1 83 ? 84.951 -28.114 48.834 1.00 24.74 83 GLY C O 1
ATOM 4285 N N . THR C 1 84 ? 84.956 -28.182 46.601 1.00 20.34 84 THR C N 1
ATOM 4286 C CA . THR C 1 84 ? 86.406 -28.227 46.544 1.00 23.49 84 THR C CA 1
ATOM 4287 C C . THR C 1 84 ? 86.996 -26.822 46.716 1.00 26.77 84 THR C C 1
ATOM 4288 O O . THR C 1 84 ? 86.661 -26.151 47.690 1.00 28.57 84 THR C O 1
ATOM 4292 N N . ILE C 1 85 ? 87.868 -26.370 45.814 1.00 26.43 85 ILE C N 1
ATOM 4293 C CA . ILE C 1 85 ? 88.476 -25.025 45.919 1.00 27.43 85 ILE C CA 1
ATOM 4294 C C . ILE C 1 85 ? 87.366 -23.973 45.953 1.00 29.77 85 ILE C C 1
ATOM 4295 O O . ILE C 1 85 ? 86.328 -24.131 45.297 1.00 30.60 85 ILE C O 1
ATOM 4300 N N . CYS C 1 86 ? 87.540 -22.937 46.768 1.00 31.82 86 CYS C N 1
ATOM 4301 C CA . CYS C 1 86 ? 86.528 -21.890 46.825 1.00 31.61 86 CYS C CA 1
ATOM 4302 C C . CYS C 1 86 ? 86.530 -21.135 45.502 1.00 29.07 86 CYS C C 1
ATOM 4303 O O . CYS C 1 86 ? 87.579 -20.722 45.005 1.00 24.39 86 CYS C O 1
ATOM 4306 N N . GLY C 1 87 ? 85.349 -21.045 44.898 1.00 30.77 87 GLY C N 1
ATOM 4307 C CA . GLY C 1 87 ? 85.186 -20.369 43.620 1.00 29.24 87 GLY C CA 1
ATOM 4308 C C . GLY C 1 87 ? 85.845 -19.005 43.519 1.00 30.30 87 GLY C C 1
ATOM 4309 O O . GLY C 1 87 ? 86.476 -18.697 42.507 1.00 32.72 87 GLY C O 1
ATOM 4310 N N . ALA C 1 88 ? 85.722 -18.202 44.576 1.00 28.88 88 ALA C N 1
ATOM 4311 C CA . ALA C 1 88 ? 86.295 -16.874 44.602 1.00 25.46 88 ALA C CA 1
ATOM 4312 C C . ALA C 1 88 ? 87.799 -16.979 44.464 1.00 26.79 88 ALA C C 1
ATOM 4313 O O . ALA C 1 88 ? 88.406 -16.254 43.671 1.00 28.55 88 ALA C O 1
ATOM 4315 N N . LEU C 1 89 ? 88.396 -17.933 45.180 1.00 29.82 89 LEU C N 1
ATOM 4316 C CA . LEU C 1 89 ? 89.850 -18.137 45.138 1.00 28.02 89 LEU C CA 1
ATOM 4317 C C . LEU C 1 89 ? 90.337 -18.544 43.764 1.00 28.89 89 LEU C C 1
ATOM 4318 O O . LEU C 1 89 ? 91.345 -18.014 43.261 1.00 32.03 89 LEU C O 1
ATOM 4323 N N . TYR C 1 90 ? 89.628 -19.488 43.151 1.00 28.40 90 TYR C N 1
ATOM 4324 C CA . TYR C 1 90 ? 90.038 -19.942 41.837 1.00 27.06 90 TYR C CA 1
ATOM 4325 C C . TYR C 1 90 ? 89.836 -18.843 40.838 1.00 26.55 90 TYR C C 1
ATOM 4326 O O . TYR C 1 90 ? 90.741 -18.567 40.046 1.00 27.44 90 TYR C O 1
ATOM 4335 N N . GLY C 1 91 ? 88.653 -18.238 40.862 1.00 23.05 91 GLY C N 1
ATOM 4336 C CA . GLY C 1 91 ? 88.364 -17.162 39.935 1.00 27.39 91 GLY C CA 1
ATOM 4337 C C . GLY C 1 91 ? 89.459 -16.105 39.906 1.00 30.73 91 GLY C C 1
ATOM 4338 O O . GLY C 1 91 ? 89.965 -15.763 38.824 1.00 30.52 91 GLY C O 1
ATOM 4339 N N . ALA C 1 92 ? 89.852 -15.638 41.098 1.00 30.18 92 ALA C N 1
ATOM 4340 C CA . ALA C 1 92 ? 90.897 -14.623 41.264 1.00 27.29 92 ALA C CA 1
ATOM 4341 C C . ALA C 1 92 ? 92.227 -15.108 40.786 1.00 26.74 92 ALA C C 1
ATOM 4342 O O . ALA C 1 92 ? 92.879 -14.445 39.992 1.00 32.57 92 ALA C O 1
ATOM 4344 N N . ALA C 1 93 ? 92.624 -16.281 41.250 1.00 24.17 93 ALA C N 1
ATOM 4345 C CA . ALA C 1 93 ? 93.914 -16.815 40.863 1.00 25.66 93 ALA C CA 1
ATOM 4346 C C . ALA C 1 93 ? 94.024 -17.065 39.359 1.00 21.48 93 ALA C C 1
ATOM 4347 O O . ALA C 1 93 ? 95.035 -16.759 38.755 1.00 22.01 93 ALA C O 1
ATOM 4349 N N . ALA C 1 94 ? 92.968 -17.596 38.764 1.00 21.23 94 ALA C N 1
ATOM 4350 C CA . ALA C 1 94 ? 92.951 -17.902 37.347 1.00 23.15 94 ALA C CA 1
ATOM 4351 C C . ALA C 1 94 ? 93.465 -16.740 36.536 1.00 25.97 94 ALA C C 1
ATOM 4352 O O . ALA C 1 94 ? 94.251 -16.925 35.620 1.00 26.85 94 ALA C O 1
ATOM 4354 N N . THR C 1 95 ? 93.007 -15.537 36.876 1.00 30.74 95 THR C N 1
ATOM 4355 C CA . THR C 1 95 ? 93.379 -14.327 36.153 1.00 24.45 95 THR C CA 1
ATOM 4356 C C . THR C 1 95 ? 94.884 -14.129 36.082 1.00 25.91 95 THR C C 1
ATOM 4357 O O . THR C 1 95 ? 95.389 -13.613 35.084 1.00 22.00 95 THR C O 1
ATOM 4361 N N . PHE C 1 96 ? 95.611 -14.613 37.092 1.00 26.84 96 PHE C N 1
ATOM 4362 C CA . PHE C 1 96 ? 97.064 -14.437 37.113 1.00 27.24 96 PHE C CA 1
ATOM 4363 C C . PHE C 1 96 ? 97.703 -15.129 35.933 1.00 28.31 96 PHE C C 1
ATOM 4364 O O . PHE C 1 96 ? 98.687 -14.633 35.379 1.00 31.23 96 PHE C O 1
ATOM 4372 N N . SER C 1 97 ? 97.147 -16.270 35.545 1.00 28.19 97 SER C N 1
ATOM 4373 C CA . SER C 1 97 ? 97.702 -17.049 34.446 1.00 27.68 97 SER C CA 1
ATOM 4374 C C . SER C 1 97 ? 97.405 -16.538 33.024 1.00 30.24 97 SER C C 1
ATOM 4375 O O . SER C 1 97 ? 97.747 -17.192 32.030 1.00 32.99 97 SER C O 1
ATOM 4378 N N . LEU C 1 98 ? 96.726 -15.401 32.922 1.00 26.27 98 LEU C N 1
ATOM 4379 C CA . LEU C 1 98 ? 96.484 -14.799 31.630 1.00 23.71 98 LEU C CA 1
ATOM 4380 C C . LEU C 1 98 ? 97.654 -13.820 31.375 1.00 27.59 98 LEU C C 1
ATOM 4381 O O . LEU C 1 98 ? 97.899 -13.412 30.228 1.00 30.19 98 LEU C O 1
ATOM 4386 N N . PHE C 1 99 ? 98.410 -13.509 32.431 1.00 23.22 99 PHE C N 1
ATOM 4387 C CA . PHE C 1 99 ? 99.502 -12.555 32.341 1.00 24.38 99 PHE C CA 1
ATOM 4388 C C . PHE C 1 99 ? 100.877 -13.104 32.663 1.00 27.57 99 PHE C C 1
ATOM 4389 O O . PHE C 1 99 ? 101.863 -12.632 32.099 1.00 31.71 99 PHE C O 1
ATOM 4397 N N . TRP C 1 100 ? 100.951 -14.078 33.575 1.00 27.69 100 TRP C N 1
ATOM 4398 C CA . TRP C 1 100 ? 102.233 -14.659 34.016 1.00 28.21 100 TRP C CA 1
ATOM 4399 C C . TRP C 1 100 ? 102.295 -16.196 34.011 1.00 31.84 100 TRP C C 1
ATOM 4400 O O . TRP C 1 100 ? 101.284 -16.863 34.159 1.00 35.32 100 TRP C O 1
ATOM 4411 N N . GLY C 1 101 ? 103.499 -16.742 33.855 1.00 30.30 101 GLY C N 1
ATOM 4412 C CA . GLY C 1 101 ? 103.697 -18.185 33.871 1.00 30.64 101 GLY C CA 1
ATOM 4413 C C . GLY C 1 101 ? 103.763 -18.710 35.303 1.00 33.21 101 GLY C C 1
ATOM 4414 O O . GLY C 1 101 ? 104.088 -17.955 36.219 1.00 34.03 101 GLY C O 1
ATOM 4415 N N . ARG C 1 102 ? 103.554 -20.010 35.496 1.00 33.99 102 ARG C N 1
ATOM 4416 C CA . ARG C 1 102 ? 103.552 -20.614 36.836 1.00 33.01 102 ARG C CA 1
ATOM 4417 C C . ARG C 1 102 ? 104.663 -20.242 37.799 1.00 34.13 102 ARG C C 1
ATOM 4418 O O . ARG C 1 102 ? 104.417 -20.063 39.003 1.00 33.23 102 ARG C O 1
ATOM 4426 N N . LYS C 1 103 ? 105.883 -20.160 37.287 1.00 32.80 103 LYS C N 1
ATOM 4427 C CA . LYS C 1 103 ? 107.024 -19.809 38.115 1.00 34.13 103 LYS C CA 1
ATOM 4428 C C . LYS C 1 103 ? 106.724 -18.514 38.844 1.00 35.39 103 LYS C C 1
ATOM 4429 O O . LYS C 1 103 ? 106.798 -18.435 40.079 1.00 35.50 103 LYS C O 1
ATOM 4435 N N . GLU C 1 104 ? 106.355 -17.507 38.057 1.00 34.39 104 GLU C N 1
ATOM 4436 C CA . GLU C 1 104 ? 106.017 -16.194 38.582 1.00 32.94 104 GLU C CA 1
ATOM 4437 C C . GLU C 1 104 ? 104.720 -16.147 39.371 1.00 32.51 104 GLU C C 1
ATOM 4438 O O . GLU C 1 104 ? 104.622 -15.412 40.361 1.00 33.39 104 GLU C O 1
ATOM 4444 N N . VAL C 1 105 ? 103.740 -16.941 38.949 1.00 32.10 105 VAL C N 1
ATOM 4445 C CA . VAL C 1 105 ? 102.435 -16.959 39.598 1.00 32.53 105 VAL C CA 1
ATOM 4446 C C . VAL C 1 105 ? 102.422 -17.644 40.967 1.00 36.39 105 VAL C C 1
ATOM 4447 O O . VAL C 1 105 ? 101.664 -17.241 41.868 1.00 37.78 105 VAL C O 1
ATOM 4451 N N . HIS C 1 106 ? 103.310 -18.614 41.163 1.00 35.89 106 HIS C N 1
ATOM 4452 C CA . HIS C 1 106 ? 103.318 -19.359 42.421 1.00 35.64 106 HIS C CA 1
ATOM 4453 C C . HIS C 1 106 ? 103.291 -18.540 43.710 1.00 29.76 106 HIS C C 1
ATOM 4454 O O . HIS C 1 106 ? 102.447 -18.774 44.572 1.00 27.42 106 HIS C O 1
ATOM 4461 N N . PRO C 1 107 ? 104.220 -17.586 43.876 1.00 29.03 107 PRO C N 1
ATOM 4462 C CA . PRO C 1 107 ? 104.200 -16.794 45.113 1.00 27.84 107 PRO C CA 1
ATOM 4463 C C . PRO C 1 107 ? 102.963 -15.897 45.214 1.00 31.11 107 PRO C C 1
ATOM 4464 O O . PRO C 1 107 ? 102.577 -15.513 46.309 1.00 31.51 107 PRO C O 1
ATOM 4468 N N . MET C 1 108 ? 102.331 -15.587 44.081 1.00 31.69 108 MET C N 1
ATOM 4469 C CA . MET C 1 108 ? 101.129 -14.767 44.086 1.00 27.36 108 MET C CA 1
ATOM 4470 C C . MET C 1 108 ? 99.982 -15.601 44.629 1.00 29.40 108 MET C C 1
ATOM 4471 O O . MET C 1 108 ? 99.235 -15.128 45.492 1.00 32.81 108 MET C O 1
ATOM 4476 N N . VAL C 1 109 ? 99.842 -16.842 44.150 1.00 29.22 109 VAL C N 1
ATOM 4477 C CA . VAL C 1 109 ? 98.772 -17.719 44.642 1.00 27.22 109 VAL C CA 1
ATOM 4478 C C . VAL C 1 109 ? 99.035 -18.048 46.119 1.00 28.03 109 VAL C C 1
ATOM 4479 O O . VAL C 1 109 ? 98.113 -18.025 46.946 1.00 29.29 109 VAL C O 1
ATOM 4483 N N . ASN C 1 110 ? 100.302 -18.278 46.462 1.00 27.32 110 ASN C N 1
ATOM 4484 C CA . ASN C 1 110 ? 100.658 -18.595 47.840 1.00 27.13 110 ASN C CA 1
ATOM 4485 C C . ASN C 1 110 ? 100.142 -17.531 48.779 1.00 30.78 110 ASN C C 1
ATOM 4486 O O . ASN C 1 110 ? 99.578 -17.841 49.830 1.00 31.00 110 ASN C O 1
ATOM 4491 N N . GLU C 1 111 ? 100.300 -16.270 48.396 1.00 31.73 111 GLU C N 1
ATOM 4492 C CA . GLU C 1 111 ? 99.827 -15.193 49.257 1.00 31.28 111 GLU C CA 1
ATOM 4493 C C . GLU C 1 111 ? 98.312 -15.107 49.343 1.00 28.35 111 GLU C C 1
ATOM 4494 O O . GLU C 1 111 ? 97.755 -14.894 50.417 1.00 24.85 111 GLU C O 1
ATOM 4500 N N . LEU C 1 112 ? 97.636 -15.302 48.219 1.00 26.68 112 LEU C N 1
ATOM 4501 C CA . LEU C 1 112 ? 96.190 -15.194 48.220 1.00 24.65 112 LEU C CA 1
ATOM 4502 C C . LEU C 1 112 ? 95.589 -16.301 49.053 1.00 27.50 112 LEU C C 1
ATOM 4503 O O . LEU C 1 112 ? 94.739 -16.058 49.908 1.00 26.90 112 LEU C O 1
ATOM 4508 N N . PHE C 1 113 ? 96.089 -17.515 48.836 1.00 31.41 113 PHE C N 1
ATOM 4509 C CA . PHE C 1 113 ? 95.599 -18.702 49.532 1.00 28.45 113 PHE C CA 1
ATOM 4510 C C . PHE C 1 113 ? 95.957 -18.701 51.016 1.00 28.56 113 PHE C C 1
ATOM 4511 O O . PHE C 1 113 ? 95.091 -18.893 51.865 1.00 26.89 113 PHE C O 1
ATOM 4519 N N . ARG C 1 114 ? 97.207 -18.392 51.338 1.00 27.86 114 ARG C N 1
ATOM 4520 C CA . ARG C 1 114 ? 97.611 -18.340 52.736 1.00 29.74 114 ARG C CA 1
ATOM 4521 C C . ARG C 1 114 ? 96.822 -17.257 53.455 1.00 32.57 114 ARG C C 1
ATOM 4522 O O . ARG C 1 114 ? 96.348 -17.461 54.586 1.00 36.61 114 ARG C O 1
ATOM 4530 N N . TRP C 1 115 ? 96.647 -16.121 52.783 1.00 31.28 115 TRP C N 1
ATOM 4531 C CA . TRP C 1 115 ? 95.911 -15.003 53.352 1.00 27.85 115 TRP C CA 1
ATOM 4532 C C . TRP C 1 115 ? 94.514 -15.471 53.712 1.00 27.79 115 TRP C C 1
ATOM 4533 O O . TRP C 1 115 ? 94.008 -15.209 54.800 1.00 30.54 115 TRP C O 1
ATOM 4544 N N . TYR C 1 116 ? 93.909 -16.213 52.804 1.00 26.91 116 TYR C N 1
ATOM 4545 C CA . TYR C 1 116 ? 92.560 -16.670 53.034 1.00 27.78 116 TYR C CA 1
ATOM 4546 C C . TYR C 1 116 ? 92.479 -17.604 54.247 1.00 28.68 116 TYR C C 1
ATOM 4547 O O . TYR C 1 116 ? 91.588 -17.469 55.080 1.00 29.16 116 TYR C O 1
ATOM 4556 N N . GLU C 1 117 ? 93.438 -18.513 54.363 1.00 27.71 117 GLU C N 1
ATOM 4557 C CA . GLU C 1 117 ? 93.465 -19.462 55.463 1.00 29.53 117 GLU C CA 1
ATOM 4558 C C . GLU C 1 117 ? 93.509 -18.830 56.860 1.00 34.61 117 GLU C C 1
ATOM 4559 O O . GLU C 1 117 ? 92.764 -19.257 57.752 1.00 33.69 117 GLU C O 1
ATOM 4565 N N . VAL C 1 118 ? 94.407 -17.854 57.055 1.00 36.04 118 VAL C N 1
ATOM 4566 C CA . VAL C 1 118 ? 94.605 -17.197 58.355 1.00 36.21 118 VAL C CA 1
ATOM 4567 C C . VAL C 1 118 ? 93.778 -15.960 58.714 1.00 39.87 118 VAL C C 1
ATOM 4568 O O . VAL C 1 118 ? 93.685 -15.621 59.893 1.00 42.90 118 VAL C O 1
ATOM 4572 N N . THR C 1 119 ? 93.194 -15.283 57.728 1.00 41.29 119 THR C N 1
ATOM 4573 C CA . THR C 1 119 ? 92.419 -14.066 57.977 1.00 35.48 119 THR C CA 1
ATOM 4574 C C . THR C 1 119 ? 90.978 -14.335 58.340 1.00 31.96 119 THR C C 1
ATOM 4575 O O . THR C 1 119 ? 90.375 -15.264 57.818 1.00 33.75 119 THR C O 1
ATOM 4579 N N . LYS C 1 120 ? 90.435 -13.539 59.260 1.00 33.05 120 LYS C N 1
ATOM 4580 C CA . LYS C 1 120 ? 89.024 -13.678 59.654 1.00 35.99 120 LYS C CA 1
ATOM 4581 C C . LYS C 1 120 ? 88.161 -12.935 58.634 1.00 38.15 120 LYS C C 1
ATOM 4582 O O . LYS C 1 120 ? 88.386 -11.751 58.368 1.00 42.28 120 LYS C O 1
ATOM 4588 N N . LEU C 1 121 ? 87.189 -13.636 58.059 1.00 36.78 121 LEU C N 1
ATOM 4589 C CA . LEU C 1 121 ? 86.317 -13.080 57.034 1.00 32.80 121 LEU C CA 1
ATOM 4590 C C . LEU C 1 121 ? 84.855 -13.442 57.318 1.00 31.23 121 LEU C C 1
ATOM 4591 O O . LEU C 1 121 ? 84.575 -14.346 58.095 1.00 33.66 121 LEU C O 1
ATOM 4596 N N . PRO C 1 122 ? 83.891 -12.765 56.648 1.00 30.76 122 PRO C N 1
ATOM 4597 C CA . PRO C 1 122 ? 84.120 -11.714 55.647 1.00 30.56 122 PRO C CA 1
ATOM 4598 C C . PRO C 1 122 ? 84.443 -10.365 56.265 1.00 35.09 122 PRO C C 1
ATOM 4599 O O . PRO C 1 122 ? 84.124 -10.119 57.440 1.00 33.33 122 PRO C O 1
ATOM 4603 N N . ILE C 1 123 ? 85.152 -9.540 55.492 1.00 37.04 123 ILE C N 1
ATOM 4604 C CA . ILE C 1 123 ? 85.484 -8.180 55.907 1.00 37.16 123 ILE C CA 1
ATOM 4605 C C . ILE C 1 123 ? 84.461 -7.238 55.232 1.00 38.42 123 ILE C C 1
ATOM 4606 O O . ILE C 1 123 ? 83.709 -6.538 55.918 1.00 42.74 123 ILE C O 1
ATOM 4611 N N . PHE C 1 124 ? 84.387 -7.317 53.903 1.00 36.22 124 PHE C N 1
ATOM 4612 C CA . PHE C 1 124 ? 83.475 -6.524 53.080 1.00 32.77 124 PHE C CA 1
ATOM 4613 C C . PHE C 1 124 ? 82.053 -6.519 53.644 1.00 32.06 124 PHE C C 1
ATOM 4614 O O . PHE C 1 124 ? 81.482 -7.562 53.948 1.00 33.05 124 PHE C O 1
ATOM 4622 N N . ASN C 1 125 ? 81.455 -5.339 53.718 1.00 32.97 125 ASN C N 1
ATOM 4623 C CA . ASN C 1 125 ? 80.117 -5.193 54.270 1.00 30.34 125 ASN C CA 1
ATOM 4624 C C . ASN C 1 125 ? 79.378 -4.163 53.436 1.00 33.22 125 ASN C C 1
ATOM 4625 O O . ASN C 1 125 ? 79.659 -2.965 53.514 1.00 35.19 125 ASN C O 1
ATOM 4630 N N . PRO C 1 126 ? 78.392 -4.614 52.643 1.00 33.32 126 PRO C N 1
ATOM 4631 C CA . PRO C 1 126 ? 77.594 -3.753 51.773 1.00 33.88 126 PRO C CA 1
ATOM 4632 C C . PRO C 1 126 ? 76.549 -2.925 52.499 1.00 35.19 126 PRO C C 1
ATOM 4633 O O . PRO C 1 126 ? 75.797 -2.182 51.858 1.00 40.62 126 PRO C O 1
ATOM 4637 N N . GLY C 1 127 ? 76.478 -3.064 53.820 1.00 35.01 127 GLY C N 1
ATOM 4638 C CA . GLY C 1 127 ? 75.496 -2.318 54.588 1.00 33.63 127 GLY C CA 1
ATOM 4639 C C . GLY C 1 127 ? 74.080 -2.521 54.063 1.00 36.75 127 GLY C C 1
ATOM 4640 O O . GLY C 1 127 ? 73.646 -3.662 53.811 1.00 39.50 127 GLY C O 1
ATOM 4641 N N . ASP C 1 128 ? 73.360 -1.422 53.856 1.00 36.97 128 ASP C N 1
ATOM 4642 C CA . ASP C 1 128 ? 71.983 -1.506 53.365 1.00 37.76 128 ASP C CA 1
ATOM 4643 C C . ASP C 1 128 ? 71.915 -1.924 51.893 1.00 39.39 128 ASP C C 1
ATOM 4644 O O . ASP C 1 128 ? 70.823 -2.067 51.336 1.00 40.05 128 ASP C O 1
ATOM 4649 N N . ALA C 1 129 ? 73.079 -2.098 51.262 1.00 38.35 129 ALA C N 1
ATOM 4650 C CA . ALA C 1 129 ? 73.158 -2.491 49.851 1.00 38.31 129 ALA C CA 1
ATOM 4651 C C . ALA C 1 129 ? 73.276 -4.003 49.653 1.00 37.91 129 ALA C C 1
ATOM 4652 O O . ALA C 1 129 ? 73.462 -4.481 48.524 1.00 37.25 129 ALA C O 1
ATOM 4654 N N . ALA C 1 130 ? 73.183 -4.742 50.759 1.00 36.72 130 ALA C N 1
ATOM 4655 C CA . ALA C 1 130 ? 73.282 -6.192 50.740 1.00 34.58 130 ALA C CA 1
ATOM 4656 C C . ALA C 1 130 ? 72.167 -6.722 49.872 1.00 34.61 130 ALA C C 1
ATOM 4657 O O . ALA C 1 130 ? 71.004 -6.346 50.043 1.00 35.04 130 ALA C O 1
ATOM 4659 N N . GLN C 1 131 ? 72.516 -7.589 48.929 1.00 33.72 131 GLN C N 1
ATOM 4660 C CA . GLN C 1 131 ? 71.504 -8.133 48.033 1.00 31.97 131 GLN C CA 1
ATOM 4661 C C . GLN C 1 131 ? 70.901 -9.459 48.499 1.00 31.17 131 GLN C C 1
ATOM 4662 O O . GLN C 1 131 ? 69.897 -9.913 47.963 1.00 33.55 131 GLN C O 1
ATOM 4668 N N . GLY C 1 132 ? 71.504 -10.069 49.513 1.00 33.07 132 GLY C N 1
ATOM 4669 C CA . GLY C 1 132 ? 70.986 -11.318 50.043 1.00 34.31 132 GLY C CA 1
ATOM 4670 C C . GLY C 1 132 ? 70.266 -11.059 51.356 1.00 37.39 132 GLY C C 1
ATOM 4671 O O . GLY C 1 132 ? 69.059 -11.302 51.478 1.00 38.12 132 GLY C O 1
ATOM 4672 N N . VAL C 1 133 ? 71.003 -10.566 52.348 1.00 36.44 133 VAL C N 1
ATOM 4673 C CA . VAL C 1 133 ? 70.417 -10.243 53.641 1.00 37.96 133 VAL C CA 1
ATOM 4674 C C . VAL C 1 133 ? 71.311 -9.242 54.384 1.00 40.59 133 VAL C C 1
ATOM 4675 O O . VAL C 1 133 ? 72.527 -9.435 54.525 1.00 42.26 133 VAL C O 1
ATOM 4679 N N . LYS C 1 134 ? 70.707 -8.122 54.775 1.00 42.26 134 LYS C N 1
ATOM 4680 C CA . LYS C 1 134 ? 71.409 -7.049 55.480 1.00 41.26 134 LYS C CA 1
ATOM 4681 C C . LYS C 1 134 ? 71.846 -7.419 56.912 1.00 40.68 134 LYS C C 1
ATOM 4682 O O . LYS C 1 134 ? 71.215 -8.239 57.581 1.00 43.88 134 LYS C O 1
ATOM 4688 N N . GLY C 1 135 ? 72.939 -6.832 57.371 1.00 35.72 135 GLY C N 1
ATOM 4689 C CA . GLY C 1 135 ? 73.381 -7.106 58.709 1.00 34.83 135 GLY C CA 1
ATOM 4690 C C . GLY C 1 135 ? 74.776 -7.649 58.809 1.00 43.08 135 GLY C C 1
ATOM 4691 O O . GLY C 1 135 ? 75.362 -8.099 57.815 1.00 46.47 135 GLY C O 1
ATOM 4692 N N . ASP C 1 136 ? 75.327 -7.550 60.013 1.00 45.62 136 ASP C N 1
ATOM 4693 C CA . ASP C 1 136 ? 76.654 -8.059 60.302 1.00 48.74 136 ASP C CA 1
ATOM 4694 C C . ASP C 1 136 ? 76.613 -9.582 60.307 1.00 46.72 136 ASP C C 1
ATOM 4695 O O . ASP C 1 136 ? 75.546 -10.187 60.494 1.00 46.31 136 ASP C O 1
ATOM 4700 N N . LEU C 1 137 ? 77.775 -10.190 60.078 1.00 41.94 137 LEU C N 1
ATOM 4701 C CA . LEU C 1 137 ? 77.893 -11.639 60.065 1.00 37.46 137 LEU C CA 1
ATOM 4702 C C . LEU C 1 137 ? 79.123 -12.016 60.880 1.00 35.33 137 LEU C C 1
ATOM 4703 O O . LEU C 1 137 ? 80.119 -11.280 60.904 1.00 34.12 137 LEU C O 1
ATOM 4708 N N . PRO C 1 138 ? 79.042 -13.116 61.633 1.00 33.28 138 PRO C N 1
ATOM 4709 C CA . PRO C 1 138 ? 80.203 -13.523 62.422 1.00 33.47 138 PRO C CA 1
ATOM 4710 C C . PRO C 1 138 ? 81.383 -13.865 61.496 1.00 36.73 138 PRO C C 1
ATOM 4711 O O . PRO C 1 138 ? 81.238 -14.453 60.415 1.00 35.61 138 PRO C O 1
ATOM 4715 N N . MET C 1 139 ? 82.556 -13.441 61.911 1.00 38.17 139 MET C N 1
ATOM 4716 C CA . MET C 1 139 ? 83.757 -13.664 61.144 1.00 40.56 139 MET C CA 1
ATOM 4717 C C . MET C 1 139 ? 84.521 -14.870 61.683 1.00 45.36 139 MET C C 1
ATOM 4718 O O . MET C 1 139 ? 84.249 -15.334 62.797 1.00 50.87 139 MET C O 1
ATOM 4723 N N . SER C 1 140 ? 85.482 -15.370 60.906 1.00 43.75 140 SER C N 1
ATOM 4724 C CA . SER C 1 140 ? 86.299 -16.507 61.318 1.00 41.02 140 SER C CA 1
ATOM 4725 C C . SER C 1 140 ? 87.364 -16.801 60.288 1.00 38.77 140 SER C C 1
ATOM 4726 O O . SER C 1 140 ? 87.286 -16.336 59.158 1.00 39.08 140 SER C O 1
ATOM 4729 N N . ALA C 1 141 ? 88.428 -17.463 60.713 1.00 39.43 141 ALA C N 1
ATOM 4730 C CA . ALA C 1 141 ? 89.466 -17.869 59.771 1.00 39.19 141 ALA C CA 1
ATOM 4731 C C . ALA C 1 141 ? 89.027 -19.293 59.459 1.00 42.83 141 ALA C C 1
ATOM 4732 O O . ALA C 1 141 ? 88.566 -20.017 60.364 1.00 46.67 141 ALA C O 1
ATOM 4734 N N . SER C 1 142 ? 89.104 -19.692 58.193 1.00 41.89 142 SER C N 1
ATOM 4735 C CA . SER C 1 142 ? 88.669 -21.030 57.820 1.00 38.18 142 SER C CA 1
ATOM 4736 C C . SER C 1 142 ? 89.773 -22.061 57.997 1.00 36.24 142 SER C C 1
ATOM 4737 O O . SER C 1 142 ? 89.490 -23.192 58.409 1.00 37.89 142 SER C O 1
ATOM 4740 N N . ASP C 1 143 ? 91.016 -21.653 57.716 1.00 29.87 143 ASP C N 1
ATOM 4741 C CA . ASP C 1 143 ? 92.195 -22.526 57.786 1.00 30.52 143 ASP C CA 1
ATOM 4742 C C . ASP C 1 143 ? 92.182 -23.491 56.563 1.00 33.14 143 ASP C C 1
ATOM 4743 O O . ASP C 1 143 ? 92.952 -24.455 56.471 1.00 32.82 143 ASP C O 1
ATOM 4748 N N . SER C 1 144 ? 91.324 -23.195 55.591 1.00 32.63 144 SER C N 1
ATOM 4749 C CA . SER C 1 144 ? 91.223 -24.037 54.414 1.00 31.38 144 SER C CA 1
ATOM 4750 C C . SER C 1 144 ? 90.767 -23.249 53.202 1.00 30.40 144 SER C C 1
ATOM 4751 O O . SER C 1 144 ? 89.894 -22.397 53.311 1.00 27.21 144 SER C O 1
ATOM 4754 N N . VAL C 1 145 ? 91.384 -23.524 52.056 1.00 29.15 145 VAL C N 1
ATOM 4755 C CA . VAL C 1 145 ? 90.989 -22.896 50.809 1.00 27.57 145 VAL C CA 1
ATOM 4756 C C . VAL C 1 145 ? 89.866 -23.743 50.173 1.00 29.87 145 VAL C C 1
ATOM 4757 O O . VAL C 1 145 ? 89.447 -23.471 49.042 1.00 34.47 145 VAL C O 1
ATOM 4761 N N . LEU C 1 146 ? 89.387 -24.758 50.908 1.00 29.46 146 LEU C N 1
ATOM 4762 C CA . LEU C 1 146 ? 88.326 -25.663 50.456 1.00 26.85 146 LEU C CA 1
ATOM 4763 C C . LEU C 1 146 ? 86.971 -25.210 50.953 1.00 26.91 146 LEU C C 1
ATOM 4764 O O . LEU C 1 146 ? 86.715 -25.182 52.151 1.00 25.29 146 LEU C O 1
ATOM 4769 N N . CYS C 1 147 ? 86.092 -24.915 50.007 1.00 28.46 147 CYS C N 1
ATOM 4770 C CA . CYS C 1 147 ? 84.751 -24.444 50.272 1.00 25.96 147 CYS C CA 1
ATOM 4771 C C . CYS C 1 147 ? 84.007 -25.292 51.313 1.00 28.99 147 CYS C C 1
ATOM 4772 O O . CYS C 1 147 ? 83.347 -24.743 52.195 1.00 31.89 147 CYS C O 1
ATOM 4775 N N . HIS C 1 148 ? 84.161 -26.615 51.272 1.00 29.57 148 HIS C N 1
ATOM 4776 C CA . HIS C 1 148 ? 83.479 -27.473 52.258 1.00 28.02 148 HIS C CA 1
ATOM 4777 C C . HIS C 1 148 ? 83.889 -27.158 53.699 1.00 27.10 148 HIS C C 1
ATOM 4778 O O . HIS C 1 148 ? 83.043 -26.960 54.565 1.00 27.11 148 HIS C O 1
ATOM 4785 N N . ILE C 1 149 ? 85.187 -27.177 53.962 1.00 24.34 149 ILE C N 1
ATOM 4786 C CA . ILE C 1 149 ? 85.694 -26.919 55.295 1.00 26.08 149 ILE C CA 1
ATOM 4787 C C . ILE C 1 149 ? 85.380 -25.511 55.736 1.00 28.50 149 ILE C C 1
ATOM 4788 O O . ILE C 1 149 ? 85.009 -25.290 56.880 1.00 33.75 149 ILE C O 1
ATOM 4793 N N . SER C 1 150 ? 85.513 -24.566 54.821 1.00 30.61 150 SER C N 1
ATOM 4794 C CA . SER C 1 150 ? 85.252 -23.168 55.138 1.00 31.22 150 SER C CA 1
ATOM 4795 C C . SER C 1 150 ? 83.797 -22.920 55.552 1.00 31.05 150 SER C C 1
ATOM 4796 O O . SER C 1 150 ? 83.514 -22.471 56.680 1.00 26.98 150 SER C O 1
ATOM 4799 N N . VAL C 1 151 ? 82.881 -23.254 54.644 1.00 33.14 151 VAL C N 1
ATOM 4800 C CA . VAL C 1 151 ? 81.453 -23.053 54.854 1.00 30.49 151 VAL C CA 1
ATOM 4801 C C . VAL C 1 151 ? 80.883 -23.879 55.986 1.00 34.06 151 VAL C C 1
ATOM 4802 O O . VAL C 1 151 ? 80.236 -23.345 56.884 1.00 39.63 151 VAL C O 1
ATOM 4806 N N . SER C 1 152 ? 81.098 -25.189 55.919 1.00 37.66 152 SER C N 1
ATOM 4807 C CA . SER C 1 152 ? 80.596 -26.127 56.917 1.00 34.17 152 SER C CA 1
ATOM 4808 C C . SER C 1 152 ? 81.006 -25.762 58.342 1.00 32.80 152 SER C C 1
ATOM 4809 O O . SER C 1 152 ? 80.164 -25.720 59.229 1.00 31.14 152 SER C O 1
ATOM 4812 N N . LYS C 1 153 ? 82.290 -25.484 58.558 1.00 32.78 153 LYS C N 1
ATOM 4813 C CA . LYS C 1 153 ? 82.773 -25.138 59.892 1.00 35.38 153 LYS C CA 1
ATOM 4814 C C . LYS C 1 153 ? 82.136 -23.843 60.370 1.00 37.17 153 LYS C C 1
ATOM 4815 O O . LYS C 1 153 ? 81.724 -23.725 61.521 1.00 40.62 153 LYS C O 1
ATOM 4821 N N . TRP C 1 154 ? 81.986 -22.899 59.455 1.00 38.92 154 TRP C N 1
ATOM 4822 C CA . TRP C 1 154 ? 81.386 -21.617 59.771 1.00 35.79 154 TRP C CA 1
ATOM 4823 C C . TRP C 1 154 ? 79.908 -21.751 60.144 1.00 33.49 154 TRP C C 1
ATOM 4824 O O . TRP C 1 154 ? 79.437 -21.088 61.059 1.00 32.78 154 TRP C O 1
ATOM 4835 N N . CYS C 1 155 ? 79.169 -22.592 59.431 1.00 34.59 155 CYS C N 1
ATOM 4836 C CA . CYS C 1 155 ? 77.746 -22.800 59.729 1.00 38.04 155 CYS C CA 1
ATOM 4837 C C . CYS C 1 155 ? 77.554 -23.516 61.041 1.00 38.72 155 CYS C C 1
ATOM 4838 O O . CYS C 1 155 ? 76.600 -23.258 61.756 1.00 41.57 155 CYS C O 1
ATOM 4841 N N . TYR C 1 156 ? 78.416 -24.493 61.288 1.00 39.67 156 TYR C N 1
ATOM 4842 C CA . TYR C 1 156 ? 78.390 -25.305 62.491 1.00 41.73 156 TYR C CA 1
ATOM 4843 C C . TYR C 1 156 ? 78.633 -24.437 63.730 1.00 44.43 156 TYR C C 1
ATOM 4844 O O . TYR C 1 156 ? 77.779 -24.382 64.623 1.00 46.05 156 TYR C O 1
ATOM 4853 N N . GLU C 1 157 ? 79.767 -23.724 63.738 1.00 45.86 157 GLU C N 1
ATOM 4854 C CA . GLU C 1 157 ? 80.179 -22.847 64.840 1.00 44.36 157 GLU C CA 1
ATOM 4855 C C . GLU C 1 157 ? 79.217 -21.714 65.133 1.00 41.97 157 GLU C C 1
ATOM 4856 O O . GLU C 1 157 ? 79.240 -21.156 66.221 1.00 47.99 157 GLU C O 1
ATOM 4862 N N . ASN C 1 158 ? 78.370 -21.375 64.177 1.00 36.92 158 ASN C N 1
ATOM 4863 C CA . ASN C 1 158 ? 77.436 -20.283 64.370 1.00 39.07 158 ASN C CA 1
ATOM 4864 C C . ASN C 1 158 ? 76.012 -20.744 64.294 1.00 43.50 158 ASN C C 1
ATOM 4865 O O . ASN C 1 158 ? 75.095 -19.915 64.315 1.00 46.57 158 ASN C O 1
ATOM 4870 N N . LYS C 1 159 ? 75.825 -22.058 64.157 1.00 45.96 159 LYS C N 1
ATOM 4871 C CA . LYS C 1 159 ? 74.490 -22.671 64.052 1.00 45.99 159 LYS C CA 1
ATOM 4872 C C . LYS C 1 159 ? 73.640 -21.924 63.006 1.00 44.60 159 LYS C C 1
ATOM 4873 O O . LYS C 1 159 ? 72.625 -21.291 63.330 1.00 41.82 159 LYS C O 1
ATOM 4879 N N . ILE C 1 160 ? 74.109 -21.963 61.757 1.00 43.01 160 ILE C N 1
ATOM 4880 C CA . ILE C 1 160 ? 73.431 -21.334 60.619 1.00 40.58 160 ILE C CA 1
ATOM 4881 C C . ILE C 1 160 ? 73.315 -22.381 59.515 1.00 40.12 160 ILE C C 1
ATOM 4882 O O . ILE C 1 160 ? 74.303 -23.036 59.145 1.00 41.68 160 ILE C O 1
ATOM 4887 N N . GLU C 1 161 ? 72.094 -22.597 59.049 1.00 38.39 161 GLU C N 1
ATOM 4888 C CA . GLU C 1 161 ? 71.864 -23.568 57.997 1.00 42.30 161 GLU C CA 1
ATOM 4889 C C . GLU C 1 161 ? 72.657 -23.172 56.768 1.00 43.62 161 GLU C C 1
ATOM 4890 O O . GLU C 1 161 ? 72.655 -21.999 56.378 1.00 44.69 161 GLU C O 1
ATOM 4896 N N . ALA C 1 162 ? 73.300 -24.152 56.137 1.00 45.83 162 ALA C N 1
ATOM 4897 C CA . ALA C 1 162 ? 74.102 -23.903 54.937 1.00 46.26 162 ALA C CA 1
ATOM 4898 C C . ALA C 1 162 ? 73.231 -23.500 53.725 1.00 45.17 162 ALA C C 1
ATOM 4899 O O . ALA C 1 162 ? 73.751 -23.128 52.669 1.00 43.53 162 ALA C O 1
ATOM 4901 N N . THR C 1 163 ? 71.909 -23.588 53.876 1.00 47.61 163 THR C N 1
ATOM 4902 C CA . THR C 1 163 ? 70.963 -23.218 52.809 1.00 47.01 163 THR C CA 1
ATOM 4903 C C . THR C 1 163 ? 70.310 -21.852 53.084 1.00 45.53 163 THR C C 1
ATOM 4904 O O . THR C 1 163 ? 69.415 -21.428 52.343 1.00 46.29 163 THR C O 1
ATOM 4908 N N . SER C 1 164 ? 70.761 -21.169 54.134 1.00 42.22 164 SER C N 1
ATOM 4909 C CA . SER C 1 164 ? 70.185 -19.882 54.491 1.00 42.04 164 SER C CA 1
ATOM 4910 C C . SER C 1 164 ? 70.684 -18.735 53.609 1.00 42.90 164 SER C C 1
ATOM 4911 O O . SER C 1 164 ? 71.714 -18.865 52.899 1.00 38.21 164 SER C O 1
ATOM 4914 N N . LYS C 1 165 ? 69.930 -17.627 53.632 1.00 41.20 165 LYS C N 1
ATOM 4915 C CA . LYS C 1 165 ? 70.317 -16.425 52.890 1.00 40.55 165 LYS C CA 1
ATOM 4916 C C . LYS C 1 165 ? 71.568 -15.859 53.568 1.00 39.44 165 LYS C C 1
ATOM 4917 O O . LYS C 1 165 ? 72.417 -15.264 52.918 1.00 42.48 165 LYS C O 1
ATOM 4923 N N . GLN C 1 166 ? 71.689 -16.086 54.873 1.00 38.10 166 GLN C N 1
ATOM 4924 C CA . GLN C 1 166 ? 72.842 -15.638 55.629 1.00 38.05 166 GLN C CA 1
ATOM 4925 C C . GLN C 1 166 ? 74.150 -16.191 55.058 1.00 42.34 166 GLN C C 1
ATOM 4926 O O . GLN C 1 166 ? 75.156 -15.452 54.966 1.00 44.11 166 GLN C O 1
ATOM 4932 N N . ARG C 1 167 ? 74.179 -17.477 54.699 1.00 40.32 167 ARG C N 1
ATOM 4933 C CA . ARG C 1 167 ? 75.440 -17.973 54.184 1.00 39.46 167 ARG C CA 1
ATOM 4934 C C . ARG C 1 167 ? 75.629 -17.572 52.729 1.00 35.23 167 ARG C C 1
ATOM 4935 O O . ARG C 1 167 ? 76.746 -17.273 52.297 1.00 32.56 167 ARG C O 1
ATOM 4943 N N . SER C 1 168 ? 74.513 -17.422 52.025 1.00 32.48 168 SER C N 1
ATOM 4944 C CA . SER C 1 168 ? 74.532 -16.993 50.638 1.00 31.16 168 SER C CA 1
ATOM 4945 C C . SER C 1 168 ? 75.203 -15.607 50.623 1.00 33.83 168 SER C C 1
ATOM 4946 O O . SER C 1 168 ? 76.106 -15.353 49.829 1.00 38.74 168 SER C O 1
ATOM 4949 N N . GLU C 1 169 ? 74.818 -14.757 51.576 1.00 33.77 169 GLU C N 1
ATOM 4950 C CA . GLU C 1 169 ? 75.355 -13.403 51.741 1.00 29.56 169 GLU C CA 1
ATOM 4951 C C . GLU C 1 169 ? 76.830 -13.446 52.084 1.00 26.53 169 GLU C C 1
ATOM 4952 O O . GLU C 1 169 ? 77.621 -12.687 51.544 1.00 33.23 169 GLU C O 1
ATOM 4958 N N . ARG C 1 170 ? 77.201 -14.343 52.986 1.00 30.31 170 ARG C N 1
ATOM 4959 C CA . ARG C 1 170 ? 78.589 -14.516 53.415 1.00 27.73 170 ARG C CA 1
ATOM 4960 C C . ARG C 1 170 ? 79.491 -14.837 52.220 1.00 29.34 170 ARG C C 1
ATOM 4961 O O . ARG C 1 170 ? 80.554 -14.228 52.059 1.00 33.22 170 ARG C O 1
ATOM 4969 N N . CYS C 1 171 ? 79.079 -15.790 51.384 1.00 28.36 171 CYS C N 1
ATOM 4970 C CA . CYS C 1 171 ? 79.884 -16.150 50.219 1.00 33.29 171 CYS C CA 1
ATOM 4971 C C . CYS C 1 171 ? 79.976 -14.973 49.229 1.00 33.35 171 CYS C C 1
ATOM 4972 O O . CYS C 1 171 ? 81.007 -14.776 48.579 1.00 34.06 171 CYS C O 1
ATOM 4975 N N . GLY C 1 172 ? 78.926 -14.153 49.178 1.00 34.51 172 GLY C N 1
ATOM 4976 C CA . GLY C 1 172 ? 78.936 -12.978 48.322 1.00 29.65 172 GLY C CA 1
ATOM 4977 C C . GLY C 1 172 ? 79.993 -11.999 48.826 1.00 29.30 172 GLY C C 1
ATOM 4978 O O . GLY C 1 172 ? 80.803 -11.495 48.046 1.00 28.32 172 GLY C O 1
ATOM 4979 N N . ARG C 1 173 ? 80.032 -11.764 50.136 1.00 26.02 173 ARG C N 1
ATOM 4980 C CA . ARG C 1 173 ? 81.019 -10.851 50.718 1.00 26.77 173 ARG C CA 1
ATOM 4981 C C . ARG C 1 173 ? 82.431 -11.415 50.594 1.00 29.01 173 ARG C C 1
ATOM 4982 O O . ARG C 1 173 ? 83.387 -10.698 50.290 1.00 31.04 173 ARG C O 1
ATOM 4990 N N . LEU C 1 174 ? 82.557 -12.711 50.834 1.00 30.92 174 LEU C N 1
ATOM 4991 C CA . LEU C 1 174 ? 83.840 -13.390 50.716 1.00 30.86 174 LEU C CA 1
ATOM 4992 C C . LEU C 1 174 ? 84.430 -13.185 49.297 1.00 31.78 174 LEU C C 1
ATOM 4993 O O . LEU C 1 174 ? 85.648 -12.996 49.135 1.00 31.98 174 LEU C O 1
ATOM 4998 N N . THR C 1 175 ? 83.558 -13.207 48.280 1.00 31.94 175 THR C N 1
ATOM 4999 C CA . THR C 1 175 ? 83.973 -13.005 46.887 1.00 29.50 175 THR C CA 1
ATOM 5000 C C . THR C 1 175 ? 84.626 -11.611 46.778 1.00 29.66 175 THR C C 1
ATOM 5001 O O . THR C 1 175 ? 85.708 -11.463 46.182 1.00 26.54 175 THR C O 1
ATOM 5005 N N . ALA C 1 176 ? 83.988 -10.607 47.394 1.00 25.27 176 ALA C N 1
ATOM 5006 C CA . ALA C 1 176 ? 84.514 -9.245 47.391 1.00 23.22 176 ALA C CA 1
ATOM 5007 C C . ALA C 1 176 ? 85.889 -9.188 48.033 1.00 24.62 176 ALA C C 1
ATOM 5008 O O . ALA C 1 176 ? 86.814 -8.613 47.464 1.00 26.10 176 ALA C O 1
ATOM 5010 N N . ASP C 1 177 ? 86.031 -9.783 49.213 1.00 27.23 177 ASP C N 1
ATOM 5011 C CA . ASP C 1 177 ? 87.326 -9.793 49.887 1.00 30.47 177 ASP C CA 1
ATOM 5012 C C . ASP C 1 177 ? 88.397 -10.454 49.041 1.00 31.10 177 ASP C C 1
ATOM 5013 O O . ASP C 1 177 ? 89.500 -9.926 48.882 1.00 29.48 177 ASP C O 1
ATOM 5018 N N . ALA C 1 178 ? 88.063 -11.608 48.479 1.00 30.20 178 ALA C N 1
ATOM 5019 C CA . ALA C 1 178 ? 89.000 -12.318 47.622 1.00 31.00 178 ALA C CA 1
ATOM 5020 C C . ALA C 1 178 ? 89.423 -11.421 46.445 1.00 31.64 178 ALA C C 1
ATOM 5021 O O . ALA C 1 178 ? 90.633 -11.256 46.179 1.00 31.88 178 ALA C O 1
ATOM 5023 N N . ALA C 1 179 ? 88.438 -10.820 45.762 1.00 30.88 179 ALA C N 1
ATOM 5024 C CA . ALA C 1 179 ? 88.707 -9.927 44.617 1.00 28.37 179 ALA C CA 1
ATOM 5025 C C . ALA C 1 179 ? 89.616 -8.778 45.052 1.00 28.13 179 ALA C C 1
ATOM 5026 O O . ALA C 1 179 ? 90.623 -8.456 44.401 1.00 28.14 179 ALA C O 1
ATOM 5028 N N . PHE C 1 180 ? 89.291 -8.206 46.204 1.00 29.64 180 PHE C N 1
ATOM 5029 C CA . PHE C 1 180 ? 90.067 -7.110 46.757 1.00 28.44 180 PHE C CA 1
ATOM 5030 C C . PHE C 1 180 ? 91.533 -7.490 46.885 1.00 26.65 180 PHE C C 1
ATOM 5031 O O . PHE C 1 180 ? 92.400 -6.837 46.307 1.00 27.55 180 PHE C O 1
ATOM 5039 N N . LYS C 1 181 ? 91.788 -8.587 47.597 1.00 25.77 181 LYS C N 1
ATOM 5040 C CA . LYS C 1 181 ? 93.146 -9.077 47.828 1.00 22.96 181 LYS C CA 1
ATOM 5041 C C . LYS C 1 181 ? 93.901 -9.404 46.545 1.00 20.89 181 LYS C C 1
ATOM 5042 O O . LYS C 1 181 ? 95.096 -9.104 46.408 1.00 18.84 181 LYS C O 1
ATOM 5048 N N . ALA C 1 182 ? 93.209 -10.065 45.626 1.00 22.14 182 ALA C N 1
ATOM 5049 C CA . ALA C 1 182 ? 93.815 -10.444 44.361 1.00 23.69 182 ALA C CA 1
ATOM 5050 C C . ALA C 1 182 ? 94.205 -9.200 43.573 1.00 27.66 182 ALA C C 1
ATOM 5051 O O . ALA C 1 182 ? 95.259 -9.201 42.911 1.00 28.04 182 ALA C O 1
ATOM 5053 N N . ALA C 1 183 ? 93.388 -8.135 43.671 1.00 25.65 183 ALA C N 1
ATOM 5054 C CA . ALA C 1 183 ? 93.683 -6.886 42.970 1.00 23.37 183 ALA C CA 1
ATOM 5055 C C . ALA C 1 183 ? 94.961 -6.293 43.544 1.00 26.72 183 ALA C C 1
ATOM 5056 O O . ALA C 1 183 ? 95.874 -5.940 42.797 1.00 29.79 183 ALA C O 1
ATOM 5058 N N . GLU C 1 184 ? 95.071 -6.269 44.872 1.00 27.32 184 GLU C N 1
ATOM 5059 C CA . GLU C 1 184 ? 96.271 -5.735 45.509 1.00 22.89 184 GLU C CA 1
ATOM 5060 C C . GLU C 1 184 ? 97.484 -6.512 45.066 1.00 23.44 184 GLU C C 1
ATOM 5061 O O . GLU C 1 184 ? 98.498 -5.923 44.766 1.00 27.79 184 GLU C O 1
ATOM 5067 N N . ILE C 1 185 ? 97.373 -7.837 45.001 1.00 28.39 185 ILE C N 1
ATOM 5068 C CA . ILE C 1 185 ? 98.504 -8.680 44.587 1.00 27.97 185 ILE C CA 1
ATOM 5069 C C . ILE C 1 185 ? 98.896 -8.389 43.146 1.00 22.64 185 ILE C C 1
ATOM 5070 O O . ILE C 1 185 ? 100.068 -8.266 42.828 1.00 19.21 185 ILE C O 1
ATOM 5075 N N . ILE C 1 186 ? 97.900 -8.250 42.286 1.00 26.96 186 ILE C N 1
ATOM 5076 C CA . ILE C 1 186 ? 98.151 -7.955 40.882 1.00 28.64 186 ILE C CA 1
ATOM 5077 C C . ILE C 1 186 ? 98.906 -6.630 40.769 1.00 30.57 186 ILE C C 1
ATOM 5078 O O . ILE C 1 186 ? 99.939 -6.566 40.094 1.00 31.19 186 ILE C O 1
ATOM 5083 N N . ASN C 1 187 ? 98.422 -5.603 41.475 1.00 29.78 187 ASN C N 1
ATOM 5084 C CA . ASN C 1 187 ? 99.055 -4.273 41.486 1.00 28.03 187 ASN C CA 1
ATOM 5085 C C . ASN C 1 187 ? 100.502 -4.353 41.985 1.00 28.63 187 ASN C C 1
ATOM 5086 O O . ASN C 1 187 ? 101.435 -3.866 41.333 1.00 32.06 187 ASN C O 1
ATOM 5091 N N . THR C 1 188 ? 100.690 -4.992 43.129 1.00 28.15 188 THR C N 1
ATOM 5092 C CA . THR C 1 188 ? 102.016 -5.157 43.679 1.00 29.02 188 THR C CA 1
ATOM 5093 C C . THR C 1 188 ? 102.911 -5.901 42.679 1.00 32.80 188 THR C C 1
ATOM 5094 O O . THR C 1 188 ? 104.069 -5.514 42.460 1.00 36.67 188 THR C O 1
ATOM 5098 N N . LYS C 1 189 ? 102.392 -6.978 42.088 1.00 29.57 189 LYS C N 1
ATOM 5099 C CA . LYS C 1 189 ? 103.165 -7.742 41.120 1.00 27.79 189 LYS C CA 1
ATOM 5100 C C . LYS C 1 189 ? 103.554 -6.877 39.907 1.00 32.27 189 LYS C C 1
ATOM 5101 O O . LYS C 1 189 ? 104.650 -7.040 39.338 1.00 33.26 189 LYS C O 1
ATOM 5107 N N . ILE C 1 190 ? 102.666 -5.963 39.517 1.00 32.02 190 ILE C N 1
ATOM 5108 C CA . ILE C 1 190 ? 102.944 -5.081 38.391 1.00 33.75 190 ILE C CA 1
ATOM 5109 C C . ILE C 1 190 ? 104.113 -4.167 38.729 1.00 36.43 190 ILE C C 1
ATOM 5110 O O . ILE C 1 190 ? 105.044 -4.016 37.927 1.00 37.57 190 ILE C O 1
ATOM 5115 N N . ASP C 1 191 ? 104.100 -3.617 39.942 1.00 37.84 191 ASP C N 1
ATOM 5116 C CA . ASP C 1 191 ? 105.174 -2.727 40.395 1.00 37.26 191 ASP C CA 1
ATOM 5117 C C . ASP C 1 191 ? 106.483 -3.451 40.598 1.00 39.05 191 ASP C C 1
ATOM 5118 O O . ASP C 1 191 ? 107.517 -3.008 40.125 1.00 42.71 191 ASP C O 1
ATOM 5123 N N . GLN C 1 192 ? 106.436 -4.591 41.274 1.00 42.77 192 GLN C N 1
ATOM 5124 C CA . GLN C 1 192 ? 107.646 -5.354 41.562 1.00 43.10 192 GLN C CA 1
ATOM 5125 C C . GLN C 1 192 ? 108.237 -6.258 40.487 1.00 43.24 192 GLN C C 1
ATOM 5126 O O . GLN C 1 192 ? 109.403 -6.628 40.580 1.00 45.19 192 GLN C O 1
ATOM 5132 N N . GLY C 1 193 ? 107.458 -6.626 39.471 1.00 47.17 193 GLY C N 1
ATOM 5133 C CA . GLY C 1 193 ? 107.986 -7.492 38.416 1.00 47.84 193 GLY C CA 1
ATOM 5134 C C . GLY C 1 193 ? 108.517 -8.824 38.926 1.00 48.29 193 GLY C C 1
ATOM 5135 O O . GLY C 1 193 ? 107.882 -9.482 39.761 1.00 49.52 193 GLY C O 1
ATOM 5136 N N . LYS C 1 194 ? 109.687 -9.230 38.454 1.00 50.02 194 LYS C N 1
ATOM 5137 C CA . LYS C 1 194 ? 110.271 -10.499 38.889 1.00 51.60 194 LYS C CA 1
ATOM 5138 C C . LYS C 1 194 ? 110.812 -10.544 40.319 1.00 52.11 194 LYS C C 1
ATOM 5139 O O . LYS C 1 194 ? 111.355 -11.557 40.737 1.00 56.29 194 LYS C O 1
ATOM 5145 N N . ASP C 1 195 ? 110.648 -9.464 41.069 1.00 52.22 195 ASP C N 1
ATOM 5146 C CA . ASP C 1 195 ? 111.117 -9.410 42.452 1.00 51.57 195 ASP C CA 1
ATOM 5147 C C . ASP C 1 195 ? 109.969 -9.612 43.428 1.00 51.27 195 ASP C C 1
ATOM 5148 O O . ASP C 1 195 ? 110.134 -9.413 44.634 1.00 53.25 195 ASP C O 1
ATOM 5153 N N . PHE C 1 196 ? 108.785 -9.939 42.909 1.00 46.24 196 PHE C N 1
ATOM 5154 C CA . PHE C 1 196 ? 107.620 -10.140 43.759 1.00 38.49 196 PHE C CA 1
ATOM 5155 C C . PHE C 1 196 ? 107.899 -11.268 44.748 1.00 38.19 196 PHE C C 1
ATOM 5156 O O . PHE C 1 196 ? 108.483 -12.278 44.381 1.00 39.87 196 PHE C O 1
ATOM 5164 N N . LYS C 1 197 ? 107.518 -11.061 46.009 1.00 39.48 197 LYS C N 1
ATOM 5165 C CA . LYS C 1 197 ? 107.691 -12.048 47.079 1.00 39.59 197 LYS C CA 1
ATOM 5166 C C . LYS C 1 197 ? 106.396 -11.973 47.863 1.00 41.06 197 LYS C C 1
ATOM 5167 O O . LYS C 1 197 ? 105.824 -10.893 47.979 1.00 42.53 197 LYS C O 1
ATOM 5173 N N . SER C 1 198 ? 105.886 -13.095 48.350 1.00 41.90 198 SER C N 1
ATOM 5174 C CA . SER C 1 198 ? 104.647 -13.034 49.124 1.00 45.61 198 SER C CA 1
ATOM 5175 C C . SER C 1 198 ? 104.879 -12.554 50.546 1.00 44.03 198 SER C C 1
ATOM 5176 O O . SER C 1 198 ? 105.906 -12.866 51.160 1.00 43.52 198 SER C O 1
ATOM 5179 N N . THR C 1 199 ? 103.908 -11.804 51.066 1.00 44.59 199 THR C N 1
ATOM 5180 C CA . THR C 1 199 ? 103.973 -11.272 52.425 1.00 44.04 199 THR C CA 1
ATOM 5181 C C . THR C 1 199 ? 103.704 -12.391 53.431 1.00 43.98 199 THR C C 1
ATOM 5182 O O . THR C 1 199 ? 104.138 -12.307 54.578 1.00 47.52 199 THR C O 1
ATOM 5186 N N . PHE C 1 200 ? 102.950 -13.407 53.012 1.00 42.92 200 PHE C N 1
ATOM 5187 C CA . PHE C 1 200 ? 102.660 -14.544 53.874 1.00 39.10 200 PHE C CA 1
ATOM 5188 C C . PHE C 1 200 ? 103.664 -15.667 53.669 1.00 41.93 200 PHE C C 1
ATOM 5189 O O . PHE C 1 200 ? 103.861 -16.156 52.552 1.00 40.99 200 PHE C O 1
ATOM 5197 N N . PRO C 1 201 ? 104.330 -16.080 54.757 1.00 42.68 201 PRO C N 1
ATOM 5198 C CA . PRO C 1 201 ? 105.335 -17.147 54.764 1.00 41.37 201 PRO C CA 1
ATOM 5199 C C . PRO C 1 201 ? 104.678 -18.549 54.801 1.00 39.61 201 PRO C C 1
ATOM 5200 O O . PRO C 1 201 ? 103.472 -18.680 55.082 1.00 32.29 201 PRO C O 1
ATOM 5204 N N . MET C 1 202 ? 105.475 -19.585 54.524 1.00 37.09 202 MET C N 1
ATOM 5205 C CA . MET C 1 202 ? 104.965 -20.947 54.527 1.00 32.99 202 MET C CA 1
ATOM 5206 C C . MET C 1 202 ? 104.399 -21.310 55.877 1.00 34.75 202 MET C C 1
ATOM 5207 O O . MET C 1 202 ? 105.052 -21.133 56.895 1.00 41.10 202 MET C O 1
ATOM 5212 N N . GLN C 1 203 ? 103.176 -21.821 55.882 1.00 37.40 203 GLN C N 1
ATOM 5213 C CA . GLN C 1 203 ? 102.506 -22.232 57.113 1.00 38.83 203 GLN C CA 1
ATOM 5214 C C . GLN C 1 203 ? 103.423 -23.143 57.926 1.00 41.70 203 GLN C C 1
ATOM 5215 O O . GLN C 1 203 ? 104.283 -23.854 57.361 1.00 41.99 203 GLN C O 1
ATOM 5221 N N . ALA C 1 204 ? 103.203 -23.153 59.240 1.00 41.85 204 ALA C N 1
ATOM 5222 C CA . ALA C 1 204 ? 104.016 -23.952 60.159 1.00 40.85 204 ALA C CA 1
ATOM 5223 C C . ALA C 1 204 ? 103.959 -25.471 59.882 1.00 40.23 204 ALA C C 1
ATOM 5224 O O . ALA C 1 204 ? 105.006 -26.118 59.623 1.00 35.18 204 ALA C O 1
ATOM 5226 N N . SER C 1 205 ? 102.744 -26.026 59.893 1.00 35.99 205 SER C N 1
ATOM 5227 C CA . SER C 1 205 ? 102.570 -27.457 59.664 1.00 37.65 205 SER C CA 1
ATOM 5228 C C . SER C 1 205 ? 103.146 -27.884 58.319 1.00 38.92 205 SER C C 1
ATOM 5229 O O . SER C 1 205 ? 103.821 -28.915 58.203 1.00 39.99 205 SER C O 1
ATOM 5232 N N . VAL C 1 206 ? 102.916 -27.064 57.306 1.00 36.20 206 VAL C N 1
ATOM 5233 C CA . VAL C 1 206 ? 103.399 -27.371 55.972 1.00 34.64 206 VAL C CA 1
ATOM 5234 C C . VAL C 1 206 ? 104.925 -27.561 55.896 1.00 36.71 206 VAL C C 1
ATOM 5235 O O . VAL C 1 206 ? 105.417 -28.540 55.313 1.00 38.52 206 VAL C O 1
ATOM 5239 N N . SER C 1 207 ? 105.695 -26.659 56.493 1.00 41.06 207 SER C N 1
ATOM 5240 C CA . SER C 1 207 ? 107.145 -26.851 56.433 1.00 44.55 207 SER C CA 1
ATOM 5241 C C . SER C 1 207 ? 107.633 -27.881 57.464 1.00 43.96 207 SER C C 1
ATOM 5242 O O . SER C 1 207 ? 108.618 -28.575 57.193 1.00 40.76 207 SER C O 1
ATOM 5245 N N . SER C 1 208 ? 106.951 -27.998 58.618 1.00 41.94 208 SER C N 1
ATOM 5246 C CA . SER C 1 208 ? 107.370 -28.983 59.622 1.00 42.80 208 SER C CA 1
ATOM 5247 C C . SER C 1 208 ? 107.045 -30.399 59.105 1.00 46.42 208 SER C C 1
ATOM 5248 O O . SER C 1 208 ? 107.954 -31.240 59.029 1.00 50.44 208 SER C O 1
ATOM 5251 N N . CYS C 1 209 ? 105.801 -30.651 58.678 1.00 41.34 209 CYS C N 1
ATOM 5252 C CA . CYS C 1 209 ? 105.432 -31.961 58.115 1.00 35.72 209 CYS C CA 1
ATOM 5253 C C . CYS C 1 209 ? 106.145 -32.184 56.789 1.00 37.39 209 CYS C C 1
ATOM 5254 O O . CYS C 1 209 ? 106.603 -33.298 56.478 1.00 36.38 209 CYS C O 1
ATOM 5257 N N . GLY C 1 210 ? 106.219 -31.110 56.000 1.00 39.00 210 GLY C N 1
ATOM 5258 C CA . GLY C 1 210 ? 106.857 -31.152 54.696 1.00 38.21 210 GLY C CA 1
ATOM 5259 C C . GLY C 1 210 ? 108.300 -31.569 54.781 1.00 43.44 210 GLY C C 1
ATOM 5260 O O . GLY C 1 210 ? 108.826 -32.155 53.836 1.00 45.97 210 GLY C O 1
ATOM 5261 N N . GLU C 1 211 ? 108.922 -31.335 55.934 1.00 49.70 211 GLU C N 1
ATOM 5262 C CA . GLU C 1 211 ? 110.341 -31.684 56.169 1.00 52.99 211 GLU C CA 1
ATOM 5263 C C . GLU C 1 211 ? 110.615 -33.155 55.751 1.00 50.25 211 GLU C C 1
ATOM 5264 O O . GLU C 1 211 ? 111.692 -33.486 55.235 1.00 46.44 211 GLU C O 1
ATOM 5270 N N . CYS C 1 212 ? 109.607 -34.011 55.942 1.00 51.13 212 CYS C N 1
ATOM 5271 C CA . CYS C 1 212 ? 109.690 -35.422 55.580 1.00 48.02 212 CYS C CA 1
ATOM 5272 C C . CYS C 1 212 ? 108.830 -35.773 54.374 1.00 47.77 212 CYS C C 1
ATOM 5273 O O . CYS C 1 212 ? 109.265 -36.510 53.488 1.00 45.18 212 CYS C O 1
ATOM 5276 N N . HIS C 1 213 ? 107.611 -35.234 54.353 1.00 46.80 213 HIS C N 1
ATOM 5277 C CA . HIS C 1 213 ? 106.654 -35.537 53.303 1.00 41.54 213 HIS C CA 1
ATOM 5278 C C . HIS C 1 213 ? 106.713 -34.876 51.961 1.00 40.83 213 HIS C C 1
ATOM 5279 O O . HIS C 1 213 ? 106.163 -35.413 50.995 1.00 41.44 213 HIS C O 1
ATOM 5286 N N . MET C 1 214 ? 107.328 -33.703 51.892 1.00 40.91 214 MET C N 1
ATOM 5287 C CA . MET C 1 214 ? 107.454 -32.996 50.615 1.00 41.45 214 MET C CA 1
ATOM 5288 C C . MET C 1 214 ? 108.909 -32.644 50.354 1.00 42.60 214 MET C C 1
ATOM 5289 O O . MET C 1 214 ? 109.217 -31.536 49.899 1.00 45.20 214 MET C O 1
ATOM 5294 N N . THR C 1 215 ? 109.818 -33.554 50.666 1.00 41.03 215 THR C N 1
ATOM 5295 C CA . THR C 1 215 ? 111.227 -33.263 50.441 1.00 44.46 215 THR C CA 1
ATOM 5296 C C . THR C 1 215 ? 111.827 -34.413 49.668 1.00 47.03 215 THR C C 1
ATOM 5297 O O . THR C 1 215 ? 111.740 -35.580 50.080 1.00 48.16 215 THR C O 1
ATOM 5301 N N . LYS C 1 216 ? 112.399 -34.077 48.519 1.00 47.40 216 LYS C N 1
ATOM 5302 C CA . LYS C 1 216 ? 112.977 -35.069 47.622 1.00 51.58 216 LYS C CA 1
ATOM 5303 C C . LYS C 1 216 ? 114.028 -35.942 48.316 1.00 56.00 216 LYS C C 1
ATOM 5304 O O . LYS C 1 216 ? 114.799 -35.434 49.149 1.00 59.66 216 LYS C O 1
ATOM 5310 N N . GLY C 1 217 ? 114.016 -37.249 48.028 1.00 55.82 217 GLY C N 1
ATOM 5311 C CA . GLY C 1 217 ? 114.977 -38.162 48.641 1.00 57.08 217 GLY C CA 1
ATOM 5312 C C . GLY C 1 217 ? 114.569 -38.850 49.946 1.00 57.54 217 GLY C C 1
ATOM 5313 O O . GLY C 1 217 ? 115.126 -39.895 50.292 1.00 59.96 217 GLY C O 1
ATOM 5314 N N . ASN C 1 218 ? 113.666 -38.242 50.716 1.00 56.95 218 ASN C N 1
ATOM 5315 C CA . ASN C 1 218 ? 113.210 -38.850 51.975 1.00 56.58 218 ASN C CA 1
ATOM 5316 C C . ASN C 1 218 ? 112.251 -39.988 51.570 1.00 59.25 218 ASN C C 1
ATOM 5317 O O . ASN C 1 218 ? 111.463 -39.806 50.624 1.00 59.31 218 ASN C O 1
ATOM 5322 N N . ASP C 1 219 ? 112.315 -41.167 52.206 1.00 62.16 219 ASP C N 1
ATOM 5323 C CA . ASP C 1 219 ? 111.375 -42.210 51.778 1.00 60.10 219 ASP C CA 1
ATOM 5324 C C . ASP C 1 219 ? 109.903 -41.961 52.097 1.00 57.45 219 ASP C C 1
ATOM 5325 O O . ASP C 1 219 ? 109.036 -42.552 51.450 1.00 57.07 219 ASP C O 1
ATOM 5330 N N . ALA C 1 220 ? 109.631 -40.995 52.987 1.00 51.65 220 ALA C N 1
ATOM 5331 C CA . ALA C 1 220 ? 108.264 -40.604 53.347 1.00 46.64 220 ALA C CA 1
ATOM 5332 C C . ALA C 1 220 ? 107.724 -39.502 52.384 1.00 45.27 220 ALA C C 1
ATOM 5333 O O . ALA C 1 220 ? 106.624 -38.959 52.591 1.00 44.30 220 ALA C O 1
ATOM 5335 N N . ASN C 1 221 ? 108.495 -39.191 51.335 1.00 45.46 221 ASN C N 1
ATOM 5336 C CA . ASN C 1 221 ? 108.130 -38.160 50.334 1.00 44.43 221 ASN C CA 1
ATOM 5337 C C . ASN C 1 221 ? 107.020 -38.600 49.373 1.00 42.43 221 ASN C C 1
ATOM 5338 O O . ASN C 1 221 ? 107.243 -38.844 48.175 1.00 37.69 221 ASN C O 1
ATOM 5343 N N . TRP C 1 222 ? 105.803 -38.642 49.888 1.00 42.74 222 TRP C N 1
ATOM 5344 C CA . TRP C 1 222 ? 104.670 -39.075 49.088 1.00 43.25 222 TRP C CA 1
ATOM 5345 C C . TRP C 1 222 ? 103.601 -38.007 48.905 1.00 42.91 222 TRP C C 1
ATOM 5346 O O . TRP C 1 222 ? 102.768 -38.146 48.006 1.00 41.53 222 TRP C O 1
ATOM 5357 N N . ALA C 1 223 ? 103.590 -36.971 49.745 1.00 39.46 223 ALA C N 1
ATOM 5358 C CA . ALA C 1 223 ? 102.521 -35.988 49.641 1.00 37.70 223 ALA C CA 1
ATOM 5359 C C . ALA C 1 223 ? 102.719 -34.883 48.620 1.00 39.21 223 ALA C C 1
ATOM 5360 O O . ALA C 1 223 ? 103.844 -34.603 48.195 1.00 42.09 223 ALA C O 1
ATOM 5362 N N . LYS C 1 224 ? 101.590 -34.333 48.168 1.00 41.09 224 LYS C N 1
ATOM 5363 C CA . LYS C 1 224 ? 101.542 -33.243 47.191 1.00 37.90 224 LYS C CA 1
ATOM 5364 C C . LYS C 1 224 ? 100.440 -32.333 47.701 1.00 35.05 224 LYS C C 1
ATOM 5365 O O . LYS C 1 224 ? 99.346 -32.812 48.040 1.00 30.30 224 LYS C O 1
ATOM 5371 N N . GLY C 1 225 ? 100.755 -31.044 47.824 1.00 37.22 225 GLY C N 1
ATOM 5372 C CA . GLY C 1 225 ? 99.788 -30.072 48.316 1.00 34.37 225 GLY C CA 1
ATOM 5373 C C . GLY C 1 225 ? 100.395 -29.243 49.429 1.00 34.30 225 GLY C C 1
ATOM 5374 O O . GLY C 1 225 ? 101.134 -29.752 50.283 1.00 36.17 225 GLY C O 1
ATOM 5375 N N . ILE C 1 226 ? 100.098 -27.953 49.423 1.00 34.77 226 ILE C N 1
ATOM 5376 C CA . ILE C 1 226 ? 100.628 -27.084 50.451 1.00 30.09 226 ILE C CA 1
ATOM 5377 C C . ILE C 1 226 ? 99.551 -26.420 51.263 1.00 28.75 226 ILE C C 1
ATOM 5378 O O . ILE C 1 226 ? 99.717 -25.297 51.734 1.00 31.32 226 ILE C O 1
ATOM 5383 N N . MET C 1 227 ? 98.437 -27.122 51.397 1.00 25.83 227 MET C N 1
ATOM 5384 C CA . MET C 1 227 ? 97.328 -26.661 52.203 1.00 25.50 227 MET C CA 1
ATOM 5385 C C . MET C 1 227 ? 97.775 -26.912 53.622 1.00 29.26 227 MET C C 1
ATOM 5386 O O . MET C 1 227 ? 98.571 -27.808 53.868 1.00 33.20 227 MET C O 1
ATOM 5391 N N . ASP C 1 228 ? 97.253 -26.153 54.570 1.00 35.13 228 ASP C N 1
ATOM 5392 C CA . ASP C 1 228 ? 97.607 -26.350 55.971 1.00 32.61 228 ASP C CA 1
ATOM 5393 C C . ASP C 1 228 ? 97.125 -27.758 56.348 1.00 30.94 228 ASP C C 1
ATOM 5394 O O . ASP C 1 228 ? 95.947 -28.103 56.145 1.00 27.44 228 ASP C O 1
ATOM 5399 N N . CYS C 1 229 ? 98.044 -28.584 56.845 1.00 29.93 229 CYS C N 1
ATOM 5400 C CA . CYS C 1 229 ? 97.729 -29.971 57.234 1.00 29.02 229 CYS C CA 1
ATOM 5401 C C . CYS C 1 229 ? 96.856 -30.132 58.466 1.00 30.93 229 CYS C C 1
ATOM 5402 O O . CYS C 1 229 ? 96.200 -31.152 58.636 1.00 36.00 229 CYS C O 1
ATOM 5405 N N . THR C 1 230 ? 96.778 -29.086 59.276 1.00 31.89 230 THR C N 1
ATOM 5406 C CA . THR C 1 230 ? 96.042 -29.112 60.525 1.00 30.10 230 THR C CA 1
ATOM 5407 C C . THR C 1 230 ? 94.584 -29.545 60.585 1.00 30.72 230 THR C C 1
ATOM 5408 O O . THR C 1 230 ? 94.220 -30.331 61.453 1.00 37.41 230 THR C O 1
ATOM 5412 N N . PRO C 1 231 ? 93.735 -29.080 59.671 1.00 31.70 231 PRO C N 1
ATOM 5413 C CA . PRO C 1 231 ? 92.343 -29.548 59.857 1.00 31.67 231 PRO C CA 1
ATOM 5414 C C . PRO C 1 231 ? 92.098 -31.051 59.634 1.00 33.76 231 PRO C C 1
ATOM 5415 O O . PRO C 1 231 ? 91.187 -31.646 60.230 1.00 35.56 231 PRO C O 1
ATOM 5419 N N . CYS C 1 232 ? 92.937 -31.676 58.812 1.00 33.23 232 CYS C N 1
ATOM 5420 C CA . CYS C 1 232 ? 92.734 -33.080 58.490 1.00 36.29 232 CYS C CA 1
ATOM 5421 C C . CYS C 1 232 ? 93.681 -34.072 59.137 1.00 35.16 232 CYS C C 1
ATOM 5422 O O . CYS C 1 232 ? 93.412 -35.258 59.144 1.00 35.89 232 CYS C O 1
ATOM 5425 N N . HIS C 1 233 ? 94.815 -33.617 59.620 1.00 32.67 233 HIS C N 1
ATOM 5426 C CA . HIS C 1 233 ? 95.743 -34.539 60.225 1.00 35.25 233 HIS C CA 1
ATOM 5427 C C . HIS C 1 233 ? 95.987 -34.250 61.728 1.00 38.36 233 HIS C C 1
ATOM 5428 O O . HIS C 1 233 ? 97.110 -34.393 62.231 1.00 36.34 233 HIS C O 1
ATOM 5435 N N . SER C 1 234 ? 94.931 -33.880 62.447 1.00 36.96 234 SER C N 1
ATOM 5436 C CA . SER C 1 234 ? 95.073 -33.580 63.863 1.00 39.78 234 SER C CA 1
ATOM 5437 C C . SER C 1 234 ? 94.209 -34.462 64.767 1.00 40.73 234 SER C C 1
ATOM 5438 O O . SER C 1 234 ? 94.236 -34.335 65.991 1.00 42.34 234 SER C O 1
ATOM 5441 N N . GLY C 1 235 ? 93.484 -35.397 64.165 1.00 41.20 235 GLY C N 1
ATOM 5442 C CA . GLY C 1 235 ? 92.637 -36.281 64.940 1.00 39.38 235 GLY C CA 1
ATOM 5443 C C . GLY C 1 235 ? 91.591 -35.559 65.746 1.00 38.08 235 GLY C C 1
ATOM 5444 O O . GLY C 1 235 ? 91.243 -35.995 66.843 1.00 42.80 235 GLY C O 1
ATOM 5445 N N . THR C 1 236 ? 91.070 -34.470 65.193 1.00 37.74 236 THR C N 1
ATOM 5446 C CA . THR C 1 236 ? 90.055 -33.688 65.877 1.00 37.81 236 THR C CA 1
ATOM 5447 C C . THR C 1 236 ? 88.770 -34.502 65.973 1.00 36.11 236 THR C C 1
ATOM 5448 O O . THR C 1 236 ? 88.656 -35.587 65.391 1.00 36.94 236 THR C O 1
ATOM 5452 N N . ALA C 1 237 ? 87.803 -33.981 66.710 1.00 32.76 237 ALA C N 1
ATOM 5453 C CA . ALA C 1 237 ? 86.542 -34.663 66.869 1.00 34.45 237 ALA C CA 1
ATOM 5454 C C . ALA C 1 237 ? 85.912 -34.880 65.488 1.00 38.34 237 ALA C C 1
ATOM 5455 O O . ALA C 1 237 ? 85.350 -35.948 65.194 1.00 39.84 237 ALA C O 1
ATOM 5457 N N . ALA C 1 238 ? 86.081 -33.879 64.628 1.00 41.25 238 ALA C N 1
ATOM 5458 C CA . ALA C 1 238 ? 85.543 -33.878 63.264 1.00 39.60 238 ALA C CA 1
ATOM 5459 C C . ALA C 1 238 ? 85.993 -35.058 62.414 1.00 34.73 238 ALA C C 1
ATOM 5460 O O . ALA C 1 238 ? 85.160 -35.715 61.804 1.00 32.72 238 ALA C O 1
ATOM 5462 N N . THR C 1 239 ? 87.300 -35.319 62.395 1.00 34.27 239 THR C N 1
ATOM 5463 C CA . THR C 1 239 ? 87.864 -36.414 61.620 1.00 37.01 239 THR C CA 1
ATOM 5464 C C . THR C 1 239 ? 87.790 -37.811 62.246 1.00 41.05 239 THR C C 1
ATOM 5465 O O . THR C 1 239 ? 88.355 -38.758 61.697 1.00 42.25 239 THR C O 1
ATOM 5469 N N . GLN C 1 240 ? 87.115 -37.939 63.392 1.00 42.62 240 GLN C N 1
ATOM 5470 C CA . GLN C 1 240 ? 86.944 -39.241 64.034 1.00 42.06 240 GLN C CA 1
ATOM 5471 C C . GLN C 1 240 ? 85.859 -39.961 63.247 1.00 41.23 240 GLN C C 1
ATOM 5472 O O . GLN C 1 240 ? 85.114 -39.331 62.517 1.00 38.90 240 GLN C O 1
ATOM 5478 N N . ASN C 1 241 ? 85.759 -41.276 63.391 1.00 44.77 241 ASN C N 1
ATOM 5479 C CA . ASN C 1 241 ? 84.768 -42.029 62.625 1.00 43.73 241 ASN C CA 1
ATOM 5480 C C . ASN C 1 241 ? 83.340 -41.605 62.907 1.00 45.35 241 ASN C C 1
ATOM 5481 O O . ASN C 1 241 ? 82.813 -41.875 63.979 1.00 47.64 241 ASN C O 1
ATOM 5486 N N . LYS C 1 242 ? 82.721 -40.939 61.935 1.00 44.30 242 LYS C N 1
ATOM 5487 C CA . LYS C 1 242 ? 81.345 -40.486 62.065 1.00 41.41 242 LYS C CA 1
ATOM 5488 C C . LYS C 1 242 ? 80.358 -41.509 61.499 1.00 40.43 242 LYS C C 1
ATOM 5489 O O . LYS C 1 242 ? 79.152 -41.269 61.513 1.00 38.37 242 LYS C O 1
ATOM 5495 N N . PHE C 1 243 ? 80.866 -42.649 61.023 1.00 43.75 243 PHE C N 1
ATOM 5496 C CA . PHE C 1 243 ? 80.029 -43.712 60.433 1.00 42.85 243 PHE C CA 1
ATOM 5497 C C . PHE C 1 243 ? 79.467 -44.720 61.428 1.00 45.39 243 PHE C C 1
ATOM 5498 O O . PHE C 1 243 ? 78.520 -45.458 61.125 1.00 45.39 243 PHE C O 1
ATOM 5506 N N . VAL C 1 244 ? 80.048 -44.743 62.619 1.00 47.04 244 VAL C N 1
ATOM 5507 C CA . VAL C 1 244 ? 79.634 -45.664 63.664 1.00 49.48 244 VAL C CA 1
ATOM 5508 C C . VAL C 1 244 ? 79.400 -44.845 64.930 1.00 51.01 244 VAL C C 1
ATOM 5509 O O . VAL C 1 244 ? 80.259 -44.032 65.294 1.00 53.57 244 VAL C O 1
ATOM 5513 N N . ASN C 1 245 ? 78.257 -45.045 65.593 1.00 51.97 245 ASN C N 1
ATOM 5514 C CA . ASN C 1 245 ? 77.938 -44.344 66.859 1.00 54.66 245 ASN C CA 1
ATOM 5515 C C . ASN C 1 245 ? 77.976 -42.829 66.764 1.00 50.69 245 ASN C C 1
ATOM 5516 O O . ASN C 1 245 ? 78.686 -42.141 67.527 1.00 45.32 245 ASN C O 1
ATOM 5521 N N . HIS C 1 246 ? 77.256 -42.331 65.773 1.00 48.68 246 HIS C N 1
ATOM 5522 C CA . HIS C 1 246 ? 77.170 -40.896 65.537 1.00 47.59 246 HIS C CA 1
ATOM 5523 C C . HIS C 1 246 ? 75.781 -40.626 64.987 1.00 46.10 246 HIS C C 1
ATOM 5524 O O . HIS C 1 246 ? 75.292 -41.376 64.149 1.00 47.03 246 HIS C O 1
ATOM 5531 N N . PRO C 1 247 ? 75.097 -39.600 65.504 1.00 47.96 247 PRO C N 1
ATOM 5532 C CA . PRO C 1 247 ? 75.578 -38.697 66.554 1.00 51.44 247 PRO C CA 1
ATOM 5533 C C . PRO C 1 247 ? 75.398 -39.246 67.978 1.00 55.31 247 PRO C C 1
ATOM 5534 O O . PRO C 1 247 ? 75.959 -40.320 68.270 1.00 63.23 247 PRO C O 1
ATOM 5539 N N . GLY D 1 8 ? 75.852 -4.930 28.259 1.00 52.90 8 GLY D N 1
ATOM 5540 C CA . GLY D 1 8 ? 76.279 -4.197 29.477 1.00 45.12 8 GLY D CA 1
ATOM 5541 C C . GLY D 1 8 ? 77.249 -5.032 30.293 1.00 41.69 8 GLY D C 1
ATOM 5542 O O . GLY D 1 8 ? 77.784 -6.055 29.846 1.00 40.15 8 GLY D O 1
ATOM 5543 N N . ARG D 1 9 ? 77.475 -4.584 31.511 1.00 38.93 9 ARG D N 1
ATOM 5544 C CA . ARG D 1 9 ? 78.364 -5.262 32.429 1.00 35.73 9 ARG D CA 1
ATOM 5545 C C . ARG D 1 9 ? 77.885 -6.692 32.740 1.00 35.77 9 ARG D C 1
ATOM 5546 O O . ARG D 1 9 ? 76.681 -6.953 32.760 1.00 34.49 9 ARG D O 1
ATOM 5554 N N . PHE D 1 10 ? 78.843 -7.602 32.928 1.00 33.37 10 PHE D N 1
ATOM 5555 C CA . PHE D 1 10 ? 78.589 -9.005 33.251 1.00 32.00 10 PHE D CA 1
ATOM 5556 C C . PHE D 1 10 ? 78.205 -9.875 32.073 1.00 33.65 10 PHE D C 1
ATOM 5557 O O . PHE D 1 10 ? 78.154 -11.109 32.201 1.00 32.02 10 PHE D O 1
ATOM 5565 N N . ASP D 1 11 ? 77.906 -9.249 30.941 1.00 34.19 11 ASP D N 1
ATOM 5566 C CA . ASP D 1 11 ? 77.534 -10.006 29.756 1.00 35.96 11 ASP D CA 1
ATOM 5567 C C . ASP D 1 11 ? 78.812 -10.401 29.004 1.00 35.47 11 ASP D C 1
ATOM 5568 O O . ASP D 1 11 ? 79.925 -10.062 29.433 1.00 37.10 11 ASP D O 1
ATOM 5573 N N . GLN D 1 12 ? 78.684 -11.132 27.905 1.00 32.06 12 GLN D N 1
ATOM 5574 C CA . GLN D 1 12 ? 79.869 -11.538 27.171 1.00 33.19 12 GLN D CA 1
ATOM 5575 C C . GLN D 1 12 ? 79.536 -11.786 25.725 1.00 36.69 12 GLN D C 1
ATOM 5576 O O . GLN D 1 12 ? 78.395 -12.103 25.383 1.00 34.64 12 GLN D O 1
ATOM 5582 N N . VAL D 1 13 ? 80.568 -11.721 24.892 1.00 38.44 13 VAL D N 1
ATOM 5583 C CA . VAL D 1 13 ? 80.444 -11.968 23.468 1.00 38.49 13 VAL D CA 1
ATOM 5584 C C . VAL D 1 13 ? 79.890 -13.379 23.289 1.00 38.21 13 VAL D C 1
ATOM 5585 O O . VAL D 1 13 ? 80.377 -14.327 23.906 1.00 39.57 13 VAL D O 1
ATOM 5589 N N . GLY D 1 14 ? 78.839 -13.490 22.481 1.00 39.97 14 GLY D N 1
ATOM 5590 C CA . GLY D 1 14 ? 78.212 -14.768 22.209 1.00 36.92 14 GLY D CA 1
ATOM 5591 C C . GLY D 1 14 ? 77.162 -15.135 23.231 1.00 37.31 14 GLY D C 1
ATOM 5592 O O . GLY D 1 14 ? 76.425 -16.086 23.025 1.00 37.43 14 GLY D O 1
ATOM 5593 N N . GLY D 1 15 ? 77.082 -14.385 24.325 1.00 39.55 15 GLY D N 1
ATOM 5594 C CA . GLY D 1 15 ? 76.106 -14.683 25.360 1.00 37.75 15 GLY D CA 1
ATOM 5595 C C . GLY D 1 15 ? 76.571 -15.793 26.287 1.00 35.43 15 GLY D C 1
ATOM 5596 O O . GLY D 1 15 ? 77.472 -16.576 25.953 1.00 37.36 15 GLY D O 1
ATOM 5597 N N . ALA D 1 16 ? 76.005 -15.813 27.488 1.00 34.60 16 ALA D N 1
ATOM 5598 C CA . ALA D 1 16 ? 76.337 -16.823 28.481 1.00 35.02 16 ALA D CA 1
ATOM 5599 C C . ALA D 1 16 ? 75.898 -18.193 27.963 1.00 37.68 16 ALA D C 1
ATOM 5600 O O . ALA D 1 16 ? 74.722 -18.370 27.581 1.00 37.20 16 ALA D O 1
ATOM 5602 N N . PHE D 1 17 ? 76.857 -19.131 27.912 1.00 38.12 17 PHE D N 1
ATOM 5603 C CA . PHE D 1 17 ? 76.628 -20.517 27.458 1.00 38.19 17 PHE D CA 1
ATOM 5604 C C . PHE D 1 17 ? 76.163 -20.553 26.000 1.00 37.43 17 PHE D C 1
ATOM 5605 O O . PHE D 1 17 ? 75.440 -21.459 25.590 1.00 40.61 17 PHE D O 1
ATOM 5613 N N . GLY D 1 18 ? 76.611 -19.584 25.208 1.00 36.78 18 GLY D N 1
ATOM 5614 C CA . GLY D 1 18 ? 76.172 -19.507 23.825 1.00 37.40 18 GLY D CA 1
ATOM 5615 C C . GLY D 1 18 ? 76.991 -20.166 22.730 1.00 40.19 18 GLY D C 1
ATOM 5616 O O . GLY D 1 18 ? 76.709 -19.941 21.539 1.00 43.08 18 GLY D O 1
ATOM 5617 N N . TRP D 1 19 ? 78.019 -20.933 23.100 1.00 37.21 19 TRP D N 1
ATOM 5618 C CA . TRP D 1 19 ? 78.851 -21.621 22.116 1.00 32.20 19 TRP D CA 1
ATOM 5619 C C . TRP D 1 19 ? 78.125 -22.847 21.624 1.00 32.99 19 TRP D C 1
ATOM 5620 O O . TRP D 1 19 ? 77.288 -23.418 22.318 1.00 34.66 19 TRP D O 1
ATOM 5631 N N . LYS D 1 20 ? 78.439 -23.247 20.409 1.00 36.04 20 LYS D N 1
ATOM 5632 C CA . LYS D 1 20 ? 77.798 -24.412 19.832 1.00 39.53 20 LYS D CA 1
ATOM 5633 C C . LYS D 1 20 ? 78.618 -25.660 20.167 1.00 37.98 20 LYS D C 1
ATOM 5634 O O . LYS D 1 20 ? 79.822 -25.705 19.921 1.00 34.16 20 LYS D O 1
ATOM 5640 N N . PRO D 1 21 ? 78.010 -26.628 20.865 1.00 37.18 21 PRO D N 1
ATOM 5641 C CA . PRO D 1 21 ? 78.815 -27.813 21.153 1.00 37.18 21 PRO D CA 1
ATOM 5642 C C . PRO D 1 21 ? 78.975 -28.668 19.874 1.00 39.65 21 PRO D C 1
ATOM 5643 O O . PRO D 1 21 ? 78.177 -28.550 18.940 1.00 42.53 21 PRO D O 1
ATOM 5647 N N . HIS D 1 22 ? 80.072 -29.412 19.780 1.00 37.99 22 HIS D N 1
ATOM 5648 C CA . HIS D 1 22 ? 80.326 -30.304 18.643 1.00 38.73 22 HIS D CA 1
ATOM 5649 C C . HIS D 1 22 ? 80.729 -31.645 19.236 1.00 40.44 22 HIS D C 1
ATOM 5650 O O . HIS D 1 22 ? 81.419 -31.689 20.256 1.00 41.61 22 HIS D O 1
ATOM 5657 N N . LYS D 1 23 ? 80.276 -32.731 18.622 1.00 41.72 23 LYS D N 1
ATOM 5658 C CA . LYS D 1 23 ? 80.624 -34.069 19.090 1.00 41.53 23 LYS D CA 1
ATOM 5659 C C . LYS D 1 23 ? 82.125 -34.219 19.003 1.00 39.82 23 LYS D C 1
ATOM 5660 O O . LYS D 1 23 ? 82.734 -33.658 18.109 1.00 43.72 23 LYS D O 1
ATOM 5666 N N . LEU D 1 24 ? 82.721 -34.992 19.900 1.00 39.23 24 LEU D N 1
ATOM 5667 C CA . LEU D 1 24 ? 84.171 -35.172 19.926 1.00 36.03 24 LEU D CA 1
ATOM 5668 C C . LEU D 1 24 ? 84.530 -36.630 19.779 1.00 33.51 24 LEU D C 1
ATOM 5669 O O . LEU D 1 24 ? 83.665 -37.494 19.846 1.00 35.95 24 LEU D O 1
ATOM 5674 N N . ASP D 1 25 ? 85.798 -36.904 19.539 1.00 31.98 25 ASP D N 1
ATOM 5675 C CA . ASP D 1 25 ? 86.245 -38.274 19.462 1.00 34.83 25 ASP D CA 1
ATOM 5676 C C . ASP D 1 25 ? 87.023 -38.491 20.750 1.00 35.81 25 ASP D C 1
ATOM 5677 O O . ASP D 1 25 ? 88.123 -37.963 20.924 1.00 37.40 25 ASP D O 1
ATOM 5682 N N . PRO D 1 26 ? 86.431 -39.209 21.708 1.00 35.34 26 PRO D N 1
ATOM 5683 C CA . PRO D 1 26 ? 87.106 -39.475 22.981 1.00 36.63 26 PRO D CA 1
ATOM 5684 C C . PRO D 1 26 ? 88.561 -39.995 22.859 1.00 39.66 26 PRO D C 1
ATOM 5685 O O . PRO D 1 26 ? 89.440 -39.500 23.583 1.00 39.93 26 PRO D O 1
ATOM 5689 N N . LYS D 1 27 ? 88.837 -40.939 21.943 1.00 36.71 27 LYS D N 1
ATOM 5690 C CA . LYS D 1 27 ? 90.201 -41.463 21.786 1.00 36.84 27 LYS D CA 1
ATOM 5691 C C . LYS D 1 27 ? 91.142 -40.339 21.368 1.00 37.48 27 LYS D C 1
ATOM 5692 O O . LYS D 1 27 ? 92.278 -40.263 21.851 1.00 38.02 27 LYS D O 1
ATOM 5698 N N . GLU D 1 28 ? 90.680 -39.473 20.463 1.00 39.21 28 GLU D N 1
ATOM 5699 C CA . GLU D 1 28 ? 91.482 -38.333 20.016 1.00 37.84 28 GLU D CA 1
ATOM 5700 C C . GLU D 1 28 ? 91.734 -37.403 21.224 1.00 36.24 28 GLU D C 1
ATOM 5701 O O . GLU D 1 28 ? 92.867 -36.996 21.473 1.00 36.22 28 GLU D O 1
ATOM 5707 N N . CYS D 1 29 ? 90.682 -37.120 21.996 1.00 32.58 29 CYS D N 1
ATOM 5708 C CA . CYS D 1 29 ? 90.768 -36.278 23.185 1.00 30.38 29 CYS D CA 1
ATOM 5709 C C . CYS D 1 29 ? 91.748 -36.780 24.238 1.00 31.98 29 CYS D C 1
ATOM 5710 O O . CYS D 1 29 ? 92.522 -35.984 24.779 1.00 31.22 29 CYS D O 1
ATOM 5713 N N . ALA D 1 30 ? 91.693 -38.078 24.554 1.00 33.14 30 ALA D N 1
ATOM 5714 C CA . ALA D 1 30 ? 92.591 -38.676 25.556 1.00 34.59 30 ALA D CA 1
ATOM 5715 C C . ALA D 1 30 ? 94.011 -38.434 25.156 1.00 33.29 30 ALA D C 1
ATOM 5716 O O . ALA D 1 30 ? 94.845 -37.983 25.940 1.00 35.20 30 ALA D O 1
ATOM 5718 N N . GLN D 1 31 ? 94.248 -38.644 23.877 1.00 38.06 31 GLN D N 1
ATOM 5719 C CA . GLN D 1 31 ? 95.566 -38.469 23.323 1.00 38.85 31 GLN D CA 1
ATOM 5720 C C . GLN D 1 31 ? 96.137 -37.027 23.315 1.00 34.11 31 GLN D C 1
ATOM 5721 O O . GLN D 1 31 ? 97.267 -36.796 23.744 1.00 31.09 31 GLN D O 1
ATOM 5727 N N . VAL D 1 32 ? 95.362 -36.065 22.824 1.00 31.11 32 VAL D N 1
ATOM 5728 C CA . VAL D 1 32 ? 95.807 -34.685 22.796 1.00 28.36 32 VAL D CA 1
ATOM 5729 C C . VAL D 1 32 ? 95.937 -34.173 24.231 1.00 29.97 32 VAL D C 1
ATOM 5730 O O . VAL D 1 32 ? 96.815 -33.371 24.515 1.00 31.16 32 VAL D O 1
ATOM 5734 N N . ALA D 1 33 ? 95.069 -34.645 25.131 1.00 29.59 33 ALA D N 1
ATOM 5735 C CA . ALA D 1 33 ? 95.098 -34.260 26.538 1.00 26.78 33 ALA D CA 1
ATOM 5736 C C . ALA D 1 33 ? 96.424 -34.697 27.148 1.00 28.97 33 ALA D C 1
ATOM 5737 O O . ALA D 1 33 ? 97.087 -33.924 27.858 1.00 28.58 33 ALA D O 1
ATOM 5739 N N . TYR D 1 34 ? 96.813 -35.941 26.880 1.00 31.16 34 TYR D N 1
ATOM 5740 C CA . TYR D 1 34 ? 98.086 -36.449 27.389 1.00 31.95 34 TYR D CA 1
ATOM 5741 C C . TYR D 1 34 ? 99.257 -35.641 26.803 1.00 35.86 34 TYR D C 1
ATOM 5742 O O . TYR D 1 34 ? 100.197 -35.317 27.524 1.00 36.84 34 TYR D O 1
ATOM 5751 N N . ASP D 1 35 ? 99.218 -35.320 25.510 1.00 38.20 35 ASP D N 1
ATOM 5752 C CA . ASP D 1 35 ? 100.300 -34.536 24.917 1.00 39.92 35 ASP D CA 1
ATOM 5753 C C . ASP D 1 35 ? 100.272 -33.125 25.481 1.00 38.62 35 ASP D C 1
ATOM 5754 O O . ASP D 1 35 ? 101.301 -32.577 25.859 1.00 37.61 35 ASP D O 1
ATOM 5759 N N . GLY D 1 36 ? 99.076 -32.559 25.591 1.00 37.80 36 GLY D N 1
ATOM 5760 C CA . GLY D 1 36 ? 98.935 -31.213 26.109 1.00 36.55 36 GLY D CA 1
ATOM 5761 C C . GLY D 1 36 ? 99.540 -31.075 27.492 1.00 35.41 36 GLY D C 1
ATOM 5762 O O . GLY D 1 36 ? 100.146 -30.058 27.815 1.00 34.48 36 GLY D O 1
ATOM 5763 N N . TYR D 1 37 ? 99.390 -32.117 28.299 1.00 32.29 37 TYR D N 1
ATOM 5764 C CA . TYR D 1 37 ? 99.908 -32.125 29.652 1.00 29.29 37 TYR D CA 1
ATOM 5765 C C . TYR D 1 37 ? 101.395 -31.797 29.726 1.00 32.24 37 TYR D C 1
ATOM 5766 O O . TYR D 1 37 ? 101.823 -31.025 30.586 1.00 35.50 37 TYR D O 1
ATOM 5775 N N . TRP D 1 38 ? 102.188 -32.365 28.826 1.00 36.44 38 TRP D N 1
ATOM 5776 C CA . TRP D 1 38 ? 103.637 -32.128 28.817 1.00 33.03 38 TRP D CA 1
ATOM 5777 C C . TRP D 1 38 ? 104.027 -30.801 28.161 1.00 34.59 38 TRP D C 1
ATOM 5778 O O . TRP D 1 38 ? 105.076 -30.231 28.505 1.00 34.31 38 TRP D O 1
ATOM 5789 N N . TYR D 1 39 ? 103.209 -30.337 27.207 1.00 32.89 39 TYR D N 1
ATOM 5790 C CA . TYR D 1 39 ? 103.472 -29.106 26.470 1.00 33.40 39 TYR D CA 1
ATOM 5791 C C . TYR D 1 39 ? 103.844 -27.899 27.370 1.00 34.28 39 TYR D C 1
ATOM 5792 O O . TYR D 1 39 ? 103.028 -27.407 28.154 1.00 30.79 39 TYR D O 1
ATOM 5801 N N . LYS D 1 40 ? 105.097 -27.451 27.261 1.00 32.86 40 LYS D N 1
ATOM 5802 C CA . LYS D 1 40 ? 105.621 -26.338 28.062 1.00 33.06 40 LYS D CA 1
ATOM 5803 C C . LYS D 1 40 ? 105.412 -26.543 29.582 1.00 33.46 40 LYS D C 1
ATOM 5804 O O . LYS D 1 40 ? 105.534 -25.605 30.390 1.00 29.55 40 LYS D O 1
ATOM 5810 N N . GLY D 1 41 ? 105.156 -27.799 29.952 1.00 34.17 41 GLY D N 1
ATOM 5811 C CA . GLY D 1 41 ? 104.907 -28.178 31.328 1.00 33.91 41 GLY D CA 1
ATOM 5812 C C . GLY D 1 41 ? 103.604 -27.620 31.886 1.00 38.19 41 GLY D C 1
ATOM 5813 O O . GLY D 1 41 ? 103.463 -27.554 33.114 1.00 39.42 41 GLY D O 1
ATOM 5814 N N . PHE D 1 42 ? 102.639 -27.272 31.022 1.00 36.07 42 PHE D N 1
ATOM 5815 C CA . PHE D 1 42 ? 101.378 -26.672 31.489 1.00 34.24 42 PHE D CA 1
ATOM 5816 C C . PHE D 1 42 ? 100.496 -27.554 32.384 1.00 33.42 42 PHE D C 1
ATOM 5817 O O . PHE D 1 42 ? 99.731 -27.036 33.211 1.00 34.63 42 PHE D O 1
ATOM 5825 N N . GLY D 1 43 ? 100.539 -28.867 32.183 1.00 27.87 43 GLY D N 1
ATOM 5826 C CA . GLY D 1 43 ? 99.791 -29.743 33.058 1.00 23.12 43 GLY D CA 1
ATOM 5827 C C . GLY D 1 43 ? 98.385 -30.241 32.821 1.00 24.47 43 GLY D C 1
ATOM 5828 O O . GLY D 1 43 ? 97.785 -30.070 31.769 1.00 24.89 43 GLY D O 1
ATOM 5829 N N . CYS D 1 44 ? 97.897 -30.912 33.859 1.00 27.69 44 CYS D N 1
ATOM 5830 C CA . CYS D 1 44 ? 96.590 -31.528 33.909 1.00 29.94 44 CYS D CA 1
ATOM 5831 C C . CYS D 1 44 ? 95.423 -30.665 33.408 1.00 32.69 44 CYS D C 1
ATOM 5832 O O . CYS D 1 44 ? 94.643 -31.121 32.568 1.00 35.22 44 CYS D O 1
ATOM 5835 N N . GLY D 1 45 ? 95.286 -29.440 33.918 1.00 31.07 45 GLY D N 1
ATOM 5836 C CA . GLY D 1 45 ? 94.183 -28.595 33.487 1.00 27.00 45 GLY D CA 1
ATOM 5837 C C . GLY D 1 45 ? 94.269 -28.212 32.025 1.00 25.30 45 GLY D C 1
ATOM 5838 O O . GLY D 1 45 ? 93.294 -28.293 31.284 1.00 23.16 45 GLY D O 1
ATOM 5839 N N . PHE D 1 46 ? 95.463 -27.814 31.616 1.00 24.69 46 PHE D N 1
ATOM 5840 C CA . PHE D 1 46 ? 95.722 -27.399 30.251 1.00 26.73 46 PHE D CA 1
ATOM 5841 C C . PHE D 1 46 ? 95.455 -28.555 29.281 1.00 29.72 46 PHE D C 1
ATOM 5842 O O . PHE D 1 46 ? 94.607 -28.434 28.387 1.00 35.45 46 PHE D O 1
ATOM 5850 N N . GLY D 1 47 ? 96.128 -29.685 29.480 1.00 25.56 47 GLY D N 1
ATOM 5851 C CA . GLY D 1 47 ? 95.923 -30.809 28.592 1.00 25.93 47 GLY D CA 1
ATOM 5852 C C . GLY D 1 47 ? 94.469 -31.193 28.383 1.00 27.03 47 GLY D C 1
ATOM 5853 O O . GLY D 1 47 ? 94.029 -31.377 27.253 1.00 31.53 47 GLY D O 1
ATOM 5854 N N . ALA D 1 48 ? 93.716 -31.306 29.470 1.00 23.95 48 ALA D N 1
ATOM 5855 C CA . ALA D 1 48 ? 92.310 -31.695 29.403 1.00 26.04 48 ALA D CA 1
ATOM 5856 C C . ALA D 1 48 ? 91.429 -30.620 28.767 1.00 25.49 48 ALA D C 1
ATOM 5857 O O . ALA D 1 48 ? 90.590 -30.916 27.940 1.00 27.01 48 ALA D O 1
ATOM 5859 N N . PHE D 1 49 ? 91.624 -29.374 29.152 1.00 25.66 49 PHE D N 1
ATOM 5860 C CA . PHE D 1 49 ? 90.829 -28.308 28.595 1.00 27.52 49 PHE D CA 1
ATOM 5861 C C . PHE D 1 49 ? 91.079 -28.224 27.084 1.00 29.49 49 PHE D C 1
ATOM 5862 O O . PHE D 1 49 ? 90.147 -28.264 26.264 1.00 29.81 49 PHE D O 1
ATOM 5870 N N . TYR D 1 50 ? 92.351 -28.169 26.717 1.00 28.88 50 TYR D N 1
ATOM 5871 C CA . TYR D 1 50 ? 92.700 -28.088 25.323 1.00 28.95 50 TYR D CA 1
ATOM 5872 C C . TYR D 1 50 ? 92.116 -29.224 24.502 1.00 28.47 50 TYR D C 1
ATOM 5873 O O . TYR D 1 50 ? 91.554 -28.984 23.455 1.00 33.21 50 TYR D O 1
ATOM 5882 N N . SER D 1 51 ? 92.189 -30.449 24.993 1.00 24.94 51 SER D N 1
ATOM 5883 C CA . SER D 1 51 ? 91.684 -31.560 24.216 1.00 24.43 51 SER D CA 1
ATOM 5884 C C . SER D 1 51 ? 90.225 -31.418 23.849 1.00 26.37 51 SER D C 1
ATOM 5885 O O . SER D 1 51 ? 89.750 -32.062 22.922 1.00 29.72 51 SER D O 1
ATOM 5888 N N . ILE D 1 52 ? 89.524 -30.530 24.534 1.00 25.62 52 ILE D N 1
ATOM 5889 C CA . ILE D 1 52 ? 88.113 -30.340 24.257 1.00 25.63 52 ILE D CA 1
ATOM 5890 C C . ILE D 1 52 ? 87.848 -29.094 23.463 1.00 27.44 52 ILE D C 1
ATOM 5891 O O . ILE D 1 52 ? 87.386 -29.140 22.326 1.00 31.40 52 ILE D O 1
ATOM 5896 N N . VAL D 1 53 ? 88.216 -27.974 24.043 1.00 26.90 53 VAL D N 1
ATOM 5897 C CA . VAL D 1 53 ? 87.993 -26.707 23.395 1.00 25.33 53 VAL D CA 1
ATOM 5898 C C . VAL D 1 53 ? 89.078 -26.455 22.354 1.00 26.17 53 VAL D C 1
ATOM 5899 O O . VAL D 1 53 ? 88.838 -25.826 21.323 1.00 27.38 53 VAL D O 1
ATOM 5903 N N . GLY D 1 54 ? 90.267 -26.978 22.619 1.00 25.59 54 GLY D N 1
ATOM 5904 C CA . GLY D 1 54 ? 91.382 -26.795 21.716 1.00 23.94 54 GLY D CA 1
ATOM 5905 C C . GLY D 1 54 ? 91.125 -27.526 20.428 1.00 28.51 54 GLY D C 1
ATOM 5906 O O . GLY D 1 54 ? 91.341 -26.985 19.345 1.00 34.09 54 GLY D O 1
ATOM 5907 N N . LEU D 1 55 ? 90.655 -28.759 20.533 1.00 28.29 55 LEU D N 1
ATOM 5908 C CA . LEU D 1 55 ? 90.342 -29.522 19.337 1.00 30.37 55 LEU D CA 1
ATOM 5909 C C . LEU D 1 55 ? 89.151 -28.926 18.572 1.00 28.65 55 LEU D C 1
ATOM 5910 O O . LEU D 1 55 ? 89.166 -28.892 17.355 1.00 28.59 55 LEU D O 1
ATOM 5915 N N . MET D 1 56 ? 88.136 -28.428 19.270 1.00 30.75 56 MET D N 1
ATOM 5916 C CA . MET D 1 56 ? 87.014 -27.792 18.576 1.00 34.46 56 MET D CA 1
ATOM 5917 C C . MET D 1 56 ? 87.523 -26.557 17.802 1.00 35.68 56 MET D C 1
ATOM 5918 O O . MET D 1 56 ? 86.958 -26.191 16.770 1.00 35.27 56 MET D O 1
ATOM 5923 N N . GLY D 1 57 ? 88.559 -25.905 18.332 1.00 35.05 57 GLY D N 1
ATOM 5924 C CA . GLY D 1 57 ? 89.119 -24.736 17.685 1.00 39.55 57 GLY D CA 1
ATOM 5925 C C . GLY D 1 57 ? 89.840 -25.073 16.392 1.00 42.02 57 GLY D C 1
ATOM 5926 O O . GLY D 1 57 ? 89.693 -24.379 15.384 1.00 45.57 57 GLY D O 1
ATOM 5927 N N . GLU D 1 58 ? 90.630 -26.138 16.424 1.00 39.24 58 GLU D N 1
ATOM 5928 C CA . GLU D 1 58 ? 91.382 -26.594 15.266 1.00 38.25 58 GLU D CA 1
ATOM 5929 C C . GLU D 1 58 ? 90.482 -26.969 14.095 1.00 40.03 58 GLU D C 1
ATOM 5930 O O . GLU D 1 58 ? 90.791 -26.690 12.938 1.00 37.69 58 GLU D O 1
ATOM 5936 N N . LYS D 1 59 ? 89.366 -27.609 14.412 1.00 40.94 59 LYS D N 1
ATOM 5937 C CA . LYS D 1 59 ? 88.439 -28.075 13.401 1.00 42.22 59 LYS D CA 1
ATOM 5938 C C . LYS D 1 59 ? 87.338 -27.111 12.991 1.00 44.06 59 LYS D C 1
ATOM 5939 O O . LYS D 1 59 ? 86.918 -27.109 11.826 1.00 44.52 59 LYS D O 1
ATOM 5945 N N . TYR D 1 60 ? 86.872 -26.292 13.930 1.00 43.04 60 TYR D N 1
ATOM 5946 C CA . TYR D 1 60 ? 85.776 -25.367 13.638 1.00 39.97 60 TYR D CA 1
ATOM 5947 C C . TYR D 1 60 ? 86.052 -23.874 13.795 1.00 38.88 60 TYR D C 1
ATOM 5948 O O . TYR D 1 60 ? 85.143 -23.048 13.619 1.00 40.82 60 TYR D O 1
ATOM 5957 N N . GLY D 1 61 ? 87.296 -23.529 14.108 1.00 36.82 61 GLY D N 1
ATOM 5958 C CA . GLY D 1 61 ? 87.643 -22.131 14.274 1.00 35.89 61 GLY D CA 1
ATOM 5959 C C . GLY D 1 61 ? 87.051 -21.443 15.495 1.00 35.00 61 GLY D C 1
ATOM 5960 O O . GLY D 1 61 ? 87.015 -22.003 16.588 1.00 38.55 61 GLY D O 1
ATOM 5961 N N . ALA D 1 62 ? 86.657 -20.192 15.310 1.00 32.16 62 ALA D N 1
ATOM 5962 C CA . ALA D 1 62 ? 86.102 -19.374 16.364 1.00 29.48 62 ALA D CA 1
ATOM 5963 C C . ALA D 1 62 ? 84.737 -19.887 16.829 1.00 31.11 62 ALA D C 1
ATOM 5964 O O . ALA D 1 62 ? 84.041 -20.582 16.097 1.00 34.22 62 ALA D O 1
ATOM 5966 N N . PRO D 1 63 ? 84.343 -19.569 18.072 1.00 28.09 63 PRO D N 1
ATOM 5967 C CA . PRO D 1 63 ? 85.053 -18.781 19.082 1.00 24.81 63 PRO D CA 1
ATOM 5968 C C . PRO D 1 63 ? 86.070 -19.617 19.851 1.00 28.53 63 PRO D C 1
ATOM 5969 O O . PRO D 1 63 ? 86.957 -19.071 20.485 1.00 30.56 63 PRO D O 1
ATOM 5973 N N . TYR D 1 64 ? 85.973 -20.941 19.718 1.00 29.56 64 TYR D N 1
ATOM 5974 C CA . TYR D 1 64 ? 86.851 -21.905 20.392 1.00 29.17 64 TYR D CA 1
ATOM 5975 C C . TYR D 1 64 ? 88.343 -21.603 20.287 1.00 31.38 64 TYR D C 1
ATOM 5976 O O . TYR D 1 64 ? 89.084 -21.731 21.259 1.00 31.50 64 TYR D O 1
ATOM 5985 N N . ASN D 1 65 ? 88.796 -21.238 19.096 1.00 34.93 65 ASN D N 1
ATOM 5986 C CA . ASN D 1 65 ? 90.214 -20.969 18.894 1.00 34.23 65 ASN D CA 1
ATOM 5987 C C . ASN D 1 65 ? 90.708 -19.585 19.341 1.00 33.33 65 ASN D C 1
ATOM 5988 O O . ASN D 1 65 ? 91.868 -19.230 19.122 1.00 33.80 65 ASN D O 1
ATOM 5993 N N . GLN D 1 66 ? 89.840 -18.820 19.999 1.00 31.73 66 GLN D N 1
ATOM 5994 C CA . GLN D 1 66 ? 90.222 -17.500 20.490 1.00 31.84 66 GLN D CA 1
ATOM 5995 C C . GLN D 1 66 ? 90.533 -17.526 21.993 1.00 33.56 66 GLN D C 1
ATOM 5996 O O . GLN D 1 66 ? 90.962 -16.518 22.578 1.00 32.78 66 GLN D O 1
ATOM 6002 N N . PHE D 1 67 ? 90.340 -18.697 22.607 1.00 34.05 67 PHE D N 1
ATOM 6003 C CA . PHE D 1 67 ? 90.547 -18.892 24.039 1.00 32.19 67 PHE D CA 1
ATOM 6004 C C . PHE D 1 67 ? 91.997 -18.845 24.486 1.00 31.69 67 PHE D C 1
ATOM 6005 O O . PHE D 1 67 ? 92.866 -19.411 23.830 1.00 29.95 67 PHE D O 1
ATOM 6013 N N . PRO D 1 68 ? 92.281 -18.134 25.603 1.00 31.98 68 PRO D N 1
ATOM 6014 C CA . PRO D 1 68 ? 93.656 -18.051 26.124 1.00 30.78 68 PRO D CA 1
ATOM 6015 C C . PRO D 1 68 ? 93.958 -19.354 26.896 1.00 32.78 68 PRO D C 1
ATOM 6016 O O . PRO D 1 68 ? 93.939 -19.394 28.121 1.00 33.11 68 PRO D O 1
ATOM 6020 N N . PHE D 1 69 ? 94.222 -20.429 26.149 1.00 31.31 69 PHE D N 1
ATOM 6021 C CA . PHE D 1 69 ? 94.471 -21.772 26.701 1.00 30.17 69 PHE D CA 1
ATOM 6022 C C . PHE D 1 69 ? 95.421 -21.914 27.868 1.00 27.95 69 PHE D C 1
ATOM 6023 O O . PHE D 1 69 ? 95.153 -22.692 28.776 1.00 27.03 69 PHE D O 1
ATOM 6031 N N . ALA D 1 70 ? 96.538 -21.193 27.838 1.00 26.68 70 ALA D N 1
ATOM 6032 C CA . ALA D 1 70 ? 97.528 -21.302 28.899 1.00 24.13 70 ALA D CA 1
ATOM 6033 C C . ALA D 1 70 ? 96.997 -20.866 30.270 1.00 29.16 70 ALA D C 1
ATOM 6034 O O . ALA D 1 70 ? 97.606 -21.173 31.305 1.00 29.23 70 ALA D O 1
ATOM 6036 N N . MET D 1 71 ? 95.829 -20.213 30.283 1.00 30.57 71 MET D N 1
ATOM 6037 C CA . MET D 1 71 ? 95.212 -19.767 31.533 1.00 28.65 71 MET D CA 1
ATOM 6038 C C . MET D 1 71 ? 95.031 -20.996 32.426 1.00 31.94 71 MET D C 1
ATOM 6039 O O . MET D 1 71 ? 95.132 -20.912 33.673 1.00 29.74 71 MET D O 1
ATOM 6044 N N . LEU D 1 72 ? 94.803 -22.144 31.781 1.00 29.00 72 LEU D N 1
ATOM 6045 C CA . LEU D 1 72 ? 94.598 -23.389 32.492 1.00 25.96 72 LEU D CA 1
ATOM 6046 C C . LEU D 1 72 ? 95.831 -23.964 33.133 1.00 27.60 72 LEU D C 1
ATOM 6047 O O . LEU D 1 72 ? 95.761 -24.999 33.777 1.00 31.27 72 LEU D O 1
ATOM 6052 N N . GLU D 1 73 ? 96.956 -23.275 32.997 1.00 26.50 73 GLU D N 1
ATOM 6053 C CA . GLU D 1 73 ? 98.179 -23.727 33.641 1.00 29.52 73 GLU D CA 1
ATOM 6054 C C . GLU D 1 73 ? 97.942 -23.496 35.140 1.00 30.15 73 GLU D C 1
ATOM 6055 O O . GLU D 1 73 ? 98.505 -24.186 35.990 1.00 32.75 73 GLU D O 1
ATOM 6061 N N . ALA D 1 74 ? 97.038 -22.562 35.437 1.00 28.08 74 ALA D N 1
ATOM 6062 C CA . ALA D 1 74 ? 96.676 -22.193 36.799 1.00 28.30 74 ALA D CA 1
ATOM 6063 C C . ALA D 1 74 ? 96.266 -23.398 37.642 1.00 27.37 74 ALA D C 1
ATOM 6064 O O . ALA D 1 74 ? 96.467 -23.416 38.852 1.00 25.02 74 ALA D O 1
ATOM 6066 N N . ASN D 1 75 ? 95.715 -24.412 36.990 1.00 26.53 75 ASN D N 1
ATOM 6067 C CA . ASN D 1 75 ? 95.256 -25.604 37.675 1.00 26.03 75 ASN D CA 1
ATOM 6068 C C . ASN D 1 75 ? 96.292 -26.691 37.900 1.00 27.55 75 ASN D C 1
ATOM 6069 O O . ASN D 1 75 ? 95.967 -27.736 38.468 1.00 30.36 75 ASN D O 1
ATOM 6074 N N . LYS D 1 76 ? 97.518 -26.486 37.438 1.00 24.78 76 LYS D N 1
ATOM 6075 C CA . LYS D 1 76 ? 98.523 -27.506 37.613 1.00 24.33 76 LYS D CA 1
ATOM 6076 C C . LYS D 1 76 ? 98.773 -27.755 39.097 1.00 29.09 76 LYS D C 1
ATOM 6077 O O . LYS D 1 76 ? 98.783 -26.818 39.905 1.00 31.93 76 LYS D O 1
ATOM 6083 N N . GLY D 1 77 ? 98.864 -29.031 39.462 1.00 28.44 77 GLY D N 1
ATOM 6084 C CA . GLY D 1 77 ? 99.125 -29.402 40.837 1.00 23.76 77 GLY D CA 1
ATOM 6085 C C . GLY D 1 77 ? 98.044 -29.000 41.800 1.00 25.92 77 GLY D C 1
ATOM 6086 O O . GLY D 1 77 ? 98.306 -28.791 42.976 1.00 29.69 77 GLY D O 1
ATOM 6087 N N . GLY D 1 78 ? 96.813 -28.945 41.316 1.00 28.12 78 GLY D N 1
ATOM 6088 C CA . GLY D 1 78 ? 95.707 -28.556 42.171 1.00 26.85 78 GLY D CA 1
ATOM 6089 C C . GLY D 1 78 ? 95.762 -27.077 42.476 1.00 26.97 78 GLY D C 1
ATOM 6090 O O . GLY D 1 78 ? 95.391 -26.654 43.561 1.00 30.09 78 GLY D O 1
ATOM 6091 N N . ILE D 1 79 ? 96.215 -26.305 41.494 1.00 26.95 79 ILE D N 1
ATOM 6092 C CA . ILE D 1 79 ? 96.366 -24.851 41.561 1.00 25.53 79 ILE D CA 1
ATOM 6093 C C . ILE D 1 79 ? 97.645 -24.515 42.285 1.00 25.68 79 ILE D C 1
ATOM 6094 O O . ILE D 1 79 ? 97.685 -24.564 43.501 1.00 27.21 79 ILE D O 1
ATOM 6099 N N . SER D 1 80 ? 98.715 -24.276 41.535 1.00 29.19 80 SER D N 1
ATOM 6100 C CA . SER D 1 80 ? 100.015 -23.926 42.118 1.00 32.86 80 SER D CA 1
ATOM 6101 C C . SER D 1 80 ? 100.467 -24.831 43.263 1.00 36.44 80 SER D C 1
ATOM 6102 O O . SER D 1 80 ? 100.932 -24.327 44.294 1.00 41.09 80 SER D O 1
ATOM 6105 N N . ASP D 1 81 ? 100.310 -26.149 43.093 1.00 36.88 81 ASP D N 1
ATOM 6106 C CA . ASP D 1 81 ? 100.709 -27.154 44.097 1.00 31.19 81 ASP D CA 1
ATOM 6107 C C . ASP D 1 81 ? 99.943 -27.124 45.400 1.00 28.72 81 ASP D C 1
ATOM 6108 O O . ASP D 1 81 ? 100.396 -27.664 46.407 1.00 31.53 81 ASP D O 1
ATOM 6113 N N . TRP D 1 82 ? 98.789 -26.492 45.421 1.00 27.23 82 TRP D N 1
ATOM 6114 C CA . TRP D 1 82 ? 98.042 -26.469 46.668 1.00 28.70 82 TRP D CA 1
ATOM 6115 C C . TRP D 1 82 ? 97.292 -27.782 46.891 1.00 29.84 82 TRP D C 1
ATOM 6116 O O . TRP D 1 82 ? 96.709 -27.986 47.951 1.00 32.19 82 TRP D O 1
ATOM 6127 N N . GLY D 1 83 ? 97.359 -28.675 45.899 1.00 28.40 83 GLY D N 1
ATOM 6128 C CA . GLY D 1 83 ? 96.701 -29.970 45.972 1.00 24.92 83 GLY D CA 1
ATOM 6129 C C . GLY D 1 83 ? 95.195 -29.998 46.118 1.00 25.16 83 GLY D C 1
ATOM 6130 O O . GLY D 1 83 ? 94.666 -30.952 46.679 1.00 27.33 83 GLY D O 1
ATOM 6131 N N . THR D 1 84 ? 94.485 -28.988 45.619 1.00 27.87 84 THR D N 1
ATOM 6132 C CA . THR D 1 84 ? 93.025 -28.998 45.741 1.00 27.86 84 THR D CA 1
ATOM 6133 C C . THR D 1 84 ? 92.410 -29.789 44.578 1.00 25.20 84 THR D C 1
ATOM 6134 O O . THR D 1 84 ? 92.850 -30.890 44.306 1.00 28.92 84 THR D O 1
ATOM 6138 N N . ILE D 1 85 ? 91.434 -29.234 43.875 1.00 23.38 85 ILE D N 1
ATOM 6139 C CA . ILE D 1 85 ? 90.772 -29.949 42.779 1.00 25.95 85 ILE D CA 1
ATOM 6140 C C . ILE D 1 85 ? 91.779 -30.459 41.753 1.00 29.66 85 ILE D C 1
ATOM 6141 O O . ILE D 1 85 ? 92.739 -29.747 41.446 1.00 32.49 85 ILE D O 1
ATOM 6146 N N . CYS D 1 86 ? 91.619 -31.695 41.270 1.00 29.79 86 CYS D N 1
ATOM 6147 C CA . CYS D 1 86 ? 92.542 -32.190 40.247 1.00 31.20 86 CYS D CA 1
ATOM 6148 C C . CYS D 1 86 ? 92.366 -31.355 38.982 1.00 27.82 86 CYS D C 1
ATOM 6149 O O . CYS D 1 86 ? 91.260 -31.227 38.461 1.00 28.31 86 CYS D O 1
ATOM 6152 N N . GLY D 1 87 ? 93.458 -30.744 38.533 1.00 26.97 87 GLY D N 1
ATOM 6153 C CA . GLY D 1 87 ? 93.446 -29.892 37.362 1.00 24.70 87 GLY D CA 1
ATOM 6154 C C . GLY D 1 87 ? 92.758 -30.497 36.165 1.00 30.45 87 GLY D C 1
ATOM 6155 O O . GLY D 1 87 ? 92.044 -29.794 35.451 1.00 31.33 87 GLY D O 1
ATOM 6156 N N . ALA D 1 88 ? 92.966 -31.795 35.936 1.00 31.75 88 ALA D N 1
ATOM 6157 C CA . ALA D 1 88 ? 92.347 -32.485 34.803 1.00 29.71 88 ALA D CA 1
ATOM 6158 C C . ALA D 1 88 ? 90.833 -32.457 34.924 1.00 28.21 88 ALA D C 1
ATOM 6159 O O . ALA D 1 88 ? 90.133 -32.217 33.947 1.00 32.73 88 ALA D O 1
ATOM 6161 N N . LEU D 1 89 ? 90.333 -32.658 36.135 1.00 25.56 89 LEU D N 1
ATOM 6162 C CA . LEU D 1 89 ? 88.899 -32.624 36.370 1.00 27.05 89 LEU D CA 1
ATOM 6163 C C . LEU D 1 89 ? 88.326 -31.220 36.173 1.00 24.94 89 LEU D C 1
ATOM 6164 O O . LEU D 1 89 ? 87.258 -31.062 35.603 1.00 25.99 89 LEU D O 1
ATOM 6169 N N . TYR D 1 90 ? 89.021 -30.202 36.657 1.00 21.95 90 TYR D N 1
ATOM 6170 C CA . TYR D 1 90 ? 88.515 -28.864 36.482 1.00 23.60 90 TYR D CA 1
ATOM 6171 C C . TYR D 1 90 ? 88.539 -28.503 35.002 1.00 25.33 90 TYR D C 1
ATOM 6172 O O . TYR D 1 90 ? 87.542 -28.024 34.465 1.00 27.68 90 TYR D O 1
ATOM 6181 N N . GLY D 1 91 ? 89.684 -28.731 34.364 1.00 24.40 91 GLY D N 1
ATOM 6182 C CA . GLY D 1 91 ? 89.835 -28.447 32.943 1.00 29.84 91 GLY D CA 1
ATOM 6183 C C . GLY D 1 91 ? 88.703 -29.006 32.096 1.00 30.68 91 GLY D C 1
ATOM 6184 O O . GLY D 1 91 ? 88.163 -28.320 31.224 1.00 36.06 91 GLY D O 1
ATOM 6185 N N . ALA D 1 92 ? 88.309 -30.241 32.373 1.00 25.88 92 ALA D N 1
ATOM 6186 C CA . ALA D 1 92 ? 87.232 -30.867 31.630 1.00 21.65 92 ALA D CA 1
ATOM 6187 C C . ALA D 1 92 ? 85.867 -30.349 32.034 1.00 24.27 92 ALA D C 1
ATOM 6188 O O . ALA D 1 92 ? 85.047 -30.070 31.183 1.00 33.31 92 ALA D O 1
ATOM 6190 N N . ALA D 1 93 ? 85.621 -30.181 33.323 1.00 23.93 93 ALA D N 1
ATOM 6191 C CA . ALA D 1 93 ? 84.317 -29.696 33.768 1.00 26.50 93 ALA D CA 1
ATOM 6192 C C . ALA D 1 93 ? 84.041 -28.247 33.364 1.00 27.70 93 ALA D C 1
ATOM 6193 O O . ALA D 1 93 ? 82.895 -27.872 33.104 1.00 25.97 93 ALA D O 1
ATOM 6195 N N . ALA D 1 94 ? 85.094 -27.442 33.296 1.00 26.38 94 ALA D N 1
ATOM 6196 C CA . ALA D 1 94 ? 84.959 -26.049 32.929 1.00 24.56 94 ALA D CA 1
ATOM 6197 C C . ALA D 1 94 ? 84.412 -25.861 31.509 1.00 26.95 94 ALA D C 1
ATOM 6198 O O . ALA D 1 94 ? 83.651 -24.929 31.254 1.00 30.49 94 ALA D O 1
ATOM 6200 N N . THR D 1 95 ? 84.768 -26.759 30.594 1.00 26.50 95 THR D N 1
ATOM 6201 C CA . THR D 1 95 ? 84.324 -26.665 29.212 1.00 20.28 95 THR D CA 1
ATOM 6202 C C . THR D 1 95 ? 82.809 -26.780 29.104 1.00 23.53 95 THR D C 1
ATOM 6203 O O . THR D 1 95 ? 82.184 -26.174 28.227 1.00 25.59 95 THR D O 1
ATOM 6207 N N . PHE D 1 96 ? 82.202 -27.528 30.016 1.00 24.41 96 PHE D N 1
ATOM 6208 C CA . PHE D 1 96 ? 80.758 -27.709 29.988 1.00 25.39 96 PHE D CA 1
ATOM 6209 C C . PHE D 1 96 ? 80.070 -26.364 30.153 1.00 27.33 96 PHE D C 1
ATOM 6210 O O . PHE D 1 96 ? 78.952 -26.162 29.651 1.00 27.86 96 PHE D O 1
ATOM 6218 N N . SER D 1 97 ? 80.734 -25.451 30.858 1.00 27.93 97 SER D N 1
ATOM 6219 C CA . SER D 1 97 ? 80.159 -24.154 31.117 1.00 27.54 97 SER D CA 1
ATOM 6220 C C . SER D 1 97 ? 80.208 -23.192 29.966 1.00 29.46 97 SER D C 1
ATOM 6221 O O . SER D 1 97 ? 79.651 -22.117 30.050 1.00 36.02 97 SER D O 1
ATOM 6224 N N . LEU D 1 98 ? 80.865 -23.570 28.881 1.00 28.39 98 LEU D N 1
ATOM 6225 C CA . LEU D 1 98 ? 80.890 -22.722 27.699 1.00 25.09 98 LEU D CA 1
ATOM 6226 C C . LEU D 1 98 ? 79.634 -23.015 26.852 1.00 26.27 98 LEU D C 1
ATOM 6227 O O . LEU D 1 98 ? 79.223 -22.208 26.036 1.00 25.50 98 LEU D O 1
ATOM 6232 N N . PHE D 1 99 ? 79.004 -24.158 27.099 1.00 28.88 99 PHE D N 1
ATOM 6233 C CA . PHE D 1 99 ? 77.842 -24.584 26.342 1.00 28.82 99 PHE D CA 1
ATOM 6234 C C . PHE D 1 99 ? 76.546 -24.622 27.129 1.00 32.64 99 PHE D C 1
ATOM 6235 O O . PHE D 1 99 ? 75.486 -24.321 26.575 1.00 39.10 99 PHE D O 1
ATOM 6243 N N . TRP D 1 100 ? 76.604 -24.979 28.408 1.00 31.78 100 TRP D N 1
ATOM 6244 C CA . TRP D 1 100 ? 75.379 -25.072 29.200 1.00 28.16 100 TRP D CA 1
ATOM 6245 C C . TRP D 1 100 ? 75.475 -24.374 30.546 1.00 27.27 100 TRP D C 1
ATOM 6246 O O . TRP D 1 100 ? 76.555 -24.095 31.039 1.00 30.54 100 TRP D O 1
ATOM 6257 N N . GLY D 1 101 ? 74.329 -24.137 31.159 1.00 28.75 101 GLY D N 1
ATOM 6258 C CA . GLY D 1 101 ? 74.306 -23.503 32.462 1.00 31.64 101 GLY D CA 1
ATOM 6259 C C . GLY D 1 101 ? 74.231 -24.449 33.657 1.00 30.81 101 GLY D C 1
ATOM 6260 O O . GLY D 1 101 ? 74.046 -25.655 33.524 1.00 33.43 101 GLY D O 1
ATOM 6261 N N . ARG D 1 102 ? 74.385 -23.857 34.828 1.00 31.46 102 ARG D N 1
ATOM 6262 C CA . ARG D 1 102 ? 74.341 -24.492 36.143 1.00 32.84 102 ARG D CA 1
ATOM 6263 C C . ARG D 1 102 ? 73.407 -25.709 36.254 1.00 35.89 102 ARG D C 1
ATOM 6264 O O . ARG D 1 102 ? 73.884 -26.825 36.468 1.00 36.99 102 ARG D O 1
ATOM 6272 N N . LYS D 1 103 ? 72.097 -25.507 36.088 1.00 34.52 103 LYS D N 1
ATOM 6273 C CA . LYS D 1 103 ? 71.138 -26.609 36.217 1.00 37.19 103 LYS D CA 1
ATOM 6274 C C . LYS D 1 103 ? 71.479 -27.835 35.369 1.00 38.24 103 LYS D C 1
ATOM 6275 O O . LYS D 1 103 ? 71.385 -28.981 35.845 1.00 39.20 103 LYS D O 1
ATOM 6281 N N . GLU D 1 104 ? 71.903 -27.577 34.130 1.00 35.66 104 GLU D N 1
ATOM 6282 C CA . GLU D 1 104 ? 72.257 -28.625 33.178 1.00 32.61 104 GLU D CA 1
ATOM 6283 C C . GLU D 1 104 ? 73.623 -29.246 33.384 1.00 33.15 104 GLU D C 1
ATOM 6284 O O . GLU D 1 104 ? 73.810 -30.423 33.099 1.00 35.90 104 GLU D O 1
ATOM 6290 N N . VAL D 1 105 ? 74.582 -28.457 33.849 1.00 33.74 105 VAL D N 1
ATOM 6291 C CA . VAL D 1 105 ? 75.938 -28.960 34.053 1.00 33.46 105 VAL D CA 1
ATOM 6292 C C . VAL D 1 105 ? 76.115 -29.848 35.285 1.00 33.37 105 VAL D C 1
ATOM 6293 O O . VAL D 1 105 ? 76.994 -30.736 35.320 1.00 30.92 105 VAL D O 1
ATOM 6297 N N . HIS D 1 106 ? 75.245 -29.639 36.269 1.00 35.79 106 HIS D N 1
ATOM 6298 C CA . HIS D 1 106 ? 75.304 -30.392 37.525 1.00 37.90 106 HIS D CA 1
ATOM 6299 C C . HIS D 1 106 ? 75.425 -31.901 37.333 1.00 34.91 106 HIS D C 1
ATOM 6300 O O . HIS D 1 106 ? 76.389 -32.497 37.807 1.00 31.65 106 HIS D O 1
ATOM 6307 N N . PRO D 1 107 ? 74.442 -32.538 36.667 1.00 34.95 107 PRO D N 1
ATOM 6308 C CA . PRO D 1 107 ? 74.547 -33.984 36.472 1.00 35.17 107 PRO D CA 1
ATOM 6309 C C . PRO D 1 107 ? 75.766 -34.413 35.672 1.00 34.72 107 PRO D C 1
ATOM 6310 O O . PRO D 1 107 ? 76.279 -35.515 35.870 1.00 38.19 107 PRO D O 1
ATOM 6314 N N . MET D 1 108 ? 76.255 -33.536 34.802 1.00 33.45 108 MET D N 1
ATOM 6315 C CA . MET D 1 108 ? 77.414 -33.852 33.967 1.00 31.86 108 MET D CA 1
ATOM 6316 C C . MET D 1 108 ? 78.655 -33.970 34.815 1.00 30.10 108 MET D C 1
ATOM 6317 O O . MET D 1 108 ? 79.406 -34.926 34.700 1.00 30.73 108 MET D O 1
ATOM 6322 N N . VAL D 1 109 ? 78.870 -32.969 35.659 1.00 30.75 109 VAL D N 1
ATOM 6323 C CA . VAL D 1 109 ? 80.007 -32.941 36.563 1.00 27.56 109 VAL D CA 1
ATOM 6324 C C . VAL D 1 109 ? 79.863 -34.061 37.616 1.00 27.42 109 VAL D C 1
ATOM 6325 O O . VAL D 1 109 ? 80.851 -34.651 38.064 1.00 24.50 109 VAL D O 1
ATOM 6329 N N . ASN D 1 110 ? 78.636 -34.359 38.018 1.00 24.08 110 ASN D N 1
ATOM 6330 C CA . ASN D 1 110 ? 78.444 -35.419 38.987 1.00 27.66 110 ASN D CA 1
ATOM 6331 C C . ASN D 1 110 ? 78.937 -36.737 38.432 1.00 30.14 110 ASN D C 1
ATOM 6332 O O . ASN D 1 110 ? 79.592 -37.485 39.141 1.00 34.63 110 ASN D O 1
ATOM 6337 N N . GLU D 1 111 ? 78.619 -37.032 37.175 1.00 29.86 111 GLU D N 1
ATOM 6338 C CA . GLU D 1 111 ? 79.072 -38.275 36.585 1.00 27.71 111 GLU D CA 1
ATOM 6339 C C . GLU D 1 111 ? 80.578 -38.261 36.444 1.00 31.16 111 GLU D C 1
ATOM 6340 O O . GLU D 1 111 ? 81.255 -39.241 36.762 1.00 34.40 111 GLU D O 1
ATOM 6346 N N . LEU D 1 112 ? 81.119 -37.142 35.984 1.00 32.18 112 LEU D N 1
ATOM 6347 C CA . LEU D 1 112 ? 82.565 -37.035 35.797 1.00 29.07 112 LEU D CA 1
ATOM 6348 C C . LEU D 1 112 ? 83.306 -37.240 37.111 1.00 28.67 112 LEU D C 1
ATOM 6349 O O . LEU D 1 112 ? 84.198 -38.066 37.188 1.00 30.36 112 LEU D O 1
ATOM 6354 N N . PHE D 1 113 ? 82.888 -36.521 38.149 1.00 28.68 113 PHE D N 1
ATOM 6355 C CA . PHE D 1 113 ? 83.512 -36.597 39.459 1.00 26.51 113 PHE D CA 1
ATOM 6356 C C . PHE D 1 113 ? 83.270 -37.906 40.227 1.00 27.05 113 PHE D C 1
ATOM 6357 O O . PHE D 1 113 ? 84.198 -38.413 40.846 1.00 26.73 113 PHE D O 1
ATOM 6365 N N . ARG D 1 114 ? 82.049 -38.451 40.212 1.00 27.07 114 ARG D N 1
ATOM 6366 C CA . ARG D 1 114 ? 81.764 -39.725 40.920 1.00 28.18 114 ARG D CA 1
ATOM 6367 C C . ARG D 1 114 ? 82.520 -40.887 40.244 1.00 32.28 114 ARG D C 1
ATOM 6368 O O . ARG D 1 114 ? 83.012 -41.802 40.903 1.00 35.51 114 ARG D O 1
ATOM 6376 N N . TRP D 1 115 ? 82.651 -40.812 38.926 1.00 32.93 115 TRP D N 1
ATOM 6377 C CA . TRP D 1 115 ? 83.363 -41.821 38.164 1.00 30.77 115 TRP D CA 1
ATOM 6378 C C . TRP D 1 115 ? 84.824 -41.784 38.587 1.00 31.77 115 TRP D C 1
ATOM 6379 O O . TRP D 1 115 ? 85.439 -42.828 38.809 1.00 35.50 115 TRP D O 1
ATOM 6390 N N . TYR D 1 116 ? 85.372 -40.577 38.695 1.00 26.80 116 TYR D N 1
ATOM 6391 C CA . TYR D 1 116 ? 86.761 -40.413 39.065 1.00 29.09 116 TYR D CA 1
ATOM 6392 C C . TYR D 1 116 ? 87.065 -40.957 40.479 1.00 33.79 116 TYR D C 1
ATOM 6393 O O . TYR D 1 116 ? 88.126 -41.544 40.705 1.00 35.16 116 TYR D O 1
ATOM 6402 N N . GLU D 1 117 ? 86.147 -40.777 41.427 1.00 32.01 117 GLU D N 1
ATOM 6403 C CA . GLU D 1 117 ? 86.357 -41.297 42.781 1.00 30.92 117 GLU D CA 1
ATOM 6404 C C . GLU D 1 117 ? 86.465 -42.842 42.851 1.00 31.60 117 GLU D C 1
ATOM 6405 O O . GLU D 1 117 ? 87.342 -43.380 43.550 1.00 27.43 117 GLU D O 1
ATOM 6411 N N . VAL D 1 118 ? 85.568 -43.538 42.142 1.00 32.53 118 VAL D N 1
ATOM 6412 C CA . VAL D 1 118 ? 85.515 -44.998 42.149 1.00 32.65 118 VAL D CA 1
ATOM 6413 C C . VAL D 1 118 ? 86.342 -45.799 41.126 1.00 35.71 118 VAL D C 1
ATOM 6414 O O . VAL D 1 118 ? 86.713 -46.938 41.401 1.00 39.87 118 VAL D O 1
ATOM 6418 N N . THR D 1 119 ? 86.640 -45.226 39.969 1.00 33.74 119 THR D N 1
ATOM 6419 C CA . THR D 1 119 ? 87.386 -45.945 38.950 1.00 30.63 119 THR D CA 1
ATOM 6420 C C . THR D 1 119 ? 88.873 -46.122 39.224 1.00 34.78 119 THR D C 1
ATOM 6421 O O . THR D 1 119 ? 89.535 -45.195 39.682 1.00 39.08 119 THR D O 1
ATOM 6425 N N . LYS D 1 120 ? 89.398 -47.324 38.980 1.00 36.85 120 LYS D N 1
ATOM 6426 C CA . LYS D 1 120 ? 90.826 -47.576 39.175 1.00 35.00 120 LYS D CA 1
ATOM 6427 C C . LYS D 1 120 ? 91.486 -46.980 37.968 1.00 36.59 120 LYS D C 1
ATOM 6428 O O . LYS D 1 120 ? 91.177 -47.345 36.829 1.00 37.49 120 LYS D O 1
ATOM 6434 N N . LEU D 1 121 ? 92.390 -46.052 38.230 1.00 36.66 121 LEU D N 1
ATOM 6435 C CA . LEU D 1 121 ? 93.086 -45.328 37.188 1.00 35.62 121 LEU D CA 1
ATOM 6436 C C . LEU D 1 121 ? 94.580 -45.298 37.481 1.00 37.06 121 LEU D C 1
ATOM 6437 O O . LEU D 1 121 ? 94.988 -45.507 38.621 1.00 40.36 121 LEU D O 1
ATOM 6442 N N . PRO D 1 122 ? 95.416 -44.992 36.470 1.00 37.84 122 PRO D N 1
ATOM 6443 C CA . PRO D 1 122 ? 95.107 -44.666 35.074 1.00 39.16 122 PRO D CA 1
ATOM 6444 C C . PRO D 1 122 ? 94.724 -45.891 34.242 1.00 40.48 122 PRO D C 1
ATOM 6445 O O . PRO D 1 122 ? 95.027 -47.019 34.632 1.00 44.34 122 PRO D O 1
ATOM 6449 N N . ILE D 1 123 ? 94.051 -45.651 33.116 1.00 42.00 123 ILE D N 1
ATOM 6450 C CA . ILE D 1 123 ? 93.629 -46.690 32.168 1.00 39.04 123 ILE D CA 1
ATOM 6451 C C . ILE D 1 123 ? 94.409 -46.439 30.881 1.00 39.02 123 ILE D C 1
ATOM 6452 O O . ILE D 1 123 ? 94.950 -47.359 30.280 1.00 44.09 123 ILE D O 1
ATOM 6457 N N . PHE D 1 124 ? 94.518 -45.171 30.514 1.00 40.69 124 PHE D N 1
ATOM 6458 C CA . PHE D 1 124 ? 95.213 -44.739 29.310 1.00 39.97 124 PHE D CA 1
ATOM 6459 C C . PHE D 1 124 ? 96.682 -45.115 29.350 1.00 40.39 124 PHE D C 1
ATOM 6460 O O . PHE D 1 124 ? 97.303 -45.148 30.422 1.00 42.24 124 PHE D O 1
ATOM 6468 N N . ASN D 1 125 ? 97.212 -45.425 28.172 1.00 43.18 125 ASN D N 1
ATOM 6469 C CA . ASN D 1 125 ? 98.609 -45.797 27.998 1.00 42.92 125 ASN D CA 1
ATOM 6470 C C . ASN D 1 125 ? 99.028 -45.176 26.665 1.00 44.43 125 ASN D C 1
ATOM 6471 O O . ASN D 1 125 ? 98.389 -45.391 25.642 1.00 46.82 125 ASN D O 1
ATOM 6476 N N . PRO D 1 126 ? 100.059 -44.330 26.674 1.00 43.74 126 PRO D N 1
ATOM 6477 C CA . PRO D 1 126 ? 100.476 -43.708 25.413 1.00 46.38 126 PRO D CA 1
ATOM 6478 C C . PRO D 1 126 ? 101.400 -44.590 24.572 1.00 52.33 126 PRO D C 1
ATOM 6479 O O . PRO D 1 126 ? 101.790 -44.223 23.448 1.00 50.41 126 PRO D O 1
ATOM 6483 N N . GLY D 1 127 ? 101.754 -45.756 25.115 1.00 53.47 127 GLY D N 1
ATOM 6484 C CA . GLY D 1 127 ? 102.660 -46.618 24.402 1.00 53.36 127 GLY D CA 1
ATOM 6485 C C . GLY D 1 127 ? 104.034 -45.996 24.475 1.00 53.21 127 GLY D C 1
ATOM 6486 O O . GLY D 1 127 ? 104.477 -45.581 25.560 1.00 52.83 127 GLY D O 1
ATOM 6487 N N . ASP D 1 128 ? 104.668 -45.866 23.311 1.00 58.91 128 ASP D N 1
ATOM 6488 C CA . ASP D 1 128 ? 106.013 -45.300 23.206 1.00 67.21 128 ASP D CA 1
ATOM 6489 C C . ASP D 1 128 ? 106.006 -43.786 23.039 1.00 65.32 128 ASP D C 1
ATOM 6490 O O . ASP D 1 128 ? 107.065 -43.145 22.962 1.00 64.66 128 ASP D O 1
ATOM 6495 N N . ALA D 1 129 ? 104.801 -43.224 23.024 1.00 63.82 129 ALA D N 1
ATOM 6496 C CA . ALA D 1 129 ? 104.622 -41.783 22.942 1.00 57.49 129 ALA D CA 1
ATOM 6497 C C . ALA D 1 129 ? 104.819 -41.240 24.359 1.00 54.66 129 ALA D C 1
ATOM 6498 O O . ALA D 1 129 ? 104.627 -40.059 24.610 1.00 55.79 129 ALA D O 1
ATOM 6500 N N . ALA D 1 130 ? 105.151 -42.127 25.294 1.00 50.91 130 ALA D N 1
ATOM 6501 C CA . ALA D 1 130 ? 105.366 -41.757 26.683 1.00 48.63 130 ALA D CA 1
ATOM 6502 C C . ALA D 1 130 ? 106.458 -40.731 26.757 1.00 46.73 130 ALA D C 1
ATOM 6503 O O . ALA D 1 130 ? 107.557 -40.940 26.220 1.00 47.58 130 ALA D O 1
ATOM 6505 N N . GLN D 1 131 ? 106.141 -39.610 27.394 1.00 43.47 131 GLN D N 1
ATOM 6506 C CA . GLN D 1 131 ? 107.109 -38.553 27.578 1.00 39.53 131 GLN D CA 1
ATOM 6507 C C . GLN D 1 131 ? 107.795 -38.580 28.937 1.00 40.88 131 GLN D C 1
ATOM 6508 O O . GLN D 1 131 ? 108.807 -37.913 29.105 1.00 43.99 131 GLN D O 1
ATOM 6514 N N . GLY D 1 132 ? 107.246 -39.318 29.907 1.00 40.91 132 GLY D N 1
ATOM 6515 C CA . GLY D 1 132 ? 107.861 -39.416 31.233 1.00 44.62 132 GLY D CA 1
ATOM 6516 C C . GLY D 1 132 ? 108.616 -40.736 31.388 1.00 50.02 132 GLY D C 1
ATOM 6517 O O . GLY D 1 132 ? 109.863 -40.778 31.368 1.00 52.12 132 GLY D O 1
ATOM 6518 N N . VAL D 1 133 ? 107.863 -41.815 31.615 1.00 51.81 133 VAL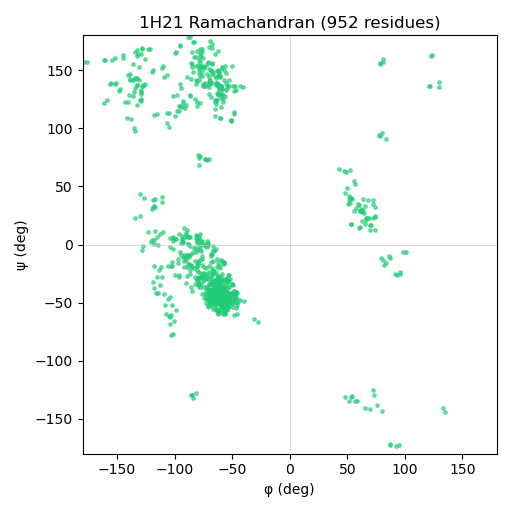 D N 1
ATOM 6519 C CA . VAL D 1 133 ? 108.429 -43.171 31.723 1.00 49.76 133 VAL D CA 1
ATOM 6520 C C . VAL D 1 133 ? 107.545 -44.093 30.876 1.00 49.83 133 VAL D C 1
ATOM 6521 O O . VAL D 1 133 ? 106.310 -43.997 30.898 1.00 45.98 133 VAL D O 1
ATOM 6525 N N . LYS D 1 134 ? 108.181 -44.945 30.082 1.00 51.68 134 LYS D N 1
ATOM 6526 C CA . LYS D 1 134 ? 107.453 -45.890 29.234 1.00 52.42 134 LYS D CA 1
ATOM 6527 C C . LYS D 1 134 ? 107.112 -47.101 30.089 1.00 50.12 134 LYS D C 1
ATOM 6528 O O . LYS D 1 134 ? 107.861 -47.428 31.026 1.00 51.18 134 LYS D O 1
ATOM 6534 N N . GLY D 1 135 ? 105.984 -47.747 29.808 1.00 45.69 135 GLY D N 1
ATOM 6535 C CA . GLY D 1 135 ? 105.650 -48.926 30.586 1.00 50.48 135 GLY D CA 1
ATOM 6536 C C . GLY D 1 135 ? 104.262 -49.144 31.175 1.00 54.28 135 GLY D C 1
ATOM 6537 O O . GLY D 1 135 ? 103.245 -48.812 30.561 1.00 53.66 135 GLY D O 1
ATOM 6538 N N . ASP D 1 136 ? 104.247 -49.668 32.400 1.00 56.28 136 ASP D N 1
ATOM 6539 C CA . ASP D 1 136 ? 103.036 -50.004 33.165 1.00 53.19 136 ASP D CA 1
ATOM 6540 C C . ASP D 1 136 ? 102.997 -49.195 34.443 1.00 53.52 136 ASP D C 1
ATOM 6541 O O . ASP D 1 136 ? 104.056 -48.939 35.043 1.00 58.02 136 ASP D O 1
ATOM 6546 N N . LEU D 1 137 ? 101.790 -48.894 34.921 1.00 48.39 137 LEU D N 1
ATOM 6547 C CA . LEU D 1 137 ? 101.644 -48.156 36.169 1.00 44.61 137 LEU D CA 1
ATOM 6548 C C . LEU D 1 137 ? 100.566 -48.777 37.028 1.00 43.48 137 LEU D C 1
ATOM 6549 O O . LEU D 1 137 ? 99.574 -49.303 36.516 1.00 44.81 137 LEU D O 1
ATOM 6554 N N . PRO D 1 138 ? 100.795 -48.817 38.344 1.00 40.03 138 PRO D N 1
ATOM 6555 C CA . PRO D 1 138 ? 99.818 -49.386 39.260 1.00 39.85 138 PRO D CA 1
ATOM 6556 C C . PRO D 1 138 ? 98.581 -48.502 39.182 1.00 42.76 138 PRO D C 1
ATOM 6557 O O . PRO D 1 138 ? 98.694 -47.294 39.031 1.00 43.45 138 PRO D O 1
ATOM 6561 N N . MET D 1 139 ? 97.406 -49.104 39.268 1.00 46.75 139 MET D N 1
ATOM 6562 C CA . MET D 1 139 ? 96.147 -48.363 39.223 1.00 45.93 139 MET D CA 1
ATOM 6563 C C . MET D 1 139 ? 95.503 -48.393 40.598 1.00 46.97 139 MET D C 1
ATOM 6564 O O . MET D 1 139 ? 95.694 -49.351 41.357 1.00 49.77 139 MET D O 1
ATOM 6569 N N . SER D 1 140 ? 94.697 -47.380 40.899 1.00 45.84 140 SER D N 1
ATOM 6570 C CA . SER D 1 140 ? 94.016 -47.311 42.185 1.00 42.71 140 SER D CA 1
ATOM 6571 C C . SER D 1 140 ? 92.862 -46.352 42.079 1.00 39.42 140 SER D C 1
ATOM 6572 O O . SER D 1 140 ? 92.773 -45.616 41.110 1.00 41.16 140 SER D O 1
ATOM 6575 N N . ALA D 1 141 ? 91.905 -46.495 42.982 1.00 36.77 141 ALA D N 1
ATOM 6576 C CA . ALA D 1 141 ? 90.764 -45.612 43.053 1.00 35.12 141 ALA D CA 1
ATOM 6577 C C . ALA D 1 141 ? 91.124 -44.674 44.208 1.00 38.14 141 ALA D C 1
ATOM 6578 O O . ALA D 1 141 ? 91.511 -45.112 45.302 1.00 40.54 141 ALA D O 1
ATOM 6580 N N . SER D 1 142 ? 91.049 -43.379 43.946 1.00 41.87 142 SER D N 1
ATOM 6581 C CA . SER D 1 142 ? 91.389 -42.368 44.934 1.00 37.79 142 SER D CA 1
ATOM 6582 C C . SER D 1 142 ? 90.285 -42.110 45.954 1.00 35.11 142 SER D C 1
ATOM 6583 O O . SER D 1 142 ? 90.588 -41.878 47.119 1.00 34.23 142 SER D O 1
ATOM 6586 N N . ASP D 1 143 ? 89.026 -42.188 45.520 1.00 33.12 143 ASP D N 1
ATOM 6587 C CA . ASP D 1 143 ? 87.866 -41.903 46.375 1.00 33.10 143 ASP D CA 1
ATOM 6588 C C . ASP D 1 143 ? 87.900 -40.419 46.744 1.00 31.42 143 ASP D C 1
ATOM 6589 O O . ASP D 1 143 ? 87.335 -39.973 47.727 1.00 30.75 143 ASP D O 1
ATOM 6594 N N . SER D 1 144 ? 88.586 -39.649 45.914 1.00 34.15 144 SER D N 1
ATOM 6595 C CA . SER D 1 144 ? 88.687 -38.211 46.108 1.00 35.35 144 SER D CA 1
ATOM 6596 C C . SER D 1 144 ? 88.979 -37.480 44.800 1.00 36.20 144 SER D C 1
ATOM 6597 O O . SER D 1 144 ? 89.763 -37.917 43.943 1.00 38.58 144 SER D O 1
ATOM 6600 N N . VAL D 1 145 ? 88.301 -36.360 44.670 1.00 31.96 145 VAL D N 1
ATOM 6601 C CA . VAL D 1 145 ? 88.413 -35.478 43.542 1.00 29.47 145 VAL D CA 1
ATOM 6602 C C . VAL D 1 145 ? 89.585 -34.495 43.823 1.00 28.60 145 VAL D C 1
ATOM 6603 O O . VAL D 1 145 ? 90.086 -33.828 42.917 1.00 31.50 145 VAL D O 1
ATOM 6607 N N . LEU D 1 146 ? 90.082 -34.491 45.063 1.00 27.16 146 LEU D N 1
ATOM 6608 C CA . LEU D 1 146 ? 91.195 -33.619 45.461 1.00 27.46 146 LEU D CA 1
ATOM 6609 C C . LEU D 1 146 ? 92.550 -34.235 45.173 1.00 28.48 146 LEU D C 1
ATOM 6610 O O . LEU D 1 146 ? 92.834 -35.344 45.576 1.00 31.64 146 LEU D O 1
ATOM 6615 N N . CYS D 1 147 ? 93.389 -33.479 44.491 1.00 31.95 147 CYS D N 1
ATOM 6616 C CA . CYS D 1 147 ? 94.728 -33.885 44.108 1.00 35.83 147 CYS D CA 1
ATOM 6617 C C . CYS D 1 147 ? 95.609 -34.357 45.266 1.00 35.97 147 CYS D C 1
ATOM 6618 O O . CYS D 1 147 ? 96.373 -35.308 45.134 1.00 38.36 147 CYS D O 1
ATOM 6621 N N . HIS D 1 148 ? 95.535 -33.673 46.395 1.00 35.13 148 HIS D N 1
ATOM 6622 C CA . HIS D 1 148 ? 96.351 -34.058 47.528 1.00 32.70 148 HIS D CA 1
ATOM 6623 C C . HIS D 1 148 ? 96.062 -35.484 47.909 1.00 33.14 148 HIS D C 1
ATOM 6624 O O . HIS D 1 148 ? 96.976 -36.273 48.076 1.00 35.96 148 HIS D O 1
ATOM 6631 N N . ILE D 1 149 ? 94.785 -35.787 48.116 1.00 31.29 149 ILE D N 1
ATOM 6632 C CA . ILE D 1 149 ? 94.388 -37.132 48.496 1.00 29.92 149 ILE D CA 1
ATOM 6633 C C . ILE D 1 149 ? 94.623 -38.179 47.401 1.00 35.00 149 ILE D C 1
ATOM 6634 O O . ILE D 1 149 ? 95.048 -39.297 47.695 1.00 37.97 149 ILE D O 1
ATOM 6639 N N . SER D 1 150 ? 94.374 -37.815 46.145 1.00 38.62 150 SER D N 1
ATOM 6640 C CA . SER D 1 150 ? 94.562 -38.727 45.018 1.00 38.77 150 SER D CA 1
ATOM 6641 C C . SER D 1 150 ? 96.032 -39.127 44.815 1.00 39.70 150 SER D C 1
ATOM 6642 O O . SER D 1 150 ? 96.365 -40.312 44.722 1.00 41.19 150 SER D O 1
ATOM 6645 N N . VAL D 1 151 ? 96.907 -38.131 44.748 1.00 41.92 151 VAL D N 1
ATOM 6646 C CA . VAL D 1 151 ? 98.341 -38.358 44.539 1.00 40.14 151 VAL D CA 1
ATOM 6647 C C . VAL D 1 151 ? 99.058 -38.934 45.763 1.00 39.07 151 VAL D C 1
ATOM 6648 O O . VAL D 1 151 ? 99.751 -39.940 45.648 1.00 41.06 151 VAL D O 1
ATOM 6652 N N . SER D 1 152 ? 98.869 -38.320 46.928 1.00 41.18 152 SER D N 1
ATOM 6653 C CA . SER D 1 152 ? 99.517 -38.764 48.169 1.00 43.71 152 SER D CA 1
ATOM 6654 C C . SER D 1 152 ? 99.248 -40.237 48.528 1.00 44.42 152 SER D C 1
ATOM 6655 O O . SER D 1 152 ? 100.178 -40.989 48.856 1.00 46.16 152 SER D O 1
ATOM 6658 N N . LYS D 1 153 ? 97.986 -40.643 48.450 1.00 40.88 153 LYS D N 1
ATOM 6659 C CA . LYS D 1 153 ? 97.598 -42.009 48.757 1.00 40.48 153 LYS D CA 1
ATOM 6660 C C . LYS D 1 153 ? 98.322 -42.994 47.827 1.00 43.28 153 LYS D C 1
ATOM 6661 O O . LYS D 1 153 ? 99.023 -43.906 48.273 1.00 44.02 153 LYS D O 1
ATOM 6667 N N . TRP D 1 154 ? 98.208 -42.743 46.527 1.00 43.21 154 TRP D N 1
ATOM 6668 C CA . TRP D 1 154 ? 98.837 -43.558 45.487 1.00 40.25 154 TRP D CA 1
ATOM 6669 C C . TRP D 1 154 ? 100.348 -43.708 45.696 1.00 42.24 154 TRP D C 1
ATOM 6670 O O . TRP D 1 154 ? 100.865 -44.818 45.631 1.00 45.22 154 TRP D O 1
ATOM 6681 N N . CYS D 1 155 ? 101.058 -42.594 45.902 1.00 43.93 155 CYS D N 1
ATOM 6682 C CA . CYS D 1 155 ? 102.517 -42.617 46.132 1.00 43.83 155 CYS D CA 1
ATOM 6683 C C . CYS D 1 155 ? 102.836 -43.425 47.388 1.00 45.46 155 CYS D C 1
ATOM 6684 O O . CYS D 1 155 ? 103.709 -44.300 47.358 1.00 47.51 155 CYS D O 1
ATOM 6687 N N . TYR D 1 156 ? 102.077 -43.168 48.459 1.00 46.03 156 TYR D N 1
ATOM 6688 C CA . TYR D 1 156 ? 102.226 -43.835 49.758 1.00 45.74 156 TYR D CA 1
ATOM 6689 C C . TYR D 1 156 ? 102.098 -45.342 49.644 1.00 51.05 156 TYR D C 1
ATOM 6690 O O . TYR D 1 156 ? 102.992 -46.097 50.078 1.00 51.74 156 TYR D O 1
ATOM 6699 N N . GLU D 1 157 ? 100.940 -45.760 49.130 1.00 54.68 157 GLU D N 1
ATOM 6700 C CA . GLU D 1 157 ? 100.602 -47.167 48.918 1.00 53.58 157 GLU D CA 1
ATOM 6701 C C . GLU D 1 157 ? 101.563 -47.885 47.947 1.00 54.03 157 GLU D C 1
ATOM 6702 O O . GLU D 1 157 ? 101.834 -49.074 48.121 1.00 55.04 157 GLU D O 1
ATOM 6708 N N . ASN D 1 158 ? 102.117 -47.163 46.971 1.00 51.30 158 ASN D N 1
ATOM 6709 C CA . ASN D 1 158 ? 103.033 -47.758 45.985 1.00 49.98 158 ASN D CA 1
ATOM 6710 C C . ASN D 1 158 ? 104.528 -47.485 46.241 1.00 51.39 158 ASN D C 1
ATOM 6711 O O . ASN D 1 158 ? 105.385 -47.818 45.408 1.00 50.89 158 ASN D O 1
ATOM 6716 N N . LYS D 1 159 ? 104.827 -46.852 47.377 1.00 52.42 159 LYS D N 1
ATOM 6717 C CA . LYS D 1 159 ? 106.201 -46.508 47.782 1.00 52.07 159 LYS D CA 1
ATOM 6718 C C . LYS D 1 159 ? 106.982 -45.777 46.700 1.00 53.47 159 LYS D C 1
ATOM 6719 O O . LYS D 1 159 ? 108.204 -45.978 46.550 1.00 55.13 159 LYS D O 1
ATOM 6725 N N . ILE D 1 160 ? 106.261 -44.938 45.946 1.00 52.63 160 ILE D N 1
ATOM 6726 C CA . ILE D 1 160 ? 106.846 -44.107 44.886 1.00 51.39 160 ILE D CA 1
ATOM 6727 C C . ILE D 1 160 ? 106.871 -42.671 45.426 1.00 53.30 160 ILE D C 1
ATOM 6728 O O . ILE D 1 160 ? 105.969 -42.266 46.193 1.00 51.88 160 ILE D O 1
ATOM 6733 N N . GLU D 1 161 ? 107.902 -41.916 45.042 1.00 55.15 161 GLU D N 1
ATOM 6734 C CA . GLU D 1 161 ? 108.029 -40.524 45.480 1.00 57.51 161 GLU D CA 1
ATOM 6735 C C . GLU D 1 161 ? 107.150 -39.607 44.636 1.00 56.24 161 GLU D C 1
ATOM 6736 O O . GLU D 1 161 ? 107.058 -39.784 43.412 1.00 55.57 161 GLU D O 1
ATOM 6742 N N . ALA D 1 162 ? 106.521 -38.623 45.287 1.00 54.54 162 ALA D N 1
ATOM 6743 C CA . ALA D 1 162 ? 105.655 -37.646 44.608 1.00 52.94 162 ALA D CA 1
ATOM 6744 C C . ALA D 1 162 ? 106.475 -36.799 43.617 1.00 53.99 162 ALA D C 1
ATOM 6745 O O . ALA D 1 162 ? 105.932 -35.941 42.906 1.00 55.71 162 ALA D O 1
ATOM 6747 N N . THR D 1 163 ? 107.788 -37.028 43.613 1.00 55.02 163 THR D N 1
ATOM 6748 C CA . THR D 1 163 ? 108.764 -36.334 42.772 1.00 54.83 163 THR D CA 1
ATOM 6749 C C . THR D 1 163 ? 109.194 -37.213 41.578 1.00 55.18 163 THR D C 1
ATOM 6750 O O . THR D 1 163 ? 109.817 -36.737 40.614 1.00 53.19 163 THR D O 1
ATOM 6754 N N . SER D 1 164 ? 108.878 -38.504 41.677 1.00 54.97 164 SER D N 1
ATOM 6755 C CA . SER D 1 164 ? 109.247 -39.509 40.683 1.00 52.84 164 SER D CA 1
ATOM 6756 C C . SER D 1 164 ? 108.716 -39.206 39.306 1.00 52.35 164 SER D C 1
ATOM 6757 O O . SER D 1 164 ? 107.652 -38.586 39.158 1.00 55.09 164 SER D O 1
ATOM 6760 N N . LYS D 1 165 ? 109.440 -39.682 38.295 1.00 52.18 165 LYS D N 1
ATOM 6761 C CA . LYS D 1 165 ? 109.022 -39.520 36.899 1.00 50.27 165 LYS D CA 1
ATOM 6762 C C . LYS D 1 165 ? 107.742 -40.312 36.696 1.00 46.77 165 LYS D C 1
ATOM 6763 O O . LYS D 1 165 ? 106.944 -40.014 35.809 1.00 47.12 165 LYS D O 1
ATOM 6769 N N . GLN D 1 166 ? 107.548 -41.316 37.540 1.00 45.89 166 GLN D N 1
ATOM 6770 C CA . GLN D 1 166 ? 106.366 -42.144 37.493 1.00 46.59 166 GLN D CA 1
ATOM 6771 C C . GLN D 1 166 ? 105.100 -41.421 37.868 1.00 45.28 166 GLN D C 1
ATOM 6772 O O . GLN D 1 166 ? 104.072 -41.637 37.224 1.00 44.96 166 GLN D O 1
ATOM 6778 N N . ARG D 1 167 ? 105.121 -40.615 38.930 1.00 42.45 167 ARG D N 1
ATOM 6779 C CA . ARG D 1 167 ? 103.873 -39.952 39.287 1.00 42.73 167 ARG D CA 1
ATOM 6780 C C . ARG D 1 167 ? 103.560 -38.812 38.332 1.00 40.13 167 ARG D C 1
ATOM 6781 O O . ARG D 1 167 ? 102.386 -38.467 38.150 1.00 41.02 167 ARG D O 1
ATOM 6789 N N . SER D 1 168 ? 104.589 -38.251 37.693 1.00 36.45 168 SER D N 1
ATOM 6790 C CA . SER D 1 168 ? 104.343 -37.205 36.715 1.00 38.72 168 SER D CA 1
ATOM 6791 C C . SER D 1 168 ? 103.842 -37.899 35.421 1.00 40.94 168 SER D C 1
ATOM 6792 O O . SER D 1 168 ? 103.048 -37.334 34.657 1.00 43.62 168 SER D O 1
ATOM 6795 N N . GLU D 1 169 ? 104.263 -39.143 35.198 1.00 39.52 169 GLU D N 1
ATOM 6796 C CA . GLU D 1 169 ? 103.769 -39.905 34.050 1.00 35.56 169 GLU D CA 1
ATOM 6797 C C . GLU D 1 169 ? 102.323 -40.287 34.382 1.00 34.39 169 GLU D C 1
ATOM 6798 O O . GLU D 1 169 ? 101.456 -40.239 33.525 1.00 36.62 169 GLU D O 1
ATOM 6804 N N . ARG D 1 170 ? 102.067 -40.643 35.639 1.00 34.62 170 ARG D N 1
ATOM 6805 C CA . ARG D 1 170 ? 100.723 -41.009 36.101 1.00 34.75 170 ARG D CA 1
ATOM 6806 C C . ARG D 1 170 ? 99.713 -39.871 35.904 1.00 36.29 170 ARG D C 1
ATOM 6807 O O . ARG D 1 170 ? 98.625 -40.074 35.346 1.00 37.54 170 ARG D O 1
ATOM 6815 N N . CYS D 1 171 ? 100.058 -38.684 36.400 1.00 36.17 171 CYS D N 1
ATOM 6816 C CA . CYS D 1 171 ? 99.176 -37.538 36.277 1.00 36.24 171 CYS D CA 1
ATOM 6817 C C . CYS D 1 171 ? 98.922 -37.236 34.808 1.00 34.78 171 CYS D C 1
ATOM 6818 O O . CYS D 1 171 ? 97.811 -36.881 34.421 1.00 34.21 171 CYS D O 1
ATOM 6821 N N . GLY D 1 172 ? 99.926 -37.495 33.978 1.00 35.29 172 GLY D N 1
ATOM 6822 C CA . GLY D 1 172 ? 99.785 -37.267 32.547 1.00 36.61 172 GLY D CA 1
ATOM 6823 C C . GLY D 1 172 ? 98.750 -38.187 31.919 1.00 36.02 172 GLY D C 1
ATOM 6824 O O . GLY D 1 172 ? 98.006 -37.790 31.032 1.00 36.85 172 GLY D O 1
ATOM 6825 N N . ARG D 1 173 ? 98.689 -39.421 32.404 1.00 35.69 173 ARG D N 1
ATOM 6826 C CA . ARG D 1 173 ? 97.752 -40.418 31.893 1.00 33.49 173 ARG D CA 1
ATOM 6827 C C . ARG D 1 173 ? 96.371 -40.143 32.431 1.00 32.29 173 ARG D C 1
ATOM 6828 O O . ARG D 1 173 ? 95.365 -40.321 31.724 1.00 31.27 173 ARG D O 1
ATOM 6836 N N . LEU D 1 174 ? 96.325 -39.695 33.683 1.00 30.61 174 LEU D N 1
ATOM 6837 C CA . LEU D 1 174 ? 95.055 -39.352 34.315 1.00 30.43 174 LEU D CA 1
ATOM 6838 C C . LEU D 1 174 ? 94.370 -38.221 33.537 1.00 28.07 174 LEU D C 1
ATOM 6839 O O . LEU D 1 174 ? 93.152 -38.222 33.364 1.00 29.21 174 LEU D O 1
ATOM 6844 N N . THR D 1 175 ? 95.158 -37.260 33.061 1.00 28.36 175 THR D N 1
ATOM 6845 C CA . THR D 1 175 ? 94.623 -36.149 32.277 1.00 29.32 175 THR D CA 1
ATOM 6846 C C . THR D 1 175 ? 93.875 -36.704 31.062 1.00 29.62 175 THR D C 1
ATOM 6847 O O . THR D 1 175 ? 92.789 -36.229 30.717 1.00 30.52 175 THR D O 1
ATOM 6851 N N . ALA D 1 176 ? 94.442 -37.751 30.465 1.00 30.55 176 ALA D N 1
ATOM 6852 C CA . ALA D 1 176 ? 93.873 -38.425 29.301 1.00 28.10 176 ALA D CA 1
ATOM 6853 C C . ALA D 1 176 ? 92.568 -39.159 29.645 1.00 29.65 176 ALA D C 1
ATOM 6854 O O . ALA D 1 176 ? 91.556 -39.012 28.931 1.00 26.48 176 ALA D O 1
ATOM 6856 N N . ASP D 1 177 ? 92.576 -39.917 30.747 1.00 30.82 177 ASP D N 1
ATOM 6857 C CA . ASP D 1 177 ? 91.384 -40.650 31.187 1.00 30.89 177 ASP D CA 1
ATOM 6858 C C . ASP D 1 177 ? 90.224 -39.699 31.478 1.00 32.35 177 ASP D C 1
ATOM 6859 O O . ASP D 1 177 ? 89.064 -40.004 31.194 1.00 34.80 177 ASP D O 1
ATOM 6864 N N . ALA D 1 178 ? 90.534 -38.569 32.101 1.00 28.66 178 ALA D N 1
ATOM 6865 C CA . ALA D 1 178 ? 89.518 -37.578 32.429 1.00 27.37 178 ALA D CA 1
ATOM 6866 C C . ALA D 1 178 ? 89.034 -36.915 31.148 1.00 26.65 178 ALA D C 1
ATOM 6867 O O . ALA D 1 178 ? 87.848 -36.644 31.007 1.00 24.21 178 ALA D O 1
ATOM 6869 N N . ALA D 1 179 ? 89.956 -36.651 30.218 1.00 27.16 179 ALA D N 1
ATOM 6870 C CA . ALA D 1 179 ? 89.615 -36.057 28.923 1.00 26.56 179 ALA D CA 1
ATOM 6871 C C . ALA D 1 179 ? 88.691 -37.022 28.145 1.00 29.12 179 ALA D C 1
ATOM 6872 O O . ALA D 1 179 ? 87.650 -36.620 27.609 1.00 27.65 179 ALA D O 1
ATOM 6874 N N . PHE D 1 180 ? 89.039 -38.307 28.156 1.00 32.01 180 PHE D N 1
ATOM 6875 C CA . PHE D 1 180 ? 88.251 -39.341 27.482 1.00 30.93 180 PHE D CA 1
ATOM 6876 C C . PHE D 1 180 ? 86.837 -39.409 28.041 1.00 30.56 180 PHE D C 1
ATOM 6877 O O . PHE D 1 180 ? 85.865 -39.371 27.297 1.00 35.88 180 PHE D O 1
ATOM 6885 N N . LYS D 1 181 ? 86.727 -39.496 29.359 1.00 31.08 181 LYS D N 1
ATOM 6886 C CA . LYS D 1 181 ? 85.421 -39.581 30.014 1.00 28.82 181 LYS D CA 1
ATOM 6887 C C . LYS D 1 181 ? 84.577 -38.321 29.801 1.00 27.11 181 LYS D C 1
ATOM 6888 O O . LYS D 1 181 ? 83.386 -38.424 29.508 1.00 25.76 181 LYS D O 1
ATOM 6894 N N . ALA D 1 182 ? 85.183 -37.138 29.947 1.00 27.78 182 ALA D N 1
ATOM 6895 C CA . ALA D 1 182 ? 84.461 -35.875 29.764 1.00 25.76 182 ALA D CA 1
ATOM 6896 C C . ALA D 1 182 ? 83.955 -35.771 28.344 1.00 29.83 182 ALA D C 1
ATOM 6897 O O . ALA D 1 182 ? 82.858 -35.269 28.095 1.00 32.97 182 ALA D O 1
ATOM 6899 N N . ALA D 1 183 ? 84.770 -36.251 27.414 1.00 30.72 183 ALA D N 1
ATOM 6900 C CA . ALA D 1 183 ? 84.408 -36.270 26.014 1.00 27.61 183 ALA D CA 1
ATOM 6901 C C . ALA D 1 183 ? 83.137 -37.099 25.851 1.00 30.95 183 ALA D C 1
ATOM 6902 O O . ALA D 1 183 ? 82.179 -36.633 25.234 1.00 35.44 183 ALA D O 1
ATOM 6904 N N . GLU D 1 184 ? 83.100 -38.297 26.446 1.00 31.98 184 GLU D N 1
ATOM 6905 C CA . GLU D 1 184 ? 81.919 -39.168 26.341 1.00 32.88 184 GLU D CA 1
ATOM 6906 C C . GLU D 1 184 ? 80.685 -38.505 26.910 1.00 31.27 184 GLU D C 1
ATOM 6907 O O . GLU D 1 184 ? 79.597 -38.585 26.345 1.00 31.67 184 GLU D O 1
ATOM 6913 N N . ILE D 1 185 ? 80.871 -37.833 28.032 1.00 30.03 185 ILE D N 1
ATOM 6914 C CA . ILE D 1 185 ? 79.793 -37.135 28.687 1.00 28.51 185 ILE D CA 1
ATOM 6915 C C . ILE D 1 185 ? 79.275 -36.026 27.768 1.00 28.69 185 ILE D C 1
ATOM 6916 O O . ILE D 1 185 ? 78.063 -35.899 27.584 1.00 28.89 185 ILE D O 1
ATOM 6921 N N . ILE D 1 186 ? 80.175 -35.235 27.173 1.00 27.41 186 ILE D N 1
ATOM 6922 C CA . ILE D 1 186 ? 79.736 -34.169 26.279 1.00 27.76 186 ILE D CA 1
ATOM 6923 C C . ILE D 1 186 ? 78.939 -34.764 25.123 1.00 31.43 186 ILE D C 1
ATOM 6924 O O . ILE D 1 186 ? 77.848 -34.290 24.814 1.00 35.19 186 ILE D O 1
ATOM 6929 N N . ASN D 1 187 ? 79.455 -35.830 24.518 1.00 31.91 187 ASN D N 1
ATOM 6930 C CA . ASN D 1 187 ? 78.754 -36.511 23.428 1.00 33.34 187 ASN D CA 1
ATOM 6931 C C . ASN D 1 187 ? 77.339 -36.914 23.843 1.00 34.09 187 ASN D C 1
ATOM 6932 O O . ASN D 1 187 ? 76.370 -36.589 23.150 1.00 31.38 187 ASN D O 1
ATOM 6937 N N . THR D 1 188 ? 77.230 -37.591 24.991 1.00 35.27 188 THR D N 1
ATOM 6938 C CA . THR D 1 188 ? 75.937 -38.029 25.523 1.00 33.22 188 THR D CA 1
ATOM 6939 C C . THR D 1 188 ? 75.005 -36.852 25.813 1.00 34.67 188 THR D C 1
ATOM 6940 O O . THR D 1 188 ? 73.794 -36.958 25.597 1.00 36.14 188 THR D O 1
ATOM 6944 N N . LYS D 1 189 ? 75.554 -35.736 26.297 1.00 35.04 189 LYS D N 1
ATOM 6945 C CA . LYS D 1 189 ? 74.740 -34.553 26.591 1.00 35.55 189 LYS D CA 1
ATOM 6946 C C . LYS D 1 189 ? 74.154 -33.984 25.292 1.00 34.20 189 LYS D C 1
ATOM 6947 O O . LYS D 1 189 ? 72.974 -33.624 25.236 1.00 28.47 189 LYS D O 1
ATOM 6953 N N . ILE D 1 190 ? 74.990 -33.898 24.260 1.00 34.43 190 ILE D N 1
ATOM 6954 C CA . ILE D 1 190 ? 74.539 -33.404 22.970 1.00 36.93 190 ILE D CA 1
ATOM 6955 C C . ILE D 1 190 ? 73.389 -34.292 22.473 1.00 41.61 190 ILE D C 1
ATOM 6956 O O . ILE D 1 190 ? 72.374 -33.779 22.017 1.00 47.87 190 ILE D O 1
ATOM 6961 N N . ASP D 1 191 ? 73.526 -35.608 22.611 1.00 41.56 191 ASP D N 1
ATOM 6962 C CA . ASP D 1 191 ? 72.488 -36.545 22.187 1.00 40.80 191 ASP D CA 1
ATOM 6963 C C . ASP D 1 191 ? 71.212 -36.492 23.029 1.00 41.32 191 ASP D C 1
ATOM 6964 O O . ASP D 1 191 ? 70.114 -36.358 22.495 1.00 43.79 191 ASP D O 1
ATOM 6969 N N . GLN D 1 192 ? 71.349 -36.606 24.347 1.00 43.43 192 GLN D N 1
ATOM 6970 C CA . GLN D 1 192 ? 70.188 -36.622 25.246 1.00 42.82 192 GLN D CA 1
ATOM 6971 C C . GLN D 1 192 ? 69.524 -35.276 25.573 1.00 42.16 192 GLN D C 1
ATOM 6972 O O . GLN D 1 192 ? 68.492 -35.234 26.248 1.00 40.03 192 GLN D O 1
ATOM 6978 N N . GLY D 1 193 ? 70.106 -34.183 25.080 1.00 42.89 193 GLY D N 1
ATOM 6979 C CA . GLY D 1 193 ? 69.547 -32.860 25.298 1.00 39.72 193 GLY D CA 1
ATOM 6980 C C . GLY D 1 193 ? 69.258 -32.584 26.753 1.00 39.02 193 GLY D C 1
ATOM 6981 O O . GLY D 1 193 ? 70.079 -32.865 27.622 1.00 36.72 193 GLY D O 1
ATOM 6982 N N . LYS D 1 194 ? 68.093 -32.035 27.041 1.00 40.74 194 LYS D N 1
ATOM 6983 C CA . LYS D 1 194 ? 67.769 -31.736 28.422 1.00 43.47 194 LYS D CA 1
ATOM 6984 C C . LYS D 1 194 ? 67.326 -32.961 29.203 1.00 44.49 194 LYS D C 1
ATOM 6985 O O . LYS D 1 194 ? 66.915 -32.836 30.349 1.00 46.85 194 LYS D O 1
ATOM 6991 N N . ASP D 1 195 ? 67.420 -34.141 28.589 1.00 45.97 195 ASP D N 1
ATOM 6992 C CA . ASP D 1 195 ? 67.048 -35.399 29.247 1.00 46.01 195 ASP D CA 1
ATOM 6993 C C . ASP D 1 195 ? 68.213 -36.093 29.973 1.00 47.12 195 ASP D C 1
ATOM 6994 O O . ASP D 1 195 ? 68.009 -37.058 30.726 1.00 52.13 195 ASP D O 1
ATOM 6999 N N . PHE D 1 196 ? 69.427 -35.609 29.719 1.00 45.71 196 PHE D N 1
ATOM 7000 C CA . PHE D 1 196 ? 70.646 -36.149 30.302 1.00 38.04 196 PHE D CA 1
ATOM 7001 C C . PHE D 1 196 ? 70.509 -36.458 31.776 1.00 40.09 196 PHE D C 1
ATOM 7002 O O . PHE D 1 196 ? 69.970 -35.669 32.551 1.00 42.06 196 PHE D O 1
ATOM 7010 N N . LYS D 1 197 ? 71.027 -37.612 32.160 1.00 39.08 197 LYS D N 1
ATOM 7011 C CA . LYS D 1 197 ? 71.001 -38.028 33.538 1.00 39.36 197 LYS D CA 1
ATOM 7012 C C . LYS D 1 197 ? 72.344 -38.680 33.788 1.00 40.83 197 LYS D C 1
ATOM 7013 O O . LYS D 1 197 ? 72.941 -39.259 32.882 1.00 40.10 197 LYS D O 1
ATOM 7019 N N . SER D 1 198 ? 72.857 -38.513 35.000 1.00 42.40 198 SER D N 1
ATOM 7020 C CA . SER D 1 198 ? 74.130 -39.109 35.374 1.00 41.63 198 SER D CA 1
ATOM 7021 C C . SER D 1 198 ? 73.967 -40.634 35.496 1.00 43.85 198 SER D C 1
ATOM 7022 O O . SER D 1 198 ? 72.917 -41.126 35.930 1.00 41.20 198 SER D O 1
ATOM 7025 N N . THR D 1 199 ? 74.994 -41.379 35.101 1.00 46.13 199 THR D N 1
ATOM 7026 C CA . THR D 1 199 ? 74.960 -42.837 35.194 1.00 46.29 199 THR D CA 1
ATOM 7027 C C . THR D 1 199 ? 75.508 -43.315 36.541 1.00 45.69 199 THR D C 1
ATOM 7028 O O . THR D 1 199 ? 75.436 -44.499 36.864 1.00 50.28 199 THR D O 1
ATOM 7032 N N . PHE D 1 200 ? 76.106 -42.405 37.300 1.00 42.67 200 PHE D N 1
ATOM 7033 C CA . PHE D 1 200 ? 76.641 -42.744 38.615 1.00 41.60 200 PHE D CA 1
ATOM 7034 C C . PHE D 1 200 ? 75.752 -42.171 39.696 1.00 43.98 200 PHE D C 1
ATOM 7035 O O . PHE D 1 200 ? 75.680 -40.951 39.861 1.00 46.26 200 PHE D O 1
ATOM 7043 N N . PRO D 1 201 ? 75.079 -43.039 40.463 1.00 43.33 201 PRO D N 1
ATOM 7044 C CA . PRO D 1 201 ? 74.185 -42.616 41.544 1.00 42.23 201 P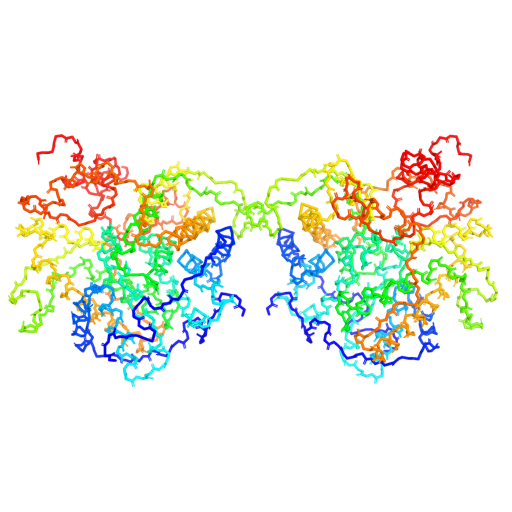RO D CA 1
ATOM 7045 C C . PRO D 1 201 ? 74.955 -41.909 42.665 1.00 42.84 201 PRO D C 1
ATOM 7046 O O . PRO D 1 201 ? 76.199 -41.964 42.731 1.00 39.94 201 PRO D O 1
ATOM 7050 N N . MET D 1 202 ? 74.223 -41.208 43.521 1.00 44.44 202 MET D N 1
ATOM 7051 C CA . MET D 1 202 ? 74.850 -40.501 44.634 1.00 42.15 202 MET D CA 1
ATOM 7052 C C . MET D 1 202 ? 75.682 -41.481 45.467 1.00 40.46 202 MET D C 1
ATOM 7053 O O . MET D 1 202 ? 75.379 -42.669 45.527 1.00 42.98 202 MET D O 1
ATOM 7058 N N . GLN D 1 203 ? 76.771 -41.000 46.043 1.00 39.43 203 GLN D N 1
ATOM 7059 C CA . GLN D 1 203 ? 77.616 -41.846 46.874 1.00 35.77 203 GLN D CA 1
ATOM 7060 C C . GLN D 1 203 ? 76.845 -42.198 48.162 1.00 37.65 203 GLN D C 1
ATOM 7061 O O . GLN D 1 203 ? 75.993 -41.422 48.626 1.00 38.47 203 GLN D O 1
ATOM 7067 N N . ALA D 1 204 ? 77.123 -43.380 48.709 1.00 39.85 204 ALA D N 1
ATOM 7068 C CA . ALA D 1 204 ? 76.456 -43.880 49.924 1.00 38.58 204 ALA D CA 1
ATOM 7069 C C . ALA D 1 204 ? 76.551 -42.932 51.099 1.00 38.77 204 ALA D C 1
ATOM 7070 O O . ALA D 1 204 ? 75.530 -42.524 51.646 1.00 41.67 204 ALA D O 1
ATOM 7072 N N . SER D 1 205 ? 77.774 -42.567 51.469 1.00 37.97 205 SER D N 1
ATOM 7073 C CA . SER D 1 205 ? 77.991 -41.670 52.593 1.00 36.88 205 SER D CA 1
ATOM 7074 C C . SER D 1 205 ? 77.299 -40.330 52.379 1.00 36.88 205 SER D C 1
ATOM 7075 O O . SER D 1 205 ? 76.608 -39.846 53.265 1.00 39.97 205 SER D O 1
ATOM 7078 N N . VAL D 1 206 ? 77.461 -39.747 51.195 1.00 37.01 206 VAL D N 1
ATOM 7079 C CA . VAL D 1 206 ? 76.841 -38.458 50.887 1.00 34.31 206 VAL D CA 1
ATOM 7080 C C . VAL D 1 206 ? 75.337 -38.492 51.146 1.00 35.16 206 VAL D C 1
ATOM 7081 O O . VAL D 1 206 ? 74.776 -37.586 51.769 1.00 38.24 206 VAL D O 1
ATOM 7085 N N . SER D 1 207 ? 74.697 -39.559 50.695 1.00 35.99 207 SER D N 1
ATOM 7086 C CA . SER D 1 207 ? 73.272 -39.723 50.879 1.00 37.84 207 SER D CA 1
ATOM 7087 C C . SER D 1 207 ? 72.852 -39.879 52.340 1.00 37.87 207 SER D C 1
ATOM 7088 O O . SER D 1 207 ? 71.963 -39.180 52.793 1.00 42.10 207 SER D O 1
ATOM 7091 N N . SER D 1 208 ? 73.486 -40.778 53.084 1.00 38.75 208 SER D N 1
ATOM 7092 C CA . SER D 1 208 ? 73.102 -40.999 54.477 1.00 38.90 208 SER D CA 1
ATOM 7093 C C . SER D 1 208 ? 73.535 -39.868 55.423 1.00 39.21 208 SER D C 1
ATOM 7094 O O . SER D 1 208 ? 72.774 -39.490 56.313 1.00 39.75 208 SER D O 1
ATOM 7097 N N . CYS D 1 209 ? 74.754 -39.351 55.268 1.00 40.04 209 CYS D N 1
ATOM 7098 C CA . CYS D 1 209 ? 75.209 -38.232 56.092 1.00 40.05 209 CYS D CA 1
ATOM 7099 C C . CYS D 1 209 ? 74.338 -37.040 55.742 1.00 40.32 209 CYS D C 1
ATOM 7100 O O . CYS D 1 209 ? 73.901 -36.291 56.620 1.00 40.79 209 CYS D O 1
ATOM 7103 N N . GLY D 1 210 ? 74.107 -36.889 54.437 1.00 42.01 210 GLY D N 1
ATOM 7104 C CA . GLY D 1 210 ? 73.297 -35.811 53.897 1.00 43.37 210 GLY D CA 1
ATOM 7105 C C . GLY D 1 210 ? 71.909 -35.670 54.492 1.00 44.29 210 GLY D C 1
ATOM 7106 O O . GLY D 1 210 ? 71.365 -34.557 54.531 1.00 44.40 210 GLY D O 1
ATOM 7107 N N . GLU D 1 211 ? 71.353 -36.757 55.013 1.00 45.85 211 GLU D N 1
ATOM 7108 C CA . GLU D 1 211 ? 70.033 -36.712 55.626 1.00 49.49 211 GLU D CA 1
ATOM 7109 C C . GLU D 1 211 ? 69.943 -35.666 56.732 1.00 48.82 211 GLU D C 1
ATOM 7110 O O . GLU D 1 211 ? 68.889 -35.077 56.953 1.00 51.56 211 GLU D O 1
ATOM 7116 N N . CYS D 1 212 ? 71.052 -35.435 57.418 1.00 46.11 212 CYS D N 1
ATOM 7117 C CA . CYS D 1 212 ? 71.081 -34.460 58.485 1.00 45.98 212 CYS D CA 1
ATOM 7118 C C . CYS D 1 212 ? 71.866 -33.227 58.075 1.00 46.03 212 CYS D C 1
ATOM 7119 O O . CYS D 1 212 ? 71.379 -32.097 58.125 1.00 45.04 212 CYS D O 1
ATOM 7122 N N . HIS D 1 213 ? 73.073 -33.465 57.593 1.00 45.45 213 HIS D N 1
ATOM 7123 C CA . HIS D 1 213 ? 73.955 -32.389 57.221 1.00 42.07 213 HIS D CA 1
ATOM 7124 C C . HIS D 1 213 ? 73.730 -31.633 55.930 1.00 42.03 213 HIS D C 1
ATOM 7125 O O . HIS D 1 213 ? 74.382 -30.603 55.732 1.00 42.90 213 HIS D O 1
ATOM 7132 N N . MET D 1 214 ? 72.834 -32.120 55.068 1.00 38.38 214 MET D N 1
ATOM 7133 C CA . MET D 1 214 ? 72.541 -31.433 53.807 1.00 40.68 214 MET D CA 1
ATOM 7134 C C . MET D 1 214 ? 71.053 -31.348 53.539 1.00 42.36 214 MET D C 1
ATOM 7135 O O . MET D 1 214 ? 70.635 -31.232 52.382 1.00 44.50 214 MET D O 1
ATOM 7140 N N . THR D 1 215 ? 70.241 -31.444 54.584 1.00 42.00 215 THR D N 1
ATOM 7141 C CA . THR D 1 215 ? 68.796 -31.358 54.387 1.00 45.45 215 THR D CA 1
ATOM 7142 C C . THR D 1 215 ? 68.211 -30.124 55.060 1.00 45.76 215 THR D C 1
ATOM 7143 O O . THR D 1 215 ? 68.244 -29.989 56.288 1.00 46.32 215 THR D O 1
ATOM 7147 N N . LYS D 1 216 ? 67.747 -29.197 54.227 1.00 47.96 216 LYS D N 1
ATOM 7148 C CA . LYS D 1 216 ? 67.157 -27.938 54.666 1.00 50.95 216 LYS D CA 1
ATOM 7149 C C . LYS D 1 216 ? 66.128 -28.185 55.763 1.00 51.49 216 LYS D C 1
ATOM 7150 O O . LYS D 1 216 ? 65.316 -29.116 55.675 1.00 50.57 216 LYS D O 1
ATOM 7156 N N . GLY D 1 217 ? 66.176 -27.350 56.794 1.00 52.42 217 GLY D N 1
ATOM 7157 C CA . GLY D 1 217 ? 65.267 -27.478 57.912 1.00 51.96 217 GLY D CA 1
ATOM 7158 C C . GLY D 1 217 ? 65.891 -28.275 59.050 1.00 52.52 217 GLY D C 1
ATOM 7159 O O . GLY D 1 217 ? 65.478 -28.137 60.207 1.00 55.39 217 GLY D O 1
ATOM 7160 N N . ASN D 1 218 ? 66.871 -29.120 58.734 1.00 49.79 218 ASN D N 1
ATOM 7161 C CA . ASN D 1 218 ? 67.506 -29.929 59.761 1.00 48.21 218 ASN D CA 1
ATOM 7162 C C . ASN D 1 218 ? 68.363 -29.085 60.690 1.00 49.60 218 ASN D C 1
ATOM 7163 O O . ASN D 1 218 ? 69.074 -28.169 60.260 1.00 50.29 218 ASN D O 1
ATOM 7168 N N . ASP D 1 219 ? 68.307 -29.433 61.966 1.00 50.63 219 ASP D N 1
ATOM 7169 C CA . ASP D 1 219 ? 69.060 -28.761 63.008 1.00 51.33 219 ASP D CA 1
ATOM 7170 C C . ASP D 1 219 ? 70.562 -28.919 62.781 1.00 46.89 219 ASP D C 1
ATOM 7171 O O . ASP D 1 219 ? 71.360 -28.143 63.322 1.00 47.08 219 ASP D O 1
ATOM 7176 N N . ALA D 1 220 ? 70.942 -29.919 61.984 1.00 43.01 220 ALA D N 1
ATOM 7177 C CA . ALA D 1 220 ? 72.351 -30.197 61.695 1.00 42.19 220 ALA D CA 1
ATOM 7178 C C . ALA D 1 220 ? 72.783 -29.883 60.259 1.00 39.35 220 ALA D C 1
ATOM 7179 O O . ALA D 1 220 ? 73.884 -30.247 59.847 1.00 37.74 220 ALA D O 1
ATOM 7181 N N . ASN D 1 221 ? 71.924 -29.194 59.516 1.00 38.17 221 ASN D N 1
ATOM 7182 C CA . ASN D 1 221 ? 72.184 -28.824 58.126 1.00 36.45 221 ASN D CA 1
ATOM 7183 C C . ASN D 1 221 ? 73.253 -27.727 57.973 1.00 38.09 221 ASN D C 1
ATOM 7184 O O . ASN D 1 221 ? 72.946 -26.594 57.615 1.00 39.81 221 ASN D O 1
ATOM 7189 N N . TRP D 1 222 ? 74.514 -28.081 58.196 1.00 39.28 222 TRP D N 1
ATOM 7190 C CA . TRP D 1 222 ? 75.628 -27.143 58.099 1.00 37.33 222 TRP D CA 1
ATOM 7191 C C . TRP D 1 222 ? 76.589 -27.388 56.947 1.00 38.58 222 TRP D C 1
ATOM 7192 O O . TRP D 1 222 ? 77.335 -26.484 56.582 1.00 42.04 222 TRP D O 1
ATOM 7203 N N . ALA D 1 223 ? 76.598 -28.587 56.375 1.00 36.94 223 ALA D N 1
ATOM 7204 C CA . ALA D 1 223 ? 77.581 -28.887 55.331 1.00 38.03 223 ALA D CA 1
ATOM 7205 C C . ALA D 1 223 ? 77.289 -28.600 53.856 1.00 37.39 223 ALA D C 1
ATOM 7206 O O . ALA D 1 223 ? 76.157 -28.725 53.374 1.00 35.57 223 ALA D O 1
ATOM 7208 N N . LYS D 1 224 ? 78.342 -28.202 53.151 1.00 33.10 224 LYS D N 1
ATOM 7209 C CA . LYS D 1 224 ? 78.263 -27.955 51.718 1.00 34.48 224 LYS D CA 1
ATOM 7210 C C . LYS D 1 224 ? 79.347 -28.794 51.064 1.00 33.43 224 LYS D C 1
ATOM 7211 O O . LYS D 1 224 ? 80.471 -28.859 51.557 1.00 34.17 224 LYS D O 1
ATOM 7217 N N . GLY D 1 225 ? 79.028 -29.422 49.947 1.00 33.08 225 GLY D N 1
ATOM 7218 C CA . GLY D 1 225 ? 80.030 -30.218 49.274 1.00 33.17 225 GLY D CA 1
ATOM 7219 C C . GLY D 1 225 ? 79.509 -31.619 49.165 1.00 35.19 225 GLY D C 1
ATOM 7220 O O . GLY D 1 225 ? 78.891 -32.098 50.106 1.00 39.69 225 GLY D O 1
ATOM 7221 N N . ILE D 1 226 ? 79.675 -32.246 48.005 1.00 33.47 226 ILE D N 1
ATOM 7222 C CA . ILE D 1 226 ? 79.201 -33.608 47.830 1.00 29.19 226 ILE D CA 1
ATOM 7223 C C . ILE D 1 226 ? 80.321 -34.585 47.501 1.00 32.46 226 ILE D C 1
ATOM 7224 O O . ILE D 1 226 ? 80.142 -35.541 46.742 1.00 33.64 226 ILE D O 1
ATOM 7229 N N . MET D 1 227 ? 81.496 -34.299 48.053 1.00 32.76 227 MET D N 1
ATOM 7230 C CA . MET D 1 227 ? 82.644 -35.166 47.901 1.00 32.07 227 MET D CA 1
ATOM 7231 C C . MET D 1 227 ? 82.320 -36.363 48.794 1.00 33.05 227 MET D C 1
ATOM 7232 O O . MET D 1 227 ? 81.541 -36.238 49.743 1.00 31.07 227 MET D O 1
ATOM 7237 N N . ASP D 1 228 ? 82.884 -37.524 48.500 1.00 32.66 228 ASP D N 1
ATOM 7238 C CA . ASP D 1 228 ? 82.607 -38.664 49.338 1.00 30.81 228 ASP D CA 1
ATOM 7239 C C . ASP D 1 228 ? 83.146 -38.354 50.731 1.00 32.17 228 ASP D C 1
ATOM 7240 O O . ASP D 1 228 ? 84.289 -37.912 50.886 1.00 32.94 228 ASP D O 1
ATOM 7245 N N . CYS D 1 229 ? 82.317 -38.562 51.750 1.00 29.90 229 CYS D N 1
ATOM 7246 C CA . CYS D 1 229 ? 82.715 -38.252 53.124 1.00 26.74 229 CYS D CA 1
ATOM 7247 C C . CYS D 1 229 ? 83.745 -39.180 53.772 1.00 28.66 229 CYS D C 1
ATOM 7248 O O . CYS D 1 229 ? 84.526 -38.759 54.620 1.00 28.38 229 CYS D O 1
ATOM 7251 N N . THR D 1 230 ? 83.803 -40.416 53.303 1.00 31.60 230 THR D N 1
ATOM 7252 C CA . THR D 1 230 ? 84.662 -41.443 53.864 1.00 24.62 230 THR D CA 1
ATOM 7253 C C . THR D 1 230 ? 86.112 -41.155 54.196 1.00 28.36 230 THR D C 1
ATOM 7254 O O . THR D 1 230 ? 86.537 -41.369 55.328 1.00 29.61 230 THR D O 1
ATOM 7258 N N . PRO D 1 231 ? 86.881 -40.589 53.259 1.00 28.74 231 PRO D N 1
ATOM 7259 C CA . PRO D 1 231 ? 88.296 -40.332 53.558 1.00 25.41 231 PRO D CA 1
ATOM 7260 C C . PRO D 1 231 ? 88.629 -39.463 54.753 1.00 28.92 231 PRO D C 1
ATOM 7261 O O . PRO D 1 231 ? 89.596 -39.720 55.480 1.00 27.93 231 PRO D O 1
ATOM 7265 N N . CYS D 1 232 ? 87.808 -38.455 54.987 1.00 32.66 232 CYS D N 1
ATOM 7266 C CA . CYS D 1 232 ? 88.067 -37.519 56.068 1.00 30.72 232 CYS D CA 1
ATOM 7267 C C . CYS D 1 232 ? 87.297 -37.729 57.356 1.00 31.13 232 CYS D C 1
ATOM 7268 O O . CYS D 1 232 ? 87.767 -37.331 58.413 1.00 33.85 232 CYS D O 1
ATOM 7271 N N . HIS D 1 233 ? 86.123 -38.344 57.285 1.00 31.44 233 HIS D N 1
ATOM 7272 C CA . HIS D 1 233 ? 85.313 -38.539 58.483 1.00 30.02 233 HIS D CA 1
ATOM 7273 C C . HIS D 1 233 ? 85.167 -39.994 58.978 1.00 32.78 233 HIS D C 1
ATOM 7274 O O . HIS D 1 233 ? 84.108 -40.384 59.493 1.00 27.66 233 HIS D O 1
ATOM 7281 N N . SER D 1 234 ? 86.268 -40.746 58.934 1.00 33.10 234 SER D N 1
ATOM 7282 C CA . SER D 1 234 ? 86.259 -42.141 59.373 1.00 35.12 234 SER D CA 1
ATOM 7283 C C . SER D 1 234 ? 87.251 -42.495 60.467 1.00 34.97 234 SER D C 1
ATOM 7284 O O . SER D 1 234 ? 87.452 -43.663 60.747 1.00 38.10 234 SER D O 1
ATOM 7287 N N . GLY D 1 235 ? 87.873 -41.507 61.086 1.00 33.96 235 GLY D N 1
ATOM 7288 C CA . GLY D 1 235 ? 88.835 -41.804 62.125 1.00 37.15 235 GLY D CA 1
ATOM 7289 C C . GLY D 1 235 ? 89.922 -42.788 61.730 1.00 39.06 235 GLY D C 1
ATOM 7290 O O . GLY D 1 235 ? 90.339 -43.607 62.549 1.00 44.86 235 GLY D O 1
ATOM 7291 N N . THR D 1 236 ? 90.372 -42.733 60.479 1.00 39.01 236 THR D N 1
ATOM 7292 C CA . THR D 1 236 ? 91.421 -43.627 59.997 1.00 35.40 236 THR D CA 1
ATOM 7293 C C . THR D 1 236 ? 92.761 -43.265 60.646 1.00 36.79 236 THR D C 1
ATOM 7294 O O . THR D 1 236 ? 92.887 -42.224 61.289 1.00 40.16 236 THR D O 1
ATOM 7298 N N . ALA D 1 237 ? 93.768 -44.114 60.468 1.00 37.56 237 ALA D N 1
ATOM 7299 C CA . ALA D 1 237 ? 95.071 -43.835 61.039 1.00 37.39 237 ALA D CA 1
ATOM 7300 C C . ALA D 1 237 ? 95.575 -42.500 60.482 1.00 40.03 237 ALA D C 1
ATOM 7301 O O . ALA D 1 237 ? 96.094 -41.657 61.239 1.00 41.64 237 ALA D O 1
ATOM 7303 N N . ALA D 1 238 ? 95.391 -42.306 59.171 1.00 41.10 238 ALA D N 1
ATOM 7304 C CA . ALA D 1 238 ? 95.832 -41.084 58.479 1.00 39.54 238 ALA D CA 1
ATOM 7305 C C . ALA D 1 238 ? 95.295 -39.789 59.077 1.00 36.19 238 ALA D C 1
ATOM 7306 O O . ALA D 1 238 ? 96.042 -38.831 59.232 1.00 33.42 238 ALA D O 1
ATOM 7308 N N . THR D 1 239 ? 94.017 -39.774 59.439 1.00 36.52 239 THR D N 1
ATOM 7309 C CA . THR D 1 239 ? 93.402 -38.581 60.001 1.00 34.61 239 THR D CA 1
ATOM 7310 C C . THR D 1 239 ? 93.504 -38.453 61.523 1.00 41.65 239 THR D C 1
ATOM 7311 O O . THR D 1 239 ? 92.787 -37.635 62.141 1.00 46.13 239 THR D O 1
ATOM 7315 N N . GLN D 1 240 ? 94.350 -39.291 62.129 1.00 42.79 240 GLN D N 1
ATOM 7316 C CA . GLN D 1 240 ? 94.591 -39.254 63.565 1.00 39.58 240 GLN D CA 1
ATOM 7317 C C . GLN D 1 240 ? 95.692 -38.210 63.742 1.00 38.34 240 GLN D C 1
ATOM 7318 O O . GLN D 1 240 ? 96.442 -37.959 62.808 1.00 37.49 240 GLN D O 1
ATOM 7324 N N . ASN D 1 241 ? 95.793 -37.604 64.924 1.00 38.87 241 ASN D N 1
ATOM 7325 C CA . ASN D 1 241 ? 96.787 -36.559 65.168 1.00 33.90 241 ASN D CA 1
ATOM 7326 C C . ASN D 1 241 ? 98.220 -36.884 64.794 1.00 30.64 241 ASN D C 1
ATOM 7327 O O . ASN D 1 241 ? 98.897 -37.633 65.474 1.00 34.31 241 ASN D O 1
ATOM 7332 N N . LYS D 1 242 ? 98.695 -36.281 63.722 1.00 30.77 242 LYS D N 1
ATOM 7333 C CA . LYS D 1 242 ? 100.049 -36.497 63.260 1.00 34.15 242 LYS D CA 1
ATOM 7334 C C . LYS D 1 242 ? 101.025 -35.512 63.908 1.00 40.06 242 LYS D C 1
ATOM 7335 O O . LYS D 1 242 ? 102.248 -35.632 63.745 1.00 39.54 242 LYS D O 1
ATOM 7341 N N . PHE D 1 243 ? 100.501 -34.517 64.624 1.00 44.77 243 PHE D N 1
ATOM 7342 C CA . PHE D 1 243 ? 101.354 -33.514 65.270 1.00 46.49 243 PHE D CA 1
ATOM 7343 C C . PHE D 1 243 ? 102.016 -34.000 66.575 1.00 50.65 243 PHE D C 1
ATOM 7344 O O . PHE D 1 243 ? 102.968 -33.387 67.072 1.00 50.55 243 PHE D O 1
ATOM 7352 N N . VAL D 1 244 ? 101.535 -35.124 67.097 1.00 53.15 244 VAL D N 1
ATOM 7353 C CA . VAL D 1 244 ? 102.054 -35.705 68.334 1.00 51.16 244 VAL D CA 1
ATOM 7354 C C . VAL D 1 244 ? 102.379 -37.185 68.098 1.00 53.75 244 VAL D C 1
ATOM 7355 O O . VAL D 1 244 ? 101.576 -37.909 67.490 1.00 56.54 244 VAL D O 1
ATOM 7359 N N . ASN D 1 245 ? 103.560 -37.615 68.538 1.00 51.38 245 ASN D N 1
ATOM 7360 C CA . ASN D 1 245 ? 103.970 -39.010 68.410 1.00 51.74 245 ASN D CA 1
ATOM 7361 C C . ASN D 1 245 ? 103.742 -39.617 67.050 1.00 49.51 245 ASN D C 1
ATOM 7362 O O . ASN D 1 245 ? 102.960 -40.563 66.888 1.00 52.73 245 ASN D O 1
ATOM 7367 N N . HIS D 1 246 ? 104.419 -39.080 66.069 1.00 45.82 246 HIS D N 1
ATOM 7368 C CA . HIS D 1 246 ? 104.263 -39.597 64.737 1.00 47.26 246 HIS D CA 1
ATOM 7369 C C . HIS D 1 246 ? 105.647 -39.744 64.165 1.00 49.34 246 HIS D C 1
ATOM 7370 O O . HIS D 1 246 ? 106.282 -38.746 63.768 1.00 42.71 246 HIS D O 1
ATOM 7377 N N . PRO D 1 247 ? 106.185 -40.984 64.234 1.00 54.31 247 PRO D N 1
ATOM 7378 C CA . PRO D 1 247 ? 107.526 -41.235 63.710 1.00 54.14 247 PRO D CA 1
ATOM 7379 C C . PRO D 1 247 ? 107.557 -40.847 62.228 1.00 52.42 247 PRO D C 1
ATOM 7380 O O . PRO D 1 247 ? 106.767 -41.420 61.452 1.00 54.87 247 PRO D O 1
#

InterPro domains:
  IPR006311 Twin-arginine translocation pathway, signal sequence [PS51318] (1-31)
  IPR010181 CGCAxxGCC motif [PF09719] (83-217)
  IPR036280 Multiheme cytochrome superfamily [SSF48695] (41-279)

Solvent-accessible surface area: 37219 Å² total; per-residue (Å²): 107,106,17,67,21,85,59,27,28,45,47,25,145,41,35,110,23,72,17,135,49,0,5,83,2,0,2,42,0,16,50,61,114,21,6,0,11,0,0,0,0,0,6,0,0,0,2,3,2,4,84,115,107,24,64,53,6,59,99,3,7,6,0,1,0,6,10,0,60,16,0,1,18,65,0,0,0,0,8,0,7,0,1,0,0,1,0,0,0,3,4,11,29,17,101,193,48,6,64,32,0,2,11,11,0,0,20,25,8,3,89,28,128,8,7,114,36,81,20,37,123,54,15,106,18,39,134,36,138,22,55,97,28,36,9,37,5,0,10,6,39,34,2,1,14,80,2,0,111,93,49,138,18,49,2,62,26,140,65,38,25,0,9,8,0,4,10,0,0,8,0,0,55,27,0,0,64,3,0,24,51,5,56,95,86,33,183,117,16,163,33,102,50,112,91,21,87,6,1,50,72,40,6,121,53,48,59,64,156,58,47,135,20,1,42,16,43,11,18,31,21,24,55,32,39,52,20,19,61,78,57,8,61,57,62,91,100,143,84,166,102,112,18,66,17,88,59,26,24,48,40,23,157,40,42,103,16,72,19,127,47,0,6,43,4,0,6,51,0,16,55,59,117,19,6,1,17,0,1,0,0,0,6,0,0,0,2,0,0,4,84,99,106,21,72,54,7,54,88,3,10,6,0,1,0,9,9,1,64,19,1,0,21,59,0,0,0,1,12,1,5,0,1,0,0,1,0,0,0,2,4,12,28,19,86,180,48,4,54,32,0,3,14,8,0,0,18,21,5,4,91,28,138,6,8,101,12,45,0,15,44,19,10,83,19,55,138,24,123,19,48,99,26,39,9,41,6,0,10,9,39,35,1,1,15,62,2,0,117,103,54,143,15,60,0,53,30,141,72,45,31,0,6,10,0,4,8,0,0,9,0,0,56,28,0,0,64,4,0,20,52,4,54,103,77,30,184,106,16,161,33,105,49,104,90,24,86,7,4,51,73,37,6,127,56,45,63,61,162,62,51,132,20,6,46,11,57,9,20,32,21,20,49,28,39,51,22,20,60,80,58,7,59,60,62,88,91,148,84,166,102,113,16,65,15,86,58,26,24,48,42,23,157,41,42,103,20,71,17,126,47,0,6,40,4,0,5,53,0,17,55,57,121,20,5,1,16,0,1,0,0,1,6,0,0,0,2,1,0,4,80,101,104,22,70,52,9,54,87,3,10,6,0,1,0,10,8,1,68,19,0,0,19,63,0,0,0,1,12,1,6,0,0,0,0,0,0,0,0,2,4,11,27,18,93,183,48,4,56,33,0,2,14,7,0,0,16,22,7,3,89,30,134,6,8,99,11,45,0,12,46,20,10,86,21,56,130,23,122,17,49,96,27,39,8,41,5,0,11,8,42,33,1,1,14,64,2,0,119,106,54,150,17,58,0,55,33,141,66,44,30,0,6,12,0,3,7,0,0,9,0,0,60,30,0,0,62,3,0,22,48,3,55,99,80,30,182,101,17,159,33,105,51,105,92,21,86,5,5,53,72,34,6,125,55,45,64,60,158,60,57,128,22,5,44,14,62,8,20,33,24,19,51,26,40,49,24,20,58,78,55,6,59,60,62,88,92,147,85,163,103,106,17,68,18,87,57,26,26,46,46,25,146,39,35,115,24,72,15,132,53,0,4,105,4,0,1,47,0,15,49,60,118,21,5,1,13,0,1,0,0,1,6,0,0,0,2,5,2,4,82,116,110,24,66,56,7,58,98,4,8,8,0,1,0,6,11,0,60,19,0,0,18,67,0,1,0,0,9,0,6,0,0,0,0,1,0,0,0,2,4,10,29,17,98,190,47,6,64,32,0,2,10,9,0,0,22,26,7,3,88,30,127,8,7,113,38,80,20,39,121,61,14,107,18,41,126,40,137,20,56,99,27,37,9,36,6,0,10,10,37,40,2,3,15,83,2,0,111,95,48,140,16,47,2,60,24,141,65,41,25,0,7,11,0,4,11,0,0,8,1,0,55,27,0,0,62,4,0,24,51,4,57,98,86,32,182,118,15,160,35,100,53,110,93,22,88,6,1,48,76,39,7,120,53,50,57,67,153,58,47,135,20,1,44,15,44,11,20,32,22,26,56,31,40,53,22,21,57,78,58,8,61,55,60,88,101,142,80,166

Secondary structure (DSSP, 8-state):
-TT--TT-TT-SPP----HHHHHHHHHHHHHGGG--HHHHHHIIIIIHHHHHH-TTGGGS-GGGGGGGGGGTTT---B-HHHHHHHHHHHHH--HHHHHHHHHHHHHHHHHS-B-----GGG-SS--S----B--S-SBHHHHHHHHHHHHT--TTSHHHHHHHHHHHHHHHHHHHHHHHHHHHHGGG---SSPPPHHHHHHHHHHTSTT-TT------S-STTTSB--STTS--SSS--/-TT--TT-TT--------HHHHHHHHHHHHHGGG-HHHHHHHIIIIIHHHHHH-TTGGGS-GGGGGGGTTTTTT---B-HHHHHHHHHHHHHS-HHHHHHHHHHHHHHHHHS-B-----GGG-SS--S----B--S-SBHHHHHHHHHHHHT--TTSHHHHHHHHHHHHHHHHHHHHHHHHHHHHGGG---SSPPPHHHHHHHHHHTSTT-TT------S-STTTSS--STTSBSSSS--/-TT--TT-TT-PPP----HHHHHHHHHHHHHGGG--HHHHHHIIIIIHHHHHH-TTGGGS-GGGGGGGTTTTTT---B-HHHHHHHHHHTTTS-HHHHHHHHHHHHHHHHHS-B-----GGG-SS--S----B--S-SBHHHHHHHHHHHTT--TTSHHHHHHHHHHHHHHHHHHHHHHHHHHHHGGG---SSPPPHHHHHHHHHHTSTT-TT------S-STTTSS--STTS--SSS--/-TT--TT-TT-SPP----HHHHHHHHHHHHHGGG--HHHHHHIIIIIHHHHHH-TTGGGS-GGGGGGGTTTTTT---B-HHHHHHHHHHHHHS-HHHHHHHHHHHHHHHHHS-B-----GGG-SS--S----B--S-SBHHHHHHHHHHHHT--TTSHHHHHHHHHHHHHHHHHHHHHHHHHHHHGGG---SSPPPHHHHHHHHHHTSTT-TT------S-STTTSS--STTS--SSS--